Protein AF-A0A286ELU5-F1 (afdb_monomer)

Foldseek 3Di:
DDDDDDDDDDDDDDDDDDDDDDDDDPDDDDPDDDDDDALCVLQVDAPEEDEDEDQDAPDWDQQGAYEYDADEHAAEDQDQADNTEYEYAQHYAYHYPAYHAAAYEYHDPHHYEHCEAPYDYAYEYAEPYAYEHLAEYAEPAAYEYHYLEEYEYNAEYAYDHQYEYHENYEYEHCEEYEAAANYEYEYCAAYEHAYEYEFNEEAHENEHYAHLYEYAYADPYEHEYQFEYEYQEEYHDLYAYEFAYEYDNHAYEDAANHEYEYEPPYEYEYEHYEAQADYEYQYEYEYAHAYAYLYEHEYPDLVRAYEYAYNYPPPPDDGPYYNYHYYRYDYDDDDVCRRPDRPPSYDDDDFDWAKFKFKDWAQEDAAFDKTKMKIKIWRQTQAKWFFKKKKKQWFPQFAPKDKPDPFDDDPRMTIDGDGMAHHGGMDMMMIMGTHHNFDKGKMWMAMDTPDDHPCRCRHRGVDPRRMHMYGHDYDDDDADWKDFEAAEEEDAAQDKDKDAGDIGGPDPPWQKFKDWDFAKDAWGKDAGRRRIIITGGHFQAAAKIKTKMKIWTPDVVIHIDIYIYIYGHAKAQDEAEAEDAAQDKDWAQSCPVIGHAWDQKAWPFDKDQWDWDQDPVSIIIIGGHHPDAAKIKTKIKTAGPHHRVRIDIYMYIYGHHHHPQAAKAKAAEEAEEAAQDKDKDFIDIGGPPVVWAWFKDFPFAKPFWGWDAHRRRIIITHGHFQAAAKIKTWIWGWIPDVVIHTYIHIYIYHYAKAFEAAEEEEAAQDKDWAQRCPVIGHQWDQKAFPWAKDQWGWDQDPVSTIITGGHHPDFDKIKGKIKIAHPVHRVRIDMYMYMYGHDDDDDDFWDWEEEEAEDAFQDKDWDFTDTGGPPPDWDKWKDWPFAWDQWGKDADRRGTMIIGGDDQAAAKIKTWMKMWTPDPPIHIDIYIYIYHYAKAWDEEEDEDEAQDKDFDDGDITGAWAAKAFPFAKDFWGWGTDPRHIITGGHHQAFAKIKTKIKIHHRPPSPRIDIYMYIYGHAWDFDAAEDEEEAQDKDWAQRPDPIGHQWDFKDFPDAKPFWGWDGDSTIIIGGHFQEFAKIKTKIWIAHPVHRVRIDIYIHIYGHAKQQEAAEAEEAAQDKDWAPSCVVTRHQWPQWAFPFDKDFWDWDQDPVSIIITGGNGPDAAKIKTKIKTAHDPHPPRIDIYMHIYGHHHDDDDDDDDDDDDDDDDDDDDDDDDDDDDDDDDDDDDDDYDDDDDDDDDDDDDDDDDDDDDDDDDDDDDDDDDDDDDDDDDDDDD

Radius of gyration: 60.23 Å; Cα contacts (8 Å, |Δi|>4): 3517; chains: 1; bounding box: 174×108×182 Å

Secondary structure (DSSP, 8-state):
--------------------PPP------SSPPPPPPPHHHHTSS-SEEE-S-EEEE----TT-EEEE-SEEEEE-BS-B-TT-EEEE-TTEEE--S-BTTB-SEEEESSEEE-S-EEESS--EEEESSEEEETT-EEESS--EEEESSEEEESS-EEE-TT-EEEESSEEEESS-EEE-TT-EEEESSEEEESS-EEESSEEEESSEEEESS-EEE-TT-EEEESSEEEESS-EEESSEEEESSEEEEEEEEEEESSEEEE-TT-EEEEEEEEESSEEEES-EEEESS-EEESSEEE-SBTTBPEEEEE-SSSTT-S-SEE-S-EESEEE-PPPHHHHH---TT---------EEEEEEE-SEEETTPEEEEEEEEEE-SSS-EEEEEEEEE--TT-EEEEESTTPEEETTEEEEEEEEE-TT-EEEEEEEEEPPSSSEEEEEEEEE-SS--TTGGGTSS-SGGGEEEEEEEPPPPPP---EE--EEEEEETTPPEEEE--EE-SSTT---EEEEEE--SSEEEEE-TTSEEEEEEPTT--EEEEEEEEEE-S-SS--EEEEEEEEEEE-B---EEEEEETT--EEE-TTTT-BS-BPPPEEEE--SSEEEEE-TTS-EEEEEPTT--EEEEEEEEEEBSS-TT-EEEEEEEEEEE-------EE--EEEEEETT--EEEE--EE-SSTTS--EEEEEE--SSEEEEE-TTSEEEEEE-TT--EEEEEEEEEE-SSSS--EEEEEEEEEEE-B---EEEEEETT--EEE-GGGT-BSSB---EEEE--SSEEEEE-TTS-EEEEEPTT--SEEEEEEEEEBSS-TT-EEEEEEEEEEE-------EE--EEEEEETT--EEEE--EE-SSTT---EEEE----SSEEEEE-TTSEEEEEE-S---EEEEEEEEEE---SS--EEEEEEEEEEE-EEPPEEEEEETT--EEE---EESS-PSPEE-S--SSEEEEEETTEEEEEEPTT--EEEEEEEEEE-TTTS-SEEEEEEEEEEE-B----EEEEETT--EEE-TTSS-BSS----EEEE--TTEEEEESSSEEEEE-TT--EEEEEEEEEEETTEEEEEEEEEEEEEEE-B----EEEEETT--EEE-TTSS-B--BPSPEEEE--SSEEEEE-TTS-EEEEE-TT--EEEEEEEEEEBTT-TT-EEEEEEEEEEEPPPPPP-------------------------------------------------------------------------------

Sequence (1275 aa):
MSQVASRRLLGGGAAFTLIAASVLLPPSSADAAPPVPSYATACAAPTRTISGGGSQSLQVAVGEVVLLTGGTYTGGSNDFPSGAVLCVSANATLAPSYLNNAGGAVYNLGTATFPSAAVQGSFILENEGTASFPQGVNTNGPSTLENRGTLTVGTSISISGGAQLFNDGTVTVAGGVNLNGGTVLANTGVITVNGDSTVNGVVANTGNITVTGRLTVNGGSTLTNSCRLTVGSDLTNGGALNNSGVISDLTGQLQNNGRLRQDPPGVTVGRDFGNDQSVTGYGRYRFSGTTKTQGTFVGDSPSAPIVVQDLTPTAGRIFDTQNGTVANAVSGTVSDQLINAQPVDCAGATPSADLQVSKTGQSTTSAGATVSYSVVATNAGPGTALGVIVQDLLPPNLVNPVASDGGVIASGVATWSIGSMANGSTRTFTISGTAPATGQLTDHASGTTTSNDPISSNNDGSSPAASVTTVIVPAPPPNRPPVIGNTSDSTVANVPLYRLLAFSDPDPGQVVQIEATTPPGFGTVQVSSDGSYRYVPQQDFTGRDSFGVRACDNGSPQLCTAATVTVLVLPVASDSTQTIDQGTTLVMNVSANDIGTTGAATIVLPTTNGAITVLADGTVRYVPDPAFVGTDLFRYSVCSVQSADVCVSAQVTINVVALPNRQPSAEDIALATQTGRTVSGRITATDPDASQTLTATLAAGPAAGSAVVQSDGTVAYTPSGQFSGRDQFTVSFCDDGSPSKCAIGTVRVNVSPSAADDASTTKVDTPVSIEVGANDAGTVGAPSIASSASHGTTTVEADHTITYRPANGYTGSDTFTYEICSVPDTDLCDTARVTVQVDALPNHAPVLGGQTQRTTVSVPVGGQLVGADADAGQSLTYSAASTPAHGTVTVSAAGAYTYTETDTFVGRDSFQVKVCDDATTPLCATATVSIDIFPIASAASTALNVNSVVTVVPSIVGDVGAPSVATQPGHGTASATPGGILYTPDPGFVGLDSFTYSACDAASGTYCDSSLVALVVDPILINDAVTTLAGQKVVATVEANDIGTLGPPVIITPPANGSAVIGSSIDYTPTGAFTGHDTVGYQRCSPVSPTVCGIATLSIRVLPDTRDDSASTVDGVPVTIDVNANDVGDAESATIFRPPTNGDLTLESDGRITYTPTGGFIGTDSFTYQRCSLGADQLCSLAVVSIDITAAPPTPVPPTPPAPTPIGPAPTPSFGVDPIAIGPDDGSPGTGGDDTLATTGPTAPIDALLEWALAFGVAGLLALGSATVLRRRRR

Nearest PDB structures (foldseek):
  5vt8-assembly5_B-2  TM=3.444E-01  e=2.086E-05  Mus musculus
  5vt8-assembly6_A  TM=3.318E-01  e=3.573E-05  Mus musculus
  8dfq-assembly1_B  TM=1.762E-01  e=1.908E-05  Homo sapiens
  2z4t-assembly1_A  TM=5.004E-01  e=7.978E-02  Photobacterium sp. JT-ISH-224
  4kh3-assembly1_A  TM=1.651E-01  e=6.173E+00  Escherichia coli CFT073

Solvent-accessible surface area (backbone atoms only — not comparable to full-atom values): 67574 Å² total; per-residue (Å²): 130,84,88,78,89,80,88,83,82,86,85,81,88,86,82,84,89,81,91,78,90,79,79,88,67,80,83,74,76,73,88,73,73,80,79,81,69,52,55,78,62,70,54,66,73,52,77,40,79,48,77,68,46,42,71,59,63,58,76,52,49,70,73,34,29,37,35,35,66,23,39,52,31,36,21,28,28,76,54,30,39,60,60,12,36,41,30,32,32,67,62,13,29,46,42,27,76,40,60,37,60,31,10,19,36,38,29,31,48,12,40,37,38,41,57,45,46,61,29,73,34,62,24,33,39,41,27,63,17,40,41,35,19,61,68,11,39,40,32,70,20,37,29,39,41,37,32,56,20,40,38,41,27,56,26,36,42,38,39,16,53,50,18,37,38,40,30,57,17,42,39,41,28,58,22,27,43,38,38,30,60,65,18,41,38,39,31,49,19,40,37,39,26,58,21,47,31,37,37,33,20,41,37,42,36,51,9,37,39,36,29,56,22,39,40,38,33,35,66,91,12,37,40,37,38,51,20,37,42,36,30,49,23,34,38,39,33,36,13,40,39,40,33,36,16,38,35,34,69,19,66,31,42,39,37,32,60,20,43,39,34,30,34,67,87,9,34,41,38,36,24,27,38,38,30,63,36,36,38,37,34,42,18,39,36,38,34,55,41,64,35,34,26,55,15,41,41,35,22,75,32,85,92,38,34,24,38,36,24,57,57,38,97,69,66,85,54,81,49,81,41,72,78,32,54,75,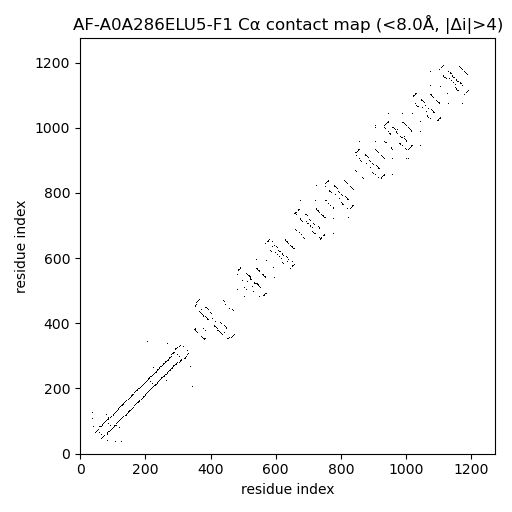41,35,64,43,81,44,88,74,53,69,65,72,68,69,47,67,54,92,71,56,94,92,94,90,88,49,34,30,59,35,26,37,34,46,57,53,59,56,46,45,49,64,34,80,44,52,36,43,42,36,40,31,18,71,19,71,30,58,44,30,66,28,34,40,38,33,44,51,32,95,68,54,40,76,70,48,56,43,99,81,30,48,75,54,98,59,31,37,37,42,82,66,44,64,36,49,49,68,35,70,51,78,45,40,42,36,26,34,36,46,80,65,56,74,44,55,36,40,33,26,38,50,62,73,40,82,53,86,54,54,52,43,8,63,33,79,29,74,54,6,36,44,62,24,38,41,41,80,88,84,86,86,93,71,52,32,48,46,62,68,43,80,50,75,41,41,32,67,42,69,41,75,52,70,61,73,66,50,63,83,52,90,88,62,57,68,38,32,42,72,73,40,76,38,84,57,41,49,71,50,63,38,55,84,32,37,33,41,38,37,54,31,85,41,37,24,13,73,39,47,29,31,32,33,36,28,41,70,53,87,78,66,34,62,28,70,27,45,40,33,42,36,24,31,46,42,57,46,67,44,81,48,76,45,46,39,75,51,69,48,75,42,62,75,66,76,71,35,43,36,48,53,43,67,57,40,78,78,38,74,44,86,59,33,54,74,46,73,44,100,84,43,31,38,34,40,36,51,32,92,88,45,65,48,77,41,45,31,29,37,32,39,23,12,71,76,25,76,86,37,60,36,68,27,43,39,38,37,36,26,38,59,53,80,61,56,63,30,46,36,44,66,43,81,47,72,40,37,29,66,40,71,42,71,53,65,46,59,66,53,54,82,50,81,88,58,56,65,43,27,39,74,64,44,74,36,84,52,39,48,68,49,58,40,48,86,31,40,35,39,39,32,40,41,66,50,35,16,29,79,42,49,28,33,34,28,33,27,41,71,50,83,76,57,40,56,12,68,19,42,41,38,34,43,23,19,28,37,51,43,71,43,76,50,73,38,39,57,70,42,64,41,74,40,63,60,76,72,73,37,37,34,39,54,49,71,57,42,83,71,43,74,44,82,58,38,50,77,44,73,44,99,83,48,28,35,37,38,36,59,40,83,81,49,68,54,76,43,48,32,29,33,34,37,25,10,59,90,34,68,89,29,54,31,64,29,40,40,37,39,38,39,54,92,92,92,89,90,59,39,47,49,61,56,51,76,49,79,42,42,57,81,50,69,54,70,55,73,51,70,67,54,62,79,71,86,85,67,54,81,51,35,39,67,67,46,65,37,84,56,34,48,66,50,60,37,65,78,32,38,38,43,40,38,67,74,66,47,68,30,36,75,43,46,29,31,37,31,35,35,43,70,50,98,77,61,34,62,27,73,19,48,38,34,40,40,20,23,38,48,43,43,66,39,73,54,73,45,52,40,72,46,70,49,67,47,74,68,55,68,46,48,49,55,36,81,47,38,67,69,43,72,30,86,58,40,47,61,40,61,46,101,79,23,33,38,36,38,55,37,83,40,43,31,18,73,41,47,31,32,34,32,37,20,13,57,85,75,62,73,31,56,26,64,26,48,34,43,37,37,28,33,37,47,52,54,68,42,75,50,75,41,36,20,52,41,72,42,78,44,74,84,66,86,76,43,46,45,49,62,44,66,64,41,80,77,35,74,31,85,52,38,47,69,46,78,59,97,34,44,40,36,29,38,43,67,35,37,32,24,82,42,44,37,30,30,29,36,23,10,79,86,22,76,87,36,56,25,64,32,40,39,39,34,43,26,21,30,31,50,50,65,44,77,52,70,41,36,51,60,42,66,40,76,41,58,78,67,71,89,32,29,47,45,40,45,68,69,38,78,71,39,73,44,86,52,36,52,78,44,80,44,100,86,50,34,38,33,41,31,44,43,72,86,47,66,47,75,42,49,29,32,36,30,35,38,16,61,93,37,92,91,34,58,32,65,27,44,39,36,33,43,23,34,77,68,80,82,79,86,88,85,87,90,87,87,83,84,84,87,84,88,81,88,87,88,90,84,91,88,87,89,91,90,83,88,87,82,90,86,91,85,86,85,90,84,89,80,90,79,92,90,84,89,88,85,89,88,90,87,88,80,91,85,87,89,78,92,79,90,81,85,88,80,88,83,82,90,82,82,84,90,82,90,86,86,84,82,135

Structure (mmCIF, N/CA/C/O backbone):
data_AF-A0A286ELU5-F1
#
_entry.id   AF-A0A286ELU5-F1
#
loop_
_atom_site.group_PDB
_atom_site.id
_atom_site.type_symbol
_atom_site.label_atom_id
_atom_site.label_alt_id
_atom_site.label_comp_id
_atom_site.label_asym_id
_atom_site.label_entity_id
_atom_site.label_seq_id
_atom_site.pdbx_PDB_ins_code
_atom_site.Cartn_x
_atom_site.Cartn_y
_atom_site.Cartn_z
_atom_site.occupancy
_atom_site.B_iso_or_equiv
_atom_site.auth_seq_id
_atom_site.auth_comp_id
_atom_site.auth_asym_id
_atom_site.auth_atom_id
_atom_site.pdbx_PDB_model_num
ATOM 1 N N . MET A 1 1 ? 8.823 48.430 14.722 1.00 30.42 1 MET A N 1
ATOM 2 C CA . MET A 1 1 ? 9.768 49.476 14.256 1.00 30.42 1 MET A CA 1
ATOM 3 C C . MET A 1 1 ? 11.186 48.963 14.468 1.00 30.42 1 MET A C 1
ATOM 5 O O . MET A 1 1 ? 11.336 48.220 15.420 1.00 30.42 1 MET A O 1
ATOM 9 N N . SER A 1 2 ? 12.147 49.366 13.621 1.00 25.66 2 SER A N 1
ATOM 10 C CA . SER A 1 2 ? 13.621 49.376 13.827 1.00 25.66 2 SER A CA 1
ATOM 11 C C . SER A 1 2 ? 14.309 48.116 14.413 1.00 25.66 2 SER A C 1
ATOM 13 O O . SER A 1 2 ? 14.016 47.705 15.522 1.00 25.66 2 SER A O 1
ATOM 15 N N . GLN A 1 3 ? 15.172 47.413 13.658 1.00 28.83 3 GLN A N 1
ATOM 16 C CA . GLN A 1 3 ? 16.624 47.690 13.470 1.00 28.83 3 GLN A CA 1
ATOM 17 C C . GLN A 1 3 ? 17.500 47.414 14.722 1.00 28.83 3 GLN A C 1
ATOM 19 O O . GLN A 1 3 ? 17.096 47.780 15.815 1.00 28.83 3 GLN A O 1
ATOM 24 N N . VAL A 1 4 ? 18.735 46.880 14.651 1.00 29.22 4 VAL A N 1
ATOM 25 C CA . VAL A 1 4 ? 19.500 46.163 13.591 1.00 29.22 4 VAL A CA 1
ATOM 26 C C . VAL A 1 4 ? 20.759 45.519 14.234 1.00 29.22 4 VAL A C 1
ATOM 28 O O . VAL A 1 4 ? 21.292 46.105 15.170 1.00 29.22 4 VAL A O 1
ATOM 31 N N . ALA A 1 5 ? 21.287 44.413 13.671 1.00 29.45 5 ALA A N 1
ATOM 32 C CA . ALA A 1 5 ? 22.633 43.831 13.932 1.00 29.45 5 ALA A CA 1
ATOM 33 C C . ALA A 1 5 ? 22.918 43.264 15.365 1.00 29.45 5 ALA A C 1
ATOM 35 O O . ALA A 1 5 ? 22.255 43.632 16.321 1.00 29.45 5 ALA A O 1
ATOM 36 N N . SER A 1 6 ? 23.879 42.348 15.611 1.00 27.52 6 SER A N 1
ATOM 37 C CA . SER A 1 6 ? 24.803 41.594 14.730 1.00 27.52 6 SER A CA 1
ATOM 38 C C . SER A 1 6 ? 25.420 40.355 15.423 1.00 27.52 6 SER A C 1
ATOM 40 O O . SER A 1 6 ? 25.739 40.453 16.602 1.00 27.52 6 SER A O 1
ATOM 42 N N . ARG A 1 7 ? 25.805 39.324 14.632 1.00 29.83 7 ARG A N 1
ATOM 43 C CA . ARG A 1 7 ? 26.821 38.263 14.932 1.00 29.83 7 ARG A CA 1
ATOM 44 C C . ARG A 1 7 ? 26.457 37.239 16.051 1.00 29.83 7 ARG A C 1
ATOM 46 O O . ARG A 1 7 ? 25.707 37.572 16.951 1.00 29.83 7 ARG A O 1
ATOM 53 N N . ARG A 1 8 ? 26.954 35.981 16.069 1.00 27.56 8 ARG A N 1
ATOM 54 C CA . ARG A 1 8 ? 27.878 35.224 15.174 1.00 27.56 8 ARG A CA 1
ATOM 55 C C . ARG A 1 8 ? 27.755 33.686 15.373 1.00 27.56 8 ARG A C 1
ATOM 57 O O . ARG A 1 8 ? 27.428 33.273 16.472 1.00 27.56 8 ARG A O 1
ATOM 64 N N . LEU A 1 9 ? 28.251 32.925 14.377 1.00 24.66 9 LEU A N 1
ATOM 65 C CA . LEU A 1 9 ? 28.851 31.561 14.435 1.00 24.66 9 LEU A CA 1
ATOM 66 C C . LEU A 1 9 ? 27.970 30.306 14.672 1.00 24.66 9 LEU A C 1
ATOM 68 O O . LEU A 1 9 ? 27.379 30.180 15.730 1.00 24.66 9 LEU A O 1
ATOM 72 N N . LEU A 1 10 ? 28.116 29.341 13.734 1.00 26.34 10 LEU A N 1
ATOM 73 C CA . LEU A 1 10 ? 27.997 27.859 13.845 1.00 26.34 10 LEU A CA 1
ATOM 74 C C . LEU A 1 10 ? 26.614 27.288 14.270 1.00 26.34 10 LEU A C 1
ATOM 76 O O . LEU A 1 10 ? 25.921 27.874 15.083 1.00 26.34 10 LEU A O 1
ATOM 80 N N . GLY A 1 11 ? 26.096 26.163 13.756 1.00 24.31 11 GLY A N 1
ATOM 81 C CA . GLY A 1 11 ? 26.658 25.082 12.923 1.00 24.31 11 GLY A CA 1
ATOM 82 C C . GLY A 1 11 ? 26.702 23.761 13.720 1.00 24.31 11 GLY A C 1
ATOM 83 O O . GLY A 1 11 ? 27.224 23.778 14.826 1.00 24.31 11 GLY A O 1
ATOM 84 N N . GLY A 1 12 ? 26.193 22.612 13.252 1.00 26.09 12 GLY A N 1
ATOM 85 C CA . GLY A 1 12 ? 25.473 22.304 12.004 1.00 26.09 12 GLY A CA 1
ATOM 86 C C . GLY A 1 12 ? 25.086 20.808 11.907 1.00 26.09 12 GLY A C 1
ATOM 87 O O . GLY A 1 12 ? 25.329 20.057 12.845 1.00 26.09 12 GLY A O 1
ATOM 88 N N . GLY A 1 13 ? 24.528 20.386 10.761 1.00 25.58 13 GLY A N 1
ATOM 89 C CA . GLY A 1 13 ? 24.120 18.995 10.465 1.00 25.58 13 GLY A CA 1
ATOM 90 C C . GLY A 1 13 ? 22.764 18.569 11.061 1.00 25.58 13 GLY A C 1
ATOM 91 O O . GLY A 1 13 ? 22.222 19.265 11.912 1.00 25.58 13 GLY A O 1
ATOM 92 N N . ALA A 1 14 ? 22.150 17.448 10.664 1.00 29.95 14 ALA A N 1
ATOM 93 C CA . ALA A 1 14 ? 22.246 16.641 9.433 1.00 29.95 14 ALA A CA 1
ATOM 94 C C . ALA A 1 14 ? 21.081 15.618 9.441 1.00 29.95 14 ALA A C 1
ATOM 96 O O . ALA A 1 14 ? 20.701 15.169 10.520 1.00 29.95 14 ALA A O 1
ATOM 97 N N . ALA A 1 15 ? 20.520 15.220 8.288 1.00 24.73 15 ALA A N 1
ATOM 98 C CA . ALA A 1 15 ? 19.490 14.169 8.246 1.00 24.73 15 ALA A CA 1
ATOM 99 C C . ALA A 1 15 ? 19.456 13.382 6.917 1.00 24.73 15 ALA A C 1
ATOM 101 O O . ALA A 1 15 ? 19.050 13.909 5.889 1.00 24.73 15 ALA A O 1
ATOM 102 N N . PHE A 1 16 ? 19.882 12.120 7.012 1.00 24.08 16 PHE A N 1
ATOM 103 C CA . PHE A 1 16 ? 19.498 10.913 6.259 1.00 24.08 16 PHE A CA 1
ATOM 104 C C . PHE A 1 16 ? 19.132 10.939 4.759 1.00 24.08 16 PHE A C 1
ATOM 106 O O . PHE A 1 16 ? 18.185 11.567 4.297 1.00 24.08 16 PHE A O 1
ATOM 113 N N . THR A 1 17 ? 19.825 10.057 4.035 1.00 26.88 17 THR A N 1
ATOM 114 C CA . THR A 1 17 ? 19.522 9.572 2.683 1.00 26.88 17 THR A CA 1
ATOM 115 C C . THR A 1 17 ? 18.317 8.620 2.671 1.00 26.88 17 THR A C 1
ATOM 117 O O . THR A 1 17 ? 18.138 7.838 3.603 1.00 26.88 17 THR A O 1
ATOM 120 N N . LEU A 1 18 ? 17.567 8.587 1.564 1.00 22.31 18 LEU A N 1
ATOM 121 C CA . LEU A 1 18 ? 16.723 7.445 1.189 1.00 22.31 18 LEU A CA 1
ATOM 122 C C . LEU A 1 18 ? 17.060 7.010 -0.246 1.00 22.31 18 LEU A C 1
ATOM 124 O O . LEU A 1 18 ? 17.384 7.850 -1.085 1.00 22.31 18 LEU A O 1
ATOM 128 N N . ILE A 1 19 ? 17.004 5.708 -0.527 1.00 31.22 19 ILE A N 1
ATOM 129 C CA . ILE A 1 19 ? 17.378 5.138 -1.831 1.00 31.22 19 ILE A CA 1
ATOM 130 C C . ILE A 1 19 ? 16.161 5.110 -2.764 1.00 31.22 19 ILE A C 1
ATOM 132 O O . ILE A 1 19 ? 15.096 4.628 -2.383 1.00 31.22 19 ILE A O 1
ATOM 136 N N . ALA A 1 20 ? 16.346 5.552 -4.009 1.00 25.22 20 ALA A N 1
ATOM 137 C CA . ALA A 1 20 ? 15.417 5.332 -5.113 1.00 25.22 20 ALA A CA 1
ATOM 138 C C . ALA A 1 20 ? 16.196 4.851 -6.347 1.00 25.22 20 ALA A C 1
ATOM 140 O O . ALA A 1 20 ? 17.256 5.389 -6.662 1.00 25.22 20 ALA A O 1
ATOM 141 N N . ALA A 1 21 ? 15.687 3.825 -7.032 1.00 31.11 21 ALA A N 1
ATOM 142 C CA . ALA A 1 21 ? 16.311 3.291 -8.240 1.00 31.11 21 ALA A CA 1
ATOM 143 C C . ALA A 1 21 ? 15.948 4.147 -9.464 1.00 31.11 21 ALA A C 1
ATOM 145 O O . ALA A 1 21 ? 14.769 4.342 -9.759 1.00 31.11 21 ALA A O 1
ATOM 146 N N . SER A 1 22 ? 16.959 4.617 -10.197 1.00 26.50 22 SER A N 1
ATOM 147 C CA . SER A 1 22 ? 16.776 5.440 -11.397 1.00 26.50 22 SER A CA 1
ATOM 148 C C . SER A 1 22 ? 16.901 4.609 -12.670 1.00 26.50 22 SER A C 1
ATOM 150 O O . SER A 1 22 ? 17.965 4.069 -12.970 1.00 26.50 22 SER A O 1
ATOM 152 N N . VAL A 1 23 ? 15.824 4.554 -13.454 1.00 25.34 23 VAL A N 1
ATOM 153 C CA . VAL A 1 23 ? 15.865 4.073 -14.842 1.00 25.34 23 VAL A CA 1
ATOM 154 C C . VAL A 1 23 ? 16.681 5.057 -15.684 1.00 25.34 23 VAL A C 1
ATOM 156 O O . VAL A 1 23 ? 16.465 6.267 -15.609 1.00 25.34 23 VAL A O 1
ATOM 159 N N . LEU A 1 24 ? 17.595 4.541 -16.508 1.00 28.42 24 LEU A N 1
ATOM 160 C CA . LEU A 1 24 ? 18.377 5.327 -17.466 1.00 28.42 24 LEU A CA 1
ATOM 161 C C . LEU A 1 24 ? 17.498 5.807 -18.632 1.00 28.42 24 LEU A C 1
ATOM 163 O O . LEU A 1 24 ? 17.459 5.209 -19.705 1.00 28.42 24 LEU A O 1
ATOM 167 N N . LEU A 1 25 ? 16.805 6.923 -18.411 1.00 25.02 25 LEU A N 1
ATOM 168 C CA . LEU A 1 25 ? 16.397 7.818 -19.492 1.00 25.02 25 LEU A CA 1
ATOM 169 C C . LEU A 1 25 ? 17.650 8.481 -20.104 1.00 25.02 25 LEU A C 1
ATOM 171 O O . LEU A 1 25 ? 18.644 8.670 -19.393 1.00 25.02 25 LEU A O 1
ATOM 175 N N . PRO A 1 26 ? 17.634 8.853 -21.399 1.00 26.47 26 PRO A N 1
ATOM 176 C CA . PRO A 1 26 ? 18.705 9.660 -21.980 1.00 26.47 26 PRO A CA 1
ATOM 177 C C . PRO A 1 26 ? 18.820 11.000 -21.232 1.00 26.47 26 PRO A C 1
ATOM 179 O O . PRO A 1 26 ? 17.809 11.498 -20.728 1.00 26.47 26 PRO A O 1
ATOM 182 N N . PRO A 1 27 ? 20.024 11.596 -21.140 1.00 27.56 27 PRO A N 1
ATOM 183 C CA . PRO A 1 27 ? 20.247 12.778 -20.319 1.00 27.56 27 PRO A CA 1
ATOM 184 C C . PRO A 1 27 ? 19.396 13.953 -20.806 1.00 27.56 27 PRO A C 1
ATOM 186 O O . PRO A 1 27 ? 19.639 14.521 -21.872 1.00 27.56 27 PRO A O 1
ATOM 189 N N . SER A 1 28 ? 18.412 14.341 -19.993 1.00 25.41 28 SER A N 1
ATOM 190 C CA . SER A 1 28 ? 17.757 15.640 -20.115 1.00 25.41 28 SER A CA 1
ATOM 191 C C . SER A 1 28 ? 18.814 16.737 -20.012 1.00 25.41 28 SER A C 1
ATOM 193 O O . SER A 1 28 ? 19.685 16.660 -19.144 1.00 25.41 28 SER A O 1
ATOM 195 N N . SER A 1 29 ? 18.714 17.732 -20.895 1.00 32.44 29 SER A N 1
ATOM 196 C CA . SER A 1 29 ? 19.578 18.915 -21.002 1.00 32.44 29 SER A CA 1
ATOM 197 C C . SER A 1 29 ? 20.246 19.347 -19.693 1.00 32.44 29 SER A C 1
ATOM 199 O O . SER A 1 29 ? 19.556 19.576 -18.696 1.00 32.44 29 SER A O 1
ATOM 201 N N . ALA A 1 30 ? 21.567 19.551 -19.738 1.00 35.53 30 ALA A N 1
ATOM 202 C CA . ALA A 1 30 ? 22.277 20.311 -18.712 1.00 35.53 30 ALA A CA 1
ATOM 203 C C . ALA A 1 30 ? 21.578 21.662 -18.479 1.00 35.53 30 ALA A C 1
ATOM 205 O O . ALA A 1 30 ? 21.044 22.238 -19.429 1.00 35.53 30 ALA A O 1
ATOM 206 N N . ASP A 1 31 ? 21.571 22.118 -17.222 1.00 32.28 31 ASP A N 1
ATOM 207 C CA . ASP A 1 31 ? 20.719 23.205 -16.724 1.00 32.28 31 ASP A CA 1
ATOM 208 C C . ASP A 1 31 ? 20.766 24.438 -17.644 1.00 32.28 31 ASP A C 1
ATOM 210 O O . ASP A 1 31 ? 21.797 25.104 -17.789 1.00 32.28 31 ASP A O 1
ATOM 214 N N . ALA A 1 32 ? 19.670 24.657 -18.371 1.00 39.28 32 ALA A N 1
ATOM 215 C CA . ALA A 1 32 ? 19.685 25.490 -19.561 1.00 39.28 32 ALA A CA 1
ATOM 216 C C . ALA A 1 32 ? 19.618 26.969 -19.177 1.00 39.28 32 ALA A C 1
ATOM 218 O O . ALA A 1 32 ? 18.608 27.448 -18.652 1.00 39.28 32 ALA A O 1
ATOM 219 N N . ALA A 1 33 ? 20.680 27.711 -19.500 1.00 49.22 33 ALA A N 1
ATOM 220 C CA . ALA A 1 33 ? 20.640 29.167 -19.475 1.00 49.22 33 ALA A CA 1
ATOM 221 C C . ALA A 1 33 ? 19.448 29.664 -20.325 1.00 49.22 33 ALA A C 1
ATOM 223 O O . ALA A 1 33 ? 19.163 29.074 -21.373 1.00 49.22 33 ALA A O 1
ATOM 224 N N . PRO A 1 34 ? 18.727 30.717 -19.892 1.00 54.69 34 PRO A N 1
ATOM 225 C CA . PRO A 1 34 ? 17.575 31.216 -20.632 1.00 54.69 34 PRO A CA 1
ATOM 226 C C . PRO A 1 34 ? 17.998 31.610 -22.057 1.00 54.69 34 PRO A C 1
ATOM 228 O O . PRO A 1 34 ? 19.043 32.246 -22.213 1.00 54.69 34 PRO A O 1
ATOM 231 N N . PRO A 1 35 ? 17.217 31.243 -23.092 1.00 67.25 35 PRO A N 1
ATOM 232 C CA . PRO A 1 35 ? 17.633 31.400 -24.479 1.00 67.25 35 PRO A CA 1
ATOM 233 C C . PRO A 1 35 ? 17.906 32.868 -24.812 1.00 67.25 35 PRO A C 1
ATOM 235 O O . PRO A 1 35 ? 17.093 33.749 -24.509 1.00 67.25 35 PRO A O 1
ATOM 238 N N . VAL A 1 36 ? 19.046 33.119 -25.457 1.00 80.56 36 VAL A N 1
ATOM 239 C CA . VAL A 1 36 ? 19.425 34.450 -25.934 1.00 80.56 36 VAL A CA 1
ATOM 240 C C . VAL A 1 36 ? 18.388 34.918 -26.969 1.00 80.56 36 VAL A C 1
ATOM 242 O O . VAL A 1 36 ? 18.065 34.174 -27.900 1.00 80.56 36 VAL A O 1
ATOM 245 N N . PRO A 1 37 ? 17.808 36.126 -26.831 1.00 84.00 37 PRO A N 1
ATOM 246 C CA . PRO A 1 37 ? 16.891 36.653 -27.834 1.00 84.00 37 PRO A CA 1
ATOM 247 C C . PRO A 1 37 ? 17.615 36.881 -29.165 1.00 84.00 37 PRO A C 1
ATOM 249 O O . PRO A 1 37 ? 18.711 37.422 -29.176 1.00 84.00 37 PRO A O 1
ATOM 252 N N . SER A 1 38 ? 16.991 36.561 -30.299 1.00 85.12 38 SER A N 1
ATOM 253 C CA . SER A 1 38 ? 17.549 36.934 -31.612 1.00 85.12 38 SER A CA 1
ATOM 254 C C . SER A 1 38 ? 17.731 38.453 -31.756 1.00 85.12 38 SER A C 1
ATOM 256 O O . SER A 1 38 ? 16.962 39.216 -31.155 1.00 85.12 38 SER A O 1
ATOM 258 N N . TYR A 1 39 ? 18.637 38.897 -32.638 1.00 89.00 39 TYR A N 1
ATOM 259 C CA . TYR A 1 39 ? 18.732 40.286 -33.107 1.00 89.00 39 TYR A CA 1
ATOM 260 C C . TYR A 1 39 ? 17.351 40.923 -33.337 1.00 89.00 39 TYR A C 1
ATOM 262 O O . TYR A 1 39 ? 17.043 41.992 -32.807 1.00 89.00 39 TYR A O 1
ATOM 270 N N . ALA A 1 40 ? 16.473 40.238 -34.077 1.00 86.00 40 ALA A N 1
ATOM 271 C CA . ALA A 1 40 ? 15.135 40.725 -34.412 1.00 86.00 40 ALA A CA 1
ATOM 272 C C . ALA A 1 40 ? 14.222 40.940 -33.187 1.00 86.00 40 ALA A C 1
ATOM 274 O O . ALA A 1 40 ? 13.296 41.746 -33.252 1.00 86.00 40 ALA A O 1
ATOM 275 N N . THR A 1 41 ? 14.469 40.245 -32.072 1.00 89.50 41 THR A N 1
ATOM 276 C CA . THR A 1 41 ? 13.747 40.420 -30.802 1.00 89.50 41 THR A CA 1
ATOM 277 C C . THR A 1 41 ? 14.401 41.483 -29.919 1.00 89.50 41 THR A C 1
ATOM 279 O O . THR A 1 41 ? 13.719 42.406 -29.477 1.00 89.50 41 THR A O 1
ATOM 282 N N . ALA A 1 42 ? 15.715 41.398 -29.685 1.00 86.62 42 ALA A N 1
ATOM 283 C CA . ALA A 1 42 ? 16.441 42.327 -28.814 1.00 86.62 42 ALA A CA 1
ATOM 284 C C . ALA A 1 42 ? 16.452 43.769 -29.355 1.00 86.62 42 ALA A C 1
ATOM 286 O O . ALA A 1 42 ? 16.397 44.729 -28.587 1.00 86.62 42 ALA A O 1
ATOM 287 N N . CYS A 1 43 ? 16.484 43.923 -30.680 1.00 91.31 43 CYS A N 1
ATOM 288 C CA . CYS A 1 43 ? 16.624 45.208 -31.362 1.00 91.31 43 CYS A CA 1
ATOM 289 C C . CYS A 1 43 ? 15.295 45.791 -31.875 1.00 91.31 43 CYS A C 1
ATOM 291 O O . CYS A 1 43 ? 15.308 46.809 -32.566 1.00 91.31 43 CYS A O 1
ATOM 293 N N . ALA A 1 44 ? 14.149 45.179 -31.545 1.00 89.69 44 ALA A N 1
ATOM 294 C CA . ALA A 1 44 ? 12.831 45.570 -32.059 1.00 89.69 44 ALA A CA 1
ATOM 295 C C . ALA A 1 44 ? 12.378 46.982 -31.634 1.00 89.69 44 ALA A C 1
ATOM 297 O O . ALA A 1 44 ? 11.637 47.643 -32.362 1.00 89.69 44 ALA A O 1
ATOM 298 N N . ALA A 1 45 ? 12.804 47.442 -30.453 1.00 89.19 45 ALA A N 1
ATOM 299 C CA . ALA A 1 45 ? 12.391 48.713 -29.858 1.00 89.19 45 ALA A CA 1
ATOM 300 C C . ALA A 1 45 ? 13.597 49.466 -29.254 1.00 89.19 45 ALA A C 1
ATOM 302 O O . ALA A 1 45 ? 13.757 49.497 -28.032 1.00 89.19 45 ALA A O 1
ATOM 303 N N . PRO A 1 46 ? 14.475 50.062 -30.083 1.00 90.62 46 PRO A N 1
ATOM 304 C CA . PRO A 1 46 ? 15.652 50.766 -29.592 1.00 90.62 46 PRO A CA 1
ATOM 305 C C . PRO A 1 46 ? 15.267 52.052 -28.854 1.00 90.62 46 PRO A C 1
ATOM 307 O O . PRO A 1 46 ? 14.593 52.926 -29.401 1.00 90.62 46 PRO A O 1
ATOM 310 N N . THR A 1 47 ? 15.759 52.210 -27.625 1.00 91.81 47 THR A N 1
ATOM 311 C CA . THR A 1 47 ? 15.605 53.443 -26.838 1.00 91.81 47 THR A CA 1
ATOM 312 C C . THR A 1 47 ? 16.452 54.589 -27.396 1.00 91.81 47 THR A C 1
ATOM 314 O O . THR A 1 47 ? 16.150 55.755 -27.147 1.00 91.81 47 THR A O 1
ATOM 317 N N . ARG A 1 48 ? 17.504 54.279 -28.171 1.00 90.94 48 ARG A N 1
ATOM 318 C CA . ARG A 1 48 ? 18.358 55.258 -28.856 1.00 90.94 48 ARG A CA 1
ATOM 319 C C . ARG A 1 48 ? 18.799 54.728 -30.221 1.00 90.94 48 ARG A C 1
ATOM 321 O O . ARG A 1 48 ? 19.222 53.586 -30.338 1.00 90.94 48 ARG A O 1
ATOM 328 N N . THR A 1 49 ? 18.757 55.563 -31.256 1.00 89.88 49 THR A N 1
ATOM 329 C CA . THR A 1 49 ? 19.235 55.209 -32.607 1.00 89.88 49 THR A CA 1
ATOM 330 C C . THR A 1 49 ? 20.341 56.168 -33.041 1.00 89.88 49 THR A C 1
ATOM 332 O O . THR A 1 49 ? 20.245 57.368 -32.794 1.00 89.88 49 THR A O 1
ATOM 335 N N . ILE A 1 50 ? 21.396 55.647 -33.672 1.00 86.62 50 ILE A N 1
ATOM 336 C CA . ILE A 1 50 ? 22.564 56.407 -34.138 1.00 86.62 50 ILE A CA 1
ATOM 337 C C . ILE A 1 50 ? 22.827 56.074 -35.615 1.00 86.62 50 ILE A C 1
ATOM 339 O O . ILE A 1 50 ? 22.697 54.923 -36.036 1.00 86.62 50 ILE A O 1
ATOM 343 N N . SER A 1 51 ? 23.229 57.071 -36.405 1.00 83.38 51 SER A N 1
ATOM 344 C CA . SER A 1 51 ? 23.449 56.975 -37.858 1.00 83.38 51 SER A CA 1
ATOM 345 C C . SER A 1 51 ? 24.687 57.765 -38.297 1.00 83.38 51 SER A C 1
ATOM 347 O O . SER A 1 51 ? 24.858 58.898 -37.851 1.00 83.38 51 SER A O 1
ATOM 349 N N . GLY A 1 52 ? 25.494 57.222 -39.213 1.00 72.06 52 GLY A N 1
ATOM 350 C CA . GLY A 1 52 ? 26.524 57.964 -39.961 1.00 72.06 52 GLY A CA 1
ATOM 351 C C . GLY A 1 52 ? 27.985 57.633 -39.626 1.00 72.06 52 GLY A C 1
ATOM 352 O O . GLY A 1 52 ? 28.873 58.068 -40.355 1.00 72.06 52 GLY A O 1
ATOM 353 N N . GLY A 1 53 ? 28.243 56.841 -38.580 1.00 67.81 53 GLY A N 1
ATOM 354 C CA . GLY A 1 53 ? 29.596 56.492 -38.127 1.00 67.81 53 GLY A CA 1
ATOM 355 C C . GLY A 1 53 ? 30.377 57.632 -37.447 1.00 67.81 53 GLY A C 1
ATOM 356 O O . GLY A 1 53 ? 29.961 58.789 -37.422 1.00 67.81 53 GLY A O 1
ATOM 357 N N . GLY A 1 54 ? 31.529 57.292 -36.862 1.00 72.25 54 GLY A N 1
ATOM 358 C CA . GLY A 1 54 ? 32.468 58.229 -36.240 1.00 72.25 54 GLY A CA 1
ATOM 359 C C . GLY A 1 54 ? 33.211 57.678 -35.016 1.00 72.25 54 GLY A C 1
ATOM 360 O O . GLY A 1 54 ? 32.869 56.638 -34.453 1.00 72.25 54 GLY A O 1
ATOM 361 N N . SER A 1 55 ? 34.222 58.423 -34.563 1.00 73.94 55 SER A N 1
ATOM 362 C CA . SER A 1 55 ? 35.093 58.066 -33.427 1.00 73.94 55 SER A CA 1
ATOM 363 C C . SER A 1 55 ? 34.541 58.470 -32.047 1.00 73.94 55 SER A C 1
ATOM 365 O O . SER A 1 55 ? 35.308 58.639 -31.100 1.00 73.94 55 SER A O 1
ATOM 367 N N . GLN A 1 56 ? 33.229 58.690 -31.920 1.00 67.00 56 GLN A N 1
ATOM 368 C CA . GLN A 1 56 ? 32.596 59.092 -30.655 1.00 67.00 56 GLN A CA 1
ATOM 369 C C . GLN A 1 56 ? 32.418 57.879 -29.730 1.00 67.00 56 GLN A C 1
ATOM 371 O O . GLN A 1 56 ? 32.095 56.793 -30.204 1.00 67.00 56 GLN A O 1
ATOM 376 N N . SER A 1 57 ? 32.624 58.052 -28.419 1.00 69.94 57 SER A N 1
ATOM 377 C CA . SER A 1 57 ? 32.513 56.949 -27.452 1.00 69.94 57 SER A CA 1
ATOM 378 C C . SER A 1 57 ? 31.077 56.428 -27.350 1.00 69.94 57 SER A C 1
ATOM 380 O O . SER A 1 57 ? 30.143 57.189 -27.091 1.00 69.94 57 SER A O 1
ATOM 382 N N . LEU A 1 58 ? 30.915 55.116 -27.520 1.00 76.69 58 LEU A N 1
ATOM 383 C CA . LEU A 1 58 ? 29.633 54.417 -27.437 1.00 76.69 58 LEU A CA 1
ATOM 384 C C . LEU A 1 58 ? 29.259 54.116 -25.976 1.00 76.69 58 LEU A C 1
ATOM 386 O O . LEU A 1 58 ? 29.254 52.967 -25.546 1.00 76.69 58 LEU A O 1
ATOM 390 N N . GLN A 1 59 ? 28.943 55.159 -25.206 1.00 79.44 59 GLN A N 1
ATOM 391 C CA . GLN A 1 59 ? 28.399 55.007 -23.852 1.00 79.44 59 GLN A CA 1
ATOM 392 C C . GLN A 1 59 ? 26.965 54.457 -23.911 1.00 79.44 59 GLN A C 1
ATOM 394 O O . GLN A 1 59 ? 26.108 55.052 -24.572 1.00 79.44 59 GLN A O 1
ATOM 399 N N . VAL A 1 60 ? 26.700 53.337 -23.234 1.00 84.25 60 VAL A N 1
ATOM 400 C CA . VAL A 1 60 ? 25.379 52.683 -23.173 1.00 84.25 60 VAL A CA 1
ATOM 401 C C . VAL A 1 60 ? 25.011 52.440 -21.712 1.00 84.25 60 VAL A C 1
ATOM 403 O O . VAL A 1 60 ? 25.805 51.868 -20.968 1.00 84.25 60 VAL A O 1
ATOM 406 N N . ALA A 1 61 ? 23.831 52.893 -21.291 1.00 85.56 61 ALA A N 1
ATOM 407 C CA . ALA A 1 61 ? 23.371 52.739 -19.912 1.00 85.56 61 ALA A CA 1
ATOM 408 C C . ALA A 1 61 ? 22.724 51.364 -19.645 1.00 85.56 61 ALA A C 1
ATOM 410 O O . ALA A 1 61 ? 22.270 50.674 -20.558 1.00 85.56 61 ALA A O 1
ATOM 411 N N . VAL A 1 62 ? 22.629 50.984 -18.365 1.00 87.62 62 VAL A N 1
ATOM 412 C CA . VAL A 1 62 ? 21.850 49.813 -17.922 1.00 87.62 62 VAL A CA 1
ATOM 413 C C . VAL A 1 62 ? 20.390 49.972 -18.359 1.00 87.62 62 VAL A C 1
ATOM 415 O O . VAL A 1 62 ? 19.747 50.963 -18.015 1.00 87.62 62 VAL A O 1
ATOM 418 N N . GLY A 1 63 ? 19.865 48.997 -19.103 1.00 85.25 63 GLY A N 1
ATOM 419 C CA . GLY A 1 63 ? 18.509 49.011 -19.657 1.00 85.25 63 GLY A CA 1
ATOM 420 C C . GLY A 1 63 ? 18.346 49.816 -20.953 1.00 85.25 63 GLY A C 1
ATOM 421 O O . GLY A 1 63 ? 17.224 49.952 -21.436 1.00 85.25 63 GLY A O 1
ATOM 422 N N . GLU A 1 64 ? 19.425 50.360 -21.524 1.00 91.44 64 GLU A N 1
ATOM 423 C CA . GLU A 1 64 ? 19.389 51.081 -22.801 1.00 91.44 64 GLU A CA 1
ATOM 424 C C . GLU A 1 64 ? 19.606 50.129 -23.990 1.00 91.44 64 GLU A C 1
ATOM 426 O O . GLU A 1 64 ? 20.525 49.312 -23.978 1.00 91.44 64 GLU A O 1
ATOM 431 N N . VAL A 1 65 ? 18.788 50.274 -25.041 1.00 93.25 65 VAL A N 1
ATOM 432 C CA . VAL A 1 65 ? 18.890 49.536 -26.310 1.00 93.25 65 VAL A CA 1
ATOM 433 C C . VAL A 1 65 ? 19.295 50.503 -27.423 1.00 93.25 65 VAL A C 1
ATOM 435 O O . VAL A 1 65 ? 18.508 51.358 -27.839 1.00 93.25 65 VAL A O 1
ATOM 438 N N . VAL A 1 66 ? 20.530 50.381 -27.912 1.00 91.69 66 VAL A N 1
ATOM 439 C CA . VAL A 1 66 ? 21.133 51.324 -28.867 1.00 91.69 66 VAL A CA 1
ATOM 440 C C . VAL A 1 66 ? 21.276 50.694 -30.251 1.00 91.69 66 VAL A C 1
ATOM 442 O O . VAL A 1 66 ? 22.043 49.753 -30.414 1.00 91.69 66 VAL A O 1
ATOM 445 N N . LEU A 1 67 ? 20.603 51.239 -31.269 1.00 93.25 67 LEU A N 1
ATOM 446 C CA . LEU A 1 67 ? 20.684 50.759 -32.657 1.00 93.25 67 LEU A CA 1
ATOM 447 C C . LEU A 1 67 ? 21.635 51.606 -33.519 1.00 93.25 67 LEU A C 1
ATOM 449 O O . LEU A 1 67 ? 21.451 52.816 -33.662 1.00 93.25 67 LEU A O 1
ATOM 453 N N . LEU A 1 68 ? 22.618 50.958 -34.148 1.00 92.12 68 LEU A N 1
ATOM 454 C CA . LEU A 1 68 ? 23.534 51.539 -35.133 1.00 92.12 68 LEU A CA 1
ATOM 455 C C . LEU A 1 68 ? 23.030 51.240 -36.553 1.00 92.12 68 LEU A C 1
ATOM 457 O O . LEU A 1 68 ? 22.984 50.082 -36.976 1.00 92.12 68 LEU A O 1
ATOM 461 N N . THR A 1 69 ? 22.652 52.282 -37.297 1.00 87.69 69 THR A N 1
ATOM 462 C CA . THR A 1 69 ? 21.911 52.166 -38.576 1.00 87.69 69 THR A CA 1
ATOM 463 C C . THR A 1 69 ? 22.760 52.296 -39.842 1.00 87.69 69 THR A C 1
ATOM 465 O O . THR A 1 69 ? 22.288 51.959 -40.926 1.00 87.69 69 THR A O 1
ATOM 468 N N . GLY A 1 70 ? 24.010 52.758 -39.736 1.00 84.88 70 GLY A N 1
ATOM 469 C CA . GLY A 1 70 ? 24.933 52.757 -40.871 1.00 84.88 70 GLY A CA 1
ATOM 470 C C . GLY A 1 70 ? 26.235 53.519 -40.632 1.00 84.88 70 GLY A C 1
ATOM 471 O O . GLY A 1 70 ? 26.251 54.514 -39.905 1.00 84.88 70 GLY A O 1
ATOM 472 N N . GLY A 1 71 ? 27.312 53.066 -41.279 1.00 86.19 71 GLY A N 1
ATOM 473 C CA . GLY A 1 71 ? 28.660 53.639 -41.163 1.00 86.19 71 GLY A CA 1
ATOM 474 C C . GLY A 1 71 ? 29.533 52.979 -40.087 1.00 86.19 71 GLY A C 1
ATOM 475 O O . GLY A 1 71 ? 29.089 52.086 -39.364 1.00 86.19 71 GLY A O 1
ATOM 476 N N . THR A 1 72 ? 30.795 53.411 -39.996 1.00 87.69 72 THR A N 1
ATOM 477 C CA . THR A 1 72 ? 31.817 52.808 -39.120 1.00 87.69 72 THR A CA 1
ATOM 478 C C . THR A 1 72 ? 31.964 53.566 -37.802 1.00 87.69 72 THR A C 1
ATOM 480 O O . THR A 1 72 ? 32.231 54.765 -37.805 1.00 87.69 72 THR A O 1
ATOM 483 N N . TYR A 1 73 ? 31.848 52.870 -36.675 1.00 88.00 73 TYR A N 1
ATOM 484 C CA . TYR A 1 73 ? 31.912 53.412 -35.317 1.00 88.00 73 TYR A CA 1
ATOM 485 C C . TYR A 1 73 ? 33.171 52.899 -34.609 1.00 88.00 73 TYR A C 1
ATOM 487 O O . TYR A 1 73 ? 33.324 51.692 -34.437 1.00 88.00 73 TYR A O 1
ATOM 495 N N . THR A 1 74 ? 34.075 53.799 -34.209 1.00 85.12 74 THR A N 1
ATOM 496 C CA . THR A 1 74 ? 35.423 53.432 -33.710 1.00 85.12 74 THR A CA 1
ATOM 497 C C . THR A 1 74 ? 35.741 53.905 -32.289 1.00 85.12 74 THR A C 1
ATOM 499 O O . THR A 1 74 ? 36.781 53.547 -31.722 1.00 85.12 74 THR A O 1
ATOM 502 N N . GLY A 1 75 ? 34.854 54.689 -31.672 1.00 77.31 75 GLY A N 1
ATOM 503 C CA . GLY A 1 75 ? 34.995 55.086 -30.272 1.00 77.31 75 GLY A CA 1
ATOM 504 C C . GLY A 1 75 ? 34.628 53.942 -29.327 1.00 77.31 75 GLY A C 1
ATOM 505 O O . GLY A 1 75 ? 33.539 53.380 -29.420 1.00 77.31 75 GLY A O 1
ATOM 506 N N . GLY A 1 76 ? 35.541 53.598 -28.419 1.00 72.06 76 GLY A N 1
ATOM 507 C CA . GLY A 1 76 ? 35.327 52.545 -27.427 1.00 72.06 76 GLY A CA 1
ATOM 508 C C . GLY A 1 76 ? 34.399 52.928 -26.270 1.00 72.06 76 GLY A C 1
ATOM 509 O O . GLY A 1 76 ? 33.958 54.078 -26.165 1.00 72.06 76 GLY A O 1
ATOM 510 N N . SER A 1 77 ? 34.157 51.971 -25.369 1.00 75.44 77 SER A N 1
ATOM 511 C CA . SER A 1 77 ? 33.595 52.226 -24.033 1.00 75.44 77 SER A CA 1
ATOM 512 C C . SER A 1 77 ? 34.454 51.607 -22.928 1.00 75.44 77 SER A C 1
ATOM 514 O O . SER A 1 77 ? 35.030 50.532 -23.099 1.00 75.44 77 SER A O 1
ATOM 516 N N . ASN A 1 78 ? 34.541 52.306 -21.792 1.00 72.31 78 ASN A N 1
ATOM 517 C CA . ASN A 1 78 ? 35.235 51.845 -20.583 1.00 72.31 78 ASN A CA 1
ATOM 518 C C . ASN A 1 78 ? 34.318 51.120 -19.585 1.00 72.31 78 ASN A C 1
ATOM 520 O O . ASN A 1 78 ? 34.808 50.484 -18.652 1.00 72.31 78 ASN A O 1
ATOM 524 N N . ASP A 1 79 ? 33.010 51.248 -19.784 1.00 75.88 79 ASP A N 1
ATOM 525 C CA . ASP A 1 79 ? 31.961 50.601 -19.012 1.00 75.88 79 ASP A CA 1
ATOM 526 C C . ASP A 1 79 ? 30.870 50.176 -20.005 1.00 75.88 79 ASP A C 1
ATOM 528 O O . ASP A 1 79 ? 30.396 50.984 -20.812 1.00 75.88 79 ASP A O 1
ATOM 532 N N . PHE A 1 80 ? 30.540 48.890 -20.026 1.00 83.62 80 PHE A N 1
ATOM 533 C CA . PHE A 1 80 ? 29.466 48.338 -20.851 1.00 83.62 80 PHE A CA 1
ATOM 534 C C . PHE A 1 80 ? 28.661 47.373 -19.973 1.00 83.62 80 PHE A C 1
ATOM 536 O O . PHE A 1 80 ? 28.884 46.158 -20.021 1.00 83.62 80 PHE A O 1
ATOM 543 N N . PRO A 1 81 ? 27.808 47.925 -19.090 1.00 85.81 81 PRO A N 1
ATOM 544 C CA . PRO A 1 81 ? 27.328 47.230 -17.905 1.00 85.81 81 PRO A CA 1
ATOM 545 C C . PRO A 1 81 ? 26.259 46.183 -18.227 1.00 85.81 81 PRO A C 1
ATOM 547 O O . PRO A 1 81 ? 25.619 46.209 -19.279 1.00 85.81 81 PRO A O 1
ATOM 550 N N . SER A 1 82 ? 26.027 45.267 -17.285 1.00 85.00 82 SER A N 1
ATOM 551 C CA . SER A 1 82 ? 24.971 44.259 -17.425 1.00 85.00 82 SER A CA 1
ATOM 552 C C . SER A 1 82 ? 23.597 44.908 -17.614 1.00 85.00 82 SER A C 1
ATOM 554 O O . SER A 1 82 ? 23.250 45.877 -16.939 1.00 85.00 82 SER A O 1
ATOM 556 N N . GLY A 1 83 ? 22.838 44.396 -18.584 1.00 83.81 83 GLY A N 1
ATOM 557 C CA . GLY A 1 83 ? 21.570 44.973 -19.033 1.00 83.81 83 GLY A CA 1
ATOM 558 C C . GLY A 1 83 ? 21.683 46.115 -20.055 1.00 83.81 83 GLY A C 1
ATOM 559 O O . GLY A 1 83 ? 20.646 46.605 -20.492 1.00 83.81 83 GLY A O 1
ATOM 560 N N . ALA A 1 84 ? 22.882 46.552 -20.456 1.00 88.50 84 ALA A N 1
ATOM 561 C CA . ALA A 1 84 ? 23.064 47.400 -21.640 1.00 88.50 84 ALA A CA 1
ATOM 562 C C . ALA A 1 84 ? 22.957 46.565 -22.931 1.00 88.50 84 ALA A C 1
ATOM 564 O O . ALA A 1 84 ? 23.447 45.435 -22.968 1.00 88.50 84 ALA A O 1
ATOM 565 N N . VAL A 1 85 ? 22.360 47.113 -23.996 1.00 92.88 85 VAL A N 1
ATOM 566 C CA . VAL A 1 85 ? 22.184 46.428 -25.289 1.00 92.88 85 VAL A CA 1
ATOM 567 C C . VAL A 1 85 ? 22.660 47.299 -26.455 1.00 92.88 85 VAL A C 1
ATOM 569 O O . VAL A 1 85 ? 22.255 48.454 -26.598 1.00 92.88 85 VAL A O 1
ATOM 572 N N . LEU A 1 86 ? 23.490 46.729 -27.334 1.00 91.56 86 LEU A N 1
ATOM 573 C CA . LEU A 1 86 ? 24.000 47.379 -28.543 1.00 91.56 86 LEU A CA 1
ATOM 574 C C . LEU A 1 86 ? 23.679 46.544 -29.792 1.00 91.56 86 LEU A C 1
ATOM 576 O O . LEU A 1 86 ? 24.131 45.414 -29.935 1.00 91.56 86 LEU A O 1
ATOM 580 N N . CYS A 1 87 ? 22.924 47.129 -30.714 1.00 94.12 87 CYS A N 1
ATOM 581 C CA . CYS A 1 87 ? 22.432 46.503 -31.934 1.00 94.12 87 CYS A CA 1
ATOM 582 C C . CYS A 1 87 ? 23.135 47.086 -33.165 1.00 94.12 87 CYS A C 1
ATOM 584 O O . CYS A 1 87 ? 23.056 48.288 -33.419 1.00 94.12 87 CYS A O 1
ATOM 586 N N . VAL A 1 88 ? 23.786 46.249 -33.969 1.00 93.56 88 VAL A N 1
ATOM 587 C CA . VAL A 1 88 ? 24.530 46.658 -35.172 1.00 93.56 88 VAL A CA 1
ATOM 588 C C . VAL A 1 88 ? 23.796 46.162 -36.416 1.00 93.56 88 VAL A C 1
ATOM 590 O O . VAL A 1 88 ? 23.729 44.961 -36.654 1.00 93.56 88 VAL A O 1
ATOM 593 N N . SER A 1 89 ? 23.190 47.062 -37.192 1.00 93.00 89 SER A N 1
ATOM 594 C CA . SER A 1 89 ? 22.478 46.682 -38.427 1.00 93.00 89 SER A CA 1
ATOM 595 C C . SER A 1 89 ? 23.430 46.285 -39.564 1.00 93.00 89 SER A C 1
ATOM 597 O O . SER A 1 89 ? 24.601 46.660 -39.554 1.00 93.00 89 SER A O 1
ATOM 599 N N . ALA A 1 90 ? 22.905 45.599 -40.586 1.00 91.81 90 ALA A N 1
ATOM 600 C CA . ALA A 1 90 ? 23.657 45.097 -41.745 1.00 91.81 90 ALA A CA 1
ATOM 601 C C . ALA A 1 90 ? 24.571 46.128 -42.447 1.00 91.81 90 ALA A C 1
ATOM 603 O O . ALA A 1 90 ? 25.601 45.760 -43.002 1.00 91.81 90 ALA A O 1
ATOM 604 N N . ASN A 1 91 ? 24.221 47.421 -42.409 1.00 89.00 91 ASN A N 1
ATOM 605 C CA . ASN A 1 91 ? 24.980 48.505 -43.051 1.00 89.00 91 ASN A CA 1
ATOM 606 C C . ASN A 1 91 ? 25.925 49.260 -42.090 1.00 89.00 91 ASN A C 1
ATOM 608 O O . ASN A 1 91 ? 26.512 50.281 -42.464 1.00 89.00 91 ASN A O 1
ATOM 612 N N . ALA A 1 92 ? 26.042 48.813 -40.837 1.00 91.44 92 ALA A N 1
ATOM 613 C CA . ALA A 1 92 ? 26.896 49.405 -39.814 1.00 91.44 92 ALA A CA 1
ATOM 614 C C . ALA A 1 92 ? 28.149 48.553 -39.550 1.00 91.44 92 ALA A C 1
ATOM 616 O O . ALA A 1 92 ? 28.164 47.333 -39.721 1.00 91.44 92 ALA A O 1
ATOM 617 N N . THR A 1 93 ? 29.217 49.211 -39.104 1.00 91.19 93 THR A N 1
ATOM 618 C CA . THR A 1 93 ? 30.457 48.559 -38.671 1.00 91.19 93 THR A CA 1
ATOM 619 C C . THR A 1 93 ? 30.837 49.040 -37.276 1.00 91.19 93 THR A C 1
ATOM 621 O O . THR A 1 93 ? 31.161 50.210 -37.090 1.00 91.19 93 THR A O 1
ATOM 624 N N . LEU A 1 94 ? 30.814 48.147 -36.294 1.00 91.00 94 LEU A N 1
ATOM 625 C CA . LEU A 1 94 ? 31.240 48.385 -34.920 1.00 91.00 94 LEU A CA 1
ATOM 626 C C . LEU A 1 94 ? 32.706 47.951 -34.766 1.00 91.00 94 LEU A C 1
ATOM 628 O O . LEU A 1 94 ? 32.984 46.771 -34.600 1.00 91.00 94 LEU A O 1
ATOM 632 N N . ALA A 1 95 ? 33.649 48.891 -34.811 1.00 89.06 95 ALA A N 1
ATOM 633 C CA . ALA A 1 95 ? 35.086 48.625 -34.675 1.00 89.06 95 ALA A CA 1
ATOM 634 C C . ALA A 1 95 ? 35.710 49.440 -33.518 1.00 89.06 95 ALA A C 1
ATOM 636 O O . ALA A 1 95 ? 36.590 50.276 -33.755 1.00 89.06 95 ALA A O 1
ATOM 637 N N . PRO A 1 96 ? 35.219 49.282 -32.270 1.00 85.69 96 PRO A N 1
ATOM 638 C CA . PRO A 1 96 ? 35.634 50.089 -31.130 1.00 85.69 96 PRO A CA 1
ATOM 639 C C . PRO A 1 96 ? 37.118 49.896 -30.813 1.00 85.69 96 PRO A C 1
ATOM 641 O O . PRO A 1 96 ? 37.614 48.782 -30.689 1.00 85.69 96 PRO A O 1
ATOM 644 N N . SER A 1 97 ? 37.815 51.004 -30.581 1.00 79.19 97 SER A N 1
ATOM 645 C CA . SER A 1 97 ? 39.224 51.012 -30.158 1.00 79.19 97 SER A CA 1
ATOM 646 C C . SER A 1 97 ? 39.481 50.321 -28.807 1.00 79.19 97 SER A C 1
ATOM 648 O O . SER A 1 97 ? 40.616 49.941 -28.531 1.00 79.19 97 SER A O 1
ATOM 650 N N . TYR A 1 98 ? 38.450 50.156 -27.972 1.00 75.81 98 TYR A N 1
ATOM 651 C CA . TYR A 1 98 ? 38.460 49.398 -26.716 1.00 75.81 98 TYR A CA 1
ATOM 652 C C . TYR A 1 98 ? 37.021 49.069 -26.278 1.00 75.81 98 TYR A C 1
ATOM 654 O O . TYR A 1 98 ? 36.096 49.840 -26.542 1.00 75.81 98 TYR A O 1
ATOM 662 N N . LEU A 1 99 ? 36.824 47.947 -25.583 1.00 76.88 99 LEU A N 1
ATOM 663 C CA . LEU A 1 99 ? 35.555 47.597 -24.934 1.00 76.88 99 LEU A CA 1
ATOM 664 C C . LEU A 1 99 ? 35.866 46.961 -23.573 1.00 76.88 99 LEU A C 1
ATOM 666 O O . LEU A 1 99 ? 35.979 45.744 -23.448 1.00 76.88 99 LEU A O 1
ATOM 670 N N . ASN A 1 100 ? 36.088 47.807 -22.570 1.00 71.19 100 ASN A N 1
ATOM 671 C CA . ASN A 1 100 ? 36.515 47.371 -21.241 1.00 71.19 100 ASN A CA 1
ATOM 672 C C . ASN A 1 100 ? 35.297 47.058 -20.359 1.00 71.19 100 ASN A C 1
ATOM 674 O O . ASN A 1 100 ? 34.231 47.643 -20.544 1.00 71.19 100 ASN A O 1
ATOM 678 N N . ASN A 1 101 ? 35.471 46.156 -19.385 1.00 70.88 101 ASN A N 1
ATOM 679 C CA . ASN A 1 101 ? 34.431 45.759 -18.423 1.00 70.88 101 ASN A CA 1
ATOM 680 C C . ASN A 1 101 ? 33.122 45.288 -19.089 1.00 70.88 101 ASN A C 1
ATOM 682 O O . ASN A 1 101 ? 32.027 45.581 -18.614 1.00 70.88 101 ASN A O 1
ATOM 686 N N . ALA A 1 102 ? 33.235 44.572 -20.212 1.00 73.56 102 ALA A N 1
ATOM 687 C CA . ALA A 1 102 ? 32.086 44.112 -20.977 1.00 73.56 102 ALA A CA 1
ATOM 688 C C . ALA A 1 102 ? 31.222 43.131 -20.161 1.00 73.56 102 ALA A C 1
ATOM 690 O O . ALA A 1 102 ? 31.687 42.060 -19.765 1.00 73.56 102 ALA A O 1
ATOM 691 N N . GLY A 1 103 ? 29.965 43.513 -19.927 1.00 79.38 103 GLY A N 1
ATOM 692 C CA . GLY A 1 103 ? 28.948 42.708 -19.248 1.00 79.38 103 GLY A CA 1
ATOM 693 C C . GLY A 1 103 ? 27.527 42.867 -19.808 1.00 79.38 103 GLY A C 1
ATOM 694 O O . GLY A 1 103 ? 26.636 42.167 -19.340 1.00 79.38 103 GLY A O 1
ATOM 695 N N . GLY A 1 104 ? 27.307 43.769 -20.771 1.00 87.25 104 GLY A N 1
ATOM 696 C CA . GLY A 1 104 ? 26.069 43.893 -21.553 1.00 87.25 104 GLY A CA 1
ATOM 697 C C . GLY A 1 104 ? 26.017 42.970 -22.781 1.00 87.25 104 GLY A C 1
ATOM 698 O O . GLY A 1 104 ? 26.879 42.110 -22.965 1.00 87.25 104 GLY A O 1
ATOM 699 N N . ALA A 1 105 ? 25.022 43.171 -23.647 1.00 91.19 105 ALA A N 1
ATOM 700 C CA . ALA A 1 105 ? 24.760 42.343 -24.825 1.00 91.19 105 ALA A CA 1
ATOM 701 C C . ALA A 1 105 ? 24.978 43.091 -26.155 1.00 91.19 105 ALA A C 1
ATOM 703 O O . ALA A 1 105 ? 24.469 44.198 -26.342 1.00 91.19 105 ALA A O 1
ATOM 704 N N . VAL A 1 106 ? 25.688 42.476 -27.102 1.00 91.81 106 VAL A N 1
ATOM 705 C CA . VAL A 1 106 ? 25.853 42.972 -28.477 1.00 91.81 106 VAL A CA 1
ATOM 706 C C . VAL A 1 106 ? 25.167 42.023 -29.454 1.00 91.81 106 VAL A C 1
ATOM 708 O O . VAL A 1 106 ? 25.502 40.845 -29.495 1.00 91.81 106 VAL A O 1
ATOM 711 N N . TYR A 1 107 ? 24.260 42.553 -30.271 1.00 94.88 107 TYR A N 1
ATOM 712 C CA . TYR A 1 107 ? 23.579 41.830 -31.347 1.00 94.88 107 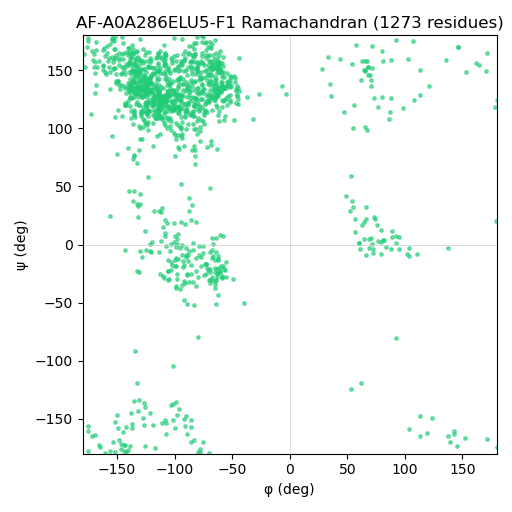TYR A CA 1
ATOM 713 C C . TYR A 1 107 ? 24.070 42.391 -32.687 1.00 94.88 107 TYR A C 1
ATOM 715 O O . TYR A 1 107 ? 23.879 43.580 -32.968 1.00 94.88 107 TYR A O 1
ATOM 723 N N . ASN A 1 108 ? 24.735 41.578 -33.509 1.00 94.44 108 ASN A N 1
ATOM 724 C CA . ASN A 1 108 ? 25.381 42.021 -34.746 1.00 94.44 108 ASN A CA 1
ATOM 725 C C . ASN A 1 108 ? 24.817 41.339 -35.997 1.00 94.44 108 ASN A C 1
ATOM 727 O O . ASN A 1 108 ? 25.100 40.177 -36.263 1.00 94.44 108 ASN A O 1
ATOM 731 N N . LEU A 1 109 ? 24.127 42.127 -36.821 1.00 94.88 109 LEU A N 1
ATOM 732 C CA . LEU A 1 109 ? 23.729 41.792 -38.190 1.00 94.88 109 LEU A CA 1
ATOM 733 C C . LEU A 1 109 ? 24.692 42.407 -39.235 1.00 94.88 109 LEU A C 1
ATOM 735 O O . LEU A 1 109 ? 24.624 42.080 -40.416 1.00 94.88 109 LEU A O 1
ATOM 739 N N . GLY A 1 110 ? 25.573 43.325 -38.816 1.00 92.00 110 GLY A N 1
ATOM 740 C CA . GLY A 1 110 ? 26.559 44.018 -39.653 1.00 92.00 110 GLY A CA 1
ATOM 741 C C . GLY A 1 110 ? 27.977 43.470 -39.495 1.00 92.00 110 GLY A C 1
ATOM 742 O O . GLY A 1 110 ? 28.200 42.262 -39.427 1.00 92.00 110 GLY A O 1
ATOM 743 N N . THR A 1 111 ? 28.965 44.365 -39.436 1.00 92.94 111 THR A N 1
ATOM 744 C CA . THR A 1 111 ? 30.361 43.998 -39.127 1.00 92.94 111 THR A CA 1
ATOM 745 C C . THR A 1 111 ? 30.735 44.432 -37.710 1.00 92.94 111 THR A C 1
ATOM 747 O O . THR A 1 111 ? 30.534 45.589 -37.351 1.00 92.94 111 THR A O 1
ATOM 750 N N . ALA A 1 112 ? 31.347 43.547 -36.930 1.00 91.81 112 ALA A N 1
ATOM 751 C CA . ALA A 1 112 ? 31.900 43.822 -35.613 1.00 91.81 112 ALA A CA 1
ATOM 752 C C . ALA A 1 112 ? 33.381 43.405 -35.533 1.00 91.81 112 ALA A C 1
ATOM 754 O O . ALA A 1 112 ? 33.760 42.287 -35.888 1.00 91.81 112 ALA A O 1
ATOM 755 N N . THR A 1 113 ? 34.231 44.296 -35.028 1.00 91.19 113 THR A N 1
ATOM 756 C CA . THR A 1 113 ? 35.649 44.038 -34.755 1.00 91.19 113 THR A CA 1
ATOM 757 C C . THR A 1 113 ? 35.971 44.497 -33.346 1.00 91.19 113 THR A C 1
ATOM 759 O O . THR A 1 113 ? 36.138 45.687 -33.084 1.00 91.19 113 THR A O 1
ATOM 762 N N . PHE A 1 114 ? 36.066 43.539 -32.433 1.00 86.00 114 PHE A N 1
ATOM 763 C CA . PHE A 1 114 ? 36.459 43.775 -31.052 1.00 86.00 114 PHE A CA 1
ATOM 764 C C . PHE A 1 114 ? 37.977 43.575 -30.938 1.00 86.00 114 PHE A C 1
ATOM 766 O O . PHE A 1 114 ? 38.483 42.569 -31.435 1.00 86.00 114 PHE A O 1
ATOM 773 N N . PRO A 1 115 ? 38.735 44.481 -30.296 1.00 75.19 115 PRO A N 1
ATOM 774 C CA . PRO A 1 115 ? 40.191 44.351 -30.214 1.00 75.19 115 PRO A CA 1
ATOM 775 C C . PRO A 1 115 ? 40.590 43.076 -29.456 1.00 75.19 115 PRO A C 1
ATOM 777 O O . PRO A 1 115 ? 41.440 42.318 -29.922 1.00 75.19 115 PRO A O 1
ATOM 780 N N . SER A 1 116 ? 39.898 42.806 -28.348 1.00 68.00 116 SER A N 1
ATOM 781 C CA . SER A 1 116 ? 39.859 41.536 -27.625 1.00 68.00 116 SER A CA 1
ATOM 782 C C . SER A 1 116 ? 38.532 41.431 -26.863 1.00 68.00 116 SER A C 1
ATOM 784 O O . SER A 1 116 ? 37.909 42.449 -26.552 1.00 68.00 116 SER A O 1
ATOM 786 N N . ALA A 1 117 ? 38.097 40.210 -26.543 1.00 59.69 117 ALA A N 1
ATOM 787 C CA . ALA A 1 117 ? 37.133 39.986 -25.466 1.00 59.69 117 ALA A CA 1
ATOM 788 C C . ALA A 1 117 ? 37.918 39.661 -24.193 1.00 59.69 117 ALA A C 1
ATOM 790 O O . ALA A 1 117 ? 38.514 38.592 -24.112 1.00 59.69 117 ALA A O 1
ATOM 791 N N . ALA A 1 118 ? 37.921 40.576 -23.223 1.00 61.00 118 ALA A N 1
ATOM 792 C CA . ALA A 1 118 ? 38.461 40.365 -21.880 1.00 61.00 118 ALA A CA 1
ATOM 793 C C . ALA A 1 118 ? 37.316 40.527 -20.870 1.00 61.00 118 ALA A C 1
ATOM 795 O O . ALA A 1 118 ? 37.054 41.618 -20.363 1.00 61.00 118 ALA A O 1
ATOM 796 N N . VAL A 1 119 ? 36.568 39.444 -20.655 1.00 63.69 119 VAL A N 1
ATOM 797 C CA . VAL A 1 119 ? 35.251 39.484 -19.998 1.00 63.69 119 VAL A CA 1
ATOM 798 C C . VAL A 1 119 ? 35.347 39.096 -18.520 1.00 63.69 119 VAL A C 1
ATOM 800 O O . VAL A 1 119 ? 35.899 38.046 -18.185 1.00 63.69 119 VAL A O 1
ATOM 803 N N . GLN A 1 120 ? 34.771 39.934 -17.648 1.00 58.53 120 GLN A N 1
ATOM 804 C CA . GLN A 1 120 ? 34.651 39.714 -16.193 1.00 58.53 120 GLN A CA 1
ATOM 805 C C . GLN A 1 120 ? 33.190 39.675 -15.688 1.00 58.53 120 GLN A C 1
ATOM 807 O O . GLN A 1 120 ? 32.963 39.537 -14.489 1.00 58.53 120 GLN A O 1
ATOM 812 N N . GLY A 1 121 ? 32.195 39.798 -16.573 1.00 63.81 121 GLY A N 1
ATOM 813 C CA . GLY A 1 121 ? 30.766 39.769 -16.235 1.00 63.81 121 GLY A CA 1
ATOM 814 C C . GLY A 1 121 ? 29.927 39.138 -17.348 1.00 63.81 121 GLY A C 1
ATOM 815 O O . GLY A 1 121 ? 30.488 38.613 -18.302 1.00 63.81 121 GLY A O 1
ATOM 816 N N . SER A 1 122 ? 28.596 39.209 -17.231 1.00 78.31 122 SER A N 1
ATOM 817 C CA . SER A 1 122 ? 27.600 38.506 -18.070 1.00 78.31 122 SER A CA 1
ATOM 818 C C . SER A 1 122 ? 27.484 38.973 -19.534 1.00 78.31 122 SER A C 1
ATOM 820 O O . SER A 1 122 ? 26.382 39.210 -20.023 1.00 78.31 122 SER A O 1
ATOM 822 N N . PHE A 1 123 ? 28.607 39.109 -20.241 1.00 86.69 123 PHE A N 1
ATOM 823 C CA . PHE A 1 123 ? 28.647 39.535 -21.638 1.00 86.69 123 PHE A CA 1
ATOM 824 C C . PHE A 1 123 ? 27.913 38.554 -22.556 1.00 86.69 123 PHE A C 1
ATOM 826 O O . PHE A 1 123 ? 28.116 37.340 -22.469 1.00 86.69 123 PHE A O 1
ATOM 833 N N . ILE A 1 124 ? 27.120 39.101 -23.476 1.00 90.50 124 ILE A N 1
ATOM 834 C CA . ILE A 1 124 ? 26.490 38.355 -24.567 1.00 90.50 124 ILE A CA 1
ATOM 835 C C . ILE A 1 124 ? 26.975 38.940 -25.896 1.00 90.50 124 ILE A C 1
ATOM 837 O O . ILE A 1 124 ? 26.923 40.154 -26.099 1.00 90.50 124 ILE A O 1
ATOM 841 N N . LEU A 1 125 ? 27.407 38.082 -26.815 1.00 90.81 125 LEU A N 1
ATOM 842 C CA . LEU A 1 125 ? 27.520 38.391 -28.237 1.00 90.81 125 LEU A CA 1
ATOM 843 C C . LEU A 1 125 ? 26.600 37.446 -29.000 1.00 90.81 125 LEU A C 1
ATOM 845 O O . LEU A 1 125 ? 26.742 36.238 -28.872 1.00 90.81 125 LEU A O 1
ATOM 849 N N . GLU A 1 126 ? 25.722 37.999 -29.822 1.00 94.19 126 GLU A N 1
ATOM 850 C CA . GLU A 1 126 ? 24.937 37.282 -30.824 1.00 94.19 126 GLU A CA 1
ATOM 851 C C . GLU A 1 126 ? 25.336 37.854 -32.195 1.00 94.19 126 GLU A C 1
ATOM 853 O O . GLU A 1 126 ? 25.353 39.076 -32.383 1.00 94.19 126 GLU A O 1
ATOM 858 N N . ASN A 1 127 ? 25.771 36.998 -33.119 1.00 94.19 127 ASN A N 1
ATOM 859 C CA . ASN A 1 127 ? 26.306 37.396 -34.416 1.00 94.19 127 ASN A CA 1
ATOM 860 C C . ASN A 1 127 ? 25.662 36.638 -35.588 1.00 94.19 127 ASN A C 1
ATOM 862 O O . ASN A 1 127 ? 26.112 35.551 -35.953 1.00 94.19 127 ASN A O 1
ATOM 866 N N . GLU A 1 128 ? 24.709 37.278 -36.263 1.00 93.25 128 GLU A N 1
ATOM 867 C CA . GLU A 1 128 ? 24.198 36.878 -37.585 1.00 93.25 128 GLU A CA 1
ATOM 868 C C . GLU A 1 128 ? 25.055 37.459 -38.736 1.00 93.25 128 GLU A C 1
ATOM 870 O O . GLU A 1 128 ? 25.003 36.977 -39.865 1.00 93.25 128 GLU A O 1
ATOM 875 N N . GLY A 1 129 ? 25.872 38.483 -38.452 1.00 92.19 129 GLY A N 1
ATOM 876 C CA . GLY A 1 129 ? 26.770 39.162 -39.392 1.00 92.19 129 GLY A CA 1
ATOM 877 C C . GLY A 1 129 ? 28.223 38.657 -39.375 1.00 92.19 129 GLY A C 1
ATOM 878 O O . GLY A 1 129 ? 28.503 37.468 -39.252 1.00 92.19 129 GLY A O 1
ATOM 879 N N . THR A 1 130 ? 29.196 39.562 -39.514 1.00 93.69 130 THR A N 1
ATOM 880 C CA . THR A 1 130 ? 30.635 39.240 -39.405 1.00 93.69 130 THR A CA 1
ATOM 881 C C . THR A 1 130 ? 31.224 39.793 -38.110 1.00 93.69 130 THR A C 1
ATOM 883 O O . THR A 1 130 ? 31.337 41.006 -37.973 1.00 93.69 130 THR A O 1
ATOM 886 N N . ALA A 1 131 ? 31.659 38.930 -37.194 1.00 93.38 131 ALA A N 1
ATOM 887 C CA . ALA A 1 131 ? 32.386 39.265 -35.974 1.00 93.38 131 ALA A CA 1
ATOM 888 C C . ALA A 1 131 ? 33.882 38.910 -36.077 1.00 93.38 131 ALA A C 1
ATOM 890 O O . ALA A 1 131 ? 34.292 37.971 -36.761 1.00 93.38 131 ALA A O 1
ATOM 891 N N . SER A 1 132 ? 34.732 39.654 -35.368 1.00 92.50 132 SER A N 1
ATOM 892 C CA . SER A 1 132 ? 36.179 39.422 -35.368 1.00 92.50 132 SER A CA 1
ATOM 893 C C . SER A 1 132 ? 36.858 39.833 -34.059 1.00 92.50 132 SER A C 1
ATOM 895 O O . SER A 1 132 ? 36.526 40.866 -33.476 1.00 92.50 132 SER A O 1
ATOM 897 N N . PHE A 1 133 ? 37.833 39.024 -33.631 1.00 91.56 133 PHE A N 1
ATOM 898 C CA . PHE A 1 133 ? 38.651 39.191 -32.424 1.00 91.56 133 PHE A CA 1
ATOM 899 C C . PHE A 1 133 ? 40.146 39.032 -32.760 1.00 91.56 133 PHE A C 1
ATOM 901 O O . PHE A 1 133 ? 40.708 37.946 -32.576 1.00 91.56 133 PHE A O 1
ATOM 908 N N . PRO A 1 134 ? 40.830 40.073 -33.275 1.00 88.94 134 PRO A N 1
ATOM 909 C CA . PRO A 1 134 ? 42.200 39.943 -33.774 1.00 88.94 134 PRO A CA 1
ATOM 910 C C . PRO A 1 134 ? 43.237 39.544 -32.714 1.00 88.94 134 PRO A C 1
ATOM 912 O O . PRO A 1 134 ? 44.225 38.911 -33.067 1.00 88.94 134 PRO A O 1
ATOM 915 N N . GLN A 1 135 ? 43.024 39.875 -31.432 1.00 87.19 135 GLN A N 1
ATOM 916 C CA . GLN A 1 135 ? 43.932 39.491 -30.337 1.00 87.19 135 GLN A CA 1
ATOM 917 C C . GLN A 1 135 ? 43.451 38.283 -29.513 1.00 87.19 135 GLN A C 1
ATOM 919 O O . GLN A 1 135 ? 44.133 37.903 -28.561 1.00 87.19 135 GLN A O 1
ATOM 924 N N . GLY A 1 136 ? 42.319 37.667 -29.872 1.00 87.06 136 GLY A N 1
ATOM 925 C CA . GLY A 1 136 ? 41.769 36.497 -29.178 1.00 87.06 136 GLY A CA 1
ATOM 926 C C . GLY A 1 136 ? 40.531 36.770 -28.321 1.00 87.06 136 GLY A C 1
ATOM 927 O O . GLY A 1 136 ? 40.090 37.911 -28.143 1.00 87.06 136 GLY A O 1
ATOM 928 N N . VAL A 1 137 ? 39.979 35.684 -27.778 1.00 87.62 137 VAL A N 1
ATOM 929 C CA . VAL A 1 137 ? 38.827 35.678 -26.862 1.00 87.62 137 VAL A CA 1
ATOM 930 C C . VAL A 1 137 ? 39.273 35.091 -25.525 1.00 87.62 137 VAL A C 1
ATOM 932 O O . VAL A 1 137 ? 39.732 33.952 -25.494 1.00 87.62 137 VAL A O 1
ATOM 935 N N . ASN A 1 138 ? 39.136 35.846 -24.430 1.00 84.50 138 ASN A N 1
ATOM 936 C CA . ASN A 1 138 ? 39.474 35.392 -23.081 1.00 84.50 138 ASN A CA 1
ATOM 937 C C . ASN A 1 138 ? 38.373 35.749 -22.062 1.00 84.50 138 ASN A C 1
ATOM 939 O O . ASN A 1 138 ? 38.182 36.922 -21.721 1.00 84.50 138 ASN A O 1
ATOM 943 N N . THR A 1 139 ? 37.639 34.748 -21.567 1.00 82.19 139 THR A N 1
ATOM 944 C CA . THR A 1 139 ? 36.541 34.961 -20.608 1.00 82.19 139 THR A CA 1
ATOM 945 C C . THR A 1 139 ? 36.847 34.323 -19.254 1.00 82.19 139 THR A C 1
ATOM 947 O O . THR A 1 139 ? 37.162 33.137 -19.156 1.00 82.19 139 THR A O 1
ATOM 950 N N . ASN A 1 140 ? 36.751 35.134 -18.194 1.00 72.19 140 ASN A N 1
ATOM 951 C CA . ASN A 1 140 ? 37.043 34.760 -16.802 1.00 72.19 140 ASN A CA 1
ATOM 952 C C . ASN A 1 140 ? 35.764 34.656 -15.945 1.00 72.19 140 ASN A C 1
ATOM 954 O O . ASN A 1 140 ? 35.812 34.787 -14.723 1.00 72.19 140 ASN A O 1
ATOM 958 N N . GLY A 1 141 ? 34.609 34.482 -16.589 1.00 74.56 141 GLY A N 1
ATOM 959 C CA . GLY A 1 141 ? 33.291 34.489 -15.964 1.00 74.56 141 GLY A CA 1
ATOM 960 C C . GLY A 1 141 ? 32.177 34.150 -16.963 1.00 74.56 141 GLY A C 1
ATOM 961 O O . GLY A 1 141 ? 32.445 34.009 -18.165 1.00 74.56 141 GLY A O 1
ATOM 962 N N . PRO A 1 142 ? 30.926 34.030 -16.483 1.00 78.50 142 PRO A N 1
ATOM 963 C CA . PRO A 1 142 ? 29.804 33.566 -17.289 1.00 78.50 142 PRO A CA 1
ATOM 964 C C . PRO A 1 142 ? 29.549 34.540 -18.435 1.00 78.50 142 PRO A C 1
ATOM 966 O O . PRO A 1 142 ? 29.425 35.742 -18.224 1.00 78.50 142 PRO A O 1
ATOM 969 N N . SER A 1 143 ? 29.504 34.021 -19.655 1.00 85.50 143 SER A N 1
ATOM 970 C CA . SER A 1 143 ? 29.398 34.801 -20.890 1.00 85.50 143 SER A CA 1
ATOM 971 C C . SER A 1 143 ? 28.870 33.915 -22.009 1.00 85.50 143 SER A C 1
ATOM 973 O O . SER A 1 143 ? 29.157 32.721 -22.015 1.00 85.50 143 SER A O 1
ATOM 975 N N . THR A 1 144 ? 28.096 34.476 -22.936 1.00 90.12 144 THR A N 1
ATOM 976 C CA . THR A 1 144 ? 27.501 33.718 -24.049 1.00 90.12 144 THR A CA 1
ATOM 977 C C . THR A 1 144 ? 27.955 34.296 -25.379 1.00 90.12 144 THR A C 1
ATOM 979 O O . THR A 1 144 ? 27.789 35.488 -25.627 1.00 90.12 144 THR A O 1
ATOM 982 N N . LEU A 1 145 ? 28.549 33.462 -26.226 1.00 90.56 145 LEU A N 1
ATOM 983 C CA . LEU A 1 145 ? 28.907 33.803 -27.598 1.00 90.56 145 LEU A CA 1
ATOM 984 C C . LEU A 1 145 ? 28.067 32.929 -28.529 1.00 90.56 145 LEU A C 1
ATOM 986 O O . LEU A 1 145 ? 28.257 31.721 -28.559 1.00 90.56 145 LEU A O 1
ATOM 990 N N . GLU A 1 146 ? 27.159 33.526 -29.287 1.00 92.88 146 GLU A N 1
ATOM 991 C CA . GLU A 1 146 ? 26.325 32.864 -30.286 1.00 92.88 146 GLU A CA 1
ATOM 992 C C . GLU A 1 146 ? 26.687 33.389 -31.682 1.00 92.88 146 GLU A C 1
ATOM 994 O O . GLU A 1 146 ? 26.718 34.598 -31.915 1.00 92.88 146 GLU A O 1
ATOM 999 N N . ASN A 1 147 ? 27.011 32.490 -32.612 1.00 93.81 147 ASN A N 1
ATOM 1000 C CA . ASN A 1 147 ? 27.434 32.839 -33.966 1.00 93.81 147 ASN A CA 1
ATOM 1001 C C . ASN A 1 147 ? 26.636 32.073 -35.026 1.00 93.81 147 ASN A C 1
ATOM 1003 O O . ASN A 1 147 ? 26.853 30.881 -35.225 1.00 93.81 147 ASN A O 1
ATOM 1007 N N . ARG A 1 148 ? 25.786 32.781 -35.769 1.00 92.19 148 ARG A N 1
ATOM 1008 C CA . ARG A 1 148 ? 25.096 32.291 -36.976 1.00 92.19 148 ARG A CA 1
ATOM 1009 C C . ARG A 1 148 ? 25.773 32.762 -38.271 1.00 92.19 148 ARG A C 1
ATOM 1011 O O . ARG A 1 148 ? 25.565 32.174 -39.325 1.00 92.19 148 ARG A O 1
ATOM 1018 N N . GLY A 1 149 ? 26.600 33.807 -38.190 1.00 91.19 149 GLY A N 1
ATOM 1019 C CA . GLY A 1 149 ? 27.365 34.371 -39.302 1.00 91.19 149 GLY A CA 1
ATOM 1020 C C . GLY A 1 149 ? 28.842 33.950 -39.313 1.00 91.19 149 GLY A C 1
ATOM 1021 O O . GLY A 1 149 ? 29.185 32.788 -39.101 1.00 91.19 149 GLY A O 1
ATOM 1022 N N . THR A 1 150 ? 29.755 34.883 -39.578 1.00 93.38 150 THR A N 1
ATOM 1023 C CA . THR A 1 150 ? 31.207 34.617 -39.634 1.00 93.38 150 THR A CA 1
ATOM 1024 C C . THR A 1 150 ? 31.928 35.166 -38.406 1.00 93.38 150 THR A C 1
ATOM 1026 O O . THR A 1 150 ? 31.808 36.352 -38.123 1.00 93.38 150 THR A O 1
ATOM 1029 N N . LEU A 1 151 ? 32.732 34.344 -37.726 1.00 94.75 151 LEU A N 1
ATOM 1030 C CA . LEU A 1 151 ? 33.523 34.704 -36.547 1.00 94.75 151 LEU A CA 1
ATOM 1031 C C . LEU A 1 151 ? 35.013 34.384 -36.759 1.00 94.75 151 LEU A C 1
ATOM 1033 O O . LEU A 1 151 ? 35.403 33.220 -36.824 1.00 94.75 151 LEU A O 1
ATOM 1037 N N . THR A 1 152 ? 35.872 35.404 -36.805 1.00 93.88 152 THR A N 1
ATOM 1038 C CA . THR A 1 152 ? 37.327 35.216 -36.995 1.00 93.88 152 THR A CA 1
ATOM 1039 C C . THR A 1 152 ? 38.121 35.608 -35.751 1.00 93.88 152 THR A C 1
ATOM 1041 O O . THR A 1 152 ? 38.075 36.757 -35.314 1.00 93.88 152 THR A O 1
ATOM 1044 N N . VAL A 1 153 ? 38.910 34.681 -35.207 1.00 93.81 153 VAL A N 1
ATOM 1045 C CA . VAL A 1 153 ? 39.752 34.873 -34.018 1.00 93.81 153 VAL A CA 1
ATOM 1046 C C . VAL A 1 153 ? 41.228 34.807 -34.421 1.00 93.81 153 VAL A C 1
ATOM 1048 O O . VAL A 1 153 ? 41.712 33.779 -34.889 1.00 93.81 153 VAL A O 1
ATOM 1051 N N . GLY A 1 154 ? 41.946 35.923 -34.262 1.00 88.88 154 GLY A N 1
ATOM 1052 C CA . GLY A 1 154 ? 43.317 36.100 -34.769 1.00 88.88 154 GLY A CA 1
ATOM 1053 C C . GLY A 1 154 ? 44.421 35.446 -33.930 1.00 88.88 154 GLY A C 1
ATOM 1054 O O . GLY A 1 154 ? 45.563 35.373 -34.375 1.00 88.88 154 GLY A O 1
ATOM 1055 N N . THR A 1 155 ? 44.085 34.951 -32.738 1.00 90.50 155 THR A N 1
ATOM 1056 C CA . THR A 1 155 ? 44.958 34.129 -31.888 1.00 90.50 155 THR A CA 1
ATOM 1057 C C . THR A 1 155 ? 44.162 32.912 -31.391 1.00 90.50 155 THR A C 1
ATOM 1059 O O . THR A 1 155 ? 43.690 32.135 -32.217 1.00 90.50 155 THR A O 1
ATOM 1062 N N . SER A 1 156 ? 43.982 32.731 -30.084 1.00 90.56 156 SER A N 1
ATOM 1063 C CA . SER A 1 156 ? 43.254 31.619 -29.469 1.00 90.56 156 SER A CA 1
ATOM 1064 C C . SER A 1 156 ? 41.892 32.027 -28.896 1.00 90.56 156 SER A C 1
ATOM 1066 O O . SER A 1 156 ? 41.610 33.204 -28.641 1.00 90.56 156 SER A O 1
ATOM 1068 N N . ILE A 1 157 ? 41.054 31.018 -28.653 1.00 91.75 157 ILE A N 1
ATOM 1069 C CA . ILE A 1 157 ? 39.904 31.109 -27.746 1.00 91.75 157 ILE A CA 1
ATOM 1070 C C . ILE A 1 157 ? 40.309 30.464 -26.416 1.00 91.75 157 ILE A C 1
ATOM 1072 O O . ILE A 1 157 ? 40.821 29.347 -26.398 1.00 91.75 157 ILE A O 1
ATOM 1076 N N . SER A 1 158 ? 40.070 31.150 -25.302 1.00 89.94 158 SER A N 1
ATOM 1077 C CA . SER A 1 158 ? 40.260 30.641 -23.942 1.00 89.94 158 SER A CA 1
ATOM 1078 C C . SER A 1 158 ? 39.059 31.046 -23.093 1.00 89.94 158 SER A C 1
ATOM 1080 O O . SER A 1 158 ? 38.943 32.206 -22.710 1.00 89.94 158 SER A O 1
ATOM 1082 N N . ILE A 1 159 ? 38.141 30.125 -22.809 1.00 87.81 159 ILE A N 1
ATOM 1083 C CA . ILE A 1 159 ? 36.917 30.447 -22.054 1.00 87.81 159 ILE A CA 1
ATOM 1084 C C . ILE A 1 159 ? 36.839 29.666 -20.746 1.00 87.81 159 ILE A C 1
ATOM 1086 O O . ILE A 1 159 ? 37.330 28.539 -20.657 1.00 87.81 159 ILE A O 1
ATOM 1090 N N . SER A 1 160 ? 36.261 30.274 -19.709 1.00 84.31 160 SER A N 1
ATOM 1091 C CA . SER A 1 160 ? 36.181 29.709 -18.355 1.00 84.31 160 SER A CA 1
ATOM 1092 C C . SER A 1 160 ? 34.959 30.221 -17.580 1.00 84.31 160 SER A C 1
ATOM 1094 O O . SER A 1 160 ? 34.183 31.027 -18.090 1.00 84.31 160 SER A O 1
ATOM 1096 N N . GLY A 1 161 ? 34.768 29.748 -16.343 1.00 74.44 161 GLY A N 1
ATOM 1097 C CA . GLY A 1 161 ? 33.851 30.378 -15.385 1.00 74.44 161 GLY A CA 1
ATOM 1098 C C . GLY A 1 161 ? 32.366 30.316 -15.757 1.00 74.44 161 GLY A C 1
ATOM 1099 O O . GLY A 1 161 ? 31.635 31.250 -15.442 1.00 74.44 161 GLY A O 1
ATOM 1100 N N . GLY A 1 162 ? 31.919 29.250 -16.431 1.00 79.06 162 GLY A N 1
ATOM 1101 C CA . GLY A 1 162 ? 30.524 29.098 -16.873 1.00 79.06 162 GLY A CA 1
ATOM 1102 C C . GLY A 1 162 ? 30.216 29.675 -18.259 1.00 79.06 162 GLY A C 1
ATOM 1103 O O . GLY A 1 162 ? 29.049 29.827 -18.608 1.00 79.06 162 GLY A O 1
ATOM 1104 N N . ALA A 1 163 ? 31.235 30.039 -19.043 1.00 86.69 163 ALA A N 1
ATOM 1105 C CA . ALA A 1 163 ? 31.056 30.551 -20.399 1.00 86.69 163 ALA A CA 1
ATOM 1106 C C . ALA A 1 163 ? 30.509 29.503 -21.394 1.00 86.69 163 ALA A C 1
ATOM 1108 O O . ALA A 1 163 ? 30.852 28.318 -21.332 1.00 86.69 163 ALA A O 1
ATOM 1109 N N . GLN A 1 164 ? 29.695 29.974 -22.339 1.00 89.88 164 GLN A N 1
ATOM 1110 C CA . GLN A 1 164 ? 29.011 29.188 -23.364 1.00 89.88 164 GLN A CA 1
ATOM 1111 C C . GLN A 1 164 ? 29.323 29.730 -24.769 1.00 89.88 164 GLN A C 1
ATOM 1113 O O . GLN A 1 164 ? 29.331 30.944 -24.986 1.00 89.88 164 GLN A O 1
ATOM 1118 N N . LEU A 1 165 ? 29.566 28.831 -25.723 1.00 91.62 165 LEU A N 1
ATOM 1119 C CA . LEU A 1 165 ? 29.807 29.134 -27.136 1.00 91.62 165 LEU A CA 1
ATOM 1120 C C . LEU A 1 165 ? 28.861 28.303 -28.014 1.00 91.62 165 LEU A C 1
ATOM 1122 O O . LEU A 1 165 ? 28.940 27.079 -28.018 1.00 91.62 165 LEU A O 1
ATOM 1126 N N . PHE A 1 166 ? 27.999 28.964 -28.776 1.00 93.12 166 PHE A N 1
ATOM 1127 C CA . PHE A 1 166 ? 27.072 28.371 -29.737 1.00 93.12 166 PHE A CA 1
ATOM 1128 C C . PHE A 1 166 ? 27.478 28.801 -31.153 1.00 93.12 166 PHE A C 1
ATOM 1130 O O . PHE A 1 166 ? 27.700 29.989 -31.396 1.00 93.12 166 PHE A O 1
ATOM 1137 N N . ASN A 1 167 ? 27.597 27.862 -32.093 1.00 93.69 167 ASN A N 1
ATOM 1138 C CA . ASN A 1 167 ? 27.935 28.170 -33.481 1.00 93.69 167 ASN A CA 1
ATOM 1139 C C . ASN A 1 167 ? 27.076 27.413 -34.499 1.00 93.69 167 ASN A C 1
ATOM 1141 O O . ASN A 1 167 ? 27.243 26.209 -34.674 1.00 93.69 167 ASN A O 1
ATOM 1145 N N . ASP A 1 168 ? 26.287 28.157 -35.265 1.00 89.75 168 ASP A N 1
ATOM 1146 C CA . ASP A 1 168 ? 25.597 27.691 -36.472 1.00 89.75 168 ASP A CA 1
ATOM 1147 C C . ASP A 1 168 ? 26.255 28.215 -37.762 1.00 89.75 168 ASP A C 1
ATOM 1149 O O . ASP A 1 168 ? 25.984 27.730 -38.858 1.00 89.75 168 ASP A O 1
ATOM 1153 N N . GLY A 1 169 ? 27.149 29.200 -37.637 1.00 89.75 169 GLY A N 1
ATOM 1154 C CA . GLY A 1 169 ? 27.872 29.820 -38.742 1.00 89.75 169 GLY A CA 1
ATOM 1155 C C . GLY A 1 169 ? 29.287 29.271 -38.951 1.00 89.75 169 GLY A C 1
ATOM 1156 O O . GLY A 1 169 ? 29.576 28.096 -38.723 1.00 89.75 169 GLY A O 1
ATOM 1157 N N . THR A 1 170 ? 30.209 30.129 -39.391 1.00 93.00 170 THR A N 1
ATOM 1158 C CA . THR A 1 170 ? 31.620 29.772 -39.621 1.00 93.00 170 THR A CA 1
ATOM 1159 C C . THR A 1 170 ? 32.546 30.442 -38.605 1.00 93.00 170 THR A C 1
ATOM 1161 O O . THR A 1 170 ? 32.659 31.670 -38.605 1.00 93.00 170 THR A O 1
ATOM 1164 N N . VAL A 1 171 ? 33.280 29.662 -37.811 1.00 95.25 171 VAL A N 1
ATOM 1165 C CA . VAL A 1 171 ? 34.355 30.127 -36.923 1.00 95.25 171 VAL A CA 1
ATOM 1166 C C . VAL A 1 171 ? 35.716 29.758 -37.510 1.00 95.25 171 VAL A C 1
ATOM 1168 O O . VAL A 1 171 ? 35.949 28.608 -37.871 1.00 95.25 171 VAL A O 1
ATOM 1171 N N . THR A 1 172 ? 36.649 30.709 -37.556 1.00 95.06 172 THR A N 1
ATOM 1172 C CA . THR A 1 172 ? 38.069 30.436 -37.842 1.00 95.06 172 THR A CA 1
ATOM 1173 C C . THR A 1 172 ? 38.935 30.948 -36.697 1.00 95.06 172 THR A C 1
ATOM 1175 O O . THR A 1 172 ? 38.905 32.138 -36.390 1.00 95.06 172 THR A O 1
ATOM 1178 N N . VAL A 1 173 ? 39.732 30.069 -36.090 1.00 95.88 173 VAL A N 1
ATOM 1179 C CA . VAL A 1 173 ? 40.677 30.374 -35.008 1.00 95.88 173 VAL A CA 1
ATOM 1180 C C . VAL A 1 173 ? 42.097 30.140 -35.521 1.00 95.88 173 VAL A C 1
ATOM 1182 O O . VAL A 1 173 ? 42.434 29.043 -35.963 1.00 95.88 173 VAL A O 1
ATOM 1185 N N . ALA A 1 174 ? 42.933 31.180 -35.503 1.00 91.81 174 ALA A N 1
ATOM 1186 C CA . ALA A 1 174 ? 44.291 31.120 -36.052 1.00 91.81 174 ALA A CA 1
ATOM 1187 C C . ALA A 1 174 ? 45.303 30.393 -35.143 1.00 91.81 174 ALA A C 1
ATOM 1189 O O . ALA A 1 174 ? 46.363 29.993 -35.614 1.00 91.81 174 ALA A O 1
ATOM 1190 N N . GLY A 1 175 ? 44.980 30.233 -33.858 1.00 90.75 175 GLY A N 1
ATOM 1191 C CA . GLY A 1 175 ? 45.676 29.385 -32.893 1.00 90.75 175 GLY A CA 1
ATOM 1192 C C . GLY A 1 175 ? 44.737 28.335 -32.290 1.00 90.75 175 GLY A C 1
ATOM 1193 O O . GLY A 1 175 ? 43.855 27.826 -32.972 1.00 90.75 175 GLY A O 1
ATOM 1194 N N . GLY A 1 176 ? 44.936 28.010 -31.011 1.00 90.94 176 GLY A N 1
ATOM 1195 C CA . GLY A 1 176 ? 44.204 26.950 -30.304 1.00 90.94 176 GLY A CA 1
ATOM 1196 C C . GLY A 1 176 ? 42.872 27.349 -29.649 1.00 90.94 176 GLY A C 1
ATOM 1197 O O . GLY A 1 176 ? 42.554 28.534 -29.515 1.00 90.94 176 GLY A O 1
ATOM 1198 N N . VAL A 1 177 ? 42.122 26.349 -29.171 1.00 94.19 177 VAL A N 1
ATOM 1199 C CA . VAL A 1 177 ? 40.875 26.519 -28.394 1.00 94.19 177 VAL A CA 1
ATOM 1200 C C . VAL A 1 177 ? 40.986 25.805 -27.045 1.00 94.19 177 VAL A C 1
ATOM 1202 O O . VAL A 1 177 ? 41.061 24.582 -26.986 1.00 94.19 177 VAL A O 1
ATOM 1205 N N . ASN A 1 178 ? 40.957 26.563 -25.949 1.00 92.06 178 ASN A N 1
ATOM 1206 C CA . ASN A 1 178 ? 41.025 26.049 -24.582 1.00 92.06 178 ASN A CA 1
ATOM 1207 C C . ASN A 1 178 ? 39.707 26.305 -23.839 1.00 92.06 178 ASN A C 1
ATOM 1209 O O . ASN A 1 178 ? 39.375 27.437 -23.483 1.00 92.06 178 ASN A O 1
ATOM 1213 N N . LEU A 1 179 ? 38.962 25.232 -23.590 1.00 92.88 179 LEU A N 1
ATOM 1214 C CA . LEU A 1 179 ? 37.735 25.230 -22.800 1.00 92.88 179 LEU A CA 1
ATOM 1215 C C . LEU A 1 179 ? 38.090 24.812 -21.371 1.00 92.88 179 LEU A C 1
ATOM 1217 O O . LEU A 1 179 ? 38.614 23.717 -21.166 1.00 92.88 179 LEU A O 1
ATOM 1221 N N . ASN A 1 180 ? 37.846 25.671 -20.383 1.00 87.94 180 ASN A N 1
ATOM 1222 C CA . ASN A 1 180 ? 38.145 25.396 -18.973 1.00 87.94 180 ASN A CA 1
ATOM 1223 C C . ASN A 1 180 ? 36.920 24.817 -18.234 1.00 87.94 180 ASN A C 1
ATOM 1225 O O . ASN A 1 180 ? 35.831 24.710 -18.801 1.00 87.94 180 ASN A O 1
ATOM 1229 N N . GLY A 1 181 ? 37.102 24.461 -16.958 1.00 84.12 181 GLY A N 1
ATOM 1230 C CA . GLY A 1 181 ? 36.068 23.868 -16.102 1.00 84.12 181 GLY A CA 1
ATOM 1231 C C . GLY A 1 181 ? 34.708 24.575 -16.180 1.00 84.12 181 GLY A C 1
ATOM 1232 O O . GLY A 1 181 ? 34.622 25.795 -16.022 1.00 84.12 181 GLY A O 1
ATOM 1233 N N . GLY A 1 182 ? 33.649 23.793 -16.410 1.00 81.19 182 GLY A N 1
ATOM 1234 C CA . GLY A 1 182 ? 32.261 24.271 -16.418 1.00 81.19 182 GLY A CA 1
ATOM 1235 C C . GLY A 1 182 ? 31.837 25.063 -17.660 1.00 81.19 182 GLY A C 1
ATOM 1236 O O . GLY A 1 182 ? 30.840 25.774 -17.599 1.00 81.19 182 GLY A O 1
ATOM 1237 N N . THR A 1 183 ? 32.579 24.981 -18.769 1.00 90.00 183 THR A N 1
ATOM 1238 C CA . THR A 1 183 ? 32.207 25.633 -20.041 1.00 90.00 183 THR A CA 1
ATOM 1239 C C . THR A 1 183 ? 31.442 24.707 -20.987 1.00 90.00 183 THR A C 1
ATOM 1241 O O . THR A 1 183 ? 31.541 23.481 -20.884 1.00 90.00 183 THR A O 1
ATOM 1244 N N . VAL A 1 184 ? 30.685 25.301 -21.916 1.00 91.25 184 VAL A N 1
ATOM 1245 C CA . VAL A 1 184 ? 29.900 24.586 -22.938 1.00 91.25 184 VAL A CA 1
ATOM 1246 C C . VAL A 1 184 ? 30.237 25.115 -24.334 1.00 91.25 184 VAL A C 1
ATOM 1248 O O . VAL A 1 184 ? 30.275 26.325 -24.541 1.00 91.25 184 VAL A O 1
ATOM 1251 N N . LEU A 1 185 ? 30.437 24.218 -25.300 1.00 94.25 185 LEU A N 1
ATOM 1252 C CA . LEU A 1 185 ? 30.530 24.528 -26.728 1.00 94.25 185 LEU A CA 1
ATOM 1253 C C . LEU A 1 185 ? 29.524 23.666 -27.500 1.00 94.25 185 LEU A C 1
ATOM 1255 O O . LEU A 1 185 ? 29.607 22.440 -27.460 1.00 94.25 185 LEU A O 1
ATOM 1259 N N . ALA A 1 186 ? 28.606 24.292 -28.231 1.00 92.88 186 ALA A N 1
ATOM 1260 C CA . ALA A 1 186 ? 27.708 23.634 -29.173 1.00 92.88 186 ALA A CA 1
ATOM 1261 C C . ALA A 1 186 ? 27.981 24.128 -30.603 1.00 92.88 186 ALA A C 1
ATOM 1263 O O . ALA A 1 186 ? 28.117 25.328 -30.832 1.00 92.88 186 ALA A O 1
ATOM 1264 N N . ASN A 1 187 ? 28.068 23.209 -31.565 1.00 93.62 187 ASN A N 1
ATOM 1265 C CA . ASN A 1 187 ? 28.336 23.520 -32.968 1.00 93.62 187 ASN A CA 1
ATOM 1266 C C . ASN A 1 187 ? 27.364 22.789 -33.902 1.00 93.62 187 ASN A C 1
ATOM 1268 O O . ASN A 1 187 ? 27.348 21.560 -33.914 1.00 93.62 187 ASN A O 1
ATOM 1272 N N . THR A 1 188 ? 26.625 23.518 -34.732 1.00 90.19 188 THR A N 1
ATOM 1273 C CA . THR A 1 188 ? 25.938 22.999 -35.929 1.00 90.19 188 THR A CA 1
ATOM 1274 C C . THR A 1 188 ? 26.656 23.428 -37.220 1.00 90.19 188 THR A C 1
ATOM 1276 O O . THR A 1 188 ? 26.571 22.731 -38.226 1.00 90.19 188 THR A O 1
ATOM 1279 N N . GLY A 1 189 ? 27.437 24.516 -37.179 1.00 90.06 189 GLY A N 1
ATOM 1280 C CA . GLY A 1 189 ? 28.155 25.076 -38.326 1.00 90.06 189 GLY A CA 1
ATOM 1281 C C . GLY A 1 189 ? 29.580 24.541 -38.540 1.00 90.06 189 GLY A C 1
ATOM 1282 O O . GLY A 1 189 ? 29.902 23.383 -38.262 1.00 90.06 189 GLY A O 1
ATOM 1283 N N . VAL A 1 190 ? 30.467 25.397 -39.056 1.00 92.12 190 VAL A N 1
ATOM 1284 C CA . VAL A 1 190 ? 31.882 25.076 -39.326 1.00 92.12 190 VAL A CA 1
ATOM 1285 C C . VAL A 1 190 ? 32.792 25.761 -38.306 1.00 92.12 190 VAL A C 1
ATOM 1287 O O . VAL A 1 190 ? 32.722 26.975 -38.152 1.00 92.12 190 VAL A O 1
ATOM 1290 N N . ILE A 1 191 ? 33.702 25.023 -37.671 1.00 95.12 191 ILE A N 1
ATOM 1291 C CA . ILE A 1 191 ? 34.787 25.559 -36.836 1.00 95.12 191 ILE A CA 1
ATOM 1292 C C . ILE A 1 191 ? 36.123 25.031 -37.360 1.00 95.12 191 ILE A C 1
ATOM 1294 O O . ILE A 1 191 ? 36.348 23.823 -37.380 1.00 95.12 191 ILE A O 1
ATOM 1298 N N . THR A 1 192 ? 37.038 25.931 -37.712 1.00 95.12 192 THR A N 1
ATOM 1299 C CA . THR A 1 192 ? 38.426 25.598 -38.068 1.00 95.12 192 THR A CA 1
ATOM 1300 C C . THR A 1 192 ? 39.379 26.175 -37.027 1.00 95.12 192 THR A C 1
ATOM 1302 O O . THR A 1 192 ? 39.353 27.378 -36.768 1.00 95.12 192 THR A O 1
ATOM 1305 N N . VAL A 1 193 ? 40.228 25.331 -36.441 1.00 96.62 193 VAL A N 1
ATOM 1306 C CA . VAL A 1 193 ? 41.195 25.669 -35.390 1.00 96.62 193 VAL A CA 1
ATOM 1307 C C . VAL A 1 193 ? 42.599 25.296 -35.853 1.00 96.62 193 VAL A C 1
ATOM 1309 O O . VAL A 1 193 ? 42.938 24.117 -35.954 1.00 96.62 193 VAL A O 1
ATOM 1312 N N . ASN A 1 194 ? 43.434 26.300 -36.110 1.00 93.31 194 ASN A N 1
ATOM 1313 C CA . ASN A 1 194 ? 44.780 26.124 -36.658 1.00 93.31 194 ASN A CA 1
ATOM 1314 C C . ASN A 1 194 ? 45.846 25.894 -35.562 1.00 93.31 194 ASN A C 1
ATOM 1316 O O . ASN A 1 194 ? 46.949 26.439 -35.617 1.00 93.31 194 ASN A O 1
ATOM 1320 N N . GLY A 1 195 ? 45.513 25.111 -34.532 1.00 91.56 195 GLY A N 1
ATOM 1321 C CA . GLY A 1 195 ? 46.386 24.829 -33.392 1.00 91.56 195 GLY A CA 1
ATOM 1322 C C . GLY A 1 195 ? 45.798 23.809 -32.414 1.00 91.56 195 GLY A C 1
ATOM 1323 O O . GLY A 1 195 ? 44.718 23.265 -32.641 1.00 91.56 195 GLY A O 1
ATOM 1324 N N . ASP A 1 196 ? 46.523 23.547 -31.326 1.00 94.12 196 ASP A N 1
ATOM 1325 C CA . ASP A 1 196 ? 46.124 22.583 -30.291 1.00 94.12 196 ASP A CA 1
ATOM 1326 C C . ASP A 1 196 ? 44.850 23.024 -29.548 1.00 94.12 196 ASP A C 1
ATOM 1328 O O . ASP A 1 196 ? 44.634 24.209 -29.293 1.00 94.12 196 ASP A O 1
ATOM 1332 N N . SER A 1 197 ? 44.005 22.063 -29.178 1.00 95.62 197 SER A N 1
ATOM 1333 C CA . SER A 1 197 ? 42.732 22.300 -28.493 1.00 95.62 197 SER A CA 1
ATOM 1334 C C . SER A 1 197 ? 42.586 21.442 -27.238 1.00 95.62 197 SER A C 1
ATOM 1336 O O . SER A 1 197 ? 42.852 20.241 -27.263 1.00 95.62 197 SER A O 1
ATOM 1338 N N . THR A 1 198 ? 42.112 22.050 -26.149 1.00 95.25 198 THR A N 1
ATOM 1339 C CA . THR A 1 198 ? 41.922 21.392 -24.847 1.00 95.25 198 THR A CA 1
ATOM 1340 C C . THR A 1 198 ? 40.484 21.555 -24.368 1.00 95.25 198 THR A C 1
ATOM 1342 O O . THR A 1 198 ? 39.974 22.673 -24.293 1.00 95.25 198 THR A O 1
ATOM 1345 N N . VAL A 1 199 ? 39.843 20.453 -23.985 1.00 95.81 199 VAL A N 1
ATOM 1346 C CA . VAL A 1 199 ? 38.477 20.416 -23.457 1.00 95.81 199 VAL A CA 1
ATOM 1347 C C . VAL A 1 199 ? 38.507 20.006 -21.985 1.00 95.81 199 VAL A C 1
ATOM 1349 O O . VAL A 1 199 ? 38.903 18.888 -21.669 1.00 95.81 199 VAL A O 1
ATOM 1352 N N . ASN A 1 200 ? 38.059 20.907 -21.104 1.00 91.38 200 ASN A N 1
ATOM 1353 C CA . ASN A 1 200 ? 37.778 20.670 -19.677 1.00 91.38 200 ASN A CA 1
ATOM 1354 C C . ASN A 1 200 ? 36.281 20.915 -19.358 1.00 91.38 200 ASN A C 1
ATOM 1356 O O . ASN A 1 200 ? 35.932 21.396 -18.280 1.00 91.38 200 ASN A O 1
ATOM 1360 N N . GLY A 1 201 ? 35.398 20.698 -20.336 1.00 89.75 201 GLY A N 1
ATOM 1361 C CA . GLY A 1 201 ? 33.986 21.092 -20.297 1.00 89.75 201 GLY A CA 1
ATOM 1362 C C . GLY A 1 201 ? 33.103 20.183 -21.153 1.00 89.75 201 GLY A C 1
ATOM 1363 O O . GLY A 1 201 ? 33.433 19.016 -21.367 1.00 89.75 201 GLY A O 1
ATOM 1364 N N . VAL A 1 202 ? 31.984 20.715 -21.645 1.00 93.69 202 VAL A N 1
ATOM 1365 C CA . VAL A 1 202 ? 31.038 19.989 -22.507 1.00 93.69 202 VAL A CA 1
ATOM 1366 C C . VAL A 1 202 ? 31.139 20.493 -23.945 1.00 93.69 202 VAL A C 1
ATOM 1368 O O . VAL A 1 202 ? 30.982 21.682 -24.198 1.00 93.69 202 VAL A O 1
ATOM 1371 N N . VAL A 1 203 ? 31.358 19.585 -24.895 1.00 95.88 203 VAL A N 1
ATOM 1372 C CA . VAL A 1 203 ? 31.341 19.847 -26.340 1.00 95.88 203 VAL A CA 1
ATOM 1373 C C . VAL A 1 203 ? 30.242 19.011 -26.992 1.00 95.88 203 VAL A C 1
ATOM 1375 O O . VAL A 1 203 ? 30.189 17.798 -26.796 1.00 95.88 203 VAL A O 1
ATOM 1378 N N . ALA A 1 204 ? 29.395 19.641 -27.802 1.00 94.69 204 ALA A N 1
ATOM 1379 C CA . ALA A 1 204 ? 28.387 18.990 -28.632 1.00 94.69 204 ALA A CA 1
ATOM 1380 C C . ALA A 1 204 ? 28.554 19.441 -30.091 1.00 94.69 204 ALA A C 1
ATOM 1382 O O . ALA A 1 204 ? 28.249 20.580 -30.436 1.00 94.69 204 ALA A O 1
ATOM 1383 N N . ASN A 1 205 ? 29.053 18.554 -30.951 1.00 93.81 205 ASN A N 1
ATOM 1384 C CA . ASN A 1 205 ? 29.252 18.820 -32.368 1.00 93.81 205 ASN A CA 1
ATOM 1385 C C . ASN A 1 205 ? 28.234 18.084 -33.243 1.00 93.81 205 ASN A C 1
ATOM 1387 O O . ASN A 1 205 ? 28.169 16.859 -33.256 1.00 93.81 205 ASN A O 1
ATOM 1391 N N . THR A 1 206 ? 27.520 18.847 -34.053 1.00 90.94 206 THR A N 1
ATOM 1392 C CA . THR A 1 206 ? 26.607 18.414 -35.119 1.00 90.94 206 THR A CA 1
ATOM 1393 C C . THR A 1 206 ? 27.007 18.968 -36.491 1.00 90.94 206 THR A C 1
ATOM 1395 O O . THR A 1 206 ? 26.362 18.625 -37.471 1.00 90.94 206 THR A O 1
ATOM 1398 N N . GLY A 1 207 ? 28.095 19.745 -36.574 1.00 89.06 207 GLY A N 1
ATOM 1399 C CA . GLY A 1 207 ? 28.646 20.309 -37.810 1.00 89.06 207 GLY A CA 1
ATOM 1400 C C . GLY A 1 207 ? 30.077 19.845 -38.124 1.00 89.06 207 GLY A C 1
ATOM 1401 O O . GLY A 1 207 ? 30.529 18.789 -37.668 1.00 89.06 207 GLY A O 1
ATOM 1402 N N . ASN A 1 208 ? 30.819 20.647 -38.890 1.00 90.44 208 ASN A N 1
ATOM 1403 C CA . ASN A 1 208 ? 32.238 20.410 -39.186 1.00 90.44 208 ASN A CA 1
ATOM 1404 C C . ASN A 1 208 ? 33.125 21.076 -38.122 1.00 90.44 208 ASN A C 1
ATOM 1406 O O . ASN A 1 208 ? 33.195 22.299 -38.070 1.00 90.44 208 ASN A O 1
ATOM 1410 N N . ILE A 1 209 ? 33.886 20.301 -37.349 1.00 94.25 209 ILE A N 1
ATOM 1411 C CA . ILE A 1 209 ? 35.034 20.800 -36.578 1.00 94.25 209 ILE A CA 1
ATOM 1412 C C . ILE A 1 209 ? 36.320 20.268 -37.213 1.00 94.25 209 ILE A C 1
ATOM 1414 O O . ILE A 1 209 ? 36.464 19.068 -37.427 1.00 94.25 209 ILE A O 1
ATOM 1418 N N . THR A 1 210 ? 37.265 21.161 -37.494 1.00 94.50 210 THR A N 1
ATOM 1419 C CA . THR A 1 210 ? 38.627 20.846 -37.941 1.00 94.50 210 THR A CA 1
ATOM 1420 C C . THR A 1 210 ? 39.624 21.412 -36.939 1.00 94.50 210 THR A C 1
ATOM 1422 O O . THR A 1 210 ? 39.677 22.624 -36.751 1.00 94.50 210 THR A O 1
ATOM 1425 N N . VAL A 1 211 ? 40.434 20.556 -36.320 1.00 96.31 211 VAL A N 1
ATOM 1426 C CA . VAL A 1 211 ? 41.559 20.936 -35.453 1.00 96.31 211 VAL A CA 1
ATOM 1427 C C . VAL A 1 211 ? 42.845 20.484 -36.136 1.00 96.31 211 VAL A C 1
ATOM 1429 O O . VAL A 1 211 ? 43.034 19.292 -36.350 1.00 96.31 211 VAL A O 1
ATOM 1432 N N . THR A 1 212 ? 43.741 21.400 -36.511 1.00 93.31 212 THR A N 1
ATOM 1433 C CA . THR A 1 212 ? 45.002 21.015 -37.180 1.00 93.31 212 THR A CA 1
ATOM 1434 C C . THR A 1 212 ? 46.076 20.550 -36.196 1.00 93.31 212 THR A C 1
ATOM 1436 O O . THR A 1 212 ? 47.006 19.855 -36.596 1.00 93.31 212 THR A O 1
ATOM 1439 N N . GLY A 1 213 ? 45.978 20.963 -34.928 1.00 90.69 213 GLY A N 1
ATOM 1440 C CA . GLY A 1 213 ? 46.838 20.510 -33.835 1.00 90.69 213 GLY A CA 1
ATOM 1441 C C . GLY A 1 213 ? 46.301 19.264 -33.125 1.00 90.69 213 GLY A C 1
ATOM 1442 O O . GLY A 1 213 ? 45.437 18.552 -33.637 1.00 90.69 213 GLY A O 1
ATOM 1443 N N . ARG A 1 214 ? 46.817 19.005 -31.922 1.00 94.12 214 ARG A N 1
ATOM 1444 C CA . ARG A 1 214 ? 46.310 17.969 -31.008 1.00 94.12 214 ARG A CA 1
ATOM 1445 C C . ARG A 1 214 ? 44.934 18.352 -30.463 1.00 94.12 214 ARG A C 1
ATOM 1447 O O . ARG A 1 214 ? 44.707 19.518 -30.144 1.00 94.12 214 ARG A O 1
ATOM 1454 N N . LEU A 1 215 ? 44.059 17.370 -30.258 1.00 96.88 215 LEU A N 1
ATOM 1455 C CA . LEU A 1 215 ? 42.842 17.526 -29.458 1.00 96.88 215 LEU A CA 1
ATOM 1456 C C . LEU A 1 215 ? 42.937 16.698 -28.168 1.00 96.88 215 LEU A C 1
ATOM 1458 O O . LEU A 1 215 ? 43.070 15.477 -28.209 1.00 96.88 215 LEU A O 1
ATOM 1462 N N . THR A 1 216 ? 42.833 17.363 -27.019 1.00 96.56 216 THR A N 1
ATOM 1463 C CA . THR A 1 216 ? 42.853 16.733 -25.692 1.00 96.56 216 THR A CA 1
ATOM 1464 C C . THR A 1 216 ? 41.514 16.943 -24.988 1.00 96.56 216 THR A C 1
ATOM 1466 O O . THR A 1 216 ? 41.107 18.080 -24.758 1.00 96.56 216 THR A O 1
ATOM 1469 N N . VAL A 1 217 ? 40.841 15.861 -24.597 1.00 96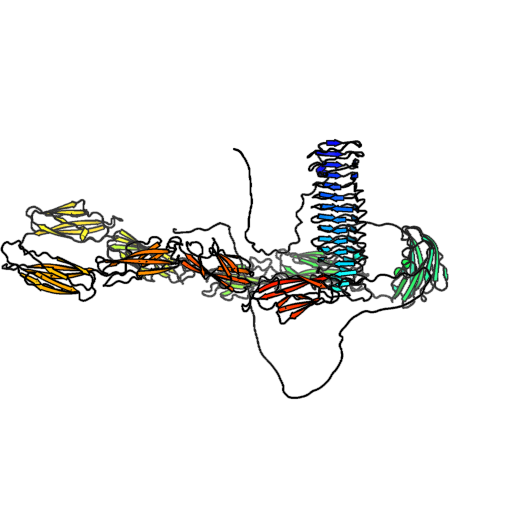.75 217 VAL A N 1
ATOM 1470 C CA . VAL A 1 217 ? 39.630 15.872 -23.762 1.00 96.75 217 VAL A CA 1
ATOM 1471 C C . VAL A 1 217 ? 40.006 15.365 -22.372 1.00 96.75 217 VAL A C 1
ATOM 1473 O O . VAL A 1 217 ? 40.324 14.190 -22.212 1.00 96.75 217 VAL A O 1
ATOM 1476 N N . ASN A 1 218 ? 40.007 16.239 -21.367 1.00 94.81 218 ASN A N 1
ATOM 1477 C CA . ASN A 1 218 ? 40.487 15.916 -20.020 1.00 94.81 218 ASN A CA 1
ATOM 1478 C C . ASN A 1 218 ? 39.430 15.199 -19.162 1.00 94.81 218 ASN A C 1
ATOM 1480 O O . ASN A 1 218 ? 38.233 15.239 -19.456 1.00 94.81 218 ASN A O 1
ATOM 1484 N N . GLY A 1 219 ? 39.871 14.573 -18.066 1.00 89.56 219 GLY A N 1
ATOM 1485 C CA . GLY A 1 219 ? 38.995 13.899 -17.100 1.00 89.56 219 GLY A CA 1
ATOM 1486 C C . GLY A 1 219 ? 37.846 14.785 -16.605 1.00 89.56 219 GLY A C 1
ATOM 1487 O O . GLY A 1 219 ? 38.019 15.981 -16.386 1.00 89.56 219 GLY A O 1
ATOM 1488 N N . GLY A 1 220 ? 36.652 14.199 -16.476 1.00 87.00 220 GLY A N 1
ATOM 1489 C CA . GLY A 1 220 ? 35.414 14.914 -16.126 1.00 87.00 220 GLY A CA 1
ATOM 1490 C C . GLY A 1 220 ? 34.741 15.675 -17.281 1.00 87.00 220 GLY A C 1
ATOM 1491 O O . GLY A 1 220 ? 33.614 16.137 -17.121 1.00 87.00 220 GLY A O 1
ATOM 1492 N N . SER A 1 221 ? 35.382 15.777 -18.449 1.00 94.44 221 SER A N 1
ATOM 1493 C CA . SER A 1 221 ? 34.820 16.439 -19.638 1.00 94.44 221 SER A CA 1
ATOM 1494 C C . SER A 1 221 ? 33.913 15.517 -20.449 1.00 94.44 221 SER A C 1
ATOM 1496 O O . SER A 1 221 ? 34.010 14.294 -20.355 1.00 94.44 221 SER A O 1
ATOM 1498 N N . THR A 1 222 ? 33.078 16.095 -21.315 1.00 95.06 222 THR A N 1
ATOM 1499 C CA . THR A 1 222 ? 32.274 15.349 -22.297 1.00 95.06 222 THR A CA 1
ATOM 1500 C C . THR A 1 222 ? 32.437 15.942 -23.693 1.00 95.06 222 THR A C 1
ATOM 1502 O O . THR A 1 222 ? 32.295 17.149 -23.861 1.00 95.06 222 THR A O 1
ATOM 1505 N N . LEU A 1 223 ? 32.676 15.107 -24.706 1.00 96.88 223 LEU A N 1
ATOM 1506 C CA . LEU A 1 223 ? 32.638 15.484 -26.121 1.00 96.88 223 LEU A CA 1
ATOM 1507 C C . LEU A 1 223 ? 31.672 14.559 -26.860 1.00 96.88 223 LEU A C 1
ATOM 1509 O O . LEU A 1 223 ? 31.861 13.350 -26.875 1.00 96.88 223 LEU A O 1
ATOM 1513 N N . THR A 1 224 ? 30.643 15.117 -27.490 1.00 96.44 224 THR A N 1
ATOM 1514 C CA . THR A 1 224 ? 29.700 14.381 -28.344 1.00 96.44 224 THR A CA 1
ATOM 1515 C C . THR A 1 224 ? 29.855 14.844 -29.792 1.00 96.44 224 THR A C 1
ATOM 1517 O O . THR A 1 224 ? 29.843 16.047 -30.034 1.00 96.44 224 THR A O 1
ATOM 1520 N N . ASN A 1 225 ? 30.014 13.923 -30.747 1.00 94.38 225 ASN A N 1
ATOM 1521 C CA . ASN A 1 225 ? 30.209 14.217 -32.172 1.00 94.38 225 ASN A CA 1
ATOM 1522 C C . ASN A 1 225 ? 29.208 13.469 -33.068 1.00 94.38 225 ASN A C 1
ATOM 1524 O O . ASN A 1 225 ? 29.140 12.242 -33.009 1.00 94.38 225 ASN A O 1
ATOM 1528 N N . SER A 1 226 ? 28.514 14.208 -33.938 1.00 91.44 226 SER A N 1
ATOM 1529 C CA . SER A 1 226 ? 27.413 13.718 -34.781 1.00 91.44 226 SER A CA 1
ATOM 1530 C C . SER A 1 226 ? 27.516 14.092 -36.275 1.00 91.44 226 SER A C 1
ATOM 1532 O O . SER A 1 226 ? 26.968 13.351 -37.084 1.00 91.44 226 SER A O 1
ATOM 1534 N N . CYS A 1 227 ? 28.234 15.163 -36.676 1.00 89.38 227 CYS A N 1
ATOM 1535 C CA . CYS A 1 227 ? 28.711 15.319 -38.073 1.00 89.38 227 CYS A CA 1
ATOM 1536 C C . CYS A 1 227 ? 30.201 14.958 -38.174 1.00 89.38 227 CYS A C 1
ATOM 1538 O O . CYS A 1 227 ? 30.517 13.769 -38.143 1.00 89.38 227 CYS A O 1
ATOM 1540 N N . ARG A 1 228 ? 31.128 15.919 -38.298 1.00 90.12 228 ARG A N 1
ATOM 1541 C CA . ARG A 1 228 ? 32.553 15.631 -38.531 1.00 90.12 228 ARG A CA 1
ATOM 1542 C C . ARG A 1 228 ? 33.466 16.313 -37.528 1.00 90.12 228 ARG A C 1
ATOM 1544 O O . ARG A 1 228 ? 33.363 17.515 -37.301 1.00 90.12 228 ARG A O 1
ATOM 1551 N N . LEU A 1 229 ? 34.427 15.541 -37.033 1.00 93.88 229 LEU A N 1
ATOM 1552 C CA . LEU A 1 229 ? 35.574 16.005 -36.270 1.00 93.88 229 LEU A CA 1
ATOM 1553 C C . LEU A 1 229 ? 36.864 15.539 -36.967 1.00 93.88 229 LEU A C 1
ATOM 1555 O O . LEU A 1 229 ? 37.292 14.396 -36.826 1.00 93.88 229 LEU A O 1
ATOM 1559 N N . THR A 1 230 ? 37.470 16.436 -37.737 1.00 93.00 230 THR A N 1
ATOM 1560 C CA . THR A 1 230 ? 38.795 16.257 -38.342 1.00 93.00 230 THR A CA 1
ATOM 1561 C C . THR A 1 230 ? 39.857 16.699 -37.332 1.00 93.00 230 THR A C 1
ATOM 1563 O O . THR A 1 230 ? 39.796 17.826 -36.836 1.00 93.00 230 THR A O 1
ATOM 1566 N N . VAL A 1 231 ? 40.834 15.840 -37.026 1.00 95.06 231 VAL A N 1
ATOM 1567 C CA . VAL A 1 231 ? 41.940 16.145 -36.096 1.00 95.06 231 VAL A CA 1
ATOM 1568 C C . VAL A 1 231 ? 43.260 15.796 -36.775 1.00 95.06 231 VAL A C 1
ATOM 1570 O O . VAL A 1 231 ? 43.531 14.631 -37.009 1.00 95.06 231 VAL A O 1
ATOM 1573 N N . GLY A 1 232 ? 44.094 16.785 -37.095 1.00 89.38 232 GLY A N 1
ATOM 1574 C CA . GLY A 1 232 ? 45.300 16.588 -37.914 1.00 89.38 232 GLY A CA 1
ATOM 1575 C C . GLY A 1 232 ? 46.487 15.912 -37.213 1.00 89.38 232 GLY A C 1
ATOM 1576 O O . GLY A 1 232 ? 47.483 15.613 -37.871 1.00 89.38 232 GLY A O 1
ATOM 1577 N N . SER A 1 233 ? 46.404 15.683 -35.900 1.00 93.19 233 SER A N 1
ATOM 1578 C CA . SER A 1 233 ? 47.501 15.226 -35.030 1.00 93.19 233 SER A CA 1
ATOM 1579 C C . SER A 1 233 ? 47.018 14.104 -34.089 1.00 93.19 233 SER A C 1
ATOM 1581 O O . SER A 1 233 ? 46.352 13.181 -34.554 1.00 93.19 233 SER A O 1
ATOM 1583 N N . ASP A 1 234 ? 47.347 14.145 -32.793 1.00 93.94 234 ASP A N 1
ATOM 1584 C CA . ASP A 1 234 ? 46.838 13.213 -31.773 1.00 93.94 234 ASP A CA 1
ATOM 1585 C C . ASP A 1 234 ? 45.428 13.578 -31.272 1.00 93.94 234 ASP A C 1
ATOM 1587 O O . ASP A 1 234 ? 45.057 14.756 -31.202 1.00 93.94 234 ASP A O 1
ATOM 1591 N N . LEU A 1 235 ? 44.688 12.564 -30.813 1.00 96.81 235 LEU A N 1
ATOM 1592 C CA . LEU A 1 235 ? 43.423 12.689 -30.086 1.00 96.81 235 LEU A CA 1
ATOM 1593 C C . LEU A 1 235 ? 43.515 11.922 -28.761 1.00 96.81 235 LEU A C 1
ATOM 1595 O O . LEU A 1 235 ? 43.411 10.696 -28.730 1.00 96.81 235 LEU A O 1
ATOM 1599 N N . THR A 1 236 ? 43.663 12.652 -27.657 1.00 96.62 236 THR A N 1
ATOM 1600 C CA . THR A 1 236 ? 43.731 12.078 -26.306 1.00 96.62 236 THR A CA 1
ATOM 1601 C C . THR A 1 236 ? 42.398 12.275 -25.593 1.00 96.62 236 THR A C 1
ATOM 1603 O O . THR A 1 236 ? 42.029 13.405 -25.281 1.00 96.62 236 THR A O 1
ATOM 1606 N N . ASN A 1 237 ? 41.684 11.190 -25.287 1.00 96.94 237 ASN A N 1
ATOM 1607 C CA . ASN A 1 237 ? 40.453 11.220 -24.498 1.00 96.94 237 ASN A CA 1
ATOM 1608 C C . ASN A 1 237 ? 40.667 10.627 -23.100 1.00 96.94 237 ASN A C 1
ATOM 1610 O O . ASN A 1 237 ? 40.677 9.412 -22.949 1.00 96.94 237 ASN A O 1
ATOM 1614 N N . GLY A 1 238 ? 40.776 11.473 -22.079 1.00 95.12 238 GLY A N 1
ATOM 1615 C CA . GLY A 1 238 ? 40.608 11.109 -20.666 1.00 95.12 238 GLY A CA 1
ATOM 1616 C C . GLY A 1 238 ? 39.193 11.367 -20.120 1.00 95.12 238 GLY A C 1
ATOM 1617 O O . GLY A 1 238 ? 38.930 11.076 -18.957 1.00 95.12 238 GLY A O 1
ATOM 1618 N N . GLY A 1 239 ? 38.290 11.938 -20.924 1.00 94.12 239 GLY A N 1
ATOM 1619 C CA . GLY A 1 239 ? 36.901 12.235 -20.556 1.00 94.12 239 GLY A CA 1
ATOM 1620 C C . GLY A 1 239 ? 35.897 11.215 -21.104 1.00 94.12 239 GLY A C 1
ATOM 1621 O O . GLY A 1 239 ? 36.214 10.041 -21.308 1.00 94.12 239 GLY A O 1
ATOM 1622 N N . ALA A 1 240 ? 34.666 11.671 -21.343 1.00 96.06 240 ALA A N 1
ATOM 1623 C CA . ALA A 1 240 ? 33.609 10.910 -22.003 1.00 96.06 240 ALA A CA 1
ATOM 1624 C C . ALA A 1 240 ? 33.428 11.374 -23.461 1.00 96.06 240 ALA A C 1
ATOM 1626 O O . ALA A 1 240 ? 32.862 12.439 -23.710 1.00 96.06 240 ALA A O 1
ATOM 1627 N N . LEU A 1 241 ? 33.883 10.576 -24.427 1.00 97.31 241 LEU A N 1
ATOM 1628 C CA . LEU A 1 241 ? 33.720 10.832 -25.858 1.00 97.31 241 LEU A CA 1
ATOM 1629 C C . LEU A 1 241 ? 32.598 9.950 -26.424 1.00 97.31 241 LEU A C 1
ATOM 1631 O O . LEU A 1 241 ? 32.716 8.727 -26.442 1.00 97.31 241 LEU A O 1
ATOM 1635 N N . ASN A 1 242 ? 31.520 10.563 -26.909 1.00 96.19 242 ASN A N 1
ATOM 1636 C CA . ASN A 1 242 ? 30.436 9.889 -27.623 1.00 96.19 242 ASN A CA 1
ATOM 1637 C C . ASN A 1 242 ? 30.528 10.237 -29.117 1.00 96.19 242 ASN A C 1
ATOM 1639 O O . ASN A 1 242 ? 30.493 11.414 -29.472 1.00 96.19 242 ASN A O 1
ATOM 1643 N N . ASN A 1 243 ? 30.627 9.249 -30.004 1.00 94.62 243 ASN A N 1
ATOM 1644 C CA . ASN A 1 243 ? 30.679 9.474 -31.449 1.00 94.62 243 ASN A CA 1
ATOM 1645 C C . ASN A 1 243 ? 29.554 8.717 -32.173 1.00 94.62 243 ASN A C 1
ATOM 1647 O O . ASN A 1 243 ? 29.467 7.494 -32.093 1.00 94.62 243 ASN A O 1
ATOM 1651 N N . SER A 1 244 ? 28.729 9.450 -32.916 1.00 90.88 244 SER A N 1
ATOM 1652 C CA . SER A 1 244 ? 27.770 8.942 -33.907 1.00 90.88 244 SER A CA 1
ATOM 1653 C C . SER A 1 244 ? 28.028 9.499 -35.316 1.00 90.88 244 SER A C 1
ATOM 1655 O O . SER A 1 244 ? 27.421 9.031 -36.278 1.00 90.88 244 SER A O 1
ATOM 1657 N N . GLY A 1 245 ? 28.961 10.448 -35.447 1.00 89.62 245 GLY A N 1
ATOM 1658 C CA . GLY A 1 245 ? 29.453 11.005 -36.706 1.00 89.62 245 GLY A CA 1
ATOM 1659 C C . GLY A 1 245 ? 30.794 10.414 -37.160 1.00 89.62 245 GLY A C 1
ATOM 1660 O O . GLY A 1 245 ? 31.191 9.313 -36.770 1.00 89.62 245 GLY A O 1
ATOM 1661 N N . VAL A 1 246 ? 31.509 11.160 -38.001 1.00 91.12 246 VAL A N 1
ATOM 1662 C CA . VAL A 1 246 ? 32.839 10.811 -38.521 1.00 91.12 246 VAL A CA 1
ATOM 1663 C C . VAL A 1 246 ? 33.930 11.510 -37.706 1.00 91.12 246 VAL A C 1
ATOM 1665 O O . VAL A 1 246 ? 33.905 12.732 -37.555 1.00 91.12 246 VAL A O 1
ATOM 1668 N N . ILE A 1 247 ? 34.915 10.748 -37.233 1.00 93.88 247 ILE A N 1
ATOM 1669 C CA . ILE A 1 247 ? 36.224 11.256 -36.797 1.00 93.88 247 ILE A CA 1
ATOM 1670 C C . ILE A 1 247 ? 37.244 10.861 -37.872 1.00 93.88 247 ILE A C 1
ATOM 1672 O O . ILE A 1 247 ? 37.312 9.681 -38.227 1.00 93.88 247 ILE A O 1
ATOM 1676 N N . SER A 1 248 ? 37.993 11.822 -38.424 1.00 89.06 248 SER A N 1
ATOM 1677 C CA . SER A 1 248 ? 38.889 11.587 -39.570 1.00 89.06 248 SER A CA 1
ATOM 1678 C C . SER A 1 248 ? 40.226 12.329 -39.504 1.00 89.06 248 SER A C 1
ATOM 1680 O O . SER A 1 248 ? 40.437 13.223 -38.684 1.00 89.06 248 SER A O 1
ATOM 1682 N N . ASP A 1 249 ? 41.119 11.928 -40.417 1.00 80.00 249 ASP A N 1
ATOM 1683 C CA . ASP A 1 249 ? 42.420 12.547 -40.718 1.00 80.00 249 ASP A CA 1
ATOM 1684 C C . ASP A 1 249 ? 43.432 12.534 -39.560 1.00 80.00 249 ASP A C 1
ATOM 1686 O O . ASP A 1 249 ? 44.451 13.223 -39.603 1.00 80.00 249 ASP A O 1
ATOM 1690 N N . LEU A 1 250 ? 43.179 11.681 -38.562 1.00 86.50 250 LEU A N 1
ATOM 1691 C CA . LEU A 1 250 ? 44.008 11.487 -37.379 1.00 86.50 250 LEU A CA 1
ATOM 1692 C C . LEU A 1 250 ? 45.346 10.824 -37.730 1.00 86.50 250 LEU A C 1
ATOM 1694 O O . LEU A 1 250 ? 45.476 9.596 -37.734 1.00 86.50 250 LEU A O 1
ATOM 1698 N N . THR A 1 251 ? 46.340 11.656 -38.049 1.00 82.94 251 THR A N 1
ATOM 1699 C CA . THR A 1 251 ? 47.698 11.216 -38.419 1.00 82.94 251 THR A CA 1
ATOM 1700 C C . THR A 1 251 ? 48.520 10.731 -37.217 1.00 82.94 251 THR A C 1
ATOM 1702 O O . THR A 1 251 ? 49.421 9.899 -37.380 1.00 82.94 251 THR A O 1
ATOM 1705 N N . GLY A 1 252 ? 48.196 11.231 -36.021 1.00 83.31 252 GLY A N 1
ATOM 1706 C CA . GLY A 1 252 ? 48.781 10.823 -34.748 1.00 83.31 252 GLY A CA 1
ATOM 1707 C C . GLY A 1 252 ? 48.082 9.611 -34.130 1.00 83.31 252 GLY A C 1
ATOM 1708 O O . GLY A 1 252 ? 47.536 8.748 -34.825 1.00 83.31 252 GLY A O 1
ATOM 1709 N N . GLN A 1 253 ? 48.120 9.546 -32.802 1.00 89.31 253 GLN A N 1
ATOM 1710 C CA . GLN A 1 253 ? 47.518 8.469 -32.016 1.00 89.31 253 GLN A CA 1
ATOM 1711 C C . GLN A 1 253 ? 46.129 8.862 -31.495 1.00 89.31 253 GLN A C 1
ATOM 1713 O O . GLN A 1 253 ? 45.950 9.953 -30.950 1.00 89.31 253 GLN A O 1
ATOM 1718 N N . LEU A 1 254 ? 45.156 7.949 -31.588 1.00 94.88 254 LEU A N 1
ATOM 1719 C CA . LEU A 1 254 ? 43.956 7.997 -30.750 1.00 94.88 254 LEU A CA 1
ATOM 1720 C C . LEU A 1 254 ? 44.271 7.273 -29.443 1.00 94.88 254 LEU A C 1
ATOM 1722 O O . LEU A 1 254 ? 44.438 6.055 -29.449 1.00 94.88 254 LEU A O 1
ATOM 1726 N N . GLN A 1 255 ? 44.344 8.002 -28.331 1.00 95.38 255 GLN A N 1
ATOM 1727 C CA . GLN A 1 255 ? 44.562 7.419 -27.010 1.00 95.38 255 GLN A CA 1
ATOM 1728 C C . GLN A 1 255 ? 43.328 7.600 -26.121 1.00 95.38 255 GLN A C 1
ATOM 1730 O O . GLN A 1 255 ? 43.002 8.714 -25.705 1.00 95.38 255 GLN A O 1
ATOM 1735 N N . ASN A 1 256 ? 42.651 6.498 -25.801 1.00 95.94 256 ASN A N 1
ATOM 1736 C CA . ASN A 1 256 ? 41.495 6.476 -24.912 1.00 95.94 256 ASN A CA 1
ATOM 1737 C C . ASN A 1 256 ? 41.893 6.092 -23.475 1.00 95.94 256 ASN A C 1
ATOM 1739 O O . ASN A 1 256 ? 41.922 4.919 -23.107 1.00 95.94 256 ASN A O 1
ATOM 1743 N N . ASN A 1 257 ? 42.131 7.118 -22.662 1.00 95.31 257 ASN A N 1
ATOM 1744 C CA . ASN A 1 257 ? 42.348 7.075 -21.212 1.00 95.31 257 ASN A CA 1
ATOM 1745 C C . ASN A 1 257 ? 41.046 7.332 -20.421 1.00 95.31 257 ASN A C 1
ATOM 1747 O O . ASN A 1 257 ? 41.098 7.734 -19.261 1.00 95.31 257 ASN A O 1
ATOM 1751 N N . GLY A 1 258 ? 39.878 7.172 -21.048 1.00 94.56 258 GLY A N 1
ATOM 1752 C CA . GLY A 1 258 ? 38.575 7.489 -20.465 1.00 94.56 258 GLY A CA 1
ATOM 1753 C C . GLY A 1 258 ? 37.457 6.604 -21.014 1.00 94.56 258 GLY A C 1
ATOM 1754 O O . GLY A 1 258 ? 37.661 5.429 -21.332 1.00 94.56 258 GLY A O 1
ATOM 1755 N N . ARG A 1 259 ? 36.250 7.162 -21.132 1.00 95.94 259 ARG A N 1
ATOM 1756 C CA . ARG A 1 259 ? 35.122 6.476 -21.768 1.00 95.94 259 ARG A CA 1
ATOM 1757 C C . ARG A 1 259 ? 34.979 6.922 -23.213 1.00 95.94 259 ARG A C 1
ATOM 1759 O O . ARG A 1 259 ? 34.780 8.103 -23.475 1.00 95.94 259 ARG A O 1
ATOM 1766 N N . LEU A 1 260 ? 34.980 5.961 -24.125 1.00 96.56 260 LEU A N 1
ATOM 1767 C CA . LEU A 1 260 ? 34.578 6.112 -25.515 1.00 96.56 260 LEU A CA 1
ATOM 1768 C C . LEU A 1 260 ? 33.274 5.331 -25.736 1.00 96.56 260 LEU A C 1
ATOM 1770 O O . LEU A 1 260 ? 33.131 4.188 -25.292 1.00 96.56 260 LEU A O 1
ATOM 1774 N N . ARG A 1 261 ? 32.307 5.931 -26.428 1.00 95.62 261 ARG A N 1
ATOM 1775 C CA . ARG A 1 261 ? 31.106 5.240 -26.905 1.00 95.62 261 ARG A CA 1
ATOM 1776 C C . ARG A 1 261 ? 30.867 5.568 -28.373 1.00 95.62 261 ARG A C 1
ATOM 1778 O O . ARG A 1 261 ? 30.844 6.738 -28.742 1.00 95.62 261 ARG A O 1
ATOM 1785 N N . GLN A 1 262 ? 30.723 4.542 -29.203 1.00 94.06 262 GLN A N 1
ATOM 1786 C CA . GLN A 1 262 ? 30.641 4.669 -30.658 1.00 94.06 262 GLN A CA 1
ATOM 1787 C C . GLN A 1 262 ? 29.342 4.035 -31.162 1.00 94.06 262 GLN A C 1
ATOM 1789 O O . GLN A 1 262 ? 29.227 2.812 -31.229 1.00 94.06 262 GLN A O 1
ATOM 1794 N N . ASP A 1 263 ? 28.377 4.867 -31.541 1.00 88.62 263 ASP A N 1
ATOM 1795 C CA . ASP A 1 263 ? 27.077 4.448 -32.073 1.00 88.62 263 ASP A CA 1
ATOM 1796 C C . ASP A 1 263 ? 27.046 4.563 -33.608 1.00 88.62 263 ASP A C 1
ATOM 1798 O O . ASP A 1 263 ? 27.706 5.444 -34.168 1.00 88.62 263 ASP A O 1
ATOM 1802 N N . PRO A 1 264 ? 26.273 3.725 -34.325 1.00 81.81 264 PRO A N 1
ATOM 1803 C CA . PRO A 1 264 ? 25.967 3.951 -35.736 1.00 81.81 264 PRO A CA 1
ATOM 1804 C C . PRO A 1 264 ? 25.207 5.275 -35.974 1.00 81.81 264 PRO A C 1
ATOM 1806 O O . PRO A 1 264 ? 24.432 5.693 -35.116 1.00 81.81 264 PRO A O 1
ATOM 1809 N N . PRO A 1 265 ? 25.377 5.927 -37.141 1.00 81.75 265 PRO A N 1
ATOM 1810 C CA . PRO A 1 265 ? 26.169 5.492 -38.299 1.00 81.75 265 PRO A CA 1
ATOM 1811 C C . PRO A 1 265 ? 27.692 5.634 -38.120 1.00 81.75 265 PRO A C 1
ATOM 1813 O O . PRO A 1 265 ? 28.435 5.249 -39.027 1.00 81.75 265 PRO A O 1
ATOM 1816 N N . GLY A 1 266 ? 28.128 6.156 -36.973 1.00 85.00 266 GLY A N 1
ATOM 1817 C CA . GLY A 1 266 ? 29.444 6.718 -36.726 1.00 85.00 266 GLY A CA 1
ATOM 1818 C C . GLY A 1 266 ? 30.647 5.836 -37.036 1.00 85.00 266 GLY A C 1
ATOM 1819 O O . GLY A 1 266 ? 30.638 4.606 -36.901 1.00 85.00 266 GLY A O 1
ATOM 1820 N N . VAL A 1 267 ? 31.702 6.534 -37.450 1.00 91.69 267 VAL A N 1
ATOM 1821 C CA . VAL A 1 267 ? 32.972 5.986 -37.912 1.00 91.69 267 VAL A CA 1
ATOM 1822 C C . VAL A 1 267 ? 34.110 6.753 -37.249 1.00 91.69 267 VAL A C 1
ATOM 1824 O O . VAL A 1 267 ? 34.114 7.983 -37.251 1.00 91.69 267 VAL A O 1
ATOM 1827 N N . THR A 1 268 ? 35.105 6.039 -36.737 1.00 93.38 268 THR A N 1
ATOM 1828 C CA . THR A 1 268 ? 36.387 6.624 -36.331 1.00 93.38 268 THR A CA 1
ATOM 1829 C C . THR A 1 268 ? 37.501 6.089 -37.222 1.00 93.38 268 THR A C 1
ATOM 1831 O O . THR A 1 268 ? 37.658 4.874 -37.359 1.00 93.38 268 THR A O 1
ATOM 1834 N N . VAL A 1 269 ? 38.275 6.993 -37.824 1.00 92.00 269 VAL A N 1
ATOM 1835 C CA . VAL A 1 269 ? 39.438 6.675 -38.661 1.00 92.00 269 VAL A CA 1
ATOM 1836 C C . VAL A 1 269 ? 40.677 7.357 -38.103 1.00 92.00 269 VAL A C 1
ATOM 1838 O O . VAL A 1 269 ? 40.667 8.562 -37.859 1.00 92.00 269 VAL A O 1
ATOM 1841 N N . GLY A 1 270 ? 41.760 6.600 -37.960 1.00 89.88 270 GLY A N 1
ATOM 1842 C CA . GLY A 1 270 ? 43.060 7.149 -37.588 1.00 89.88 270 GLY A CA 1
ATOM 1843 C C . GLY A 1 270 ? 44.216 6.229 -37.939 1.00 89.88 270 GLY A C 1
ATOM 1844 O O . GLY A 1 270 ? 44.018 5.150 -38.501 1.00 89.88 270 GLY A O 1
ATOM 1845 N N . ARG A 1 271 ? 45.432 6.668 -37.614 1.00 89.75 271 ARG A N 1
ATOM 1846 C CA . ARG A 1 271 ? 46.637 5.858 -37.780 1.00 89.75 271 ARG A CA 1
ATOM 1847 C C . ARG A 1 271 ? 46.772 4.850 -36.636 1.00 89.75 271 ARG A C 1
ATOM 1849 O O . ARG A 1 271 ? 46.404 3.696 -36.834 1.00 89.75 271 ARG A O 1
ATOM 1856 N N . ASP A 1 272 ? 47.253 5.267 -35.466 1.00 90.06 272 ASP A N 1
ATOM 1857 C CA . ASP A 1 272 ? 47.437 4.393 -34.295 1.00 90.06 272 ASP A CA 1
ATOM 1858 C C . ASP A 1 272 ? 46.250 4.493 -33.310 1.00 90.06 272 ASP A C 1
ATOM 1860 O O . ASP A 1 272 ? 45.644 5.558 -33.165 1.00 90.06 272 ASP A O 1
ATOM 1864 N N . PHE A 1 273 ? 45.943 3.405 -32.594 1.00 92.75 273 PHE A N 1
ATOM 1865 C CA . PHE A 1 273 ? 44.886 3.346 -31.574 1.00 92.75 273 PHE A CA 1
ATOM 1866 C C . PHE A 1 273 ? 45.374 2.680 -30.284 1.00 92.75 273 PHE A C 1
ATOM 1868 O O . PHE A 1 273 ? 45.881 1.558 -30.315 1.00 92.75 273 PHE A O 1
ATOM 1875 N N . GLY A 1 274 ? 45.150 3.329 -29.143 1.00 92.25 274 GLY A N 1
ATOM 1876 C CA . GLY A 1 274 ? 45.344 2.766 -27.809 1.00 92.25 274 GLY A CA 1
ATOM 1877 C C . GLY A 1 274 ? 44.124 2.990 -26.916 1.00 92.25 274 GLY A C 1
ATOM 1878 O O . GLY A 1 274 ? 43.489 4.045 -26.954 1.00 92.25 274 GLY A O 1
ATOM 1879 N N . ASN A 1 275 ? 43.785 1.985 -26.111 1.00 94.62 275 ASN A N 1
ATOM 1880 C CA . ASN A 1 275 ? 42.665 2.019 -25.176 1.00 94.62 275 ASN A CA 1
ATOM 1881 C C . ASN A 1 275 ? 43.065 1.458 -23.812 1.00 94.62 275 ASN A C 1
ATOM 1883 O O . ASN A 1 275 ? 43.230 0.248 -23.669 1.00 94.62 275 ASN A O 1
ATOM 1887 N N . ASP A 1 276 ? 43.121 2.322 -22.805 1.00 91.56 276 ASP A N 1
ATOM 1888 C CA . ASP A 1 276 ? 43.556 1.977 -21.448 1.00 91.56 276 ASP A CA 1
ATOM 1889 C C . ASP A 1 276 ? 42.409 2.047 -20.422 1.00 91.56 276 ASP A C 1
ATOM 1891 O O . ASP A 1 276 ? 42.622 1.810 -19.237 1.00 91.56 276 ASP A O 1
ATOM 1895 N N . GLN A 1 277 ? 41.178 2.343 -20.866 1.00 93.81 277 GLN A N 1
ATOM 1896 C CA . GLN A 1 277 ? 39.992 2.429 -20.003 1.00 93.81 277 GLN A CA 1
ATOM 1897 C C . GLN A 1 277 ? 38.761 1.715 -20.587 1.00 93.81 277 GLN A C 1
ATOM 1899 O O . GLN A 1 277 ? 38.570 0.525 -20.319 1.00 93.81 277 GLN A O 1
ATOM 1904 N N . SER A 1 278 ? 37.893 2.393 -21.351 1.00 94.50 278 SER A N 1
ATOM 1905 C CA . SER A 1 278 ? 36.653 1.769 -21.846 1.00 94.50 278 SER A CA 1
ATOM 1906 C C . SER A 1 278 ? 36.176 2.248 -23.216 1.00 94.50 278 SER A C 1
ATOM 1908 O O . SER A 1 278 ? 36.070 3.449 -23.466 1.00 94.50 278 SER A O 1
ATOM 1910 N N . VAL A 1 279 ? 35.807 1.289 -24.070 1.00 96.00 279 VAL A N 1
ATOM 1911 C CA . VAL A 1 279 ? 35.071 1.486 -25.327 1.00 96.00 279 VAL A CA 1
ATOM 1912 C C . VAL A 1 279 ? 33.776 0.676 -25.298 1.00 96.00 279 VAL A C 1
ATOM 1914 O O . VAL A 1 279 ? 33.792 -0.504 -24.948 1.00 96.00 279 VAL A O 1
ATOM 1917 N N . THR A 1 280 ? 32.670 1.323 -25.672 1.00 93.81 280 THR A N 1
ATOM 1918 C CA . THR A 1 280 ? 31.295 0.781 -25.695 1.00 93.81 280 THR A CA 1
ATOM 1919 C C . THR A 1 280 ? 30.555 1.189 -26.980 1.00 93.81 280 THR A C 1
ATOM 1921 O O . THR A 1 280 ? 31.053 2.033 -27.730 1.00 93.81 280 THR A O 1
ATOM 1924 N N . GLY A 1 281 ? 29.364 0.646 -27.247 1.00 91.06 281 GLY A N 1
ATOM 1925 C CA . GLY A 1 281 ? 28.587 0.919 -28.464 1.00 91.06 281 GLY A CA 1
ATOM 1926 C C . GLY A 1 281 ? 28.647 -0.209 -29.500 1.00 91.06 281 GLY A C 1
ATOM 1927 O O . GLY A 1 281 ? 28.916 -1.361 -29.169 1.00 91.06 281 GLY A O 1
ATOM 1928 N N . TYR A 1 282 ? 28.351 0.113 -30.762 1.00 90.94 282 TYR A N 1
ATOM 1929 C CA . TYR A 1 282 ? 28.255 -0.851 -31.875 1.00 90.94 282 TYR A CA 1
ATOM 1930 C C . TYR A 1 282 ? 28.483 -0.218 -33.269 1.00 90.94 282 TYR A C 1
ATOM 1932 O O . TYR A 1 282 ? 27.992 -0.701 -34.290 1.00 90.94 282 TYR A O 1
ATOM 1940 N N . GLY A 1 283 ? 29.208 0.905 -33.324 1.00 87.38 283 GLY A N 1
ATOM 1941 C CA . GLY A 1 283 ? 29.625 1.572 -34.563 1.00 87.38 283 GLY A CA 1
ATOM 1942 C C . GLY A 1 283 ? 30.928 1.023 -35.161 1.00 87.38 283 GLY A C 1
ATOM 1943 O O . GLY A 1 283 ? 31.295 -0.136 -34.944 1.00 87.38 283 GLY A O 1
ATOM 1944 N N . ARG A 1 284 ? 31.613 1.844 -35.973 1.00 92.69 284 ARG A N 1
ATOM 1945 C CA . ARG A 1 284 ? 32.710 1.393 -36.850 1.00 92.69 284 ARG A CA 1
ATOM 1946 C C . ARG A 1 284 ? 34.052 2.073 -36.576 1.00 92.69 284 ARG A C 1
ATOM 1948 O O . ARG A 1 284 ? 34.113 3.276 -36.334 1.00 92.69 284 ARG A O 1
ATOM 1955 N N . TYR A 1 285 ? 35.130 1.316 -36.750 1.00 93.38 285 TYR A N 1
ATOM 1956 C CA . TYR A 1 285 ? 36.512 1.783 -36.641 1.00 93.38 285 TYR A CA 1
ATOM 1957 C C . TYR A 1 285 ? 37.350 1.352 -37.848 1.00 93.38 285 TYR A C 1
ATOM 1959 O O . TYR A 1 285 ? 37.175 0.242 -38.351 1.00 93.38 285 TYR A O 1
ATOM 1967 N N . ARG A 1 286 ? 38.294 2.194 -38.282 1.00 91.88 286 ARG A N 1
ATOM 1968 C CA . ARG A 1 286 ? 39.357 1.828 -39.231 1.00 91.88 286 ARG A CA 1
ATOM 1969 C C . ARG A 1 286 ? 40.703 2.375 -38.752 1.00 91.88 286 ARG A C 1
ATOM 1971 O O . ARG A 1 286 ? 40.830 3.583 -38.560 1.00 91.88 286 ARG A O 1
ATOM 1978 N N . PHE A 1 287 ? 41.708 1.508 -38.654 1.00 91.50 287 PHE A N 1
ATOM 1979 C CA . PHE A 1 287 ? 43.073 1.873 -38.259 1.00 91.50 287 PHE A CA 1
ATOM 1980 C C . PHE A 1 287 ? 44.110 1.328 -39.245 1.00 91.50 287 PHE A C 1
ATOM 1982 O O . PHE A 1 287 ? 43.863 0.314 -39.896 1.00 91.50 287 PHE A O 1
ATOM 1989 N N . SER A 1 288 ? 45.245 2.017 -39.390 1.00 87.81 288 SER A N 1
ATOM 1990 C CA . SER A 1 288 ? 46.317 1.672 -40.350 1.00 87.81 288 SER A CA 1
ATOM 1991 C C . SER A 1 288 ? 47.720 1.579 -39.737 1.00 87.81 288 SER A C 1
ATOM 1993 O O . SER A 1 288 ? 48.652 1.107 -40.388 1.00 87.81 288 SER A O 1
ATOM 1995 N N . GLY A 1 289 ? 47.864 2.026 -38.492 1.00 86.19 289 GLY A N 1
ATOM 1996 C CA . GLY A 1 289 ? 48.988 1.775 -37.600 1.00 86.19 289 GLY A CA 1
ATOM 1997 C C . GLY A 1 289 ? 48.591 0.809 -36.483 1.00 86.19 289 GLY A C 1
ATOM 1998 O O . GLY A 1 289 ? 47.587 0.111 -36.575 1.00 86.19 289 GLY A O 1
ATOM 1999 N N . THR A 1 290 ? 49.397 0.770 -35.427 1.00 87.25 290 THR A N 1
ATOM 2000 C CA . THR A 1 290 ? 49.258 -0.209 -34.341 1.00 87.25 290 THR A CA 1
ATOM 2001 C C . THR A 1 290 ? 47.973 -0.041 -33.534 1.00 87.25 290 THR A C 1
ATOM 2003 O O . THR A 1 290 ? 47.625 1.071 -33.129 1.00 87.25 290 THR A O 1
ATOM 2006 N N . THR A 1 291 ? 47.306 -1.161 -33.241 1.00 90.19 291 THR A N 1
ATOM 2007 C CA . THR A 1 291 ? 46.092 -1.204 -32.411 1.00 90.19 291 THR A CA 1
ATOM 2008 C C . THR A 1 291 ? 46.362 -1.870 -31.054 1.00 90.19 291 THR A C 1
ATOM 2010 O O . THR A 1 291 ? 46.899 -2.972 -30.974 1.00 90.19 291 THR A O 1
ATOM 2013 N N . LYS A 1 292 ? 46.008 -1.213 -29.942 1.00 89.94 292 LYS A N 1
ATOM 2014 C CA . LYS A 1 292 ? 46.277 -1.702 -28.577 1.00 89.94 292 LYS A CA 1
ATOM 2015 C C . LYS A 1 292 ? 45.069 -1.560 -27.658 1.00 89.94 292 LYS A C 1
ATOM 2017 O O . LYS A 1 292 ? 44.362 -0.556 -27.711 1.00 89.94 292 LYS A O 1
ATOM 2022 N N . THR A 1 293 ? 44.872 -2.526 -26.761 1.00 90.94 293 THR A N 1
ATOM 2023 C CA . THR A 1 293 ? 43.891 -2.413 -25.674 1.00 90.94 293 THR A CA 1
ATOM 2024 C C . THR A 1 293 ? 44.404 -3.040 -24.376 1.00 90.94 293 THR A C 1
ATOM 2026 O O . THR A 1 293 ? 44.712 -4.231 -24.310 1.00 90.94 293 THR A O 1
ATOM 2029 N N . GLN A 1 294 ? 44.486 -2.217 -23.336 1.00 89.00 294 GLN A N 1
ATOM 2030 C CA . GLN A 1 294 ? 44.722 -2.596 -21.940 1.00 89.00 294 GLN A CA 1
ATOM 2031 C C . GLN A 1 294 ? 43.421 -2.482 -21.128 1.00 89.00 294 GLN A C 1
ATOM 2033 O O . GLN A 1 294 ? 43.176 -3.274 -20.224 1.00 89.00 294 GLN A O 1
ATOM 2038 N N . GLY A 1 295 ? 42.545 -1.549 -21.513 1.00 87.38 295 GLY A N 1
ATOM 2039 C CA . GLY A 1 295 ? 41.190 -1.413 -20.991 1.00 87.38 295 GLY A CA 1
ATOM 2040 C C . GLY A 1 295 ? 40.170 -2.340 -21.661 1.00 87.38 295 GLY A C 1
ATOM 2041 O O . GLY A 1 295 ? 40.496 -3.256 -22.423 1.00 87.38 295 GLY A O 1
ATOM 2042 N N . THR A 1 296 ? 38.896 -2.072 -21.388 1.00 93.50 296 THR A N 1
ATOM 2043 C CA . THR A 1 296 ? 37.751 -2.771 -21.988 1.00 93.50 296 THR A CA 1
ATOM 2044 C C . THR A 1 296 ? 37.446 -2.247 -23.393 1.00 93.50 296 THR A C 1
ATOM 2046 O O . THR A 1 296 ? 37.388 -1.038 -23.614 1.00 93.50 296 THR A O 1
ATOM 2049 N N . PHE A 1 297 ? 37.217 -3.149 -24.345 1.00 93.94 297 PHE A N 1
ATOM 2050 C CA . PHE A 1 297 ? 36.687 -2.849 -25.674 1.00 93.94 297 PHE A CA 1
ATOM 2051 C C . PHE A 1 297 ? 35.524 -3.808 -25.943 1.00 93.94 297 PHE A C 1
ATOM 2053 O O . PHE A 1 297 ? 35.721 -4.947 -26.373 1.00 93.94 297 PHE A O 1
ATOM 2060 N N . VAL A 1 298 ? 34.312 -3.382 -25.581 1.00 93.12 298 VAL A N 1
ATOM 2061 C CA . VAL A 1 298 ? 33.149 -4.270 -25.468 1.00 93.12 298 VAL A CA 1
ATOM 2062 C C . VAL A 1 298 ? 31.965 -3.698 -26.236 1.00 93.12 298 VAL A C 1
ATOM 2064 O O . VAL A 1 298 ? 31.436 -2.651 -25.872 1.00 93.12 298 VAL A O 1
ATOM 2067 N N . GLY A 1 299 ? 31.532 -4.398 -27.285 1.00 90.88 299 GLY A N 1
ATOM 2068 C CA . GLY A 1 299 ? 30.294 -4.056 -27.989 1.00 90.88 299 GLY A CA 1
ATOM 2069 C C . GLY A 1 299 ? 29.045 -4.331 -27.148 1.00 90.88 299 GLY A C 1
ATOM 2070 O O . GLY A 1 299 ? 29.028 -5.272 -26.350 1.00 90.88 299 GLY A O 1
ATOM 2071 N N . ASP A 1 300 ? 27.992 -3.532 -27.339 1.00 90.19 300 ASP A N 1
ATOM 2072 C CA . ASP A 1 300 ? 26.807 -3.520 -26.464 1.00 90.19 300 ASP A CA 1
ATOM 2073 C C . ASP A 1 300 ? 26.094 -4.897 -26.376 1.00 90.19 300 ASP A C 1
ATOM 2075 O O . ASP A 1 300 ? 25.494 -5.212 -25.349 1.00 90.19 300 ASP A O 1
ATOM 2079 N N . SER A 1 301 ? 26.178 -5.760 -27.404 1.00 91.62 301 SER A N 1
ATOM 2080 C CA . SER A 1 301 ? 25.758 -7.179 -27.328 1.00 91.62 301 SER A CA 1
ATOM 2081 C C . SER A 1 301 ? 26.344 -8.033 -28.471 1.00 91.62 301 SER A C 1
ATOM 2083 O O . SER A 1 301 ? 26.808 -7.470 -29.460 1.00 91.62 301 SER A O 1
ATOM 2085 N N . PRO A 1 302 ? 26.276 -9.383 -28.433 1.00 85.62 302 PRO A N 1
ATOM 2086 C CA . PRO A 1 302 ? 26.683 -10.222 -29.570 1.00 85.62 302 PRO A CA 1
ATOM 2087 C C . PRO A 1 302 ? 25.914 -9.935 -30.873 1.00 85.62 302 PRO A C 1
ATOM 2089 O O . PRO A 1 302 ? 26.444 -10.146 -31.961 1.00 85.62 302 PRO A O 1
ATOM 2092 N N . SER A 1 303 ? 24.674 -9.439 -30.773 1.00 86.56 303 SER A N 1
ATOM 2093 C CA . SER A 1 303 ? 23.840 -9.000 -31.903 1.00 86.56 303 SER A CA 1
ATOM 2094 C C . SER A 1 303 ? 24.046 -7.531 -32.299 1.00 86.56 303 SER A C 1
ATOM 2096 O O . SER A 1 303 ? 23.548 -7.113 -33.342 1.00 86.56 303 SER A O 1
ATOM 2098 N N . ALA A 1 304 ? 24.790 -6.762 -31.503 1.00 87.50 304 ALA A N 1
ATOM 2099 C CA . ALA A 1 304 ? 25.223 -5.397 -31.794 1.00 87.50 304 ALA A CA 1
ATOM 2100 C C . ALA A 1 304 ? 26.733 -5.258 -31.496 1.00 87.50 304 ALA A C 1
ATOM 2102 O O . ALA A 1 304 ? 27.111 -4.648 -30.492 1.00 87.50 304 ALA A O 1
ATOM 2103 N N . PRO A 1 305 ? 27.604 -5.882 -32.315 1.00 91.94 305 PRO A N 1
ATOM 2104 C CA . PRO A 1 305 ? 29.041 -5.840 -32.105 1.00 91.94 305 PRO A CA 1
ATOM 2105 C C . PRO A 1 305 ? 29.674 -4.564 -32.674 1.00 91.94 305 PRO A C 1
ATOM 2107 O O . PRO A 1 305 ? 29.174 -3.973 -33.632 1.00 91.94 305 PRO A O 1
ATOM 2110 N N . ILE A 1 306 ? 30.837 -4.188 -32.145 1.00 92.88 306 ILE A N 1
ATOM 2111 C CA . ILE A 1 306 ? 31.695 -3.160 -32.747 1.00 92.88 306 ILE A CA 1
ATOM 2112 C C . ILE A 1 306 ? 32.395 -3.745 -33.981 1.00 92.88 306 ILE A C 1
ATOM 2114 O O . ILE A 1 306 ? 32.961 -4.837 -33.913 1.00 92.88 306 ILE A O 1
ATOM 2118 N N . VAL A 1 307 ? 32.406 -3.010 -35.098 1.00 92.25 307 VAL A N 1
ATOM 2119 C CA . VAL A 1 307 ? 33.083 -3.431 -36.339 1.00 92.25 307 VAL A CA 1
ATOM 2120 C C . VAL A 1 307 ? 34.429 -2.723 -36.480 1.00 92.25 307 VAL A C 1
ATOM 2122 O O . VAL A 1 307 ? 34.481 -1.493 -36.516 1.00 92.25 307 VAL A O 1
ATOM 2125 N N . VAL A 1 308 ? 35.512 -3.491 -36.611 1.00 91.75 308 VAL A N 1
ATOM 2126 C CA . VAL A 1 308 ? 36.884 -2.973 -36.740 1.00 91.75 308 VAL A CA 1
ATOM 2127 C C . VAL A 1 308 ? 37.504 -3.401 -38.072 1.00 91.75 308 VAL A C 1
ATOM 2129 O O . VAL A 1 308 ? 37.608 -4.592 -38.370 1.00 91.75 308 VAL A O 1
ATOM 2132 N N . GLN A 1 309 ? 37.966 -2.426 -38.854 1.00 91.19 309 GLN A N 1
ATOM 2133 C CA . GLN A 1 309 ? 38.845 -2.644 -39.998 1.00 91.19 309 GLN A CA 1
ATOM 2134 C C . GLN A 1 309 ? 40.289 -2.322 -39.609 1.00 91.19 309 GLN A C 1
ATOM 2136 O O . GLN A 1 309 ? 40.717 -1.168 -39.667 1.00 91.19 309 GLN A O 1
ATOM 2141 N N . ASP A 1 310 ? 41.040 -3.348 -39.233 1.00 87.44 310 ASP A N 1
ATOM 2142 C CA . ASP A 1 310 ? 42.487 -3.243 -39.075 1.00 87.44 310 ASP A CA 1
ATOM 2143 C C . ASP A 1 310 ? 43.161 -3.384 -40.457 1.00 87.44 310 ASP A C 1
ATOM 2145 O O . ASP A 1 310 ? 42.875 -4.326 -41.204 1.00 87.44 310 ASP A O 1
ATOM 2149 N N . LEU A 1 311 ? 43.987 -2.403 -40.832 1.00 85.62 311 LEU A N 1
ATOM 2150 C CA . LEU A 1 311 ? 44.731 -2.343 -42.098 1.00 85.62 311 LEU A CA 1
ATOM 2151 C C . LEU A 1 311 ? 46.246 -2.525 -41.901 1.00 85.62 311 LEU A C 1
ATOM 2153 O O . LEU A 1 311 ? 47.020 -2.214 -42.810 1.00 85.62 311 LEU A O 1
ATOM 2157 N N . THR A 1 312 ? 46.692 -3.005 -40.736 1.00 80.06 312 THR A N 1
ATOM 2158 C CA . THR A 1 312 ? 48.112 -3.300 -40.508 1.00 80.06 312 THR A CA 1
ATOM 2159 C C . THR A 1 312 ? 48.631 -4.392 -41.461 1.00 80.06 312 THR A C 1
ATOM 2161 O O . THR A 1 312 ? 47.861 -5.219 -41.962 1.00 80.06 312 THR A O 1
ATOM 2164 N N . PRO A 1 313 ? 49.957 -4.469 -41.704 1.00 65.88 313 PRO A N 1
ATOM 2165 C CA . PRO A 1 313 ? 50.549 -5.516 -42.546 1.00 65.88 313 PRO A CA 1
ATOM 2166 C C . PRO A 1 313 ? 50.276 -6.956 -42.069 1.00 65.88 313 PRO A C 1
ATOM 2168 O O . PRO A 1 313 ? 50.397 -7.897 -42.851 1.00 65.88 313 PRO A O 1
ATOM 2171 N N . THR A 1 314 ? 49.896 -7.142 -40.801 1.00 64.44 314 THR A N 1
ATOM 2172 C CA . THR A 1 314 ? 49.484 -8.415 -40.185 1.00 64.44 314 THR A CA 1
ATOM 2173 C C . THR A 1 314 ? 47.963 -8.605 -40.211 1.00 64.44 314 THR A C 1
ATOM 2175 O O . THR A 1 314 ? 47.337 -8.896 -39.191 1.00 64.44 314 THR A O 1
ATOM 2178 N N . ALA A 1 315 ? 47.379 -8.453 -41.403 1.00 52.16 315 ALA A N 1
ATOM 2179 C CA . ALA A 1 315 ? 45.938 -8.482 -41.649 1.00 52.16 315 ALA A CA 1
ATOM 2180 C C . ALA A 1 315 ? 45.206 -9.651 -40.956 1.00 52.16 315 ALA A C 1
ATOM 2182 O O . ALA A 1 315 ? 45.606 -10.813 -41.061 1.00 52.16 315 ALA A O 1
ATOM 2183 N N . GLY A 1 316 ? 44.091 -9.332 -40.289 1.00 59.75 316 GLY A N 1
ATOM 2184 C CA . GLY A 1 316 ? 43.240 -10.292 -39.574 1.00 59.75 316 GLY A CA 1
ATOM 2185 C C . GLY A 1 316 ? 43.383 -10.278 -38.049 1.00 59.75 316 GLY A C 1
ATOM 2186 O O . GLY A 1 316 ? 42.645 -10.993 -37.372 1.00 59.75 316 GLY A O 1
ATOM 2187 N N . ARG A 1 317 ? 44.283 -9.459 -37.491 1.00 72.81 317 ARG A N 1
ATOM 2188 C CA . ARG A 1 317 ? 44.298 -9.151 -36.053 1.00 72.81 317 ARG A CA 1
ATOM 2189 C C . ARG A 1 317 ? 43.241 -8.098 -35.718 1.00 72.81 317 ARG A C 1
ATOM 2191 O O . ARG A 1 317 ? 42.937 -7.232 -36.531 1.00 72.81 317 ARG A O 1
ATOM 2198 N N . ILE A 1 318 ? 42.696 -8.185 -34.509 1.00 74.88 318 ILE A N 1
ATOM 2199 C CA . ILE A 1 318 ? 41.979 -7.091 -33.854 1.00 74.88 318 ILE A CA 1
ATOM 2200 C C . ILE A 1 318 ? 42.755 -6.863 -32.556 1.00 74.88 318 ILE A C 1
ATOM 2202 O O . ILE A 1 318 ? 42.806 -7.775 -31.736 1.00 74.88 318 ILE A O 1
ATOM 2206 N N . PHE A 1 319 ? 43.383 -5.693 -32.408 1.00 84.75 319 PHE A N 1
ATOM 2207 C CA . PHE A 1 319 ? 44.371 -5.375 -31.364 1.00 84.75 319 PHE A CA 1
ATOM 2208 C C . PHE A 1 319 ? 45.686 -6.168 -31.498 1.00 84.75 319 PHE A C 1
ATOM 2210 O O . PHE A 1 319 ? 45.816 -7.297 -31.030 1.00 84.75 319 PHE A O 1
ATOM 2217 N N . ASP A 1 320 ? 46.706 -5.538 -32.087 1.00 83.31 320 ASP A N 1
ATOM 2218 C CA . ASP A 1 320 ? 48.094 -6.031 -32.118 1.00 83.31 320 ASP A CA 1
ATOM 2219 C C . ASP A 1 320 ? 48.680 -6.310 -30.727 1.00 83.31 320 ASP A C 1
ATOM 2221 O O . ASP A 1 320 ? 49.592 -7.127 -30.584 1.00 83.31 320 ASP A O 1
ATOM 2225 N N . THR A 1 321 ? 48.206 -5.603 -29.698 1.00 81.19 321 THR A N 1
ATOM 2226 C CA . THR A 1 321 ? 48.566 -5.842 -28.294 1.00 81.19 321 THR A CA 1
ATOM 2227 C C . THR A 1 321 ? 47.315 -5.804 -27.424 1.00 81.19 321 THR A C 1
ATOM 2229 O O . THR A 1 321 ? 46.704 -4.747 -27.252 1.00 81.19 321 THR A O 1
ATOM 2232 N N . GLN A 1 322 ? 46.945 -6.953 -26.860 1.00 86.56 322 GLN A N 1
ATOM 2233 C CA . GLN A 1 322 ? 45.784 -7.106 -25.990 1.00 86.56 322 GLN A CA 1
ATOM 2234 C C . GLN A 1 322 ? 46.219 -7.567 -24.592 1.00 86.56 322 GLN A C 1
ATOM 2236 O O . GLN A 1 322 ? 46.496 -8.746 -24.386 1.00 86.56 322 GLN A O 1
ATOM 2241 N N . ASN A 1 323 ? 46.199 -6.639 -23.634 1.00 84.38 323 ASN A N 1
ATOM 2242 C CA . ASN A 1 323 ? 46.237 -6.946 -22.197 1.00 84.38 323 ASN A CA 1
ATOM 2243 C C . ASN A 1 323 ? 44.837 -6.809 -21.556 1.00 84.38 323 ASN A C 1
ATOM 2245 O O . ASN A 1 323 ? 44.617 -7.274 -20.443 1.00 84.38 323 ASN A O 1
ATOM 2249 N N . GLY A 1 324 ? 43.895 -6.166 -22.258 1.00 82.69 324 GLY A N 1
ATOM 2250 C CA . GLY A 1 324 ? 42.543 -5.873 -21.789 1.00 82.69 324 GLY A CA 1
ATOM 2251 C C . GLY A 1 324 ? 41.446 -6.812 -22.299 1.00 82.69 324 GLY A C 1
ATOM 2252 O O . GLY A 1 324 ? 41.663 -7.712 -23.116 1.00 82.69 324 GLY A O 1
ATOM 2253 N N . THR A 1 325 ? 40.220 -6.574 -21.830 1.00 91.88 325 THR A N 1
ATOM 2254 C CA . THR A 1 325 ? 39.039 -7.371 -22.206 1.00 91.88 325 THR A CA 1
ATOM 2255 C C . THR A 1 325 ? 38.468 -6.911 -23.544 1.00 91.88 325 THR A C 1
ATOM 2257 O O . THR A 1 325 ? 38.019 -5.772 -23.662 1.00 91.88 325 THR A O 1
ATOM 2260 N N . VAL A 1 326 ? 38.407 -7.820 -24.518 1.00 91.50 326 VAL A N 1
ATOM 2261 C CA . VAL A 1 326 ? 37.742 -7.615 -25.814 1.00 91.50 326 VAL A CA 1
ATOM 2262 C C . VAL A 1 326 ? 36.548 -8.558 -25.906 1.00 91.50 326 VAL A C 1
ATOM 2264 O O . VAL A 1 326 ? 36.708 -9.768 -25.752 1.00 91.50 326 VAL A O 1
ATOM 2267 N N . ALA A 1 327 ? 35.354 -8.023 -26.160 1.00 90.62 327 ALA A N 1
ATOM 2268 C CA . ALA A 1 327 ? 34.138 -8.815 -26.349 1.00 90.62 327 ALA A CA 1
ATOM 2269 C C . ALA A 1 327 ? 33.180 -8.126 -27.330 1.00 90.62 327 ALA A C 1
ATOM 2271 O O . ALA A 1 327 ? 33.204 -6.907 -27.474 1.00 90.62 327 ALA A O 1
ATOM 2272 N N . ASN A 1 328 ? 32.323 -8.897 -28.007 1.00 91.94 328 ASN A N 1
ATOM 2273 C CA . ASN A 1 328 ? 31.365 -8.374 -28.994 1.00 91.94 328 ASN A CA 1
ATOM 2274 C C . ASN A 1 328 ? 32.025 -7.419 -30.019 1.00 91.94 328 ASN A C 1
ATOM 2276 O O . ASN A 1 328 ? 31.490 -6.362 -30.342 1.00 91.94 328 ASN A O 1
ATOM 2280 N N . ALA A 1 329 ? 33.216 -7.773 -30.504 1.00 89.94 329 ALA A N 1
ATOM 2281 C CA . ALA A 1 329 ? 33.952 -7.032 -31.523 1.00 89.94 329 ALA A CA 1
ATOM 2282 C C . ALA A 1 329 ? 34.260 -7.968 -32.697 1.00 89.94 329 ALA A C 1
ATOM 2284 O O . ALA A 1 329 ? 34.620 -9.128 -32.488 1.00 89.94 329 ALA A O 1
ATOM 2285 N N . VAL A 1 330 ? 34.092 -7.483 -33.928 1.00 90.56 330 VAL A N 1
ATOM 2286 C CA . VAL A 1 330 ? 34.235 -8.279 -35.155 1.00 90.56 330 VAL A CA 1
ATOM 2287 C C . VAL A 1 330 ? 35.088 -7.556 -36.192 1.00 90.56 330 VAL A C 1
ATOM 2289 O O . VAL A 1 330 ? 35.034 -6.333 -36.321 1.00 90.56 330 VAL A O 1
ATOM 2292 N N . SER A 1 331 ? 35.861 -8.321 -36.963 1.00 88.06 331 SER A N 1
ATOM 2293 C CA . SER A 1 331 ? 36.586 -7.781 -38.114 1.00 88.06 331 SER A CA 1
ATOM 2294 C C . SER A 1 331 ? 35.623 -7.559 -39.282 1.00 88.06 331 SER A C 1
ATOM 2296 O O . SER A 1 331 ? 34.773 -8.407 -39.559 1.00 88.06 331 SER A O 1
ATOM 2298 N N . GLY A 1 332 ? 35.741 -6.429 -39.977 1.00 86.94 332 GLY A N 1
ATOM 2299 C CA . GLY A 1 332 ? 34.905 -6.122 -41.137 1.00 86.94 332 GLY A CA 1
ATOM 2300 C C . GLY A 1 332 ? 35.377 -4.893 -41.906 1.00 86.94 332 GLY A C 1
ATOM 2301 O O . GLY A 1 332 ? 36.175 -4.103 -41.418 1.00 86.94 332 GLY A O 1
ATOM 2302 N N . THR A 1 333 ? 34.890 -4.724 -43.134 1.00 86.69 333 THR A N 1
ATOM 2303 C CA . THR A 1 333 ? 35.277 -3.606 -44.008 1.00 86.69 333 THR A CA 1
ATOM 2304 C C . THR A 1 333 ? 34.472 -2.343 -43.693 1.00 86.69 333 THR A C 1
ATOM 2306 O O . THR A 1 333 ? 33.249 -2.331 -43.824 1.00 86.69 333 THR A O 1
ATOM 2309 N N . VAL A 1 334 ? 35.157 -1.244 -43.366 1.00 86.06 334 VAL A N 1
ATOM 2310 C CA . VAL A 1 334 ? 34.606 0.115 -43.477 1.00 86.06 334 VAL A CA 1
ATOM 2311 C C . VAL A 1 334 ? 34.854 0.596 -44.910 1.00 86.06 334 VAL A C 1
ATOM 2313 O O . VAL A 1 334 ? 35.911 0.321 -45.477 1.00 86.06 334 VAL A O 1
ATOM 2316 N N . SER A 1 335 ? 33.904 1.292 -45.536 1.00 82.44 335 SER A N 1
ATOM 2317 C CA . SER A 1 335 ? 34.079 1.799 -46.905 1.00 82.44 335 SER A CA 1
ATOM 2318 C C . SER A 1 335 ? 34.573 3.244 -46.921 1.00 82.44 335 SER A C 1
ATOM 2320 O O . SER A 1 335 ? 34.221 4.040 -46.053 1.00 82.44 335 SER A O 1
ATOM 2322 N N . ASP A 1 336 ? 35.325 3.613 -47.958 1.00 76.31 336 ASP A N 1
ATOM 2323 C CA . ASP A 1 336 ? 35.775 5.000 -48.150 1.00 76.31 336 ASP A CA 1
ATOM 2324 C C . ASP A 1 336 ? 34.589 5.953 -48.353 1.00 76.31 336 ASP A C 1
ATOM 2326 O O . ASP A 1 336 ? 34.665 7.121 -47.998 1.00 76.31 336 ASP A O 1
ATOM 2330 N N . GLN A 1 337 ? 33.452 5.445 -48.841 1.00 75.12 337 GLN A N 1
ATOM 2331 C CA . GLN A 1 337 ? 32.201 6.199 -48.927 1.00 75.12 337 GLN A CA 1
ATOM 2332 C C . GLN A 1 337 ? 31.655 6.578 -47.540 1.00 75.12 337 GLN A C 1
ATOM 2334 O O . GLN A 1 337 ? 31.174 7.689 -47.376 1.00 75.12 337 GLN A O 1
ATOM 2339 N N . LEU A 1 338 ? 31.782 5.717 -46.522 1.00 72.94 338 LEU A N 1
ATOM 2340 C CA . LEU A 1 338 ? 31.391 6.043 -45.138 1.00 72.94 338 LEU A CA 1
ATOM 2341 C C . LEU A 1 338 ? 32.369 7.008 -44.440 1.00 72.94 338 LEU A C 1
ATOM 2343 O O . LEU A 1 338 ? 32.024 7.586 -43.415 1.00 72.94 338 LEU A O 1
ATOM 2347 N N . ILE A 1 339 ? 33.581 7.168 -44.978 1.00 79.12 339 ILE A N 1
ATOM 2348 C CA . ILE A 1 339 ? 34.653 8.005 -44.413 1.00 79.12 339 ILE A CA 1
ATOM 2349 C C . ILE A 1 339 ? 34.708 9.371 -45.103 1.00 79.12 339 ILE A C 1
ATOM 2351 O O . ILE A 1 339 ? 34.930 10.389 -44.450 1.00 79.12 339 ILE A O 1
ATOM 2355 N N . ASN A 1 340 ? 34.468 9.404 -46.413 1.00 69.50 340 ASN A N 1
ATOM 2356 C CA . ASN A 1 340 ? 34.467 10.609 -47.240 1.00 69.50 340 ASN A CA 1
ATOM 2357 C C . ASN A 1 340 ? 33.064 11.211 -47.393 1.00 69.50 340 ASN A C 1
ATOM 2359 O O . ASN A 1 340 ? 32.940 12.346 -47.845 1.00 69.50 340 ASN A O 1
ATOM 2363 N N . ALA A 1 341 ? 32.013 10.510 -46.951 1.00 60.91 341 ALA A N 1
ATOM 2364 C CA . ALA A 1 341 ? 30.747 11.152 -46.638 1.00 60.91 341 ALA A CA 1
ATOM 2365 C C . ALA A 1 341 ? 30.988 12.249 -45.593 1.00 60.91 341 ALA A C 1
ATOM 2367 O O . ALA A 1 341 ? 31.260 11.986 -44.420 1.00 60.91 341 ALA A O 1
ATOM 2368 N N . GLN A 1 342 ? 30.838 13.504 -46.003 1.00 61.69 342 GLN A N 1
ATOM 2369 C CA . GLN A 1 342 ? 30.188 14.461 -45.121 1.00 61.69 342 GLN A CA 1
ATOM 2370 C C . GLN A 1 342 ? 28.812 13.857 -44.779 1.00 61.69 342 GLN A C 1
ATOM 2372 O O . GLN A 1 342 ? 28.063 13.530 -45.705 1.00 61.69 342 GLN A O 1
ATOM 2377 N N . PRO A 1 343 ? 28.461 13.675 -43.493 1.00 61.84 343 PRO A N 1
ATOM 2378 C CA . PRO A 1 343 ? 27.058 13.658 -43.093 1.00 61.84 343 PRO A CA 1
ATOM 2379 C C . PRO A 1 343 ? 26.365 14.872 -43.729 1.00 61.84 343 PRO A C 1
ATOM 2381 O O . PRO A 1 343 ? 27.016 15.896 -43.942 1.00 61.84 343 PRO A O 1
ATOM 2384 N N . VAL A 1 344 ? 25.096 14.726 -44.114 1.00 53.66 344 VAL A N 1
ATOM 2385 C CA . VAL A 1 344 ? 24.470 15.484 -45.226 1.00 53.66 344 VAL A CA 1
ATOM 2386 C C . VAL A 1 344 ? 24.424 17.014 -45.012 1.00 53.66 344 VAL A C 1
ATOM 2388 O O . VAL A 1 344 ? 24.189 17.766 -45.955 1.00 53.66 344 VAL A O 1
ATOM 2391 N N . ASP A 1 345 ? 24.747 17.477 -43.806 1.00 58.50 345 ASP A N 1
ATOM 2392 C CA . ASP A 1 345 ? 24.520 18.821 -43.284 1.00 58.50 345 ASP A CA 1
ATOM 2393 C C . ASP A 1 345 ? 25.833 19.648 -43.082 1.00 58.50 345 ASP A C 1
ATOM 2395 O O . ASP A 1 345 ? 25.916 20.464 -42.169 1.00 58.50 345 ASP A O 1
ATOM 2399 N N . CYS A 1 346 ? 26.885 19.439 -43.904 1.00 62.31 346 CYS A N 1
ATOM 2400 C CA . CYS A 1 346 ? 28.269 19.972 -43.724 1.00 62.31 346 CYS A CA 1
ATOM 2401 C C . CYS A 1 346 ? 28.965 20.428 -45.080 1.00 62.31 346 CYS A C 1
ATOM 2403 O O . CYS A 1 346 ? 28.428 20.118 -46.142 1.00 62.31 346 CYS A O 1
ATOM 2405 N N . ALA A 1 347 ? 30.097 21.201 -45.125 1.00 51.34 347 ALA A N 1
ATOM 2406 C CA . ALA A 1 347 ? 30.584 21.928 -46.362 1.00 51.34 347 ALA A CA 1
ATOM 2407 C C . ALA A 1 347 ? 32.130 22.198 -46.651 1.00 51.34 347 ALA A C 1
ATOM 2409 O O . ALA A 1 347 ? 32.829 22.649 -45.742 1.00 51.34 347 ALA A O 1
ATOM 2410 N N . GLY A 1 348 ? 32.631 22.083 -47.931 1.00 49.91 348 GLY A N 1
ATOM 2411 C CA . GLY A 1 348 ? 33.893 22.716 -48.513 1.00 49.91 348 GLY A CA 1
ATOM 2412 C C . GLY A 1 348 ? 34.675 22.037 -49.723 1.00 49.91 348 GLY A C 1
ATOM 2413 O O . GLY A 1 348 ? 34.662 20.813 -49.785 1.00 49.91 348 GLY A O 1
ATOM 2414 N N . ALA A 1 349 ? 35.367 22.769 -50.668 1.00 37.31 349 ALA A N 1
ATOM 2415 C CA . ALA A 1 349 ? 36.271 22.247 -51.786 1.00 37.31 349 ALA A CA 1
ATOM 2416 C C . ALA A 1 349 ? 37.127 23.295 -52.639 1.00 37.31 349 ALA A C 1
ATOM 2418 O O . ALA A 1 349 ? 36.813 24.483 -52.579 1.00 37.31 349 ALA A O 1
ATOM 2419 N N . THR A 1 350 ? 38.153 22.896 -53.469 1.00 50.16 350 THR A N 1
ATOM 2420 C CA . THR A 1 350 ? 39.091 23.756 -54.329 1.00 50.16 350 THR A CA 1
ATOM 2421 C C . THR A 1 350 ? 39.782 23.081 -55.603 1.00 50.16 350 THR A C 1
ATOM 2423 O O . THR A 1 350 ? 39.599 21.877 -55.764 1.00 50.16 350 THR A O 1
ATOM 2426 N N . PRO A 1 351 ? 40.536 23.780 -56.543 1.00 58.22 351 PRO A N 1
ATOM 2427 C CA . PRO A 1 351 ? 40.932 23.262 -57.910 1.00 58.22 351 PRO A CA 1
ATOM 2428 C C . PRO A 1 351 ? 42.443 23.070 -58.364 1.00 58.22 351 PRO A C 1
ATOM 2430 O O . PRO A 1 351 ? 43.292 23.909 -58.071 1.00 58.22 351 PRO A O 1
ATOM 2433 N N . SER A 1 352 ? 42.748 22.056 -59.224 1.00 75.88 352 SER A N 1
ATOM 2434 C CA . SER A 1 352 ? 44.028 21.770 -59.978 1.00 75.88 352 SER A CA 1
ATOM 2435 C C . SER A 1 352 ? 43.790 20.986 -61.312 1.00 75.88 352 SER A C 1
ATOM 2437 O O . SER A 1 352 ? 42.655 20.613 -61.558 1.00 75.88 352 SER A O 1
ATOM 2439 N N . ALA A 1 353 ? 44.784 20.714 -62.186 1.00 78.19 353 ALA A N 1
ATOM 2440 C CA . ALA A 1 353 ? 44.663 19.820 -63.378 1.00 78.19 353 ALA A CA 1
ATOM 2441 C C . ALA A 1 353 ? 44.777 18.313 -63.031 1.00 78.19 353 ALA A C 1
ATOM 2443 O O . ALA A 1 353 ? 45.360 18.004 -61.998 1.00 78.19 353 ALA A O 1
ATOM 2444 N N . ASP A 1 354 ? 44.231 17.419 -63.876 1.00 87.56 354 ASP A N 1
ATOM 2445 C CA . ASP A 1 354 ? 44.201 15.941 -63.720 1.00 87.56 354 ASP A CA 1
ATOM 2446 C C . ASP A 1 354 ? 43.640 15.313 -65.021 1.00 87.56 354 ASP A C 1
ATOM 2448 O O . ASP A 1 354 ? 42.480 15.557 -65.366 1.00 87.56 354 ASP A O 1
ATOM 2452 N N . LEU A 1 355 ? 44.467 14.587 -65.785 1.00 90.88 355 LEU A N 1
ATOM 2453 C CA . LEU A 1 355 ? 44.119 13.892 -67.030 1.00 90.88 355 LEU A CA 1
ATOM 2454 C C . LEU A 1 355 ? 43.867 12.416 -66.744 1.00 90.88 355 LEU A C 1
ATOM 2456 O O . LEU A 1 355 ? 44.801 11.691 -66.449 1.00 90.88 355 LEU A O 1
ATOM 2460 N N . GLN A 1 356 ? 42.651 11.955 -67.016 1.00 90.88 356 GLN A N 1
ATOM 2461 C CA . GLN A 1 356 ? 42.212 10.573 -66.843 1.00 90.88 356 GLN A CA 1
ATOM 2462 C C . GLN A 1 356 ? 42.047 9.882 -68.201 1.00 90.88 356 GLN A C 1
ATOM 2464 O O . GLN A 1 356 ? 41.583 10.507 -69.161 1.00 90.88 356 GLN A O 1
ATOM 2469 N N . VAL A 1 357 ? 42.365 8.587 -68.293 1.00 92.19 357 VAL A N 1
ATOM 2470 C CA . VAL A 1 357 ? 42.039 7.740 -69.453 1.00 92.19 357 VAL A CA 1
ATOM 2471 C C . VAL A 1 357 ? 41.217 6.550 -68.984 1.00 92.19 357 VAL A C 1
ATOM 2473 O O . VAL A 1 357 ? 41.691 5.679 -68.263 1.00 92.19 357 VAL A O 1
ATOM 2476 N N . SER A 1 358 ? 39.969 6.507 -69.439 1.00 88.50 358 SER A N 1
ATOM 2477 C CA . SER A 1 358 ? 39.049 5.400 -69.200 1.00 88.50 358 SER A CA 1
ATOM 2478 C C . SER A 1 358 ? 38.715 4.686 -70.504 1.00 88.50 358 SER A C 1
ATOM 2480 O O . SER A 1 358 ? 38.812 5.253 -71.596 1.00 88.50 358 SER A O 1
ATOM 2482 N N . LYS A 1 359 ? 38.319 3.423 -70.401 1.00 90.94 359 LYS A N 1
ATOM 2483 C CA . LYS A 1 359 ? 37.986 2.571 -71.531 1.00 90.94 359 LYS A CA 1
ATOM 2484 C C . LYS A 1 359 ? 36.703 1.815 -71.235 1.00 90.94 359 LYS A C 1
ATOM 2486 O O . LYS A 1 359 ? 36.550 1.177 -70.201 1.00 90.94 359 LYS A O 1
ATOM 2491 N N . THR A 1 360 ? 35.774 1.880 -72.175 1.00 87.81 360 THR A N 1
ATOM 2492 C CA . THR A 1 360 ? 34.500 1.163 -72.109 1.00 87.81 360 THR A CA 1
ATOM 2493 C C . THR A 1 360 ? 34.360 0.243 -73.310 1.00 87.81 360 THR A C 1
ATOM 2495 O O . THR A 1 360 ? 35.003 0.428 -74.341 1.00 87.81 360 THR A O 1
ATOM 2498 N N . GLY A 1 361 ? 33.530 -0.782 -73.180 1.00 86.81 361 GLY A N 1
ATOM 2499 C CA . GLY A 1 361 ? 33.283 -1.749 -74.237 1.00 86.81 361 GLY A CA 1
ATOM 2500 C C . GLY A 1 361 ? 32.207 -2.734 -73.824 1.00 86.81 361 GLY A C 1
ATOM 2501 O O . GLY A 1 361 ? 31.699 -2.699 -72.703 1.00 86.81 361 GLY A O 1
ATOM 2502 N N . GLN A 1 362 ? 31.862 -3.631 -74.738 1.00 86.88 362 GLN A N 1
ATOM 2503 C CA . GLN A 1 362 ? 30.935 -4.719 -74.450 1.00 86.88 362 GLN A CA 1
ATOM 2504 C C . GLN A 1 362 ? 31.552 -5.654 -73.394 1.00 86.88 362 GLN A C 1
ATOM 2506 O O . GLN A 1 362 ? 32.610 -6.231 -73.629 1.00 86.88 362 GLN A O 1
ATOM 2511 N N . SER A 1 363 ? 30.908 -5.827 -72.236 1.00 80.06 363 SER A N 1
ATOM 2512 C CA . SER A 1 363 ? 31.338 -6.797 -71.210 1.00 80.06 363 SER A CA 1
ATOM 2513 C C . SER A 1 363 ? 31.102 -8.243 -71.658 1.00 80.06 363 SER A C 1
ATOM 2515 O O . SER A 1 363 ? 31.870 -9.148 -71.332 1.00 80.06 363 SER A O 1
ATOM 2517 N N . THR A 1 364 ? 30.073 -8.455 -72.479 1.00 73.62 364 THR A N 1
ATOM 2518 C CA . THR A 1 364 ? 29.844 -9.690 -73.230 1.00 73.62 364 THR A CA 1
ATOM 2519 C C . THR A 1 364 ? 29.445 -9.366 -74.665 1.00 73.62 364 THR A C 1
ATOM 2521 O O . THR A 1 364 ? 28.817 -8.339 -74.917 1.00 73.62 364 THR A O 1
ATOM 2524 N N . THR A 1 365 ? 29.808 -10.225 -75.617 1.00 79.38 365 THR A N 1
ATOM 2525 C CA . THR A 1 365 ? 29.365 -10.101 -77.014 1.00 79.38 365 THR A CA 1
ATOM 2526 C C . THR A 1 365 ? 29.231 -11.473 -77.666 1.00 79.38 365 THR A C 1
ATOM 2528 O O . THR A 1 365 ? 29.816 -12.449 -77.192 1.00 79.38 365 THR A O 1
ATOM 2531 N N . SER A 1 366 ? 28.448 -11.580 -78.737 1.00 76.94 366 SER A N 1
ATOM 2532 C CA . SER A 1 366 ? 28.212 -12.867 -79.398 1.00 76.94 366 SER A CA 1
ATOM 2533 C C . SER A 1 366 ? 29.350 -13.261 -80.340 1.00 76.94 366 SER A C 1
ATOM 2535 O O . SER A 1 366 ? 29.995 -12.416 -80.959 1.00 76.94 366 SER A O 1
ATOM 2537 N N . ALA A 1 367 ? 29.573 -14.568 -80.480 1.00 77.88 367 ALA A N 1
ATOM 2538 C CA . ALA A 1 367 ? 30.557 -15.132 -81.402 1.00 77.88 367 ALA A CA 1
ATOM 2539 C C . ALA A 1 367 ? 30.374 -14.590 -82.836 1.00 77.88 367 ALA A C 1
ATOM 2541 O O . ALA A 1 367 ? 29.300 -14.728 -83.422 1.00 77.88 367 ALA A O 1
ATOM 2542 N N . GLY A 1 368 ? 31.418 -13.975 -83.405 1.00 75.50 368 GLY A N 1
ATOM 2543 C CA . GLY A 1 368 ? 31.377 -13.372 -84.743 1.00 75.50 368 GLY A CA 1
ATOM 2544 C C . GLY A 1 368 ? 30.653 -12.021 -84.854 1.00 75.50 368 GLY A C 1
ATOM 2545 O O . GLY A 1 368 ? 30.553 -11.490 -85.959 1.00 75.50 368 GLY A O 1
ATOM 2546 N N . ALA A 1 369 ? 30.163 -11.440 -83.753 1.00 81.94 369 ALA A N 1
ATOM 2547 C CA . ALA A 1 369 ? 29.628 -10.079 -83.750 1.00 81.94 369 ALA A CA 1
ATOM 2548 C C . ALA A 1 369 ? 30.747 -9.026 -83.874 1.00 81.94 369 ALA A C 1
ATOM 2550 O O . ALA A 1 369 ? 31.917 -9.289 -83.585 1.00 81.94 369 ALA A O 1
ATOM 2551 N N . THR A 1 370 ? 30.391 -7.803 -84.275 1.00 84.25 370 THR A N 1
ATOM 2552 C CA . THR A 1 370 ? 31.302 -6.655 -84.162 1.00 84.25 370 THR A CA 1
ATOM 2553 C C . THR A 1 370 ? 31.409 -6.241 -82.698 1.00 84.25 370 THR A C 1
ATOM 2555 O O . THR A 1 370 ? 30.405 -5.874 -82.086 1.00 84.25 370 THR A O 1
ATOM 2558 N N . VAL A 1 371 ? 32.625 -6.274 -82.157 1.00 86.81 371 VAL A N 1
ATOM 2559 C CA . VAL A 1 371 ? 32.954 -5.707 -80.849 1.00 86.81 371 VAL A CA 1
ATOM 2560 C C . VAL A 1 371 ? 33.558 -4.322 -81.049 1.00 86.81 371 VAL A C 1
ATOM 2562 O O . VAL A 1 371 ? 34.298 -4.083 -82.006 1.00 86.81 371 VAL A O 1
ATOM 2565 N N . SER A 1 372 ? 33.210 -3.392 -80.165 1.00 89.38 372 SER A N 1
ATOM 2566 C CA . SER A 1 372 ? 33.720 -2.025 -80.193 1.00 89.38 372 SER A CA 1
ATOM 2567 C C . SER A 1 372 ? 34.074 -1.568 -78.785 1.00 89.38 372 SER A C 1
ATOM 2569 O O . SER A 1 372 ? 33.369 -1.883 -77.819 1.00 89.38 372 SER A O 1
ATOM 2571 N N . TYR A 1 373 ? 35.174 -0.834 -78.702 1.00 91.69 373 TYR A N 1
ATOM 2572 C CA . TYR A 1 373 ? 35.766 -0.295 -77.492 1.00 91.69 373 TYR A CA 1
ATOM 2573 C C . TYR A 1 373 ? 35.904 1.217 -77.653 1.00 91.69 373 TYR A C 1
ATOM 2575 O O . TYR A 1 373 ? 36.354 1.704 -78.688 1.00 91.69 373 TYR A O 1
ATOM 2583 N N . SER A 1 374 ? 35.502 1.963 -76.632 1.00 92.25 374 SER A N 1
ATOM 2584 C CA . SER A 1 374 ? 35.503 3.422 -76.610 1.00 92.25 374 SER A CA 1
ATOM 2585 C C . SER A 1 374 ? 36.490 3.900 -75.552 1.00 92.25 374 SER A C 1
ATOM 2587 O O . SER A 1 374 ? 36.240 3.753 -74.353 1.00 92.25 374 SER A O 1
ATOM 2589 N N . VAL A 1 375 ? 37.612 4.458 -76.005 1.00 92.69 375 VAL A N 1
ATOM 2590 C CA . VAL A 1 375 ? 38.643 5.075 -75.162 1.00 92.69 375 VAL A CA 1
ATOM 2591 C C . VAL A 1 375 ? 38.289 6.542 -74.970 1.00 92.69 375 VAL A C 1
ATOM 2593 O O . VAL A 1 375 ? 38.077 7.268 -75.940 1.00 92.69 375 VAL A O 1
ATOM 2596 N N . VAL A 1 376 ? 38.224 6.984 -73.720 1.00 92.06 376 VAL A N 1
ATOM 2597 C CA . VAL A 1 376 ? 37.831 8.338 -73.336 1.00 92.06 376 VAL A CA 1
ATOM 2598 C C . VAL A 1 376 ? 38.940 8.946 -72.489 1.00 92.06 376 VAL A C 1
ATOM 2600 O O . VAL A 1 376 ? 39.183 8.510 -71.364 1.00 92.06 376 VAL A O 1
ATOM 2603 N N . ALA A 1 377 ? 39.601 9.963 -73.036 1.00 91.75 377 ALA A N 1
ATOM 2604 C CA . ALA A 1 377 ? 40.542 10.802 -72.310 1.00 91.75 377 ALA A CA 1
ATOM 2605 C C . ALA A 1 377 ? 39.831 12.077 -71.842 1.00 91.75 377 ALA A C 1
ATOM 2607 O O . ALA A 1 377 ? 39.235 12.780 -72.663 1.00 91.75 377 ALA A O 1
ATOM 2608 N N . THR A 1 378 ? 39.933 12.408 -70.558 1.00 90.69 378 THR A N 1
ATOM 2609 C CA . THR A 1 378 ? 39.258 13.559 -69.941 1.00 90.69 378 THR A CA 1
ATOM 2610 C C . THR A 1 378 ? 40.212 14.289 -69.012 1.00 90.69 378 THR A C 1
ATOM 2612 O O . THR A 1 378 ? 40.743 13.683 -68.092 1.00 90.69 378 THR A O 1
ATOM 2615 N N . ASN A 1 379 ? 40.399 15.598 -69.191 1.00 89.94 379 ASN A N 1
ATOM 2616 C CA . ASN A 1 379 ? 41.057 16.420 -68.170 1.00 89.94 379 ASN A CA 1
ATOM 2617 C C . ASN A 1 379 ? 40.007 16.816 -67.119 1.00 89.94 379 ASN A C 1
ATOM 2619 O O . ASN A 1 379 ? 39.356 17.855 -67.244 1.00 89.94 379 ASN A O 1
ATOM 2623 N N . ALA A 1 380 ? 39.785 15.928 -66.149 1.00 79.50 380 ALA A N 1
ATOM 2624 C CA . ALA A 1 380 ? 38.796 16.074 -65.083 1.00 79.50 380 ALA A CA 1
ATOM 2625 C C . ALA A 1 380 ? 39.214 17.125 -64.045 1.00 79.50 380 ALA A C 1
ATOM 2627 O O . ALA A 1 380 ? 38.358 17.756 -63.421 1.00 79.50 380 ALA A O 1
ATOM 2628 N N . GLY A 1 381 ? 40.518 17.369 -63.904 1.00 80.69 381 GLY A N 1
ATOM 2629 C CA . GLY A 1 381 ? 41.010 18.438 -63.055 1.00 80.69 381 GLY A CA 1
ATOM 2630 C C . GLY A 1 381 ? 40.688 19.829 -63.621 1.00 80.69 381 GLY A C 1
ATOM 2631 O O . GLY A 1 381 ? 40.998 20.101 -64.788 1.00 80.69 381 GLY A O 1
ATOM 2632 N N . PRO A 1 382 ? 40.165 20.766 -62.806 1.00 68.94 382 PRO A N 1
ATOM 2633 C CA . PRO A 1 382 ? 39.897 22.150 -63.200 1.00 68.94 382 PRO A CA 1
ATOM 2634 C C . PRO A 1 382 ? 41.068 23.026 -63.727 1.00 68.94 382 PRO A C 1
ATOM 2636 O O . PRO A 1 382 ? 40.866 24.218 -63.972 1.00 68.94 382 PRO A O 1
ATOM 2639 N N . GLY A 1 383 ? 42.267 22.473 -63.951 1.00 74.06 383 GLY A N 1
ATOM 2640 C CA . GLY A 1 383 ? 43.377 23.089 -64.700 1.00 74.06 383 GLY A CA 1
ATOM 2641 C C . GLY A 1 383 ? 43.394 22.740 -66.205 1.00 74.06 383 GLY A C 1
ATOM 2642 O O . GLY A 1 383 ? 42.351 22.564 -66.823 1.00 74.06 383 GLY A O 1
ATOM 2643 N N . THR A 1 384 ? 44.565 22.689 -66.857 1.00 83.81 384 THR A N 1
ATOM 2644 C CA . THR A 1 384 ? 44.692 22.385 -68.307 1.00 83.81 384 THR A CA 1
ATOM 2645 C C . THR A 1 384 ? 45.876 21.459 -68.603 1.00 83.81 384 THR A C 1
ATOM 2647 O O . THR A 1 384 ? 47.006 21.719 -68.180 1.00 83.81 384 THR A O 1
ATOM 2650 N N . ALA A 1 385 ? 45.619 20.396 -69.367 1.00 84.44 385 ALA A N 1
ATOM 2651 C CA . ALA A 1 385 ? 46.595 19.390 -69.779 1.00 84.44 385 ALA A CA 1
ATOM 2652 C C . ALA A 1 385 ? 47.238 19.725 -71.141 1.00 84.44 385 ALA A C 1
ATOM 2654 O O . ALA A 1 385 ? 46.580 20.224 -72.061 1.00 84.44 385 ALA A O 1
ATOM 2655 N N . LEU A 1 386 ? 48.534 19.436 -71.277 1.00 87.12 386 LEU A N 1
ATOM 2656 C CA . LEU A 1 386 ? 49.370 19.739 -72.445 1.00 87.12 386 LEU A CA 1
ATOM 2657 C C . LEU A 1 386 ? 50.176 18.505 -72.872 1.00 87.12 386 LEU A C 1
ATOM 2659 O O . LEU A 1 386 ? 50.336 17.566 -72.102 1.00 87.12 386 LEU A O 1
ATOM 2663 N N . GLY A 1 387 ? 50.681 18.499 -74.107 1.00 84.19 387 GLY A N 1
ATOM 2664 C CA . GLY A 1 387 ? 51.489 17.403 -74.654 1.00 84.19 387 GLY A CA 1
ATOM 2665 C C . GLY A 1 387 ? 50.750 16.068 -74.803 1.00 84.19 387 GLY A C 1
ATOM 2666 O O . GLY A 1 387 ? 51.406 15.036 -74.882 1.00 84.19 387 GLY A O 1
ATOM 2667 N N . VAL A 1 388 ? 49.411 16.073 -74.817 1.00 87.06 388 VAL A N 1
ATOM 2668 C CA . VAL A 1 388 ? 48.617 14.858 -74.587 1.00 87.06 388 VAL A CA 1
ATOM 2669 C C . VAL A 1 388 ? 48.731 13.853 -75.740 1.00 87.06 388 VAL A C 1
ATOM 2671 O O . VAL A 1 388 ? 48.504 14.203 -76.904 1.00 87.06 388 VAL A O 1
ATOM 2674 N N . ILE A 1 389 ? 49.025 12.593 -75.409 1.00 91.81 389 ILE A N 1
ATOM 2675 C CA . ILE A 1 389 ? 49.037 11.428 -76.312 1.00 91.81 389 ILE A CA 1
ATOM 2676 C C . ILE A 1 389 ? 48.223 10.304 -75.660 1.00 91.81 389 ILE A C 1
ATOM 2678 O O . ILE A 1 389 ? 48.321 10.106 -74.455 1.00 91.81 389 ILE A O 1
ATOM 2682 N N . VAL A 1 390 ? 47.442 9.559 -76.444 1.00 91.44 390 VAL A N 1
ATOM 2683 C CA . VAL A 1 390 ? 46.677 8.378 -76.003 1.00 91.44 390 VAL A CA 1
ATOM 2684 C C . VAL A 1 390 ? 47.104 7.165 -76.827 1.00 91.44 390 VAL A C 1
ATOM 2686 O O . VAL A 1 390 ? 47.312 7.278 -78.039 1.00 91.44 390 VAL A O 1
ATOM 2689 N N . GLN A 1 391 ? 47.243 6.013 -76.177 1.00 93.81 391 GLN A N 1
ATOM 2690 C CA . GLN A 1 391 ? 47.598 4.731 -76.784 1.00 93.81 391 GLN A CA 1
ATOM 2691 C C . GLN A 1 391 ? 46.633 3.631 -76.328 1.00 93.81 391 GLN A C 1
ATOM 2693 O O . GLN A 1 391 ? 45.955 3.771 -75.313 1.00 93.81 391 GLN A O 1
ATOM 2698 N N . ASP A 1 392 ? 46.552 2.548 -77.098 1.00 91.31 392 ASP A N 1
ATOM 2699 C CA . ASP A 1 392 ? 45.625 1.447 -76.828 1.00 91.31 392 ASP A CA 1
ATOM 2700 C C . ASP A 1 392 ? 46.199 0.113 -77.317 1.00 91.31 392 ASP A C 1
ATOM 2702 O O . ASP A 1 392 ? 46.464 -0.054 -78.510 1.00 91.31 392 ASP A O 1
ATOM 2706 N N . LEU A 1 393 ? 46.464 -0.806 -76.387 1.00 91.44 393 LEU A N 1
ATOM 2707 C CA . LEU A 1 393 ? 47.054 -2.120 -76.634 1.00 91.44 393 LEU A CA 1
ATOM 2708 C C . LEU A 1 393 ? 45.947 -3.133 -76.936 1.00 91.44 393 LEU A C 1
ATOM 2710 O O . LEU A 1 393 ? 45.252 -3.615 -76.042 1.00 91.44 393 LEU A O 1
ATOM 2714 N N . LEU A 1 394 ? 45.827 -3.454 -78.222 1.00 90.75 394 LEU A N 1
ATOM 2715 C CA . LEU A 1 394 ? 44.706 -4.201 -78.777 1.00 90.75 394 LEU A CA 1
ATOM 2716 C C . LEU A 1 394 ? 44.775 -5.692 -78.397 1.00 90.75 394 LEU A C 1
ATOM 2718 O O . LEU A 1 394 ? 45.873 -6.259 -78.328 1.00 90.75 394 LEU A O 1
ATOM 2722 N N . PRO A 1 395 ? 43.633 -6.394 -78.246 1.00 89.38 395 PRO A N 1
ATOM 2723 C CA . PRO A 1 395 ? 43.637 -7.813 -77.915 1.00 89.38 395 PRO A CA 1
ATOM 2724 C C . PRO A 1 395 ? 44.243 -8.636 -79.061 1.00 89.38 395 PRO A C 1
ATOM 2726 O O . PRO A 1 395 ? 43.785 -8.509 -80.200 1.00 89.38 395 PRO A O 1
ATOM 2729 N N . PRO A 1 396 ? 45.174 -9.574 -78.802 1.00 82.00 396 PRO A N 1
ATOM 2730 C CA . PRO A 1 396 ? 45.859 -10.326 -79.861 1.00 82.00 396 PRO A CA 1
ATOM 2731 C C . PRO A 1 396 ? 44.938 -11.241 -80.692 1.00 82.00 396 PRO A C 1
ATOM 2733 O O . PRO A 1 396 ? 45.339 -11.707 -81.754 1.00 82.00 396 PRO A O 1
ATOM 2736 N N . ASN A 1 397 ? 43.707 -11.481 -80.224 1.00 84.44 397 ASN A N 1
ATOM 2737 C CA . ASN A 1 397 ? 42.675 -12.269 -80.905 1.00 84.44 397 ASN A CA 1
ATOM 2738 C C . ASN A 1 397 ? 41.512 -11.414 -81.463 1.00 84.44 397 ASN A C 1
ATOM 2740 O O . ASN A 1 397 ? 40.510 -11.977 -81.908 1.00 84.44 397 ASN A O 1
ATOM 2744 N N . LEU A 1 398 ? 41.601 -10.077 -81.427 1.00 88.69 398 LEU A N 1
ATOM 2745 C CA . LEU A 1 398 ? 40.611 -9.188 -82.044 1.00 88.69 398 LEU A CA 1
ATOM 2746 C C . LEU A 1 398 ? 40.814 -9.174 -83.566 1.00 88.69 398 LEU A C 1
ATOM 2748 O O . LEU A 1 398 ? 41.869 -8.777 -84.059 1.00 88.69 398 LEU A O 1
ATOM 2752 N N . VAL A 1 399 ? 39.812 -9.612 -84.329 1.00 87.44 399 VAL A N 1
ATOM 2753 C CA . VAL A 1 399 ? 39.960 -9.802 -85.780 1.00 87.44 399 VAL A CA 1
ATOM 2754 C C . VAL A 1 399 ? 39.650 -8.505 -86.531 1.00 87.44 399 VAL A C 1
ATOM 2756 O O . VAL A 1 399 ? 38.583 -7.923 -86.351 1.00 87.44 399 VAL A O 1
ATOM 2759 N N . ASN A 1 400 ? 40.557 -8.088 -87.422 1.00 87.06 400 ASN A N 1
ATOM 2760 C CA . ASN A 1 400 ? 40.449 -6.881 -88.258 1.00 87.06 400 ASN A CA 1
ATOM 2761 C C . ASN A 1 400 ? 40.160 -5.578 -87.469 1.00 87.06 400 ASN A C 1
ATOM 2763 O O . ASN A 1 400 ? 39.139 -4.938 -87.728 1.00 87.06 400 ASN A O 1
ATOM 2767 N N . PRO A 1 401 ? 41.021 -5.173 -86.514 1.00 88.50 401 PRO A N 1
ATOM 2768 C CA . PRO A 1 401 ? 40.813 -3.951 -85.744 1.00 88.50 401 PRO A CA 1
ATOM 2769 C C . PRO A 1 401 ? 40.972 -2.679 -86.595 1.00 88.50 401 PRO A C 1
ATOM 2771 O O . PRO A 1 401 ? 41.887 -2.570 -87.413 1.00 88.50 401 PRO A O 1
ATOM 2774 N N . VAL A 1 402 ? 40.107 -1.692 -86.353 1.00 89.19 402 VAL A N 1
ATOM 2775 C CA . VAL A 1 402 ? 40.099 -0.363 -86.985 1.00 89.19 402 VAL A CA 1
ATOM 2776 C C . VAL A 1 402 ? 39.940 0.712 -85.908 1.00 89.19 402 VAL A C 1
ATOM 2778 O O . VAL A 1 402 ? 39.086 0.577 -85.033 1.00 89.19 402 VAL A O 1
ATOM 2781 N N . ALA A 1 403 ? 40.737 1.781 -85.996 1.00 89.06 403 ALA A N 1
ATOM 2782 C CA . ALA A 1 403 ? 40.712 2.931 -85.090 1.00 89.06 403 ALA A CA 1
ATOM 2783 C C . ALA A 1 403 ? 40.058 4.163 -85.744 1.00 89.06 403 ALA A C 1
ATOM 2785 O O . ALA A 1 403 ? 40.261 4.422 -86.932 1.00 89.06 403 ALA A O 1
ATOM 2786 N N . SER A 1 404 ? 39.298 4.942 -84.970 1.00 89.88 404 SER A N 1
ATOM 2787 C CA . SER A 1 404 ? 38.690 6.200 -85.426 1.00 89.88 404 SER A CA 1
ATOM 2788 C C . SER A 1 404 ? 39.661 7.390 -85.387 1.00 89.88 404 SER A C 1
ATOM 2790 O O . SER A 1 404 ? 40.790 7.287 -84.905 1.00 89.88 404 SER A O 1
ATOM 2792 N N . ASP A 1 405 ? 39.221 8.541 -85.909 1.00 84.81 405 ASP A N 1
ATOM 2793 C CA . ASP A 1 405 ? 39.835 9.865 -85.686 1.00 84.81 405 ASP A CA 1
ATOM 2794 C C . ASP A 1 405 ? 41.335 9.981 -86.019 1.00 84.81 405 ASP A C 1
ATOM 2796 O O . ASP A 1 405 ? 42.075 10.748 -85.401 1.00 84.81 405 ASP A O 1
ATOM 2800 N N . GLY A 1 406 ? 41.786 9.220 -87.022 1.00 79.38 406 GLY A N 1
ATOM 2801 C CA . GLY A 1 406 ? 43.177 9.213 -87.483 1.00 79.38 406 GLY A CA 1
ATOM 2802 C C . GLY A 1 406 ? 44.134 8.382 -86.622 1.00 79.38 406 GLY A C 1
ATOM 2803 O O . GLY A 1 406 ? 45.344 8.503 -86.799 1.00 79.38 406 GLY A O 1
ATOM 2804 N N . GLY A 1 407 ? 43.616 7.548 -85.715 1.00 85.88 407 GLY A N 1
ATOM 2805 C CA . GLY A 1 407 ? 44.418 6.639 -84.898 1.00 85.88 407 GLY A CA 1
ATOM 2806 C C . GLY A 1 407 ? 45.235 5.675 -85.751 1.00 85.88 407 GLY A C 1
ATOM 2807 O O . GLY A 1 407 ? 44.693 4.946 -86.583 1.00 85.88 407 GLY A O 1
ATOM 2808 N N . VAL A 1 408 ? 46.551 5.659 -85.546 1.00 89.19 408 VAL A N 1
ATOM 2809 C CA . VAL A 1 408 ? 47.453 4.777 -86.295 1.00 89.19 408 VAL A CA 1
ATOM 2810 C C . VAL A 1 408 ? 47.589 3.461 -85.541 1.00 89.19 408 VAL A C 1
ATOM 2812 O O . VAL A 1 408 ? 48.112 3.447 -84.430 1.00 89.19 408 VAL A O 1
ATOM 2815 N N . ILE A 1 409 ? 47.139 2.359 -86.150 1.00 86.75 409 ILE A N 1
ATOM 2816 C CA . ILE A 1 409 ? 47.383 1.002 -85.645 1.00 86.75 409 ILE A CA 1
ATOM 2817 C C . ILE A 1 409 ? 48.711 0.492 -86.214 1.00 86.75 409 ILE A C 1
ATOM 2819 O O . ILE A 1 409 ? 48.860 0.351 -87.428 1.00 86.75 409 ILE A O 1
ATOM 2823 N N . ALA A 1 410 ? 49.660 0.172 -85.337 1.00 88.62 410 ALA A N 1
ATOM 2824 C CA . ALA A 1 410 ? 50.929 -0.459 -85.683 1.00 88.62 410 ALA A CA 1
ATOM 2825 C C . ALA A 1 410 ? 51.305 -1.510 -84.628 1.00 88.62 410 ALA A C 1
ATOM 2827 O O . ALA A 1 410 ? 51.196 -1.265 -83.431 1.00 88.62 410 ALA A O 1
ATOM 2828 N N . SER A 1 411 ? 51.750 -2.692 -85.066 1.00 85.31 411 SER A N 1
ATOM 2829 C CA . SER A 1 411 ? 52.246 -3.771 -84.188 1.00 85.31 411 SER A CA 1
ATOM 2830 C C . SER A 1 411 ? 51.312 -4.181 -83.029 1.00 85.31 411 SER A C 1
ATOM 2832 O O . SER A 1 411 ? 51.788 -4.643 -81.997 1.00 85.31 411 SER A O 1
ATOM 2834 N N . GLY A 1 412 ? 49.992 -4.030 -83.193 1.00 82.88 412 GLY A N 1
ATOM 2835 C CA . GLY A 1 412 ? 48.996 -4.346 -82.158 1.00 82.88 412 GLY A CA 1
ATOM 2836 C C . GLY A 1 412 ? 48.668 -3.202 -81.191 1.00 82.88 412 GLY A C 1
ATOM 2837 O O . GLY A 1 412 ? 47.917 -3.420 -80.250 1.00 82.88 412 GLY A O 1
ATOM 2838 N N . VAL A 1 413 ? 49.184 -1.990 -81.418 1.00 90.06 413 VAL A N 1
ATOM 2839 C CA . VAL A 1 413 ? 48.866 -0.791 -80.626 1.00 90.06 413 VAL A CA 1
ATOM 2840 C C . VAL A 1 413 ? 48.242 0.274 -81.528 1.00 90.06 413 VAL A C 1
ATOM 2842 O O . VAL A 1 413 ? 48.771 0.551 -82.605 1.00 90.06 413 VAL A O 1
ATOM 2845 N N . ALA A 1 414 ? 47.135 0.882 -81.100 1.00 91.31 414 ALA A N 1
ATOM 2846 C CA . ALA A 1 414 ? 46.607 2.116 -81.680 1.00 91.31 414 ALA A CA 1
ATOM 2847 C C . ALA A 1 414 ? 47.188 3.341 -80.954 1.00 91.31 414 ALA A C 1
ATOM 2849 O O . ALA A 1 414 ? 47.533 3.274 -79.774 1.00 91.31 414 ALA A O 1
ATOM 2850 N N . THR A 1 415 ? 47.344 4.475 -81.639 1.00 92.88 415 THR A N 1
ATOM 2851 C CA . THR A 1 415 ? 47.874 5.708 -81.026 1.00 92.88 415 THR A CA 1
ATOM 2852 C C . THR A 1 415 ? 47.289 6.968 -81.662 1.00 92.88 415 THR A C 1
ATOM 2854 O O . THR A 1 415 ? 47.211 7.073 -82.888 1.00 92.88 415 THR A O 1
ATOM 2857 N N . TRP A 1 416 ? 46.941 7.944 -80.815 1.00 91.75 416 TRP A N 1
ATOM 2858 C CA . TRP A 1 416 ? 46.444 9.273 -81.178 1.00 91.75 416 TRP A CA 1
ATOM 2859 C C . TRP A 1 416 ? 47.246 10.360 -80.447 1.00 91.75 416 TRP A C 1
ATOM 2861 O O . TRP A 1 416 ? 47.347 10.358 -79.221 1.00 91.75 416 TRP A O 1
ATOM 2871 N N . SER A 1 417 ? 47.777 11.341 -81.179 1.00 90.81 417 SER A N 1
ATOM 2872 C CA . SER A 1 417 ? 48.405 12.534 -80.590 1.00 90.81 417 SER A CA 1
ATOM 2873 C C . SER A 1 417 ? 47.383 13.672 -80.517 1.00 90.81 417 SER A C 1
ATOM 2875 O O . SER A 1 417 ? 46.888 14.127 -81.546 1.00 90.81 417 SER A O 1
ATOM 2877 N N . ILE A 1 418 ? 47.042 14.118 -79.306 1.00 85.62 418 ILE A N 1
ATOM 2878 C CA . ILE A 1 418 ? 45.943 15.063 -79.045 1.00 85.62 418 ILE A CA 1
ATOM 2879 C C . ILE A 1 418 ? 46.433 16.513 -78.961 1.00 85.62 418 ILE A C 1
ATOM 2881 O O . ILE A 1 418 ? 45.745 17.416 -79.434 1.00 85.62 418 ILE A O 1
ATOM 2885 N N . GLY A 1 419 ? 47.608 16.749 -78.373 1.00 87.81 419 GLY A N 1
ATOM 2886 C CA . GLY A 1 419 ? 48.163 18.092 -78.196 1.00 87.81 419 GLY A CA 1
ATOM 2887 C C . GLY A 1 419 ? 47.791 18.721 -76.852 1.00 87.81 419 GLY A C 1
ATOM 2888 O O . GLY A 1 419 ? 48.614 18.710 -75.943 1.00 87.81 419 GLY A O 1
ATOM 2889 N N . SER A 1 420 ? 46.592 19.287 -76.698 1.00 81.19 420 SER A N 1
ATOM 2890 C CA . SER A 1 420 ? 46.177 19.959 -75.451 1.00 81.19 420 SER A CA 1
ATOM 2891 C C . SER A 1 420 ? 44.686 19.801 -75.141 1.00 81.19 420 SER A C 1
ATOM 2893 O O . SER A 1 420 ? 43.863 19.624 -76.040 1.00 81.19 420 SER A O 1
ATOM 2895 N N . MET A 1 421 ? 44.338 19.849 -73.851 1.00 86.50 421 MET A N 1
ATOM 2896 C CA . MET A 1 421 ? 42.982 19.631 -73.335 1.00 86.50 421 MET A CA 1
ATOM 2897 C C . MET A 1 421 ? 42.689 20.565 -72.150 1.00 86.50 421 MET A C 1
ATOM 2899 O O . MET A 1 421 ? 43.366 20.519 -71.126 1.00 86.50 421 MET A O 1
ATOM 2903 N N . ALA A 1 422 ? 41.670 21.417 -72.290 1.00 85.06 422 ALA A N 1
ATOM 2904 C CA . ALA A 1 422 ? 41.208 22.331 -71.240 1.00 85.06 422 ALA A CA 1
ATOM 2905 C C . ALA A 1 422 ? 40.491 21.605 -70.081 1.00 85.06 422 ALA A C 1
ATOM 2907 O O . ALA A 1 422 ? 40.178 20.419 -70.184 1.00 85.06 422 ALA A O 1
ATOM 2908 N N . ASN A 1 423 ? 40.209 22.318 -68.986 1.00 78.31 423 ASN A N 1
ATOM 2909 C CA . ASN A 1 423 ? 39.341 21.883 -67.878 1.00 78.31 423 ASN A CA 1
ATOM 2910 C C . ASN A 1 423 ? 38.034 21.255 -68.404 1.00 78.31 423 ASN A C 1
ATOM 2912 O O . ASN A 1 423 ? 37.367 21.856 -69.249 1.00 78.31 423 ASN A O 1
ATOM 2916 N N . GLY A 1 424 ? 37.697 20.048 -67.940 1.00 77.50 424 GLY A N 1
ATOM 2917 C CA . GLY A 1 424 ? 36.491 19.302 -68.316 1.00 77.50 424 GLY A CA 1
ATOM 2918 C C . GLY A 1 424 ? 36.481 18.796 -69.764 1.00 77.50 424 GLY A C 1
ATOM 2919 O O . GLY A 1 424 ? 35.543 18.113 -70.179 1.00 77.50 424 GLY A O 1
ATOM 2920 N N . SER A 1 425 ? 37.511 19.112 -70.555 1.00 85.75 425 SER A N 1
ATOM 2921 C CA . SER A 1 425 ? 37.588 18.710 -71.954 1.00 85.75 425 SER A CA 1
ATOM 2922 C C . SER A 1 425 ? 37.777 17.203 -72.054 1.00 85.75 425 SER A C 1
ATOM 2924 O O . SER A 1 425 ? 38.691 16.631 -71.457 1.00 85.75 425 SER A O 1
ATOM 2926 N N . THR A 1 426 ? 36.907 16.582 -72.842 1.00 88.12 426 THR A N 1
ATOM 2927 C CA . THR A 1 426 ? 36.846 15.139 -73.063 1.00 88.12 426 THR A CA 1
ATOM 2928 C C . THR A 1 426 ? 37.052 14.851 -74.546 1.00 88.12 426 THR A C 1
ATOM 2930 O O . THR A 1 426 ? 36.428 15.484 -75.400 1.00 88.12 426 THR A O 1
ATOM 2933 N N . ARG A 1 427 ? 37.901 13.874 -74.870 1.00 91.38 427 ARG A N 1
ATOM 2934 C CA . ARG A 1 427 ? 38.038 13.306 -76.214 1.00 91.38 427 ARG A CA 1
ATOM 2935 C C . ARG A 1 427 ? 37.776 11.811 -76.178 1.00 91.38 427 ARG A C 1
ATOM 2937 O O . ARG A 1 427 ? 38.355 11.091 -75.375 1.00 91.38 427 ARG A O 1
ATOM 2944 N N . THR A 1 428 ? 36.909 11.362 -77.076 1.00 89.62 428 THR A N 1
ATOM 2945 C CA . THR A 1 428 ? 36.583 9.949 -77.274 1.00 89.62 428 THR A CA 1
ATOM 2946 C C . THR A 1 428 ? 37.184 9.458 -78.586 1.00 89.62 428 THR A C 1
ATOM 2948 O O . THR A 1 428 ? 37.186 10.191 -79.574 1.00 89.62 428 THR A O 1
ATOM 2951 N N . PHE A 1 429 ? 37.664 8.221 -78.577 1.00 91.38 429 PHE A N 1
ATOM 2952 C CA . PHE A 1 429 ? 38.177 7.472 -79.718 1.00 91.38 429 PHE A CA 1
ATOM 2953 C C . PHE A 1 429 ? 37.552 6.080 -79.692 1.00 91.38 429 PHE A C 1
ATOM 2955 O O . PHE A 1 429 ? 37.239 5.567 -78.617 1.00 91.38 429 PHE A O 1
ATOM 2962 N N . THR A 1 430 ? 37.391 5.444 -80.849 1.00 89.88 430 THR A N 1
ATOM 2963 C CA . THR A 1 430 ? 36.862 4.077 -80.918 1.00 89.88 430 THR A CA 1
ATOM 2964 C C . THR A 1 430 ? 37.816 3.131 -81.629 1.00 89.88 430 THR A C 1
ATOM 2966 O O . THR A 1 430 ? 38.404 3.465 -82.658 1.00 89.88 430 THR A O 1
ATOM 2969 N N . ILE A 1 431 ? 37.931 1.933 -81.065 1.00 93.19 431 ILE A N 1
ATOM 2970 C CA . ILE A 1 431 ? 38.446 0.729 -81.706 1.00 93.19 431 ILE A CA 1
ATOM 2971 C C . ILE A 1 431 ? 37.247 -0.148 -82.042 1.00 93.19 431 ILE A C 1
ATOM 2973 O O . ILE A 1 431 ? 36.350 -0.310 -81.222 1.00 93.19 431 ILE A O 1
ATOM 2977 N N . SER A 1 432 ? 37.234 -0.764 -83.218 1.00 89.50 432 SER A N 1
ATOM 2978 C CA . SER A 1 432 ? 36.237 -1.781 -83.565 1.00 89.50 432 SER A CA 1
ATOM 2979 C C . SER A 1 432 ? 36.863 -2.937 -84.331 1.00 89.50 432 SER A C 1
ATOM 2981 O O . SER A 1 432 ? 37.830 -2.745 -85.062 1.00 89.50 432 SER A O 1
ATOM 2983 N N . GLY A 1 433 ? 36.325 -4.141 -84.155 1.00 89.19 433 GLY A N 1
ATOM 2984 C CA . GLY A 1 433 ? 36.764 -5.356 -84.840 1.00 89.19 433 GLY A CA 1
ATOM 2985 C C . GLY A 1 433 ? 35.736 -6.477 -84.691 1.00 89.19 433 GLY A C 1
ATOM 2986 O O . GLY A 1 433 ? 34.633 -6.265 -84.194 1.00 89.19 433 GLY A O 1
ATOM 2987 N N . THR A 1 434 ? 36.070 -7.688 -85.128 1.00 87.19 434 THR A N 1
ATOM 2988 C CA . THR A 1 434 ? 35.172 -8.854 -85.045 1.00 87.19 434 THR A CA 1
ATOM 2989 C C . THR A 1 434 ? 35.573 -9.768 -83.890 1.00 87.19 434 THR A C 1
ATOM 2991 O O . THR A 1 434 ? 36.750 -10.101 -83.727 1.00 87.19 434 THR A O 1
ATOM 2994 N N . ALA A 1 435 ? 34.589 -10.180 -83.093 1.00 85.06 435 ALA A N 1
ATOM 2995 C CA . ALA A 1 435 ? 34.769 -11.086 -81.969 1.00 85.06 435 ALA A CA 1
ATOM 2996 C C . ALA A 1 435 ? 35.100 -12.523 -82.433 1.00 85.06 435 ALA A C 1
ATOM 2998 O O . ALA A 1 435 ? 34.473 -13.016 -83.378 1.00 85.06 435 ALA A O 1
ATOM 2999 N N . PRO A 1 436 ? 36.039 -13.232 -81.772 1.00 82.38 436 PRO A N 1
ATOM 3000 C CA . PRO A 1 436 ? 36.345 -14.628 -82.080 1.00 82.38 436 PRO A CA 1
ATOM 3001 C C . PRO A 1 436 ? 35.174 -15.559 -81.720 1.00 82.38 436 PRO A C 1
ATOM 3003 O O . PRO A 1 436 ? 34.192 -15.151 -81.105 1.00 82.38 436 PRO A O 1
ATOM 3006 N N . ALA A 1 437 ? 35.273 -16.837 -82.097 1.00 72.62 437 ALA A N 1
ATOM 3007 C CA . ALA A 1 437 ? 34.190 -17.808 -81.904 1.00 72.62 437 ALA A CA 1
ATOM 3008 C C . ALA A 1 437 ? 33.899 -18.146 -80.425 1.00 72.62 437 ALA A C 1
ATOM 3010 O O . ALA A 1 437 ? 32.764 -18.461 -80.078 1.00 72.62 437 ALA A O 1
ATOM 3011 N N . THR A 1 438 ? 34.915 -18.090 -79.560 1.00 76.69 438 THR A N 1
ATOM 3012 C CA . THR A 1 438 ? 34.843 -18.384 -78.117 1.00 76.69 438 THR A CA 1
ATOM 3013 C C . THR A 1 438 ? 35.990 -17.690 -77.384 1.00 76.69 438 THR A C 1
ATOM 3015 O O . THR A 1 438 ? 37.027 -17.426 -77.993 1.00 76.69 438 THR A O 1
ATOM 3018 N N . GLY A 1 439 ? 35.863 -17.505 -76.067 1.00 81.38 439 GLY A N 1
ATOM 3019 C CA . GLY A 1 439 ? 36.952 -17.058 -75.193 1.00 81.38 439 GLY A CA 1
ATOM 3020 C C . GLY A 1 439 ? 36.716 -15.666 -74.614 1.00 81.38 439 GLY A C 1
ATOM 3021 O O . GLY A 1 439 ? 35.578 -15.288 -74.339 1.00 81.38 439 GLY A O 1
ATOM 3022 N N . GLN A 1 440 ? 37.801 -14.922 -74.409 1.00 86.69 440 GLN A N 1
ATOM 3023 C CA . GLN A 1 440 ? 37.784 -13.559 -73.879 1.00 86.69 440 GLN A CA 1
ATOM 3024 C C . GLN A 1 440 ? 38.729 -12.659 -74.686 1.00 86.69 440 GLN A C 1
ATOM 3026 O O . GLN A 1 440 ? 39.744 -13.123 -75.212 1.00 86.69 440 GLN A O 1
ATOM 3031 N N . LEU A 1 441 ? 38.388 -11.375 -74.774 1.00 89.06 441 LEU A N 1
ATOM 3032 C CA . LEU A 1 441 ? 39.234 -10.312 -75.313 1.00 89.06 441 LEU A CA 1
ATOM 3033 C C . LEU A 1 441 ? 39.477 -9.289 -74.204 1.00 89.06 441 LEU A C 1
ATOM 3035 O O . LEU A 1 441 ? 38.510 -8.740 -73.688 1.00 89.06 441 LEU A O 1
ATOM 3039 N N . THR A 1 442 ? 40.735 -9.023 -73.858 1.00 88.00 442 THR A N 1
ATOM 3040 C CA . THR A 1 442 ? 41.118 -7.947 -72.931 1.00 88.00 442 THR A CA 1
ATOM 3041 C C . THR A 1 442 ? 41.826 -6.859 -73.725 1.00 88.00 442 THR A C 1
ATOM 3043 O O . THR A 1 442 ? 42.809 -7.153 -74.405 1.00 88.00 442 THR A O 1
ATOM 3046 N N . ASP A 1 443 ? 41.295 -5.641 -73.668 1.00 89.12 443 ASP A N 1
ATOM 3047 C CA . ASP A 1 443 ? 41.725 -4.477 -74.449 1.00 89.12 443 ASP A CA 1
ATOM 3048 C C . ASP A 1 443 ? 42.064 -3.318 -73.494 1.00 89.12 443 ASP A C 1
ATOM 3050 O O . ASP A 1 443 ? 41.339 -3.120 -72.514 1.00 89.12 443 ASP A O 1
ATOM 3054 N N . HIS A 1 444 ? 43.145 -2.567 -73.735 1.00 90.69 444 HIS A N 1
ATOM 3055 C CA . HIS A 1 444 ? 43.822 -1.810 -72.669 1.00 90.69 444 HIS A CA 1
ATOM 3056 C C . HIS A 1 444 ? 44.426 -0.468 -73.121 1.00 90.69 444 HIS A C 1
ATOM 3058 O O . HIS A 1 444 ? 45.472 -0.427 -73.772 1.00 90.69 444 HIS A O 1
ATOM 3064 N N . ALA A 1 445 ? 43.839 0.641 -72.668 1.00 91.12 445 ALA A N 1
ATOM 3065 C CA . ALA A 1 445 ? 44.264 1.997 -73.008 1.00 91.12 445 ALA A CA 1
ATOM 3066 C C . ALA A 1 445 ? 45.261 2.601 -72.004 1.00 91.12 445 ALA A C 1
ATOM 3068 O O . ALA A 1 445 ? 45.412 2.121 -70.880 1.00 91.12 445 ALA A O 1
ATOM 3069 N N . SER A 1 446 ? 45.927 3.678 -72.419 1.00 91.94 446 SER A N 1
ATOM 3070 C CA . SER A 1 446 ? 46.703 4.590 -71.572 1.00 91.94 446 SER A CA 1
ATOM 3071 C C . SER A 1 446 ? 46.872 5.955 -72.253 1.00 91.94 446 SER A C 1
ATOM 3073 O O . SER A 1 446 ? 46.543 6.135 -73.427 1.00 91.94 446 SER A O 1
ATOM 3075 N N . GLY A 1 447 ? 47.395 6.950 -71.541 1.00 89.38 447 GLY A N 1
ATOM 3076 C CA . GLY A 1 447 ? 47.749 8.242 -72.113 1.00 89.38 447 GLY A CA 1
ATOM 3077 C C . GLY A 1 447 ? 48.701 9.046 -71.239 1.00 89.38 447 GLY A C 1
ATOM 3078 O O . GLY A 1 447 ? 48.759 8.876 -70.027 1.00 89.38 447 GLY A O 1
ATOM 3079 N N . THR A 1 448 ? 49.467 9.933 -71.864 1.00 88.62 448 THR A N 1
ATOM 3080 C CA . THR A 1 448 ? 50.513 10.740 -71.224 1.00 88.62 448 THR A CA 1
ATOM 3081 C C . THR A 1 448 ? 50.270 12.230 -71.441 1.00 88.62 448 THR A C 1
ATOM 3083 O O . THR A 1 448 ? 49.657 12.635 -72.426 1.00 88.62 448 THR A O 1
ATOM 3086 N N . THR A 1 449 ? 50.751 13.049 -70.504 1.00 84.12 449 THR A N 1
ATOM 3087 C CA . THR A 1 449 ? 50.654 14.518 -70.479 1.00 84.12 449 THR A CA 1
ATOM 3088 C C . THR A 1 449 ? 52.010 15.109 -70.086 1.00 84.12 449 THR A C 1
ATOM 3090 O O . THR A 1 449 ? 52.828 14.436 -69.461 1.00 84.12 449 THR A O 1
ATOM 3093 N N . THR A 1 450 ? 52.264 16.362 -70.461 1.00 83.88 450 THR A N 1
ATOM 3094 C CA . THR A 1 450 ? 53.421 17.154 -70.012 1.00 83.88 450 THR A CA 1
ATOM 3095 C C . THR A 1 450 ? 53.046 18.256 -69.015 1.00 83.88 450 THR A C 1
ATOM 3097 O O . THR A 1 450 ? 53.934 18.958 -68.530 1.00 83.88 450 THR A O 1
ATOM 3100 N N . SER A 1 451 ? 51.758 18.413 -68.685 1.00 78.81 451 SER A N 1
ATOM 3101 C CA . SER A 1 451 ? 51.324 19.175 -67.503 1.00 78.81 451 SER A CA 1
ATOM 3102 C C . SER A 1 451 ? 51.561 18.363 -66.225 1.00 78.81 451 SER A C 1
ATOM 3104 O O . SER A 1 451 ? 51.589 17.136 -66.266 1.00 78.81 451 SER A O 1
ATOM 3106 N N . ASN A 1 452 ? 51.686 19.040 -65.078 1.00 75.94 452 ASN A N 1
ATOM 3107 C CA . ASN A 1 452 ? 51.704 18.362 -63.781 1.00 75.94 452 ASN A CA 1
ATOM 3108 C C . ASN A 1 452 ? 50.348 17.704 -63.498 1.00 75.94 452 ASN A C 1
ATOM 3110 O O . ASN A 1 452 ? 49.323 18.386 -63.545 1.00 75.94 452 ASN A O 1
ATOM 3114 N N . ASP A 1 453 ? 50.382 16.426 -63.134 1.00 78.75 453 ASP A N 1
ATOM 3115 C CA . ASP A 1 453 ? 49.208 15.600 -62.880 1.00 78.75 453 ASP A CA 1
ATOM 3116 C C . ASP A 1 453 ? 49.283 14.969 -61.475 1.00 78.75 453 ASP A C 1
ATOM 3118 O O . ASP A 1 453 ? 50.251 14.256 -61.194 1.00 78.75 453 ASP A O 1
ATOM 3122 N N . PRO A 1 454 ? 48.331 15.239 -60.560 1.00 75.31 454 PRO A N 1
ATOM 3123 C CA . PRO A 1 454 ? 48.339 14.668 -59.217 1.00 75.31 454 PRO A CA 1
ATOM 3124 C C . PRO A 1 454 ? 47.975 13.176 -59.144 1.00 75.31 454 PRO A C 1
ATOM 3126 O O . PRO A 1 454 ? 48.212 12.579 -58.095 1.00 75.31 454 PRO A O 1
ATOM 3129 N N . ILE A 1 455 ? 47.369 12.579 -60.184 1.00 80.12 455 ILE A N 1
ATOM 3130 C CA . ILE A 1 455 ? 46.749 11.240 -60.104 1.00 80.12 455 ILE A CA 1
ATOM 3131 C C . ILE A 1 455 ? 47.111 10.372 -61.324 1.00 80.12 455 ILE A C 1
ATOM 3133 O O . ILE A 1 455 ? 46.271 9.678 -61.890 1.00 80.12 455 ILE A O 1
ATOM 3137 N N . SER A 1 456 ? 48.393 10.345 -61.699 1.00 77.94 456 SER A N 1
ATOM 3138 C CA . SER A 1 456 ? 48.874 9.716 -62.945 1.00 77.94 456 SER A CA 1
ATOM 3139 C C . SER A 1 456 ? 48.510 8.231 -63.160 1.00 77.94 456 SER A C 1
ATOM 3141 O O . SER A 1 456 ? 48.658 7.708 -64.263 1.00 77.94 456 SER A O 1
ATOM 3143 N N . SER A 1 457 ? 48.066 7.520 -62.120 1.00 81.50 457 SER A N 1
ATOM 3144 C CA . SER A 1 457 ? 47.580 6.136 -62.212 1.00 81.50 457 SER A CA 1
ATOM 3145 C C . SER A 1 457 ? 46.208 6.009 -62.885 1.00 81.50 457 SER A C 1
ATOM 3147 O O . SER A 1 457 ? 45.824 4.919 -63.312 1.00 81.50 457 SER A O 1
ATOM 3149 N N . ASN A 1 458 ? 45.451 7.106 -63.007 1.00 83.38 458 ASN A N 1
ATOM 3150 C CA . ASN A 1 458 ? 44.162 7.119 -63.697 1.00 83.38 458 ASN A CA 1
ATOM 3151 C C . ASN A 1 458 ? 44.294 7.293 -65.229 1.00 83.38 458 ASN A C 1
ATOM 3153 O O . ASN A 1 458 ? 43.291 7.162 -65.934 1.00 83.38 458 ASN A O 1
ATOM 3157 N N . ASN A 1 459 ? 45.510 7.513 -65.751 1.00 89.00 459 ASN A N 1
ATOM 3158 C CA . ASN A 1 459 ? 45.807 7.588 -67.185 1.00 89.00 459 ASN A CA 1
ATOM 3159 C C . ASN A 1 459 ? 47.015 6.776 -67.667 1.00 89.00 459 ASN A C 1
ATOM 3161 O O . ASN A 1 459 ? 47.035 6.425 -68.844 1.00 89.00 459 ASN A O 1
ATOM 3165 N N . ASP A 1 460 ? 47.993 6.425 -66.826 1.00 85.56 460 ASP A N 1
ATOM 3166 C CA . ASP A 1 460 ? 49.138 5.593 -67.251 1.00 85.56 460 ASP A CA 1
ATOM 3167 C C . ASP A 1 460 ? 48.746 4.176 -67.730 1.00 85.56 460 ASP A C 1
ATOM 3169 O O . ASP A 1 460 ? 49.539 3.490 -68.377 1.00 85.56 460 ASP A O 1
ATOM 3173 N N . GLY A 1 461 ? 47.497 3.774 -67.474 1.00 82.88 461 GLY A N 1
ATOM 3174 C CA . GLY A 1 461 ? 46.902 2.489 -67.833 1.00 82.88 461 GLY A CA 1
ATOM 3175 C C . GLY A 1 461 ? 46.814 1.504 -66.665 1.00 82.88 461 GLY A C 1
ATOM 3176 O O . GLY A 1 461 ? 46.166 0.474 -66.801 1.00 82.88 461 GLY A O 1
ATOM 3177 N N . SER A 1 462 ? 47.414 1.802 -65.508 1.00 83.06 462 SER A N 1
ATOM 3178 C CA . SER A 1 462 ? 47.364 0.928 -64.326 1.00 83.06 462 SER A CA 1
ATOM 3179 C C . SER A 1 462 ? 45.974 0.853 -63.677 1.00 83.06 462 SER A C 1
ATOM 3181 O O . SER A 1 462 ? 45.651 -0.141 -63.022 1.00 83.06 462 SER A O 1
ATOM 3183 N N . SER A 1 463 ? 45.129 1.870 -63.878 1.00 79.81 463 SER A N 1
ATOM 3184 C CA . SER A 1 463 ? 43.732 1.870 -63.440 1.00 79.81 463 SER A CA 1
ATOM 3185 C C . SER A 1 463 ? 42.916 0.741 -64.092 1.00 79.81 463 SER A C 1
ATOM 3187 O O . SER A 1 463 ? 42.861 0.658 -65.322 1.00 79.81 463 SER A O 1
ATOM 3189 N N . PRO A 1 464 ? 42.148 -0.051 -63.315 1.00 81.81 464 PRO A N 1
ATOM 3190 C CA . PRO A 1 464 ? 41.185 -1.008 -63.861 1.00 81.81 464 PRO A CA 1
ATOM 3191 C C . PRO A 1 464 ? 40.148 -0.384 -64.805 1.00 81.81 464 PRO A C 1
ATOM 3193 O O . PRO A 1 464 ? 39.586 -1.096 -65.627 1.00 81.81 464 PRO A O 1
ATOM 3196 N N . ALA A 1 465 ? 39.901 0.929 -64.720 1.00 81.69 465 ALA A N 1
ATOM 3197 C CA . ALA A 1 465 ? 38.994 1.638 -65.622 1.00 81.69 465 ALA A CA 1
ATOM 3198 C C . ALA A 1 465 ? 39.599 1.932 -67.010 1.00 81.69 465 ALA A C 1
ATOM 3200 O O . ALA A 1 465 ? 38.861 2.343 -67.902 1.00 81.69 465 ALA A O 1
ATOM 3201 N N . ALA A 1 466 ? 40.907 1.734 -67.211 1.00 84.88 466 ALA A N 1
ATOM 3202 C CA . ALA A 1 466 ? 41.584 1.870 -68.506 1.00 84.88 466 ALA A CA 1
ATOM 3203 C C . ALA A 1 466 ? 41.609 0.554 -69.316 1.00 84.88 466 ALA A C 1
ATOM 3205 O O . ALA A 1 466 ? 41.964 0.551 -70.496 1.00 84.88 466 ALA A O 1
ATOM 3206 N N . SER A 1 467 ? 41.197 -0.560 -68.704 1.00 87.50 467 SER A N 1
ATOM 3207 C CA . SER A 1 467 ? 41.161 -1.899 -69.296 1.00 87.50 467 SER A CA 1
ATOM 3208 C C . SER A 1 467 ? 39.736 -2.448 -69.295 1.00 87.50 467 SER A C 1
ATOM 3210 O O . SER A 1 467 ? 38.965 -2.208 -68.369 1.00 87.50 467 SER A O 1
ATOM 3212 N N . VAL A 1 468 ? 39.359 -3.214 -70.318 1.00 88.94 468 VAL A N 1
ATOM 3213 C CA . VAL A 1 468 ? 38.065 -3.909 -70.343 1.00 88.94 468 VAL A CA 1
ATOM 3214 C C . VAL A 1 468 ? 38.216 -5.316 -70.906 1.00 88.94 468 VAL A C 1
ATOM 3216 O O . VAL A 1 468 ? 38.943 -5.542 -71.871 1.00 88.94 468 VAL A O 1
ATOM 3219 N N . THR A 1 469 ? 37.527 -6.280 -70.288 1.00 87.75 469 THR A N 1
ATOM 3220 C CA . THR A 1 469 ? 37.494 -7.674 -70.749 1.00 87.75 469 THR A CA 1
ATOM 3221 C C . THR A 1 469 ? 36.097 -8.042 -71.236 1.00 87.75 469 THR A C 1
ATOM 3223 O O . THR A 1 469 ? 35.135 -8.013 -70.471 1.00 87.75 469 THR A O 1
ATOM 3226 N N . THR A 1 470 ? 35.996 -8.411 -72.511 1.00 85.56 470 THR A N 1
ATOM 3227 C CA . THR A 1 470 ? 34.783 -8.920 -73.159 1.00 85.56 470 THR A CA 1
ATOM 3228 C C . THR A 1 470 ? 34.774 -10.441 -73.127 1.00 85.56 470 THR A C 1
ATOM 3230 O O . THR A 1 470 ? 35.692 -11.071 -73.655 1.00 85.56 470 THR A O 1
ATOM 3233 N N . VAL A 1 471 ? 33.719 -11.051 -72.585 1.00 79.94 471 VAL A N 1
ATOM 3234 C CA . VAL A 1 471 ? 33.498 -12.505 -72.673 1.00 79.94 471 VAL A CA 1
ATOM 3235 C C . VAL A 1 471 ? 32.657 -12.840 -73.905 1.00 79.94 471 VAL A C 1
ATOM 3237 O O . VAL A 1 471 ? 31.622 -12.218 -74.144 1.00 79.94 471 VAL A O 1
ATOM 3240 N N . ILE A 1 472 ? 33.079 -13.830 -74.693 1.00 79.00 472 ILE A N 1
ATOM 3241 C CA . ILE A 1 472 ? 32.319 -14.270 -75.868 1.00 79.00 472 ILE A CA 1
ATOM 3242 C C . ILE A 1 472 ? 31.224 -15.253 -75.444 1.00 79.00 472 ILE A C 1
ATOM 3244 O O . ILE A 1 472 ? 31.517 -16.318 -74.898 1.00 79.00 472 ILE A O 1
ATOM 3248 N N . VAL A 1 473 ? 29.967 -14.904 -75.719 1.00 58.75 473 VAL A N 1
ATOM 3249 C CA . VAL A 1 473 ? 28.769 -15.620 -75.254 1.00 58.75 473 VAL A CA 1
ATOM 3250 C C . VAL A 1 473 ? 28.016 -16.268 -76.434 1.00 58.75 473 VAL A C 1
ATOM 3252 O O . VAL A 1 473 ? 27.682 -15.576 -77.400 1.00 58.75 473 VAL A O 1
ATOM 3255 N N . PRO A 1 474 ? 27.731 -17.587 -76.396 1.00 58.91 474 PRO A N 1
ATOM 3256 C CA . PRO A 1 474 ? 26.854 -18.256 -77.367 1.00 58.91 474 PRO A CA 1
ATOM 3257 C C . PRO A 1 474 ? 25.399 -17.745 -77.327 1.00 58.91 474 PRO A C 1
ATOM 3259 O O . PRO A 1 474 ? 24.966 -17.157 -76.342 1.00 58.91 474 PRO A O 1
ATOM 3262 N N . ALA A 1 475 ? 24.632 -17.970 -78.398 1.00 52.16 475 ALA A N 1
ATOM 3263 C CA . ALA A 1 475 ? 23.291 -17.392 -78.569 1.00 52.16 475 ALA A CA 1
ATOM 3264 C C . ALA A 1 475 ? 22.244 -17.849 -77.508 1.00 52.16 475 ALA A C 1
ATOM 3266 O O . ALA A 1 475 ? 22.307 -18.995 -77.054 1.00 52.16 475 ALA A O 1
ATOM 3267 N N . PRO A 1 476 ? 21.275 -16.982 -77.129 1.00 55.22 476 PRO A N 1
ATOM 3268 C CA . PRO A 1 476 ? 20.377 -17.193 -75.983 1.00 55.22 476 PRO A CA 1
ATOM 3269 C C . PRO A 1 476 ? 19.107 -18.047 -76.257 1.00 55.22 476 PRO A C 1
ATOM 3271 O O . PRO A 1 476 ? 18.717 -18.222 -77.414 1.00 55.22 476 PRO A O 1
ATOM 3274 N N . PRO A 1 477 ? 18.441 -18.559 -75.194 1.00 58.31 477 PRO A N 1
ATOM 3275 C CA . PRO A 1 477 ? 17.198 -19.353 -75.248 1.00 58.31 477 PRO A CA 1
ATOM 3276 C C . PRO A 1 477 ? 15.888 -18.511 -75.304 1.00 58.31 477 PRO A C 1
ATOM 3278 O O . PRO A 1 477 ? 15.946 -17.294 -75.133 1.00 58.31 477 PRO A O 1
ATOM 3281 N N . PRO A 1 478 ? 14.706 -19.133 -75.548 1.00 64.12 478 PRO A N 1
ATOM 3282 C CA . PRO A 1 478 ? 13.411 -18.443 -75.728 1.00 64.12 478 PRO A CA 1
ATOM 3283 C C . PRO A 1 478 ? 12.596 -18.165 -74.440 1.00 64.12 478 PRO A C 1
ATOM 3285 O O . PRO A 1 478 ? 12.822 -18.804 -73.414 1.00 64.12 478 PRO A O 1
ATOM 3288 N N . ASN A 1 479 ? 11.598 -17.267 -74.560 1.00 76.44 479 ASN A N 1
ATOM 3289 C CA . ASN A 1 479 ? 10.743 -16.728 -73.481 1.00 76.44 479 ASN A CA 1
ATOM 3290 C C . ASN A 1 479 ? 9.898 -17.770 -72.716 1.00 76.44 479 ASN A C 1
ATOM 3292 O O . ASN A 1 479 ? 9.411 -18.742 -73.306 1.00 76.44 479 ASN A O 1
ATOM 3296 N N . ARG A 1 480 ? 9.647 -17.515 -71.425 1.00 82.50 480 ARG A N 1
ATOM 3297 C CA . ARG A 1 480 ? 8.857 -18.338 -70.491 1.00 82.50 480 ARG A CA 1
ATOM 3298 C C . ARG A 1 480 ? 7.933 -17.460 -69.620 1.00 82.50 480 ARG A C 1
ATOM 3300 O O . ARG A 1 480 ? 8.298 -16.336 -69.318 1.00 82.50 480 ARG A O 1
ATOM 3307 N N . PRO A 1 481 ? 6.753 -17.954 -69.192 1.00 84.19 481 PRO A N 1
ATOM 3308 C CA . PRO A 1 481 ? 5.813 -17.165 -68.391 1.00 84.19 481 PRO A CA 1
ATOM 3309 C C . PRO A 1 481 ? 6.300 -16.919 -66.951 1.00 84.19 481 PRO A C 1
ATOM 3311 O O . PRO A 1 481 ? 6.968 -17.794 -66.387 1.00 84.19 481 PRO A O 1
ATOM 3314 N N . PRO A 1 482 ? 5.846 -15.829 -66.296 1.00 89.25 482 PRO A N 1
ATOM 3315 C CA . PRO A 1 482 ? 6.043 -15.616 -64.865 1.00 89.25 482 PRO A CA 1
ATOM 3316 C C . PRO A 1 482 ? 5.449 -16.744 -64.019 1.00 89.25 482 PRO A C 1
ATOM 3318 O O . PRO A 1 482 ? 4.447 -17.364 -64.383 1.00 89.25 482 PRO A O 1
ATOM 3321 N N . VAL A 1 483 ? 6.003 -16.953 -62.830 1.00 87.81 483 VAL A N 1
ATOM 3322 C CA . VAL A 1 483 ? 5.473 -17.858 -61.810 1.00 87.81 483 VAL A CA 1
ATOM 3323 C C . VAL A 1 483 ? 4.819 -17.034 -60.702 1.00 87.81 483 VAL A C 1
ATOM 3325 O O . VAL A 1 483 ? 5.481 -16.280 -59.994 1.00 87.81 483 VAL A O 1
ATOM 3328 N N . ILE A 1 484 ? 3.511 -17.213 -60.523 1.00 90.75 484 ILE A N 1
ATOM 3329 C CA . ILE A 1 484 ? 2.757 -16.736 -59.358 1.00 90.75 484 ILE A CA 1
ATOM 3330 C C . ILE A 1 484 ? 1.964 -17.912 -58.779 1.00 90.75 484 ILE A C 1
ATOM 3332 O O . ILE A 1 484 ? 1.366 -18.691 -59.523 1.00 90.75 484 ILE A O 1
ATOM 3336 N N . GLY A 1 485 ? 2.013 -18.080 -57.458 1.00 86.94 485 GLY A N 1
ATOM 3337 C CA . GLY A 1 485 ? 1.331 -19.165 -56.752 1.00 86.94 485 GLY A CA 1
ATOM 3338 C C . GLY A 1 485 ? -0.044 -18.753 -56.228 1.00 86.94 485 GLY A C 1
ATOM 3339 O O . GLY A 1 485 ? -0.285 -17.578 -55.957 1.00 86.94 485 GLY A O 1
ATOM 3340 N N . ASN A 1 486 ? -0.936 -19.729 -56.034 1.00 90.44 486 ASN A N 1
ATOM 3341 C CA . ASN A 1 486 ? -2.128 -19.514 -55.213 1.00 90.44 486 ASN A CA 1
ATOM 3342 C C . ASN A 1 486 ? -1.693 -19.204 -53.774 1.00 90.44 486 ASN A C 1
ATOM 3344 O O . ASN A 1 486 ? -0.923 -19.967 -53.189 1.00 90.44 486 ASN A O 1
ATOM 3348 N N . THR A 1 487 ? -2.226 -18.128 -53.201 1.00 89.19 487 THR A N 1
ATOM 3349 C CA . THR A 1 487 ? -1.865 -17.650 -51.858 1.00 89.19 487 THR A CA 1
ATOM 3350 C C . THR A 1 487 ? -3.074 -17.741 -50.939 1.00 89.19 487 THR A C 1
ATOM 3352 O O . THR A 1 487 ? -4.186 -17.393 -51.336 1.00 89.19 487 THR A O 1
ATOM 3355 N N . SER A 1 488 ? -2.864 -18.195 -49.704 1.00 90.00 488 SER A N 1
ATOM 3356 C CA . SER A 1 488 ? -3.877 -18.184 -48.648 1.00 90.00 488 SER A CA 1
ATOM 3357 C C . SER A 1 488 ? -3.452 -17.253 -47.518 1.00 90.00 488 SER A C 1
ATOM 3359 O O . SER A 1 488 ? -2.470 -17.533 -46.833 1.00 90.00 488 SER A O 1
ATOM 3361 N N . ASP A 1 489 ? -4.212 -16.186 -47.311 1.00 92.31 489 ASP A N 1
ATOM 3362 C CA . ASP A 1 489 ? -4.024 -15.222 -46.226 1.00 92.31 489 ASP A CA 1
ATOM 3363 C C . ASP A 1 489 ? -5.182 -15.292 -45.228 1.00 92.31 489 ASP A C 1
ATOM 3365 O O . ASP A 1 489 ? -6.238 -15.847 -45.532 1.00 92.31 489 ASP A O 1
ATOM 3369 N N . SER A 1 490 ? -5.020 -14.686 -44.050 1.00 92.06 490 SER A N 1
ATOM 3370 C CA . SER A 1 490 ? -6.094 -14.556 -43.061 1.00 92.06 490 SER A CA 1
ATOM 3371 C C . SER A 1 490 ? -6.226 -13.148 -42.483 1.00 92.06 490 SER A C 1
ATOM 3373 O O . SER A 1 490 ? -5.237 -12.436 -42.290 1.00 92.06 490 SER A O 1
ATOM 3375 N N . THR A 1 491 ? -7.462 -12.785 -42.151 1.00 93.44 491 THR A N 1
ATOM 3376 C CA . THR A 1 491 ? -7.848 -11.617 -41.342 1.00 93.44 491 THR A CA 1
ATOM 3377 C C . THR A 1 491 ? -9.025 -12.010 -40.440 1.00 93.44 491 THR A C 1
ATOM 3379 O O . THR A 1 491 ? -9.467 -13.158 -40.474 1.00 93.44 491 THR A O 1
ATOM 3382 N N . VAL A 1 492 ? -9.543 -11.081 -39.642 1.00 93.56 492 VAL A N 1
ATOM 3383 C CA . VAL A 1 492 ? -10.788 -11.269 -38.882 1.00 93.56 492 VAL A CA 1
ATOM 3384 C C . VAL A 1 492 ? -11.927 -10.424 -39.462 1.00 93.56 492 VAL A C 1
ATOM 3386 O O . VAL A 1 492 ? -11.691 -9.503 -40.250 1.00 93.56 492 VAL A O 1
ATOM 3389 N N . ALA A 1 493 ? -13.167 -10.741 -39.085 1.00 91.12 493 ALA A N 1
ATOM 3390 C CA . ALA A 1 493 ? -14.364 -10.001 -39.474 1.00 91.12 493 ALA A CA 1
ATOM 3391 C C . ALA A 1 493 ? -14.192 -8.482 -39.284 1.00 91.12 493 ALA A C 1
ATOM 3393 O O . ALA A 1 493 ? -13.610 -8.022 -38.302 1.00 91.12 493 ALA A O 1
ATOM 3394 N N . ASN A 1 494 ? -14.700 -7.700 -40.240 1.00 91.25 494 ASN A N 1
ATOM 3395 C CA . ASN A 1 494 ? -14.617 -6.232 -40.286 1.00 91.25 494 ASN A CA 1
ATOM 3396 C C . ASN A 1 494 ? -13.197 -5.614 -40.323 1.00 91.25 494 ASN A C 1
ATOM 3398 O O . ASN A 1 494 ? -13.088 -4.390 -40.397 1.00 91.25 494 ASN A O 1
ATOM 3402 N N . VAL A 1 495 ? -12.112 -6.403 -40.342 1.00 92.94 495 VAL A N 1
ATOM 3403 C CA . VAL A 1 495 ? -10.728 -5.890 -40.377 1.00 92.94 495 VAL A CA 1
ATOM 3404 C C . VAL A 1 495 ? -10.122 -5.986 -41.790 1.00 92.94 495 VAL A C 1
ATOM 3406 O O . VAL A 1 495 ? -9.940 -7.093 -42.309 1.00 92.94 495 VAL A O 1
ATOM 3409 N N . PRO A 1 496 ? -9.759 -4.849 -42.424 1.00 92.12 496 PRO A N 1
ATOM 3410 C CA . PRO A 1 496 ? -9.054 -4.833 -43.703 1.00 92.12 496 PRO A CA 1
ATOM 3411 C C . PRO A 1 496 ? -7.696 -5.542 -43.663 1.00 92.12 496 PRO A C 1
ATOM 3413 O O . PRO A 1 496 ? -6.875 -5.310 -42.776 1.00 92.12 496 PRO A O 1
ATOM 3416 N N . LEU A 1 497 ? -7.440 -6.342 -44.690 1.00 93.00 497 LEU A N 1
ATOM 3417 C CA . LEU A 1 497 ? -6.205 -7.077 -44.918 1.00 93.00 497 LEU A CA 1
ATOM 3418 C C . LEU A 1 497 ? -5.317 -6.330 -45.922 1.00 93.00 497 LEU A C 1
ATOM 3420 O O . LEU A 1 497 ? -5.779 -5.958 -47.000 1.00 93.00 497 LEU A O 1
ATOM 3424 N N . TYR A 1 498 ? -4.034 -6.171 -45.594 1.00 92.38 498 TYR A N 1
ATOM 3425 C CA . TYR A 1 498 ? -3.007 -5.632 -46.492 1.00 92.38 498 TYR A CA 1
ATOM 3426 C C . TYR A 1 498 ? -1.860 -6.636 -46.622 1.00 92.38 498 TYR A C 1
ATOM 3428 O O . TYR A 1 498 ? -1.364 -7.147 -45.608 1.00 92.38 498 TYR A O 1
ATOM 3436 N N . ARG A 1 499 ? -1.460 -6.939 -47.861 1.00 93.81 499 ARG A N 1
ATOM 3437 C CA . ARG A 1 499 ? -0.473 -7.978 -48.203 1.00 93.81 499 ARG A CA 1
ATOM 3438 C C . ARG A 1 499 ? 0.262 -7.662 -49.505 1.00 93.81 499 ARG A C 1
ATOM 3440 O O . ARG A 1 499 ? -0.146 -6.778 -50.251 1.00 93.81 499 ARG A O 1
ATOM 3447 N N . LEU A 1 500 ? 1.332 -8.410 -49.763 1.00 90.69 500 LEU A N 1
ATOM 3448 C CA . LEU A 1 500 ? 2.126 -8.384 -50.991 1.00 90.69 500 LEU A CA 1
ATOM 3449 C C . LEU A 1 500 ? 2.222 -9.812 -51.537 1.00 90.69 500 LEU A C 1
ATOM 3451 O O . LEU A 1 500 ? 2.555 -10.734 -50.793 1.00 90.69 500 LEU A O 1
ATOM 3455 N N . LEU A 1 501 ? 1.902 -9.999 -52.816 1.00 90.25 501 LEU A N 1
ATOM 3456 C CA . LEU A 1 501 ? 1.943 -11.305 -53.470 1.00 90.25 501 LEU A CA 1
ATOM 3457 C C . LEU A 1 501 ? 3.367 -11.670 -53.890 1.00 90.25 501 LEU A C 1
ATOM 3459 O O . LEU A 1 501 ? 4.072 -10.864 -54.489 1.00 90.25 501 LEU A O 1
ATOM 3463 N N . ALA A 1 502 ? 3.768 -12.912 -53.619 1.00 87.44 502 ALA A N 1
ATOM 3464 C CA . ALA A 1 502 ? 5.032 -13.455 -54.096 1.00 87.44 502 ALA A CA 1
ATOM 3465 C C . ALA A 1 502 ? 4.885 -13.980 -55.534 1.00 87.44 502 ALA A C 1
ATOM 3467 O O . ALA A 1 502 ? 4.112 -14.904 -55.800 1.00 87.44 502 ALA A O 1
ATOM 3468 N N . PHE A 1 503 ? 5.659 -13.404 -56.448 1.00 88.44 503 PHE A N 1
ATOM 3469 C CA . PHE A 1 503 ? 5.798 -13.833 -57.837 1.00 88.44 503 PHE A CA 1
ATOM 3470 C C . PHE A 1 503 ? 7.265 -13.718 -58.265 1.00 88.44 503 PHE A C 1
ATOM 3472 O O . PHE A 1 503 ? 8.039 -12.963 -57.675 1.00 88.44 503 PHE A O 1
ATOM 3479 N N . SER A 1 504 ? 7.658 -14.468 -59.289 1.00 85.00 504 SER A N 1
ATOM 3480 C CA . SER A 1 504 ? 8.997 -14.402 -59.875 1.00 85.00 504 SER A CA 1
ATOM 3481 C C . SER A 1 504 ? 8.951 -14.673 -61.373 1.00 85.00 504 SER A C 1
ATOM 3483 O O . SER A 1 504 ? 8.140 -15.467 -61.845 1.00 85.00 504 SER A O 1
ATOM 3485 N N . ASP A 1 505 ? 9.832 -14.024 -62.128 1.00 85.06 505 ASP A N 1
ATOM 3486 C CA . ASP A 1 505 ? 10.014 -14.327 -63.545 1.00 85.06 505 ASP A CA 1
ATOM 3487 C C . ASP A 1 505 ? 11.179 -15.319 -63.731 1.00 85.06 505 ASP A C 1
ATOM 3489 O O . ASP A 1 505 ? 12.259 -15.088 -63.173 1.00 85.06 505 ASP A O 1
ATOM 3493 N N . PRO A 1 506 ? 11.005 -16.430 -64.473 1.00 80.75 506 PRO A N 1
ATOM 3494 C CA . PRO A 1 506 ? 12.111 -17.305 -64.851 1.00 80.75 506 PRO A CA 1
ATOM 3495 C C . PRO A 1 506 ? 13.170 -16.638 -65.742 1.00 80.75 506 PRO A C 1
ATOM 3497 O O . PRO A 1 506 ? 14.288 -17.164 -65.806 1.00 80.75 506 PRO A O 1
ATOM 3500 N N . ASP A 1 507 ? 12.832 -15.549 -66.442 1.00 78.50 507 ASP A N 1
ATOM 3501 C CA . ASP A 1 507 ? 13.662 -14.883 -67.447 1.00 78.50 507 ASP A CA 1
ATOM 3502 C C . ASP A 1 507 ? 14.184 -13.517 -66.930 1.00 78.50 507 ASP A C 1
ATOM 3504 O O . ASP A 1 507 ? 13.438 -12.535 -66.855 1.00 78.50 507 ASP A O 1
ATOM 3508 N N . PRO A 1 508 ? 15.478 -13.413 -66.551 1.00 71.38 508 PRO A N 1
ATOM 3509 C CA . PRO A 1 508 ? 16.000 -12.247 -65.838 1.00 71.38 508 PRO A CA 1
ATOM 3510 C C . PRO A 1 508 ? 15.867 -10.919 -66.593 1.00 71.38 508 PRO A C 1
ATOM 3512 O O . PRO A 1 508 ? 16.308 -10.786 -67.733 1.00 71.38 508 PRO A O 1
ATOM 3515 N N . GLY A 1 509 ? 15.347 -9.903 -65.900 1.00 73.06 509 GLY A N 1
ATOM 3516 C CA . GLY A 1 509 ? 15.211 -8.534 -66.411 1.00 73.06 509 GLY A CA 1
ATOM 3517 C C . GLY A 1 509 ? 13.845 -8.207 -67.019 1.00 73.06 509 GLY A C 1
ATOM 3518 O O . GLY A 1 509 ? 13.617 -7.049 -67.368 1.00 73.06 509 GLY A O 1
ATOM 3519 N N . GLN A 1 510 ? 12.932 -9.177 -67.109 1.00 82.62 510 GLN A N 1
ATOM 3520 C CA . GLN A 1 510 ? 11.537 -8.904 -67.453 1.00 82.62 510 GLN A CA 1
ATOM 3521 C C . GLN A 1 510 ? 10.769 -8.325 -66.262 1.00 82.62 510 GLN A C 1
ATOM 3523 O O . GLN A 1 510 ? 11.081 -8.582 -65.097 1.00 82.62 510 GLN A O 1
ATOM 3528 N N . VAL A 1 511 ? 9.786 -7.477 -66.567 1.00 81.56 511 VAL A N 1
ATOM 3529 C CA . VAL A 1 511 ? 8.977 -6.762 -65.577 1.00 81.56 511 VAL A CA 1
ATOM 3530 C C . VAL A 1 511 ? 7.603 -7.400 -65.525 1.00 81.56 511 VAL A C 1
ATOM 3532 O O . VAL A 1 511 ? 6.793 -7.229 -66.435 1.00 81.56 511 VAL A O 1
ATOM 3535 N N . VAL A 1 512 ? 7.340 -8.098 -64.424 1.00 87.25 512 VAL A N 1
ATOM 3536 C CA . VAL A 1 512 ? 6.028 -8.677 -64.154 1.00 87.25 512 VAL A CA 1
ATOM 3537 C C . VAL A 1 512 ? 5.058 -7.579 -63.705 1.00 87.25 512 VAL A C 1
ATOM 3539 O O . VAL A 1 512 ? 5.414 -6.704 -62.914 1.00 87.25 512 VAL A O 1
ATOM 3542 N N . GLN A 1 513 ? 3.825 -7.613 -64.202 1.00 88.31 513 GLN A N 1
ATOM 3543 C CA . GLN A 1 513 ? 2.716 -6.775 -63.737 1.00 88.31 513 GLN A CA 1
ATOM 3544 C C . GLN A 1 513 ? 1.602 -7.647 -63.166 1.00 88.31 513 GLN A C 1
ATOM 3546 O O . GLN A 1 513 ? 1.238 -8.655 -63.777 1.00 88.31 513 GLN A O 1
ATOM 3551 N N . ILE A 1 514 ? 1.064 -7.250 -62.009 1.00 91.12 514 ILE A N 1
ATOM 3552 C CA . ILE A 1 514 ? -0.054 -7.933 -61.349 1.00 91.12 514 ILE A CA 1
ATOM 3553 C C . ILE A 1 514 ? -1.351 -7.146 -61.553 1.00 91.12 514 ILE A C 1
ATOM 3555 O O . ILE A 1 514 ? -1.414 -5.952 -61.267 1.00 91.12 514 ILE A O 1
ATOM 3559 N N . GLU A 1 515 ? -2.406 -7.827 -61.999 1.00 88.75 515 GLU A N 1
ATOM 3560 C CA . GLU A 1 515 ? -3.765 -7.276 -62.069 1.00 88.75 515 GLU A CA 1
ATOM 3561 C C . GLU A 1 515 ? -4.800 -8.210 -61.425 1.00 88.75 515 GLU A C 1
ATOM 3563 O O . GLU A 1 515 ? -4.642 -9.434 -61.435 1.00 88.75 515 GLU A O 1
ATOM 3568 N N . ALA A 1 516 ? -5.876 -7.640 -60.871 1.00 88.19 516 ALA A N 1
ATOM 3569 C CA . ALA A 1 516 ? -7.031 -8.403 -60.400 1.00 88.19 516 ALA A CA 1
ATOM 3570 C C . ALA A 1 516 ? -7.901 -8.834 -61.592 1.00 88.19 516 ALA A C 1
ATOM 3572 O O . ALA A 1 516 ? -8.344 -7.995 -62.374 1.00 88.19 516 ALA A O 1
ATOM 3573 N N . THR A 1 517 ? -8.169 -10.133 -61.723 1.00 86.69 517 THR A N 1
ATOM 3574 C CA . THR A 1 517 ? -8.901 -10.713 -62.864 1.00 86.69 517 THR A CA 1
ATOM 3575 C C . THR A 1 517 ? -10.338 -11.105 -62.545 1.00 86.69 517 THR A C 1
ATOM 3577 O O . THR A 1 517 ? -11.193 -11.022 -63.426 1.00 86.69 517 THR A O 1
ATOM 3580 N N . THR A 1 518 ? -10.638 -11.484 -61.300 1.00 90.56 518 THR A N 1
ATOM 3581 C CA . THR A 1 518 ? -12.016 -11.663 -60.815 1.00 90.56 518 THR A CA 1
ATOM 3582 C C . THR A 1 518 ? -12.158 -11.048 -59.423 1.00 90.56 518 THR A C 1
ATOM 3584 O O . THR A 1 518 ? -11.280 -11.270 -58.586 1.00 90.56 518 THR A O 1
ATOM 3587 N N . PRO A 1 519 ? -13.228 -10.281 -59.148 1.00 90.44 519 PRO A N 1
ATOM 3588 C CA . PRO A 1 519 ? -13.438 -9.688 -57.832 1.00 90.44 519 PRO A CA 1
ATOM 3589 C C . PRO A 1 519 ? -13.763 -10.758 -56.770 1.00 90.44 519 PRO A C 1
ATOM 3591 O O . PRO A 1 519 ? -14.246 -11.834 -57.131 1.00 90.44 519 PRO A O 1
ATOM 3594 N N . PRO A 1 520 ? -13.538 -10.451 -55.479 1.00 92.44 520 PRO A N 1
ATOM 3595 C CA . PRO A 1 520 ? -14.049 -11.244 -54.361 1.00 92.44 520 PRO A CA 1
ATOM 3596 C C . PRO A 1 520 ? -15.586 -11.262 -54.326 1.00 92.44 520 PRO A C 1
ATOM 3598 O O . PRO A 1 520 ? -16.238 -10.353 -54.846 1.00 92.44 520 PRO A O 1
ATOM 3601 N N . GLY A 1 521 ? -16.167 -12.294 -53.710 1.00 89.62 521 GLY A N 1
ATOM 3602 C CA . GLY A 1 521 ? -17.618 -12.503 -53.633 1.00 89.62 521 GLY A CA 1
ATOM 3603 C C . GLY A 1 521 ? -18.299 -11.852 -52.425 1.00 89.62 521 GLY A C 1
ATOM 3604 O O . GLY A 1 521 ? -19.485 -11.536 -52.497 1.00 89.62 521 GLY A O 1
ATOM 3605 N N . PHE A 1 522 ? -17.561 -11.630 -51.337 1.00 90.50 522 PHE A N 1
ATOM 3606 C CA . PHE A 1 522 ? -18.049 -11.131 -50.047 1.00 90.50 522 PHE A CA 1
ATOM 3607 C C . PHE A 1 522 ? -17.117 -10.057 -49.463 1.00 90.50 522 PHE A C 1
ATOM 3609 O O . PHE A 1 522 ? -16.903 -9.961 -48.252 1.00 90.50 522 PHE A O 1
ATOM 3616 N N . GLY A 1 523 ? -16.570 -9.213 -50.334 1.00 89.44 523 GLY A N 1
ATOM 3617 C CA . GLY A 1 523 ? -15.678 -8.124 -49.969 1.00 89.44 523 GLY A CA 1
ATOM 3618 C C . GLY A 1 523 ? -15.367 -7.217 -51.150 1.00 89.44 523 GLY A C 1
ATOM 3619 O O . GLY A 1 523 ? -16.029 -7.243 -52.185 1.00 89.44 523 GLY A O 1
ATOM 3620 N N . THR A 1 524 ? -14.330 -6.401 -51.003 1.00 92.44 524 THR A N 1
ATOM 3621 C CA . THR A 1 524 ? -13.749 -5.608 -52.092 1.00 92.44 524 THR A CA 1
ATOM 3622 C C . THR A 1 524 ? -12.236 -5.750 -52.065 1.00 92.44 524 THR A C 1
ATOM 3624 O O . THR A 1 524 ? -11.642 -5.873 -50.995 1.00 92.44 524 THR A O 1
ATOM 3627 N N . VAL A 1 525 ? -11.598 -5.732 -53.237 1.00 93.50 525 VAL A N 1
ATOM 3628 C CA . VAL A 1 525 ? -10.137 -5.756 -53.345 1.00 93.50 525 VAL A CA 1
ATOM 3629 C C . VAL A 1 525 ? -9.643 -4.613 -54.221 1.00 93.50 525 VAL A C 1
ATOM 3631 O O . VAL A 1 525 ? -10.253 -4.277 -55.235 1.00 93.50 525 VAL A O 1
ATOM 3634 N N . GLN A 1 526 ? -8.522 -4.026 -53.824 1.00 92.44 526 GLN A N 1
ATOM 3635 C CA . GLN A 1 526 ? -7.708 -3.140 -54.645 1.00 92.44 526 GLN A CA 1
ATOM 3636 C C . GLN A 1 526 ? -6.334 -3.799 -54.774 1.00 92.44 526 GLN A C 1
ATOM 3638 O O . GLN A 1 526 ? -5.696 -4.068 -53.757 1.00 92.44 526 GLN A O 1
ATOM 3643 N N . VAL A 1 527 ? -5.915 -4.099 -56.004 1.00 91.06 527 VAL A N 1
ATOM 3644 C CA . VAL A 1 527 ? -4.611 -4.700 -56.323 1.00 91.06 527 VAL A CA 1
ATOM 3645 C C . VAL A 1 527 ? -3.791 -3.675 -57.096 1.00 91.06 527 VAL A C 1
ATOM 3647 O O . VAL A 1 527 ? -4.279 -3.094 -58.066 1.00 91.06 527 VAL A O 1
ATOM 3650 N N . SER A 1 528 ? -2.564 -3.454 -56.645 1.00 88.25 528 SER A N 1
ATOM 3651 C CA . SER A 1 528 ? -1.562 -2.596 -57.271 1.00 88.25 528 SER A CA 1
ATOM 3652 C C . SER A 1 528 ? -0.685 -3.404 -58.233 1.00 88.25 528 SER A C 1
ATOM 3654 O O . SER A 1 528 ? -0.528 -4.616 -58.082 1.00 88.25 528 SER A O 1
ATOM 3656 N N . SER A 1 529 ? -0.052 -2.730 -59.195 1.00 82.69 529 SER A N 1
ATOM 3657 C CA . SER A 1 529 ? 0.798 -3.372 -60.210 1.00 82.69 529 SER A CA 1
ATOM 3658 C C . SER A 1 529 ? 2.062 -4.045 -59.657 1.00 82.69 529 SER A C 1
ATOM 3660 O O . SER A 1 529 ? 2.600 -4.937 -60.311 1.00 82.69 529 SER A O 1
ATOM 3662 N N . ASP A 1 530 ? 2.503 -3.658 -58.455 1.00 83.06 530 ASP A N 1
ATOM 3663 C CA . ASP A 1 530 ? 3.594 -4.283 -57.692 1.00 83.06 530 ASP A CA 1
ATOM 3664 C C . ASP A 1 530 ? 3.180 -5.582 -56.969 1.00 83.06 530 ASP A C 1
ATOM 3666 O O . ASP A 1 530 ? 4.004 -6.216 -56.315 1.00 83.06 530 ASP A O 1
ATOM 3670 N N . GLY A 1 531 ? 1.910 -5.988 -57.073 1.00 85.12 531 GLY A N 1
ATOM 3671 C CA . GLY A 1 531 ? 1.350 -7.147 -56.381 1.00 85.12 531 GLY A CA 1
ATOM 3672 C C . GLY A 1 531 ? 0.953 -6.891 -54.928 1.00 85.12 531 GLY A C 1
ATOM 3673 O O . GLY A 1 531 ? 0.531 -7.833 -54.250 1.00 85.12 531 GLY A O 1
ATOM 3674 N N . SER A 1 532 ? 1.054 -5.654 -54.430 1.00 89.69 532 SER A N 1
ATOM 3675 C CA . SER A 1 532 ? 0.424 -5.283 -53.164 1.00 89.69 532 SER A CA 1
ATOM 3676 C C . SER A 1 532 ? -1.098 -5.272 -53.320 1.00 89.69 532 SER A C 1
ATOM 3678 O O . SER A 1 532 ? -1.635 -4.863 -54.352 1.00 89.69 532 SER A O 1
ATOM 3680 N N . TYR A 1 533 ? -1.819 -5.747 -52.306 1.00 93.44 533 TYR A N 1
ATOM 3681 C CA . TYR A 1 533 ? -3.276 -5.710 -52.301 1.00 93.44 533 TYR A CA 1
ATOM 3682 C C . TYR A 1 533 ? -3.854 -5.299 -50.951 1.00 93.44 533 TYR A C 1
ATOM 3684 O O . TYR A 1 533 ? -3.334 -5.630 -49.882 1.00 93.44 533 TYR A O 1
ATOM 3692 N N . ARG A 1 534 ? -4.984 -4.595 -51.032 1.00 94.31 534 ARG A N 1
ATOM 3693 C CA . ARG A 1 534 ? -5.875 -4.269 -49.922 1.00 94.31 534 ARG A CA 1
ATOM 3694 C C . ARG A 1 534 ? -7.195 -4.993 -50.142 1.00 94.31 534 ARG A C 1
ATOM 3696 O O . ARG A 1 534 ? -7.939 -4.637 -51.053 1.00 94.31 534 ARG A O 1
ATOM 3703 N N . TYR A 1 535 ? -7.495 -5.972 -49.300 1.00 94.94 535 TYR A N 1
ATOM 3704 C CA . TYR A 1 535 ? -8.804 -6.616 -49.236 1.00 94.94 535 TYR A CA 1
ATOM 3705 C C . TYR A 1 535 ? -9.592 -6.056 -48.047 1.00 94.94 535 TYR A C 1
ATOM 3707 O O . TYR A 1 535 ? -9.076 -5.960 -46.935 1.00 94.94 535 TYR A O 1
ATOM 3715 N N . VAL A 1 536 ? -10.850 -5.688 -48.271 1.00 93.25 536 VAL A N 1
ATOM 3716 C CA . VAL A 1 536 ? -11.792 -5.286 -47.222 1.00 93.25 536 VAL A CA 1
ATOM 3717 C C . VAL A 1 536 ? -12.944 -6.289 -47.239 1.00 93.25 536 VAL A C 1
ATOM 3719 O O . VAL A 1 536 ? -13.651 -6.332 -48.251 1.00 93.25 536 VAL A O 1
ATOM 3722 N N . PRO A 1 537 ? -13.157 -7.088 -46.176 1.00 94.19 537 PRO A N 1
ATOM 3723 C CA . PRO A 1 537 ? -14.329 -7.953 -46.105 1.00 94.19 537 PRO A CA 1
ATOM 3724 C C . PRO A 1 537 ? -15.610 -7.114 -46.107 1.00 94.19 537 PRO A C 1
ATOM 3726 O O . PRO A 1 537 ? -15.630 -5.987 -45.605 1.00 94.19 537 PRO A O 1
ATOM 3729 N N . GLN A 1 538 ? -16.693 -7.667 -46.649 1.00 94.06 538 GLN A N 1
ATOM 3730 C CA . GLN A 1 538 ? -18.031 -7.130 -46.429 1.00 94.06 538 GLN A CA 1
ATOM 3731 C C . GLN A 1 538 ? -18.309 -7.105 -44.922 1.00 94.06 538 GLN A C 1
ATOM 3733 O O . GLN A 1 538 ? -17.822 -7.965 -44.181 1.00 94.06 538 GLN A O 1
ATOM 3738 N N . GLN A 1 539 ? -19.100 -6.124 -44.478 1.00 91.94 539 GLN A N 1
ATOM 3739 C CA . GLN A 1 539 ? -19.485 -6.035 -43.078 1.00 91.94 539 GLN A CA 1
ATOM 3740 C C . GLN A 1 539 ? -20.074 -7.371 -42.591 1.00 91.94 539 GLN A C 1
ATOM 3742 O O . GLN A 1 539 ? -20.960 -7.947 -43.225 1.00 91.94 539 GLN A O 1
ATOM 3747 N N . ASP A 1 540 ? -19.532 -7.840 -41.471 1.00 89.06 540 ASP A N 1
ATOM 3748 C CA . ASP A 1 540 ? -19.863 -9.076 -40.774 1.00 89.06 540 ASP A CA 1
ATOM 3749 C C . ASP A 1 540 ? -19.724 -10.355 -41.630 1.00 89.06 540 ASP A C 1
ATOM 3751 O O . ASP A 1 540 ? -20.280 -11.396 -41.285 1.00 89.06 540 ASP A O 1
ATOM 3755 N N . PHE A 1 541 ? -18.940 -10.349 -42.715 1.00 92.88 541 PHE A N 1
ATOM 3756 C CA . PHE A 1 541 ? -18.562 -11.586 -43.407 1.00 92.88 541 PHE A CA 1
ATOM 3757 C C . PHE A 1 541 ? -17.544 -12.407 -42.595 1.00 92.88 541 PHE A C 1
ATOM 3759 O O . PHE A 1 541 ? -16.607 -11.862 -42.013 1.00 92.88 541 PHE A O 1
ATOM 3766 N N . THR A 1 542 ? -17.702 -13.734 -42.618 1.00 91.56 542 THR A N 1
ATOM 3767 C CA . THR A 1 542 ? -16.684 -14.711 -42.198 1.00 91.56 542 THR A CA 1
ATOM 3768 C C . THR A 1 542 ? -16.682 -15.893 -43.162 1.00 91.56 542 THR A C 1
ATOM 3770 O O . THR A 1 542 ? -17.711 -16.205 -43.766 1.00 91.56 542 THR A O 1
ATOM 3773 N N . GLY A 1 543 ? -15.563 -16.606 -43.257 1.00 91.94 543 GLY A N 1
ATOM 3774 C CA . GLY A 1 543 ? -15.366 -17.747 -44.150 1.00 91.94 543 GLY A CA 1
ATOM 3775 C C . GLY A 1 543 ? -14.234 -17.507 -45.142 1.00 91.94 543 GLY A C 1
ATOM 3776 O O . GLY A 1 543 ? -13.383 -16.641 -44.939 1.00 91.94 543 GLY A O 1
ATOM 3777 N N . ARG A 1 544 ? -14.203 -18.293 -46.217 1.00 92.25 544 ARG A N 1
ATOM 3778 C CA . ARG A 1 544 ? -13.242 -18.134 -47.313 1.00 92.25 544 ARG A CA 1
ATOM 3779 C C . ARG A 1 544 ? -13.862 -17.272 -48.406 1.00 92.25 544 ARG A C 1
ATOM 3781 O O . ARG A 1 544 ? -14.843 -17.679 -49.019 1.00 92.25 544 ARG A O 1
ATOM 3788 N N . ASP A 1 545 ? -13.268 -16.115 -48.664 1.00 94.00 545 ASP A N 1
ATOM 3789 C CA . ASP A 1 545 ? -13.476 -15.374 -49.911 1.00 94.00 545 ASP A CA 1
ATOM 3790 C C . ASP A 1 545 ? -12.264 -15.586 -50.829 1.00 94.00 545 ASP A C 1
ATOM 3792 O O . ASP A 1 545 ? -11.181 -15.959 -50.365 1.00 94.00 545 ASP A O 1
ATOM 3796 N N . SER A 1 546 ? -12.412 -15.372 -52.133 1.00 92.44 546 SER A N 1
ATOM 3797 C CA . SER A 1 546 ? -11.299 -15.480 -53.070 1.00 92.44 546 SER A CA 1
ATOM 3798 C C . SER A 1 546 ? -11.426 -14.549 -54.266 1.00 92.44 546 SER A C 1
ATOM 3800 O O . SER A 1 546 ? -12.498 -14.358 -54.834 1.00 92.44 546 SER A O 1
ATOM 3802 N N . PHE A 1 547 ? -10.292 -13.977 -54.669 1.00 94.06 547 PHE A N 1
ATOM 3803 C CA . PHE A 1 547 ? -10.187 -13.133 -55.853 1.00 94.06 547 PHE A CA 1
ATOM 3804 C C . PHE A 1 547 ? -9.087 -13.648 -56.783 1.00 94.06 547 PHE A C 1
ATOM 3806 O O . PHE A 1 547 ? -8.067 -14.196 -56.352 1.00 94.06 547 PHE A O 1
ATOM 3813 N N . GLY A 1 548 ? -9.319 -13.499 -58.083 1.00 92.88 548 GLY A N 1
ATOM 3814 C CA . GLY A 1 548 ? -8.371 -13.888 -59.116 1.00 92.88 548 GLY A CA 1
ATOM 3815 C C . GLY A 1 548 ? -7.339 -12.791 -59.328 1.00 92.88 548 GLY A C 1
ATOM 3816 O O . GLY A 1 548 ? -7.682 -11.607 -59.362 1.00 92.88 548 GLY A O 1
ATOM 3817 N N . VAL A 1 549 ? -6.084 -13.183 -59.523 1.00 92.56 549 VAL A N 1
ATOM 3818 C CA . VAL A 1 549 ? -5.006 -12.309 -59.992 1.00 92.56 549 VAL A CA 1
ATOM 3819 C C . VAL A 1 549 ? -4.310 -12.929 -61.198 1.00 92.56 549 VAL A C 1
ATOM 3821 O O . VAL A 1 549 ? -4.333 -14.146 -61.398 1.00 92.56 549 VAL A O 1
ATOM 3824 N N . ARG A 1 550 ? -3.670 -12.100 -62.020 1.00 91.94 550 ARG A N 1
ATOM 3825 C CA . ARG A 1 550 ? -2.802 -12.553 -63.109 1.00 91.94 550 ARG A CA 1
ATOM 3826 C C . ARG A 1 550 ? -1.500 -11.770 -63.095 1.00 91.94 550 ARG A C 1
ATOM 3828 O O . ARG A 1 550 ? -1.518 -10.546 -63.038 1.00 91.94 550 ARG A O 1
ATOM 3835 N N . ALA A 1 551 ? -0.401 -12.512 -63.154 1.00 91.31 551 ALA A N 1
ATOM 3836 C CA . ALA A 1 551 ? 0.937 -12.010 -63.403 1.00 91.31 551 ALA A CA 1
ATOM 3837 C C . ALA A 1 551 ? 1.222 -12.104 -64.905 1.00 91.31 551 ALA A C 1
ATOM 3839 O O . ALA A 1 551 ? 1.030 -13.173 -65.484 1.00 91.31 551 ALA A O 1
ATOM 3840 N N . CYS A 1 552 ? 1.675 -11.022 -65.530 1.00 90.56 552 CYS A N 1
ATOM 3841 C CA . CYS A 1 552 ? 2.114 -11.000 -66.929 1.00 90.56 552 CYS A CA 1
ATOM 3842 C C . CYS A 1 552 ? 3.538 -10.474 -67.042 1.00 90.56 552 CYS A C 1
ATOM 3844 O O . CYS A 1 552 ? 3.846 -9.485 -66.384 1.00 90.56 552 CYS A O 1
ATOM 3846 N N . ASP A 1 553 ? 4.355 -11.089 -67.897 1.00 87.56 553 ASP A N 1
ATOM 3847 C CA . ASP A 1 553 ? 5.662 -10.552 -68.287 1.00 87.56 553 ASP A CA 1
ATOM 3848 C C . ASP A 1 553 ? 5.505 -9.300 -69.182 1.00 87.56 553 ASP A C 1
ATOM 3850 O O . ASP A 1 553 ? 4.394 -8.857 -69.506 1.00 87.56 553 ASP A O 1
ATOM 3854 N N . ASN A 1 554 ? 6.631 -8.725 -69.604 1.00 84.38 554 ASN A N 1
ATOM 3855 C CA . ASN A 1 554 ? 6.699 -7.740 -70.686 1.00 84.38 554 ASN A CA 1
ATOM 3856 C C . ASN A 1 554 ? 7.421 -8.300 -71.930 1.00 84.38 554 ASN A C 1
ATOM 3858 O O . ASN A 1 554 ? 8.021 -7.546 -72.701 1.00 84.38 554 ASN A O 1
ATOM 3862 N N . GLY A 1 555 ? 7.355 -9.621 -72.109 1.00 78.50 555 GLY A N 1
ATOM 3863 C CA . GLY A 1 555 ? 8.005 -10.376 -73.169 1.00 78.50 555 GLY A CA 1
ATOM 3864 C C . GLY A 1 555 ? 7.290 -10.279 -74.516 1.00 78.50 555 GLY A C 1
ATOM 3865 O O . GLY A 1 555 ? 6.285 -9.586 -74.692 1.00 78.50 555 GLY A O 1
ATOM 3866 N N . SER A 1 556 ? 7.825 -10.986 -75.514 1.00 77.31 556 SER A N 1
ATOM 3867 C CA . SER A 1 556 ? 7.253 -11.034 -76.864 1.00 77.31 556 SER A CA 1
ATOM 3868 C C . SER A 1 556 ? 7.290 -12.464 -77.428 1.00 77.31 556 SER A C 1
ATOM 3870 O O . SER A 1 556 ? 8.373 -12.953 -77.759 1.00 77.31 556 SER A O 1
ATOM 3872 N N . PRO A 1 557 ? 6.136 -13.154 -77.551 1.00 76.81 557 PRO A N 1
ATOM 3873 C CA . PRO A 1 557 ? 4.808 -12.727 -77.095 1.00 76.81 557 PRO A CA 1
ATOM 3874 C C . PRO A 1 557 ? 4.753 -12.565 -75.569 1.00 76.81 557 PRO A C 1
ATOM 3876 O O . PRO A 1 557 ? 5.456 -13.282 -74.862 1.00 76.81 557 PRO A O 1
ATOM 3879 N N . GLN A 1 558 ? 3.887 -11.667 -75.086 1.00 85.94 558 GLN A N 1
ATOM 3880 C CA . GLN A 1 558 ? 3.611 -11.539 -73.655 1.00 85.94 558 GLN A CA 1
ATOM 3881 C C . GLN A 1 558 ? 2.977 -12.833 -73.136 1.00 85.94 558 GLN A C 1
ATOM 3883 O O . GLN A 1 558 ? 1.976 -13.296 -73.696 1.00 85.94 558 GLN A O 1
ATOM 3888 N N . LEU A 1 559 ? 3.525 -13.395 -72.062 1.00 89.75 559 LEU A N 1
ATOM 3889 C CA . LEU A 1 559 ? 2.989 -14.573 -71.392 1.00 89.75 559 LEU A CA 1
ATOM 3890 C C . LEU A 1 559 ? 2.532 -14.223 -69.971 1.00 89.75 559 LEU A C 1
ATOM 3892 O O . LEU A 1 559 ? 3.055 -13.324 -69.313 1.00 89.75 559 LEU A O 1
ATOM 3896 N N . CYS A 1 560 ? 1.508 -14.932 -69.494 1.00 90.69 560 CYS A N 1
ATOM 3897 C CA . CYS A 1 560 ? 0.894 -14.651 -68.202 1.00 90.69 560 CYS A CA 1
ATOM 3898 C C . CYS A 1 560 ? 0.473 -15.927 -67.471 1.00 90.69 560 CYS A C 1
ATOM 3900 O O . CYS A 1 560 ? -0.029 -16.866 -68.091 1.00 90.69 560 CYS A O 1
ATOM 3902 N N . THR A 1 561 ? 0.560 -15.893 -66.144 1.00 92.38 561 THR A N 1
ATOM 3903 C CA . THR A 1 561 ? 0.106 -16.949 -65.233 1.00 92.38 561 THR A CA 1
ATOM 3904 C C . THR A 1 561 ? -0.954 -16.387 -64.292 1.00 92.38 561 THR A C 1
ATOM 3906 O O . THR A 1 561 ? -0.791 -15.305 -63.728 1.00 92.38 561 THR A O 1
ATOM 3909 N N . ALA A 1 562 ? -2.063 -17.108 -64.132 1.00 91.06 562 ALA A N 1
ATOM 3910 C CA . ALA A 1 562 ? -3.129 -16.747 -63.203 1.00 91.06 562 ALA A CA 1
ATOM 3911 C C . ALA A 1 562 ? -2.960 -17.480 -61.866 1.00 91.06 562 ALA A C 1
ATOM 3913 O O . ALA A 1 562 ? -2.589 -18.653 -61.845 1.00 91.06 562 ALA A O 1
ATOM 3914 N N . ALA A 1 563 ? -3.294 -16.799 -60.774 1.00 90.12 563 ALA A N 1
ATOM 3915 C CA . ALA A 1 563 ? -3.374 -17.368 -59.436 1.00 90.12 563 ALA A CA 1
ATOM 3916 C C . ALA A 1 563 ? -4.662 -16.918 -58.737 1.00 90.12 563 ALA A C 1
ATOM 3918 O O . ALA A 1 563 ? -5.282 -15.919 -59.098 1.00 90.12 563 ALA A O 1
ATOM 3919 N N . THR A 1 564 ? -5.070 -17.671 -57.723 1.00 93.50 564 THR A N 1
ATOM 3920 C CA . THR A 1 564 ? -6.187 -17.330 -56.838 1.00 93.50 564 THR A CA 1
ATOM 3921 C C . THR A 1 564 ? -5.641 -16.944 -55.473 1.00 93.50 564 THR A C 1
ATOM 3923 O O . THR A 1 564 ? -4.902 -17.717 -54.859 1.00 93.50 564 THR A O 1
ATOM 3926 N N . VAL A 1 565 ? -6.031 -15.773 -54.980 1.00 93.19 565 VAL A N 1
ATOM 3927 C CA . VAL A 1 565 ? -5.800 -15.373 -53.592 1.00 93.19 565 VAL A CA 1
ATOM 3928 C C . VAL A 1 565 ? -7.040 -15.751 -52.797 1.00 93.19 565 VAL A C 1
ATOM 3930 O O . VAL A 1 565 ? -8.140 -15.319 -53.128 1.00 93.19 565 VAL A O 1
ATOM 3933 N N . THR A 1 566 ? -6.878 -16.580 -51.769 1.00 92.88 566 THR A N 1
ATOM 3934 C CA . THR A 1 566 ? -7.958 -16.971 -50.853 1.00 92.88 566 THR A CA 1
ATOM 3935 C C . THR A 1 566 ? -7.762 -16.251 -49.528 1.00 92.88 566 THR A C 1
ATOM 3937 O O . THR A 1 566 ? -6.748 -16.459 -48.863 1.00 92.88 566 THR A O 1
ATOM 3940 N N . VAL A 1 567 ? -8.727 -15.426 -49.128 1.00 93.38 567 VAL A N 1
ATOM 3941 C CA . VAL A 1 567 ? -8.715 -14.739 -47.836 1.00 93.38 567 VAL A CA 1
ATOM 3942 C C . VAL A 1 567 ? -9.627 -15.475 -46.862 1.00 93.38 567 VAL A C 1
ATOM 3944 O O . VAL A 1 567 ? -10.841 -15.556 -47.040 1.00 93.38 567 VAL A O 1
ATOM 3947 N N . LEU A 1 568 ? -9.016 -16.004 -45.809 1.00 93.06 568 LEU A N 1
ATOM 3948 C CA . LEU A 1 568 ? -9.665 -16.623 -44.667 1.00 93.06 568 LEU A CA 1
ATOM 3949 C C . LEU A 1 568 ? -10.084 -15.533 -43.670 1.00 93.06 568 LEU A C 1
ATOM 3951 O O . LEU A 1 568 ? -9.262 -15.042 -42.897 1.00 93.06 568 LEU A O 1
ATOM 3955 N N . VAL A 1 569 ? -11.353 -15.138 -43.695 1.00 93.88 569 VAL A N 1
ATOM 3956 C CA . VAL A 1 569 ? -11.921 -14.172 -42.748 1.00 93.88 569 VAL A CA 1
ATOM 3957 C C . VAL A 1 569 ? -12.470 -14.938 -41.548 1.00 93.88 569 VAL A C 1
ATOM 3959 O O . VAL A 1 569 ? -13.555 -15.516 -41.601 1.00 93.88 569 VAL A O 1
ATOM 3962 N N . LEU A 1 570 ? -11.694 -14.984 -40.470 1.00 90.56 570 LEU A N 1
ATOM 3963 C CA . LEU A 1 570 ? -12.091 -15.610 -39.211 1.00 90.56 570 LEU A CA 1
ATOM 3964 C C . LEU A 1 570 ? -13.168 -14.763 -38.504 1.00 90.56 570 LEU A C 1
ATOM 3966 O O . LEU A 1 570 ? -13.115 -13.533 -38.581 1.00 90.56 570 LEU A O 1
ATOM 3970 N N . PRO A 1 571 ? -14.119 -15.368 -37.773 1.00 92.75 571 PRO A N 1
ATOM 3971 C CA . PRO A 1 571 ? -14.922 -14.618 -36.813 1.00 92.75 571 PRO A CA 1
ATOM 3972 C C . PRO A 1 571 ? -14.029 -14.056 -35.697 1.00 92.75 571 PRO A C 1
ATOM 3974 O O . PRO A 1 571 ? -12.980 -14.627 -35.390 1.00 92.75 571 PRO A O 1
ATOM 3977 N N . VAL A 1 572 ? -14.459 -12.973 -35.049 1.00 91.00 572 VAL A N 1
ATOM 3978 C CA . VAL A 1 572 ? -13.926 -12.601 -33.729 1.00 91.00 572 VAL A CA 1
ATOM 3979 C C . VAL A 1 572 ? -14.872 -13.185 -32.693 1.00 91.00 572 VAL A C 1
ATOM 3981 O O . VAL A 1 572 ? -15.941 -12.621 -32.474 1.00 91.00 572 VAL A O 1
ATOM 3984 N N . ALA A 1 573 ? -14.494 -14.310 -32.084 1.00 89.75 573 ALA A N 1
ATOM 3985 C CA . ALA A 1 573 ? -15.170 -14.771 -30.878 1.00 89.75 573 ALA A CA 1
ATOM 3986 C C . ALA A 1 573 ? -14.591 -14.049 -29.662 1.00 89.75 573 ALA A C 1
ATOM 3988 O O . ALA A 1 573 ? -13.368 -13.947 -29.531 1.00 89.75 573 ALA A O 1
ATOM 3989 N N . SER A 1 574 ? -15.462 -13.543 -28.796 1.00 90.06 574 SER A N 1
ATOM 3990 C CA . SER A 1 574 ? -15.074 -12.693 -27.670 1.00 90.06 574 SER A CA 1
ATOM 3991 C C . SER A 1 574 ? -15.291 -13.412 -26.340 1.00 90.06 574 SER A C 1
ATOM 3993 O O . SER A 1 574 ? -16.412 -13.825 -26.022 1.00 90.06 574 SER A O 1
ATOM 3995 N N . ASP A 1 575 ? -14.232 -13.516 -25.531 1.00 90.44 575 ASP A N 1
ATOM 3996 C CA . ASP A 1 575 ? -14.316 -14.047 -24.165 1.00 90.44 575 ASP A CA 1
ATOM 3997 C C . ASP A 1 575 ? -15.393 -13.299 -23.359 1.00 90.44 575 ASP A C 1
ATOM 3999 O O . ASP A 1 575 ? -15.521 -12.073 -23.433 1.00 90.44 575 ASP A O 1
ATOM 4003 N N . SER A 1 576 ? -16.187 -14.047 -22.592 1.00 88.19 576 SER A N 1
ATOM 4004 C CA . SER A 1 576 ? -17.341 -13.519 -21.860 1.00 88.19 576 SER A CA 1
ATOM 4005 C C . SER A 1 576 ? -17.307 -13.984 -20.411 1.00 88.19 576 SER A C 1
ATOM 4007 O O . SER A 1 576 ? -17.179 -15.177 -20.136 1.00 88.19 576 SER A O 1
ATOM 4009 N N . THR A 1 577 ? -17.458 -13.053 -19.472 1.00 89.88 577 THR A N 1
ATOM 4010 C CA . THR A 1 577 ? -17.618 -13.381 -18.052 1.00 89.88 577 THR A CA 1
ATOM 4011 C C . THR A 1 577 ? -19.080 -13.228 -17.675 1.00 89.88 577 THR A C 1
ATOM 4013 O O . THR A 1 577 ? -19.652 -12.152 -17.836 1.00 89.88 577 THR A O 1
ATOM 4016 N N . GLN A 1 578 ? -19.672 -14.298 -17.156 1.00 89.44 578 GLN A N 1
ATOM 4017 C CA . GLN A 1 578 ? -21.019 -14.297 -16.595 1.00 89.44 578 GLN A CA 1
ATOM 4018 C C . GLN A 1 578 ? -20.938 -14.605 -15.102 1.00 89.44 578 GLN A C 1
ATOM 4020 O O . GLN A 1 578 ? -20.114 -15.412 -14.674 1.00 89.44 578 GLN A O 1
ATOM 4025 N N . THR A 1 579 ? -21.806 -13.981 -14.315 1.00 87.00 579 THR A N 1
ATOM 4026 C CA . THR A 1 579 ? -21.981 -14.300 -12.896 1.00 87.00 579 THR A CA 1
ATOM 4027 C C . THR A 1 579 ? -23.398 -14.805 -12.709 1.00 87.00 579 THR A C 1
ATOM 4029 O O . THR A 1 579 ? -24.336 -14.144 -13.155 1.00 87.00 579 THR A O 1
ATOM 4032 N N . ILE A 1 580 ? -23.550 -15.964 -12.072 1.00 86.94 580 ILE A N 1
ATOM 4033 C CA . ILE A 1 580 ? -24.856 -16.545 -11.752 1.00 86.94 580 ILE A CA 1
ATOM 4034 C C . ILE A 1 580 ? -24.880 -17.077 -10.330 1.00 86.94 580 ILE A C 1
ATOM 4036 O O . ILE A 1 580 ? -23.852 -17.478 -9.786 1.00 86.94 580 ILE A O 1
ATOM 4040 N N . ASP A 1 581 ? -26.080 -17.137 -9.775 1.00 82.38 581 ASP A N 1
ATOM 4041 C CA . ASP A 1 581 ? -26.321 -17.704 -8.460 1.00 82.38 581 ASP A CA 1
ATOM 4042 C C . ASP A 1 581 ? -26.315 -19.242 -8.525 1.00 82.38 581 ASP A C 1
ATOM 4044 O O . ASP A 1 581 ? -26.810 -19.849 -9.484 1.00 82.38 581 ASP A O 1
ATOM 4048 N N . GLN A 1 582 ? -25.777 -19.882 -7.489 1.00 83.81 582 GLN A N 1
ATOM 4049 C CA . GLN A 1 582 ? -25.723 -21.335 -7.305 1.00 83.81 582 GLN A CA 1
ATOM 4050 C C . GLN A 1 582 ? -27.048 -22.034 -7.658 1.00 83.81 582 GLN A C 1
ATOM 4052 O O . GLN A 1 582 ? -28.131 -21.626 -7.242 1.00 83.81 582 GLN A O 1
ATOM 4057 N N . GLY A 1 583 ? -26.970 -23.115 -8.438 1.00 81.75 583 GLY A N 1
ATOM 4058 C CA . GLY A 1 583 ? -28.138 -23.899 -8.856 1.00 81.75 583 GLY A CA 1
ATOM 4059 C C . GLY A 1 583 ? -29.052 -23.231 -9.895 1.00 81.75 583 GLY A C 1
ATOM 4060 O O . GLY A 1 583 ? -29.946 -23.898 -10.421 1.00 81.75 583 GLY A O 1
ATOM 4061 N N . THR A 1 584 ? -28.842 -21.958 -10.253 1.00 85.69 584 THR A N 1
ATOM 4062 C CA . THR A 1 584 ? -29.583 -21.339 -11.362 1.00 85.69 584 THR A CA 1
ATOM 4063 C C . THR A 1 584 ? -29.086 -21.863 -12.711 1.00 85.69 584 THR A C 1
ATOM 4065 O O . THR A 1 584 ? -27.909 -22.156 -12.906 1.00 85.69 584 THR A O 1
ATOM 4068 N N . THR A 1 585 ? -30.004 -22.019 -13.667 1.00 89.06 585 THR A N 1
ATOM 4069 C CA . THR A 1 585 ? -29.664 -22.409 -15.042 1.00 89.06 585 THR A CA 1
ATOM 4070 C C . THR A 1 585 ? -29.411 -21.158 -15.872 1.00 89.06 585 THR A C 1
ATOM 4072 O O . THR A 1 585 ? -30.339 -20.391 -16.128 1.00 89.06 585 THR A O 1
ATOM 4075 N N . LEU A 1 586 ? -28.178 -20.977 -16.339 1.00 90.44 586 LEU A N 1
ATOM 4076 C CA . LEU A 1 586 ? -27.830 -19.916 -17.278 1.00 90.44 586 LEU A CA 1
ATOM 4077 C C . LEU A 1 586 ? -28.236 -20.334 -18.690 1.00 90.44 586 LEU A C 1
ATOM 4079 O O . LEU A 1 586 ? -27.776 -21.362 -19.179 1.00 90.44 586 LEU A O 1
ATOM 4083 N N . VAL A 1 587 ? -29.051 -19.524 -19.364 1.00 91.25 587 VAL A N 1
ATOM 4084 C CA . VAL A 1 587 ? -29.241 -19.597 -20.820 1.00 91.25 587 VAL A CA 1
ATOM 4085 C C . VAL A 1 587 ? -28.670 -18.319 -21.416 1.00 91.25 587 VAL A C 1
ATOM 4087 O O . VAL A 1 587 ? -29.119 -17.226 -21.078 1.00 91.25 587 VAL A O 1
ATOM 4090 N N . MET A 1 588 ? -27.667 -18.453 -22.280 1.00 89.44 588 MET A N 1
ATOM 4091 C CA . MET A 1 588 ? -26.943 -17.325 -22.862 1.00 89.44 588 MET A CA 1
ATOM 4092 C C . MET A 1 588 ? -26.717 -17.521 -24.361 1.00 89.44 588 MET A C 1
ATOM 4094 O O . MET A 1 588 ? -26.376 -18.612 -24.818 1.00 89.44 588 MET A O 1
ATOM 4098 N N . ASN A 1 589 ? -26.852 -16.450 -25.141 1.00 89.69 589 ASN A N 1
ATOM 4099 C CA . ASN A 1 589 ? -26.303 -16.428 -26.491 1.00 89.69 589 ASN A CA 1
ATOM 4100 C C . ASN A 1 589 ? -24.809 -16.083 -26.393 1.00 89.69 589 ASN A C 1
ATOM 4102 O O . ASN A 1 589 ? -24.460 -14.917 -26.215 1.00 89.69 589 ASN A O 1
ATOM 4106 N N . VAL A 1 590 ? -23.945 -17.099 -26.470 1.00 87.88 590 VAL A N 1
ATOM 4107 C CA . VAL A 1 590 ? -22.487 -16.931 -26.323 1.00 87.88 590 VAL A CA 1
ATOM 4108 C C . VAL A 1 590 ? -21.861 -16.091 -27.431 1.00 87.88 590 VAL A C 1
ATOM 4110 O O . VAL A 1 590 ? -20.829 -15.490 -27.184 1.00 87.88 590 VAL A O 1
ATOM 4113 N N . SER A 1 591 ? -22.498 -16.010 -28.604 1.00 86.69 591 SER A N 1
ATOM 4114 C CA . SER A 1 591 ? -22.007 -15.245 -29.751 1.00 86.69 591 SER A CA 1
ATOM 4115 C C . SER A 1 591 ? -22.703 -13.888 -29.915 1.00 86.69 591 SER A C 1
ATOM 4117 O O . SER A 1 591 ? -22.677 -13.296 -30.990 1.00 86.69 591 SER A O 1
ATOM 4119 N N . ALA A 1 592 ? -23.358 -13.374 -28.866 1.00 84.75 592 ALA A N 1
ATOM 4120 C CA . ALA A 1 592 ? -23.984 -12.045 -28.885 1.00 84.75 592 ALA A CA 1
ATOM 4121 C C . ALA A 1 592 ? -22.963 -10.887 -28.859 1.00 84.75 592 ALA A C 1
ATOM 4123 O O . ALA A 1 592 ? -23.302 -9.763 -29.224 1.00 84.75 592 ALA A O 1
ATOM 4124 N N . ASN A 1 593 ? -21.733 -11.162 -28.418 1.00 83.81 593 ASN A N 1
ATOM 4125 C CA . ASN A 1 593 ? -20.575 -10.262 -28.413 1.00 83.81 593 ASN A CA 1
ATOM 4126 C C . ASN A 1 593 ? -19.505 -10.657 -29.455 1.00 83.81 593 ASN A C 1
ATOM 4128 O O . ASN A 1 593 ? -18.401 -10.102 -29.442 1.00 83.81 593 ASN A O 1
ATOM 4132 N N . ASP A 1 594 ? -19.827 -11.592 -30.351 1.00 90.00 594 ASP A N 1
ATOM 4133 C CA . ASP A 1 594 ? -18.953 -12.001 -31.449 1.00 90.00 594 ASP A CA 1
ATOM 4134 C C . ASP A 1 594 ? -19.138 -11.087 -32.662 1.00 90.00 594 ASP A C 1
ATOM 4136 O O . ASP A 1 594 ? -20.213 -10.531 -32.895 1.00 90.00 594 ASP A O 1
ATOM 4140 N N . ILE A 1 595 ? -18.081 -10.945 -33.461 1.00 89.31 595 ILE A N 1
ATOM 4141 C CA . ILE A 1 595 ? -18.098 -10.145 -34.688 1.00 89.31 595 ILE A CA 1
ATOM 4142 C C . ILE A 1 595 ? -17.962 -11.078 -35.890 1.00 89.31 595 ILE A C 1
ATOM 4144 O O . ILE A 1 595 ? -16.964 -11.790 -36.037 1.00 89.31 595 ILE A O 1
ATOM 4148 N N . GLY A 1 596 ? -18.962 -11.026 -36.772 1.00 88.19 596 GLY A N 1
ATOM 4149 C CA . GLY A 1 596 ? -19.034 -11.813 -38.000 1.00 88.19 596 GLY A CA 1
ATOM 4150 C C . GLY A 1 596 ? -20.151 -12.864 -38.019 1.00 88.19 596 GLY A C 1
ATOM 4151 O O . GLY A 1 596 ? -20.546 -13.416 -37.000 1.00 88.19 596 GLY A O 1
ATOM 4152 N N . THR A 1 597 ? -20.661 -13.153 -39.216 1.00 89.94 597 THR A N 1
ATOM 4153 C CA . THR A 1 597 ? -21.798 -14.050 -39.456 1.00 89.94 597 THR A CA 1
ATOM 4154 C C . THR A 1 597 ? -21.376 -15.507 -39.284 1.00 89.94 597 THR A C 1
ATOM 4156 O O . THR A 1 597 ? -20.732 -16.086 -40.164 1.00 89.94 597 THR A O 1
ATOM 4159 N N . THR A 1 598 ? -21.755 -16.101 -38.159 1.00 89.44 598 THR A N 1
ATOM 4160 C CA . THR A 1 598 ? -21.408 -17.469 -37.755 1.00 89.44 598 THR A CA 1
ATOM 4161 C C . THR A 1 598 ? -22.630 -18.381 -37.654 1.00 89.44 598 THR A C 1
ATOM 4163 O O . THR A 1 598 ? -23.776 -17.934 -37.600 1.00 89.44 598 THR A O 1
ATOM 4166 N N . GLY A 1 599 ? -22.384 -19.692 -37.687 1.00 86.12 599 GLY A N 1
ATOM 4167 C CA . GLY A 1 599 ? -23.363 -20.705 -37.300 1.00 86.12 599 GLY A CA 1
ATOM 4168 C C . GLY A 1 599 ? -23.503 -20.802 -35.778 1.00 86.12 599 GLY A C 1
ATOM 4169 O O . GLY A 1 599 ? -22.739 -20.191 -35.032 1.00 86.12 599 GLY A O 1
ATOM 4170 N N . ALA A 1 600 ? -24.464 -21.608 -35.317 1.00 84.69 600 ALA A N 1
ATOM 4171 C CA . ALA A 1 600 ? -24.673 -21.849 -33.890 1.00 84.69 600 ALA A CA 1
ATOM 4172 C C . ALA A 1 600 ? -23.390 -22.348 -33.197 1.00 84.69 600 ALA A C 1
ATOM 4174 O O . ALA A 1 600 ? -22.654 -23.175 -33.744 1.00 84.69 600 ALA A O 1
ATOM 4175 N N . ALA A 1 601 ? -23.145 -21.853 -31.984 1.00 88.12 601 ALA A N 1
ATOM 4176 C CA . ALA A 1 601 ? -21.954 -22.189 -31.220 1.00 88.12 601 ALA A CA 1
ATOM 4177 C C . ALA A 1 601 ? -21.911 -23.678 -30.839 1.00 88.12 601 ALA A C 1
ATOM 4179 O O . ALA A 1 601 ? -22.901 -24.271 -30.411 1.00 88.12 601 ALA A O 1
ATOM 4180 N N . THR A 1 602 ? -20.725 -24.271 -30.949 1.00 90.25 602 THR A N 1
ATOM 4181 C CA . THR A 1 602 ? -20.431 -25.650 -30.538 1.00 90.25 602 THR A CA 1
ATOM 4182 C C . THR A 1 602 ? -19.558 -25.642 -29.287 1.00 90.25 602 THR A C 1
ATOM 4184 O O . THR A 1 602 ? -18.781 -24.714 -29.089 1.00 90.25 602 THR A O 1
ATOM 4187 N N . ILE A 1 603 ? -19.665 -26.644 -28.414 1.00 91.44 603 ILE A N 1
ATOM 4188 C CA . ILE A 1 603 ? -18.855 -26.714 -27.186 1.00 91.44 603 ILE A CA 1
ATOM 4189 C C . ILE A 1 603 ? -17.640 -27.600 -27.451 1.00 91.44 603 ILE A C 1
ATOM 4191 O O . ILE A 1 603 ? -17.799 -28.777 -27.768 1.00 91.44 603 ILE A O 1
ATOM 4195 N N . VAL A 1 604 ? -16.438 -27.029 -27.335 1.00 92.06 604 VAL A N 1
ATOM 4196 C CA . VAL A 1 604 ? -15.162 -27.708 -27.636 1.00 92.06 604 VAL A CA 1
ATOM 4197 C C . VAL A 1 604 ? -14.380 -28.096 -26.380 1.00 92.06 604 VAL A C 1
ATOM 4199 O O . VAL A 1 604 ? -13.595 -29.038 -26.418 1.00 92.06 604 VAL A O 1
ATOM 4202 N N . LEU A 1 605 ? -14.639 -27.426 -25.254 1.00 91.56 605 LEU A N 1
ATOM 4203 C CA . LEU A 1 605 ? -14.237 -27.859 -23.916 1.00 91.56 605 LEU A CA 1
ATOM 4204 C C . LEU A 1 605 ? -15.418 -27.600 -22.964 1.00 91.56 605 LEU A C 1
ATOM 4206 O O . LEU A 1 605 ? -15.778 -26.432 -22.803 1.00 91.56 605 LEU A O 1
ATOM 4210 N N . PRO A 1 606 ? -16.053 -28.633 -22.380 1.00 90.12 606 PRO A N 1
ATOM 4211 C CA . PRO A 1 606 ? -17.131 -28.447 -21.414 1.00 90.12 606 PRO A CA 1
ATOM 4212 C C . PRO A 1 606 ? -16.606 -27.946 -20.060 1.00 90.12 606 PRO A C 1
ATOM 4214 O O . PRO A 1 606 ? -15.408 -27.990 -19.784 1.00 90.12 606 PRO A O 1
ATOM 4217 N N . THR A 1 607 ? -17.539 -27.508 -19.221 1.00 90.62 607 THR A N 1
ATOM 4218 C CA . THR A 1 607 ? -17.345 -27.192 -17.800 1.00 90.62 607 THR A CA 1
ATOM 4219 C C . THR A 1 607 ? -16.884 -28.388 -16.973 1.00 90.62 607 THR A C 1
ATOM 4221 O O . THR A 1 607 ? -17.117 -29.540 -17.343 1.00 90.62 607 THR A O 1
ATOM 4224 N N . THR A 1 608 ? -16.227 -28.106 -15.845 1.00 90.12 608 THR A N 1
ATOM 4225 C CA . THR A 1 608 ? -15.679 -29.131 -14.936 1.00 90.12 608 THR A CA 1
ATOM 4226 C C . THR A 1 608 ? -16.598 -29.420 -13.746 1.00 90.12 608 THR A C 1
ATOM 4228 O O . THR A 1 608 ? -16.547 -30.519 -13.204 1.00 90.12 608 THR A O 1
ATOM 4231 N N . ASN A 1 609 ? -17.444 -28.460 -13.359 1.00 89.38 609 ASN A N 1
ATOM 4232 C CA . ASN A 1 609 ? -18.333 -28.516 -12.195 1.00 89.38 609 ASN A CA 1
ATOM 4233 C C . ASN A 1 609 ? -19.771 -28.125 -12.598 1.00 89.38 609 ASN A C 1
ATOM 4235 O O . ASN A 1 609 ? -20.447 -27.324 -11.944 1.00 89.38 609 ASN A O 1
ATOM 4239 N N . GLY A 1 610 ? -20.225 -28.644 -13.739 1.00 87.31 610 GLY A N 1
ATOM 4240 C CA . GLY A 1 610 ? -21.579 -28.452 -14.246 1.00 87.31 610 GLY A CA 1
ATOM 4241 C C . GLY A 1 610 ? -21.770 -28.985 -15.663 1.00 87.31 610 GLY A C 1
ATOM 4242 O O . GLY A 1 610 ? -20.815 -29.229 -16.405 1.00 87.31 610 GLY A O 1
ATOM 4243 N N . ALA A 1 611 ? -23.029 -29.137 -16.064 1.00 90.81 611 ALA A N 1
ATOM 4244 C CA . ALA A 1 611 ? -23.434 -29.675 -17.355 1.00 90.81 611 ALA A CA 1
ATOM 4245 C C . ALA A 1 611 ? -23.825 -28.570 -18.349 1.00 90.81 611 ALA A C 1
ATOM 4247 O O . ALA A 1 611 ? -24.642 -27.698 -18.048 1.00 90.81 611 ALA A O 1
ATOM 4248 N N . ILE A 1 612 ? -23.314 -28.658 -19.581 1.00 91.56 612 ILE A N 1
ATOM 4249 C CA . ILE A 1 612 ? -23.685 -27.766 -20.690 1.00 91.56 612 ILE A CA 1
ATOM 4250 C C . ILE A 1 612 ? -24.540 -28.495 -21.728 1.00 91.56 612 ILE A C 1
ATOM 4252 O O . ILE A 1 612 ? -24.377 -29.685 -21.994 1.00 91.56 612 ILE A O 1
ATOM 4256 N N . THR A 1 613 ? -25.467 -27.771 -22.351 1.00 90.31 613 THR A N 1
ATOM 4257 C CA . THR A 1 613 ? -26.226 -28.213 -23.525 1.00 90.31 613 THR A CA 1
ATOM 4258 C C . THR A 1 613 ? -26.430 -27.038 -24.479 1.00 90.31 613 THR A C 1
ATOM 4260 O O . THR A 1 613 ? -26.905 -25.989 -24.053 1.00 90.31 613 THR A O 1
ATOM 4263 N N . VAL A 1 614 ? -26.136 -27.207 -25.769 1.00 89.69 614 VAL A N 1
ATOM 4264 C CA . VAL A 1 614 ? -26.574 -26.248 -26.801 1.00 89.69 614 VAL A CA 1
ATOM 4265 C C . VAL A 1 614 ? -28.059 -26.488 -27.086 1.00 89.69 614 VAL A C 1
ATOM 4267 O O . VAL A 1 614 ? -28.479 -27.635 -27.249 1.00 89.69 614 VAL A O 1
ATOM 4270 N N . LEU A 1 615 ? -28.863 -25.428 -27.097 1.00 88.81 615 LEU A N 1
ATOM 4271 C CA . LEU A 1 615 ? -30.302 -25.481 -27.338 1.00 88.81 615 LEU A CA 1
ATOM 4272 C C . LEU A 1 615 ? -30.635 -25.375 -28.834 1.00 88.81 615 LEU A C 1
ATOM 4274 O O . LEU A 1 615 ? -29.820 -24.962 -29.657 1.00 88.81 615 LEU A O 1
ATOM 4278 N N . ALA A 1 616 ? -31.865 -25.749 -29.193 1.00 82.88 616 ALA A N 1
ATOM 4279 C CA . ALA A 1 616 ? -32.330 -25.784 -30.583 1.00 82.88 616 ALA A CA 1
ATOM 4280 C C . ALA A 1 616 ? -32.461 -24.396 -31.250 1.00 82.88 616 ALA A C 1
ATOM 4282 O O . ALA A 1 616 ? -32.625 -24.325 -32.466 1.00 82.88 616 ALA A O 1
ATOM 4283 N N . ASP A 1 617 ? -32.388 -23.312 -30.474 1.00 82.38 617 ASP A N 1
ATOM 4284 C CA . ASP A 1 617 ? -32.335 -21.922 -30.946 1.00 82.38 617 ASP A CA 1
ATOM 4285 C C . ASP A 1 617 ? -30.897 -21.383 -31.106 1.00 82.38 617 ASP A C 1
ATOM 4287 O O . ASP A 1 617 ? -30.711 -20.242 -31.525 1.00 82.38 617 ASP A O 1
ATOM 4291 N N . GLY A 1 618 ? -29.881 -22.199 -30.800 1.00 80.25 618 GLY A N 1
ATOM 4292 C CA . GLY A 1 618 ? -28.465 -21.832 -30.852 1.00 80.25 618 GLY A CA 1
ATOM 4293 C C . GLY A 1 618 ? -27.911 -21.210 -29.566 1.00 80.25 618 GLY A C 1
ATOM 4294 O O . GLY A 1 618 ? -26.705 -20.979 -29.492 1.00 80.25 618 GLY A O 1
ATOM 4295 N N . THR A 1 619 ? -28.736 -20.969 -28.540 1.00 90.12 619 THR A N 1
ATOM 4296 C CA . THR A 1 619 ? -28.242 -20.523 -27.228 1.00 90.12 619 THR A CA 1
ATOM 4297 C C . THR A 1 619 ? -27.579 -21.665 -26.453 1.00 90.12 619 THR A C 1
ATOM 4299 O O . THR A 1 619 ? -27.869 -22.845 -26.657 1.00 90.12 619 THR A O 1
ATOM 4302 N N . VAL A 1 620 ? -26.666 -21.329 -25.543 1.00 91.38 620 VAL A N 1
ATOM 4303 C CA . VAL A 1 620 ? -25.999 -22.293 -24.663 1.00 91.38 620 VAL A CA 1
ATOM 4304 C C . VAL A 1 620 ? -26.667 -22.267 -23.296 1.00 91.38 620 VAL A C 1
ATOM 4306 O O . VAL A 1 620 ? -26.813 -21.209 -22.682 1.00 91.38 620 VAL A O 1
ATOM 4309 N N . ARG A 1 621 ? -27.048 -23.448 -22.809 1.00 92.75 621 ARG A N 1
ATOM 4310 C CA . ARG A 1 621 ? -27.582 -23.668 -21.467 1.00 92.75 621 ARG A CA 1
ATOM 4311 C C . ARG A 1 621 ? -26.521 -24.318 -20.584 1.00 92.75 621 ARG A C 1
ATOM 4313 O O . ARG A 1 621 ? -26.123 -25.447 -20.860 1.00 92.75 621 ARG A O 1
ATOM 4320 N N . TYR A 1 622 ? -26.120 -23.642 -19.515 1.00 93.44 622 TYR A N 1
ATOM 4321 C CA . TYR A 1 622 ? -25.293 -24.191 -18.439 1.00 93.44 622 TYR A CA 1
ATOM 4322 C C . TYR A 1 622 ? -26.142 -24.455 -17.195 1.00 93.44 622 TYR A C 1
ATOM 4324 O O . TYR A 1 622 ? -26.989 -23.642 -16.818 1.00 93.44 622 TYR A O 1
ATOM 4332 N N . VAL A 1 623 ? -25.901 -25.597 -16.559 1.00 91.25 623 VAL A N 1
ATOM 4333 C CA . VAL A 1 623 ? -26.448 -25.975 -15.256 1.00 91.25 623 VAL A CA 1
ATOM 4334 C C . VAL A 1 623 ? -25.253 -26.308 -14.356 1.00 91.25 623 VAL A C 1
ATOM 4336 O O . VAL A 1 623 ? -24.571 -27.288 -14.656 1.00 91.25 623 VAL A O 1
ATOM 4339 N N . PRO A 1 624 ? -24.962 -25.532 -13.297 1.00 91.56 624 PRO A N 1
ATOM 4340 C CA . PRO A 1 624 ? -23.894 -25.872 -12.359 1.00 91.56 624 PRO A CA 1
ATOM 4341 C C . PRO A 1 624 ? -24.201 -27.188 -11.639 1.00 91.56 624 PRO A C 1
ATOM 4343 O O . PRO A 1 624 ? -25.369 -27.541 -11.446 1.00 91.56 624 PRO A O 1
ATOM 4346 N N . ASP A 1 625 ? -23.159 -27.906 -11.224 1.00 88.75 625 ASP A N 1
ATOM 4347 C CA . ASP A 1 625 ? -23.329 -29.126 -10.439 1.00 88.75 625 ASP A CA 1
ATOM 4348 C C . ASP A 1 625 ? -23.978 -28.821 -9.075 1.00 88.75 625 ASP A C 1
ATOM 4350 O O . ASP A 1 625 ? -23.829 -27.714 -8.539 1.00 88.75 625 ASP A O 1
ATOM 4354 N N . PRO A 1 626 ? -24.707 -29.786 -8.477 1.00 81.81 626 PRO A N 1
ATOM 4355 C CA . PRO A 1 626 ? -25.344 -29.597 -7.181 1.00 81.81 626 PRO A CA 1
ATOM 4356 C C . PRO A 1 626 ? -24.359 -29.089 -6.121 1.00 81.81 626 PRO A C 1
ATOM 4358 O O . PRO A 1 626 ? -23.333 -29.710 -5.857 1.00 81.81 626 PRO A O 1
ATOM 4361 N N . ALA A 1 627 ? -24.711 -27.958 -5.510 1.00 77.69 627 ALA A N 1
ATOM 4362 C CA . ALA A 1 627 ? -23.919 -27.218 -4.528 1.00 77.69 627 ALA A CA 1
ATOM 4363 C C . ALA A 1 627 ? -22.582 -26.600 -5.009 1.00 77.69 627 ALA A C 1
ATOM 4365 O O . ALA A 1 627 ? -21.905 -25.984 -4.186 1.00 77.69 627 ALA A O 1
ATOM 4366 N N . PHE A 1 628 ? -22.212 -26.652 -6.297 1.00 83.69 628 PHE A N 1
ATOM 4367 C CA . PHE A 1 628 ? -20.983 -25.998 -6.772 1.00 83.69 628 PHE A CA 1
ATOM 4368 C C . PHE A 1 628 ? -21.006 -24.471 -6.562 1.00 83.69 628 PHE A C 1
ATOM 4370 O O . PHE A 1 628 ? -21.991 -23.802 -6.873 1.00 83.69 628 PHE A O 1
ATOM 4377 N N . VAL A 1 629 ? -19.894 -23.932 -6.051 1.00 81.69 629 VAL A N 1
ATOM 4378 C CA . VAL A 1 629 ? -19.612 -22.497 -5.905 1.00 81.69 629 VAL A CA 1
ATOM 4379 C C . VAL A 1 629 ? -18.152 -22.259 -6.274 1.00 81.69 629 VAL A C 1
ATOM 4381 O O . VAL A 1 629 ? -17.263 -22.962 -5.793 1.00 81.69 629 VAL A O 1
ATOM 4384 N N . GLY A 1 630 ? -17.906 -21.248 -7.100 1.00 84.62 630 GLY A N 1
ATOM 4385 C CA . GLY A 1 630 ? -16.590 -20.894 -7.614 1.00 84.62 630 GLY A CA 1
ATOM 4386 C C . GLY A 1 630 ? -16.645 -20.500 -9.086 1.00 84.62 630 GLY A C 1
ATOM 4387 O O . GLY A 1 630 ? -17.712 -20.324 -9.674 1.00 84.62 630 GLY A O 1
ATOM 4388 N N . THR A 1 631 ? -15.474 -20.358 -9.697 1.00 88.50 631 THR A N 1
ATOM 4389 C CA . THR A 1 631 ? -15.364 -20.127 -11.138 1.00 88.50 631 THR A CA 1
ATOM 4390 C C . THR A 1 631 ? -15.303 -21.463 -11.872 1.00 88.50 631 THR A C 1
ATOM 4392 O O . THR A 1 631 ? -14.392 -22.254 -11.638 1.00 88.50 631 THR A O 1
ATOM 4395 N N . ASP A 1 632 ? -16.240 -21.691 -12.786 1.00 92.75 632 ASP A N 1
ATOM 4396 C CA . ASP A 1 632 ? -16.147 -22.726 -13.818 1.00 92.75 632 ASP A CA 1
ATOM 4397 C C . ASP A 1 632 ? -15.916 -22.062 -15.185 1.00 92.75 632 ASP A C 1
ATOM 4399 O O . ASP A 1 632 ? -16.099 -20.852 -15.348 1.00 92.75 632 ASP A O 1
ATOM 4403 N N . LEU A 1 633 ? -15.496 -22.830 -16.186 1.00 93.44 633 LEU A N 1
ATOM 4404 C CA . LEU A 1 633 ? -15.261 -22.306 -17.530 1.00 93.44 633 LEU A CA 1
ATOM 4405 C C . LEU A 1 633 ? -15.601 -23.329 -18.607 1.00 93.44 633 LEU A C 1
ATOM 4407 O O . LEU A 1 633 ? -15.380 -24.523 -18.436 1.00 93.44 633 LEU A O 1
ATOM 4411 N N . PHE A 1 634 ? -16.065 -22.844 -19.755 1.00 93.62 634 PHE A N 1
ATOM 4412 C CA . PHE A 1 634 ? -16.117 -23.634 -20.982 1.00 93.62 634 PHE A CA 1
ATOM 4413 C C . PHE A 1 634 ? -15.489 -22.878 -22.139 1.00 93.62 634 PHE A C 1
ATOM 4415 O O . PHE A 1 634 ? -15.412 -21.648 -22.139 1.00 93.62 634 PHE A O 1
ATOM 4422 N N . ARG A 1 635 ? -15.073 -23.621 -23.164 1.00 93.62 635 ARG A N 1
ATOM 4423 C CA . ARG A 1 635 ? -14.713 -23.042 -24.458 1.00 93.62 635 ARG A CA 1
ATOM 4424 C C . ARG A 1 635 ? -15.729 -23.476 -25.491 1.00 93.62 635 ARG A C 1
ATOM 4426 O O . ARG A 1 635 ? -15.966 -24.672 -25.684 1.00 93.62 635 ARG A O 1
ATOM 4433 N N . TYR A 1 636 ? -16.325 -22.489 -26.143 1.00 93.00 636 TYR A N 1
ATOM 4434 C CA . TYR A 1 636 ? -17.157 -22.702 -27.315 1.00 93.00 636 TYR A CA 1
ATOM 4435 C C . TYR A 1 636 ? -16.355 -22.381 -28.573 1.00 93.00 636 TYR A C 1
ATOM 4437 O O . TYR A 1 636 ? -15.324 -21.711 -28.519 1.00 93.00 636 TYR A O 1
ATOM 4445 N N . SER A 1 637 ? -16.830 -22.869 -29.711 1.00 91.75 637 SER A N 1
ATOM 4446 C CA . SER A 1 637 ? -16.323 -22.503 -31.020 1.00 91.75 637 SER A CA 1
ATOM 4447 C C . SER A 1 637 ? -17.473 -22.174 -31.958 1.00 91.75 637 SER A C 1
ATOM 4449 O O . SER A 1 637 ? -18.444 -22.929 -32.069 1.00 91.75 637 SER A O 1
ATOM 4451 N N . VAL A 1 638 ? -17.347 -21.028 -32.621 1.00 91.69 638 VAL A N 1
ATOM 4452 C CA . VAL A 1 638 ? -18.227 -20.577 -33.697 1.00 91.69 638 VAL A CA 1
ATOM 4453 C C . VAL A 1 638 ? -17.492 -20.697 -35.025 1.00 91.69 638 VAL A C 1
ATOM 4455 O O . VAL A 1 638 ? -16.313 -20.353 -35.133 1.00 91.69 638 VAL A O 1
ATOM 4458 N N . CYS A 1 639 ? -18.203 -21.189 -36.036 1.00 90.81 639 CYS A N 1
ATOM 4459 C CA . CYS A 1 639 ? -17.691 -21.395 -37.388 1.00 90.81 639 CYS A CA 1
ATOM 4460 C C . CYS A 1 639 ? -18.476 -20.541 -38.388 1.00 90.81 639 CYS A C 1
ATOM 4462 O O . CYS A 1 639 ? -19.654 -20.252 -38.169 1.00 90.81 639 CYS A O 1
ATOM 4464 N N . SER A 1 640 ? -17.851 -20.154 -39.499 1.00 91.69 640 SER A N 1
ATOM 4465 C CA . SER A 1 640 ? -18.533 -19.436 -40.584 1.00 91.69 640 SER A CA 1
ATOM 4466 C C . SER A 1 640 ? -19.693 -20.245 -41.180 1.00 91.69 640 SER A C 1
ATOM 4468 O O . SER A 1 640 ? -19.555 -21.437 -41.457 1.00 91.69 640 SER A O 1
ATOM 4470 N N . VAL A 1 641 ? -20.813 -19.573 -41.483 1.00 88.19 641 VAL A N 1
ATOM 4471 C CA . VAL A 1 641 ? -21.917 -20.169 -42.269 1.00 88.19 641 VAL A CA 1
ATOM 4472 C C . VAL A 1 641 ? -21.553 -20.415 -43.739 1.00 88.19 641 VAL A C 1
ATOM 4474 O O . VAL A 1 641 ? -22.197 -21.224 -44.399 1.00 88.19 641 VAL A O 1
ATOM 4477 N N . GLN A 1 642 ? -20.536 -19.718 -44.257 1.00 89.00 642 GLN A N 1
ATOM 4478 C CA . GLN A 1 642 ? -20.055 -19.823 -45.640 1.00 89.00 642 GLN A CA 1
ATOM 4479 C C . GLN A 1 642 ? -18.911 -20.839 -45.781 1.00 89.00 642 GLN A C 1
ATOM 4481 O O . GLN A 1 642 ? -18.602 -21.291 -46.883 1.00 89.00 642 GLN A O 1
ATOM 4486 N N . SER A 1 643 ? -18.232 -21.190 -44.686 1.00 89.62 643 SER A N 1
ATOM 4487 C CA . SER A 1 643 ? -17.111 -22.137 -44.684 1.00 89.62 643 SER A CA 1
ATOM 4488 C C . SER A 1 643 ? -16.989 -22.797 -43.307 1.00 89.62 643 SER A C 1
ATOM 4490 O O . SER A 1 643 ? -16.363 -22.256 -42.400 1.00 89.62 643 SER A O 1
ATOM 4492 N N . ALA A 1 644 ? -17.617 -23.961 -43.132 1.00 84.88 644 ALA A N 1
ATOM 4493 C CA . ALA A 1 644 ? -17.765 -24.613 -41.825 1.00 84.88 644 ALA A CA 1
ATOM 4494 C C . ALA A 1 644 ? -16.446 -25.118 -41.195 1.00 84.88 644 ALA A C 1
ATOM 4496 O O . ALA A 1 644 ? -16.438 -25.504 -40.032 1.00 84.88 644 ALA A O 1
ATOM 4497 N N . ASP A 1 645 ? -15.338 -25.109 -41.940 1.00 86.19 645 ASP A N 1
ATOM 4498 C CA . ASP A 1 645 ? -13.973 -25.349 -41.456 1.00 86.19 645 ASP A CA 1
ATOM 4499 C C . ASP A 1 645 ? -13.325 -24.107 -40.810 1.00 86.19 645 ASP A C 1
ATOM 4501 O O . ASP A 1 645 ? -12.269 -24.203 -40.185 1.00 86.19 645 ASP A O 1
ATOM 4505 N N . VAL A 1 646 ? -13.936 -22.930 -40.972 1.00 90.12 646 VAL A N 1
ATOM 4506 C CA . VAL A 1 646 ? -13.400 -21.632 -40.545 1.00 90.12 646 VAL A CA 1
ATOM 4507 C C . VAL A 1 646 ? -13.973 -21.276 -39.182 1.00 90.12 646 VAL A C 1
ATOM 4509 O O . VAL A 1 646 ? -14.959 -20.543 -39.075 1.00 90.12 646 VAL A O 1
ATOM 4512 N N . CYS A 1 647 ? -13.354 -21.839 -38.148 1.00 89.56 647 CYS A N 1
ATOM 4513 C CA . CYS A 1 647 ? -13.789 -21.720 -36.763 1.00 89.56 647 CYS A CA 1
ATOM 4514 C C . CYS A 1 647 ? -12.781 -20.952 -35.899 1.00 89.56 647 CYS A C 1
ATOM 4516 O O . CYS A 1 647 ? -11.570 -21.025 -36.105 1.00 89.56 647 CYS A O 1
ATOM 4518 N N . VAL A 1 648 ? -13.295 -20.263 -34.884 1.00 91.94 648 VAL A N 1
ATOM 4519 C CA . VAL A 1 648 ? -12.534 -19.649 -33.786 1.00 91.94 648 VAL A CA 1
ATOM 4520 C C . VAL A 1 648 ? -13.133 -20.124 -32.460 1.00 91.94 648 VAL A C 1
ATOM 4522 O O . VAL A 1 648 ? -14.287 -20.554 -32.433 1.00 91.94 648 VAL A O 1
ATOM 4525 N N . SER A 1 649 ? -12.378 -20.083 -31.363 1.00 91.62 649 SER A N 1
ATOM 4526 C CA . SER A 1 649 ? -12.877 -20.437 -30.028 1.00 91.62 649 SER A CA 1
ATOM 4527 C C . SER A 1 649 ? -12.607 -19.338 -29.011 1.00 91.62 649 SER A C 1
ATOM 4529 O O . SER A 1 649 ? -11.480 -18.845 -28.954 1.00 91.62 649 SER A O 1
ATOM 4531 N N . ALA A 1 650 ? -13.591 -19.059 -28.163 1.00 90.44 650 ALA A N 1
ATOM 4532 C CA . ALA A 1 650 ? -13.472 -18.172 -27.011 1.00 90.44 650 ALA A CA 1
ATOM 4533 C C . ALA A 1 650 ? -13.911 -18.891 -25.728 1.00 90.44 650 ALA A C 1
ATOM 4535 O O . ALA A 1 650 ? -14.554 -19.949 -25.761 1.00 90.44 650 ALA A O 1
ATOM 4536 N N . GLN A 1 651 ? -13.522 -18.334 -24.587 1.00 92.88 651 GLN A N 1
ATOM 4537 C CA . GLN A 1 651 ? -13.837 -18.845 -23.264 1.00 92.88 651 GLN A CA 1
ATOM 4538 C C . GLN A 1 651 ? -15.010 -18.079 -22.651 1.00 92.88 651 GLN A C 1
ATOM 4540 O O . GLN A 1 651 ? -14.996 -16.852 -22.551 1.00 92.88 651 GLN A O 1
ATOM 4545 N N . VAL A 1 652 ? -16.004 -18.819 -22.163 1.00 92.56 652 VAL A N 1
ATOM 4546 C CA . VAL A 1 652 ? -16.950 -18.282 -21.187 1.00 92.56 652 VAL A CA 1
ATOM 4547 C C . VAL A 1 652 ? -16.456 -18.663 -19.802 1.00 92.56 652 VAL A C 1
ATOM 4549 O O . VAL A 1 652 ? -16.254 -19.840 -19.503 1.00 92.56 652 VAL A O 1
ATOM 4552 N N . THR A 1 653 ? -16.269 -17.653 -18.963 1.00 91.50 653 THR A N 1
ATOM 4553 C CA . THR A 1 653 ? -15.922 -17.800 -17.549 1.00 91.50 653 THR A CA 1
ATOM 4554 C C . THR A 1 653 ? -17.201 -17.586 -16.744 1.00 91.50 653 THR A C 1
ATOM 4556 O O . THR A 1 653 ? -17.782 -16.501 -16.792 1.00 91.50 653 THR A O 1
ATOM 4559 N N . ILE A 1 654 ? -17.665 -18.616 -16.037 1.00 92.69 654 ILE A N 1
ATOM 4560 C CA . ILE A 1 654 ? -18.886 -18.567 -15.231 1.00 92.69 654 ILE A CA 1
ATOM 4561 C C . ILE A 1 654 ? -18.490 -18.498 -13.762 1.00 92.69 654 ILE A C 1
ATOM 4563 O O . ILE A 1 654 ? -18.058 -19.485 -13.170 1.00 92.69 654 ILE A O 1
ATOM 4567 N N . ASN A 1 655 ? -18.670 -17.333 -13.154 1.00 87.06 655 ASN A N 1
ATOM 4568 C CA . ASN A 1 655 ? -18.589 -17.193 -11.710 1.00 87.06 655 ASN A CA 1
ATOM 4569 C C . ASN A 1 655 ? -19.921 -17.652 -11.117 1.00 87.06 655 ASN A C 1
ATOM 4571 O O . ASN A 1 655 ? -20.882 -16.884 -11.058 1.00 87.06 655 ASN A O 1
ATOM 4575 N N . VAL A 1 656 ? -19.977 -18.918 -10.706 1.00 85.00 656 VAL A N 1
ATOM 4576 C CA . VAL A 1 656 ? -21.080 -19.458 -9.914 1.00 85.00 656 VAL A CA 1
ATOM 4577 C C . VAL A 1 656 ? -20.859 -18.984 -8.486 1.00 85.00 656 VAL A C 1
ATOM 4579 O O . VAL A 1 656 ? -20.161 -19.620 -7.695 1.00 85.00 656 VAL A O 1
ATOM 4582 N N . VAL A 1 657 ? -21.392 -17.810 -8.165 1.00 78.94 657 VAL A N 1
ATOM 4583 C CA . VAL A 1 657 ? -21.412 -17.346 -6.778 1.00 78.94 657 VAL A CA 1
ATOM 4584 C C . VAL A 1 657 ? -22.384 -18.218 -5.988 1.00 78.94 657 VAL A C 1
ATOM 4586 O O . VAL A 1 657 ? -23.339 -18.763 -6.544 1.00 78.94 657 VAL A O 1
ATOM 4589 N N . ALA A 1 658 ? -22.162 -18.356 -4.679 1.00 69.75 658 ALA A N 1
ATOM 4590 C CA . ALA A 1 658 ? -23.210 -18.868 -3.803 1.00 69.75 658 ALA A CA 1
ATOM 4591 C C . ALA A 1 658 ? -24.489 -18.049 -4.042 1.00 69.75 658 ALA A C 1
ATOM 4593 O O . ALA A 1 658 ? -24.391 -16.843 -4.294 1.00 69.75 658 ALA A O 1
ATOM 4594 N N . LEU A 1 659 ? -25.665 -18.686 -3.955 1.00 69.00 659 LEU A N 1
ATOM 4595 C CA . LEU A 1 659 ? -26.933 -17.952 -3.891 1.00 69.00 659 LEU A CA 1
ATOM 4596 C C . LEU A 1 659 ? -26.754 -16.803 -2.884 1.00 69.00 659 LEU A C 1
ATOM 4598 O O . LEU A 1 659 ? -26.274 -17.097 -1.787 1.00 69.00 659 LEU A O 1
ATOM 4602 N N . PRO A 1 660 ? -27.016 -15.524 -3.240 1.00 67.75 660 PRO A N 1
ATOM 4603 C CA . PRO A 1 660 ? -26.655 -14.373 -2.412 1.00 67.75 660 PRO A CA 1
ATOM 4604 C C . PRO A 1 660 ? -27.376 -14.370 -1.062 1.00 67.75 660 PRO A C 1
ATOM 4606 O O . PRO A 1 660 ? -28.372 -13.667 -0.893 1.00 67.75 660 PRO A O 1
ATOM 4609 N N . ASN A 1 661 ? -26.814 -15.134 -0.117 1.00 74.69 661 ASN A N 1
ATOM 4610 C CA . ASN A 1 661 ? -27.464 -15.718 1.056 1.00 74.69 661 ASN A CA 1
ATOM 4611 C C . ASN A 1 661 ? -28.593 -14.829 1.575 1.00 74.69 661 ASN A C 1
ATOM 4613 O O . ASN A 1 661 ? -28.337 -13.704 2.016 1.00 74.69 661 ASN A O 1
ATOM 4617 N N . ARG A 1 662 ? -29.846 -15.225 1.384 1.00 78.44 662 ARG A N 1
ATOM 4618 C CA . ARG A 1 662 ? -30.969 -14.304 1.546 1.00 78.44 662 ARG A CA 1
ATOM 4619 C C . ARG A 1 662 ? -31.318 -14.231 3.016 1.00 78.44 662 ARG A C 1
ATOM 4621 O O . ARG A 1 662 ? -31.842 -15.184 3.565 1.00 78.44 662 ARG A O 1
ATOM 4628 N N . GLN A 1 663 ? -31.040 -13.068 3.619 1.00 80.44 663 GLN A N 1
ATOM 4629 C CA . GLN A 1 663 ? -31.222 -12.850 5.053 1.00 80.44 663 GLN A CA 1
ATOM 4630 C C . GLN A 1 663 ? -32.583 -13.411 5.496 1.00 80.44 663 GLN A C 1
ATOM 4632 O O . GLN A 1 663 ? -33.607 -12.960 4.963 1.00 80.44 663 GLN A O 1
ATOM 4637 N N . PRO A 1 664 ? -32.603 -14.371 6.436 1.00 88.94 664 PRO A N 1
ATOM 4638 C CA . PRO A 1 664 ? -33.845 -14.982 6.859 1.00 88.94 664 PRO A CA 1
ATOM 4639 C C . PRO A 1 664 ? -34.791 -13.956 7.483 1.00 88.94 664 PRO A C 1
ATOM 4641 O O . PRO A 1 664 ? -34.407 -12.853 7.884 1.00 88.94 664 PRO A O 1
ATOM 4644 N N . SER A 1 665 ? -36.059 -14.334 7.577 1.00 86.62 665 SER A N 1
ATOM 4645 C CA . SER A 1 665 ? -37.093 -13.550 8.248 1.00 86.62 665 SER A CA 1
ATOM 4646 C C . SER A 1 665 ? -37.451 -14.198 9.582 1.00 86.62 665 SER A C 1
ATOM 4648 O O . SER A 1 665 ? -37.533 -15.420 9.673 1.00 86.62 665 SER A O 1
ATOM 4650 N N . ALA A 1 666 ? -37.668 -13.389 10.616 1.00 90.12 666 ALA A N 1
ATOM 4651 C CA . ALA A 1 666 ? -38.161 -13.833 11.915 1.00 90.12 666 ALA A CA 1
ATOM 4652 C C . ALA A 1 666 ? -39.309 -12.917 12.342 1.00 90.12 666 ALA A C 1
ATOM 4654 O O . ALA A 1 666 ? -39.213 -11.697 12.212 1.00 90.12 666 ALA A O 1
ATOM 4655 N N . GLU A 1 667 ? -40.404 -13.506 12.811 1.00 91.50 667 GLU A N 1
ATOM 4656 C CA . GLU A 1 667 ? -41.583 -12.765 13.248 1.00 91.50 667 GLU A CA 1
ATOM 4657 C C . GLU A 1 667 ? -41.384 -12.232 14.674 1.00 91.50 667 GLU A C 1
ATOM 4659 O O . GLU A 1 667 ? -41.029 -12.973 15.592 1.00 91.50 667 GLU A O 1
ATOM 4664 N N . ASP A 1 668 ? -41.646 -10.941 14.880 1.00 92.06 668 ASP A N 1
ATOM 4665 C CA . ASP A 1 668 ? -41.774 -10.384 16.226 1.00 92.06 668 ASP A CA 1
ATOM 4666 C C . ASP A 1 668 ? -42.949 -11.054 16.957 1.00 92.06 668 ASP A C 1
ATOM 4668 O O . ASP A 1 668 ? -44.064 -11.102 16.432 1.00 92.06 668 ASP A O 1
ATOM 4672 N N . ILE A 1 669 ? -42.737 -11.492 18.201 1.00 93.06 669 ILE A N 1
ATOM 4673 C CA . ILE A 1 669 ? -43.801 -12.054 19.047 1.00 93.06 669 ILE A CA 1
ATOM 4674 C C . ILE A 1 669 ? -44.024 -11.202 20.297 1.00 93.06 669 ILE A C 1
ATOM 4676 O O . ILE A 1 669 ? -43.096 -10.603 20.845 1.00 93.06 669 ILE A O 1
ATOM 4680 N N . ALA A 1 670 ? -45.270 -11.167 20.766 1.00 91.31 670 ALA A N 1
ATOM 4681 C CA . ALA A 1 670 ? -45.649 -10.542 22.027 1.00 91.31 670 ALA A CA 1
ATOM 4682 C C . ALA A 1 670 ? -46.033 -11.621 23.047 1.00 91.31 670 ALA A C 1
ATOM 4684 O O . ALA A 1 670 ? -46.873 -12.476 22.765 1.00 91.31 670 ALA A O 1
ATOM 4685 N N . LEU A 1 671 ? -45.427 -11.568 24.231 1.00 93.31 671 LEU A N 1
ATOM 4686 C CA . LEU A 1 671 ? -45.749 -12.410 25.381 1.00 93.31 671 LEU A CA 1
ATOM 4687 C C . LEU A 1 671 ? -46.310 -11.541 26.514 1.00 93.31 671 LEU A C 1
ATOM 4689 O O . LEU A 1 671 ? -46.014 -10.349 26.608 1.00 93.31 671 LEU A O 1
ATOM 4693 N N . ALA A 1 672 ? -47.108 -12.144 27.390 1.00 90.81 672 ALA A N 1
ATOM 4694 C CA . ALA A 1 672 ? -47.624 -11.498 28.591 1.00 90.81 672 ALA A CA 1
ATOM 4695 C C . ALA A 1 672 ? -47.407 -12.410 29.802 1.00 90.81 672 ALA A C 1
ATOM 4697 O O . ALA A 1 672 ? -47.576 -13.626 29.700 1.00 90.81 672 ALA A O 1
ATOM 4698 N N . THR A 1 673 ? -47.019 -11.830 30.934 1.00 92.31 673 THR A N 1
ATOM 4699 C CA . THR A 1 673 ? -46.820 -12.544 32.202 1.00 92.31 673 THR A CA 1
ATOM 4700 C C . THR A 1 673 ? -47.001 -11.592 33.388 1.00 92.31 673 THR A C 1
ATOM 4702 O O . THR A 1 673 ? -47.227 -10.398 33.200 1.00 92.31 673 THR A O 1
ATOM 4705 N N . GLN A 1 674 ? -46.892 -12.116 34.605 1.00 89.31 674 GLN A N 1
ATOM 4706 C CA . GLN A 1 674 ? -46.743 -11.317 35.822 1.00 89.31 674 GLN A CA 1
ATOM 4707 C C . GLN A 1 674 ? -45.288 -11.342 36.302 1.00 89.31 674 GLN A C 1
ATOM 4709 O O . GLN A 1 674 ? -44.524 -12.253 35.962 1.00 89.31 674 GLN A O 1
ATOM 4714 N N . THR A 1 675 ? -44.913 -10.370 37.131 1.00 89.25 675 THR A N 1
ATOM 4715 C CA . THR A 1 675 ? -43.641 -10.346 37.864 1.00 89.25 675 THR A CA 1
ATOM 4716 C C . THR A 1 675 ? -43.330 -11.711 38.498 1.00 89.25 675 THR A C 1
ATOM 4718 O O . THR A 1 675 ? -44.202 -12.381 39.052 1.00 89.25 675 THR A O 1
ATOM 4721 N N . GLY A 1 676 ? -42.083 -12.171 38.359 1.00 84.19 676 GLY A N 1
ATOM 4722 C CA . GLY A 1 676 ? -41.624 -13.468 38.873 1.00 84.19 676 GLY A CA 1
ATOM 4723 C C . GLY A 1 676 ? -42.118 -14.724 38.130 1.00 84.19 676 GLY A C 1
ATOM 4724 O O . GLY A 1 676 ? -41.670 -15.820 38.467 1.00 84.19 676 GLY A O 1
ATOM 4725 N N . ARG A 1 677 ? -42.992 -14.621 37.114 1.00 89.00 677 ARG A N 1
ATOM 4726 C CA . ARG A 1 677 ? -43.487 -15.780 36.342 1.00 89.00 677 ARG A CA 1
ATOM 4727 C C . ARG A 1 677 ? -42.810 -15.907 34.976 1.00 89.00 677 ARG A C 1
ATOM 4729 O O . ARG A 1 677 ? -42.925 -15.024 34.126 1.00 89.00 677 ARG A O 1
ATOM 4736 N N . THR A 1 678 ? -42.153 -17.044 34.740 1.00 91.00 678 THR A N 1
ATOM 4737 C CA . THR A 1 678 ? -41.612 -17.417 33.424 1.00 91.00 678 THR A CA 1
ATOM 4738 C C . THR A 1 678 ? -42.734 -17.611 32.403 1.00 91.00 678 THR A C 1
ATOM 4740 O O . THR A 1 678 ? -43.703 -18.321 32.672 1.00 91.00 678 THR A O 1
ATOM 4743 N N . VAL A 1 679 ? -42.571 -17.041 31.209 1.00 93.88 679 VAL A N 1
ATOM 4744 C CA . VAL A 1 679 ? -43.441 -17.255 30.046 1.00 93.88 679 VAL A CA 1
ATOM 4745 C C . VAL A 1 679 ? -42.615 -17.758 28.867 1.00 93.88 679 VAL A C 1
ATOM 4747 O O . VAL A 1 679 ? -41.513 -17.271 28.613 1.00 93.88 679 VAL A O 1
ATOM 4750 N N . SER A 1 680 ? -43.154 -18.731 28.137 1.00 92.94 680 SER A N 1
ATOM 4751 C CA . SER A 1 680 ? -42.507 -19.303 26.956 1.00 92.94 680 SER A CA 1
ATOM 4752 C C . SER A 1 680 ? -43.299 -19.011 25.690 1.00 92.94 680 SER A C 1
ATOM 4754 O O . SER A 1 680 ? -44.526 -18.934 25.710 1.00 92.94 680 SER A O 1
ATOM 4756 N N . GLY A 1 681 ? -42.584 -18.902 24.577 1.00 91.38 681 GLY A N 1
ATOM 4757 C CA . GLY A 1 681 ? -43.143 -18.761 23.240 1.00 91.38 681 GLY A CA 1
ATOM 4758 C C . GLY A 1 681 ? -42.258 -19.447 22.208 1.00 91.38 681 GLY A C 1
ATOM 4759 O O . GLY A 1 681 ? -41.242 -20.057 22.541 1.00 91.38 681 GLY A O 1
ATOM 4760 N N . ARG A 1 682 ? -42.619 -19.318 20.935 1.00 91.94 682 ARG A N 1
ATOM 4761 C CA . ARG A 1 682 ? -41.759 -19.693 19.814 1.00 91.94 682 ARG A CA 1
ATOM 4762 C C . ARG A 1 682 ? -41.815 -18.580 18.786 1.00 91.94 682 ARG A C 1
ATOM 4764 O O . ARG A 1 682 ? -42.906 -18.146 18.428 1.00 91.94 682 ARG A O 1
ATOM 4771 N N . ILE A 1 683 ? -40.654 -18.130 18.336 1.00 93.12 683 ILE A N 1
ATOM 4772 C CA . ILE A 1 683 ? -40.556 -17.229 17.191 1.00 93.12 683 ILE A CA 1
ATOM 4773 C C . ILE A 1 683 ? -40.631 -18.092 15.934 1.00 93.12 683 ILE A C 1
ATOM 4775 O O . ILE A 1 683 ? -39.855 -19.040 15.787 1.00 93.12 683 ILE A O 1
ATOM 4779 N N . THR A 1 684 ? -41.550 -17.774 15.026 1.00 88.88 684 THR A N 1
ATOM 4780 C CA . THR A 1 684 ? -41.492 -18.310 13.666 1.00 88.88 684 THR A CA 1
ATOM 4781 C C . THR A 1 684 ? -40.351 -17.612 12.940 1.00 88.88 684 THR A C 1
ATOM 4783 O O . THR A 1 684 ? -40.345 -16.385 12.836 1.00 88.88 684 THR A O 1
ATOM 4786 N N . ALA A 1 685 ? -39.405 -18.377 12.409 1.00 88.44 685 ALA A N 1
ATOM 4787 C CA . ALA A 1 685 ? -38.437 -17.873 11.449 1.00 88.44 685 ALA A CA 1
ATOM 4788 C C . ALA A 1 685 ? -38.500 -18.710 10.171 1.00 88.44 685 ALA A C 1
ATOM 4790 O O . ALA A 1 685 ? -38.709 -19.923 10.227 1.00 88.44 685 ALA A O 1
ATOM 4791 N N . THR A 1 686 ? -38.357 -18.051 9.024 1.00 87.06 686 THR A N 1
ATOM 4792 C CA . THR A 1 686 ? -38.354 -18.693 7.708 1.00 87.06 686 THR A CA 1
ATOM 4793 C C . THR A 1 686 ? -37.225 -18.142 6.857 1.00 87.06 686 THR A C 1
ATOM 4795 O O . THR A 1 686 ? -37.043 -16.924 6.749 1.00 87.06 686 THR A O 1
ATOM 4798 N N . ASP A 1 687 ? -36.476 -19.058 6.256 1.00 86.62 687 ASP A N 1
ATOM 4799 C CA . ASP A 1 687 ? -35.398 -18.746 5.332 1.00 86.62 687 ASP A CA 1
ATOM 4800 C C . ASP A 1 687 ? -35.924 -18.741 3.881 1.00 86.62 687 ASP A C 1
ATOM 4802 O O . ASP A 1 687 ? -36.570 -19.712 3.467 1.00 86.62 687 ASP A O 1
ATOM 4806 N N . PRO A 1 688 ? -35.695 -17.675 3.089 1.00 81.31 688 PRO A N 1
ATOM 4807 C CA . PRO A 1 688 ? -35.970 -17.672 1.651 1.00 81.31 688 PRO A CA 1
ATOM 4808 C C . PRO A 1 688 ? -35.173 -18.721 0.851 1.00 81.31 688 PRO A C 1
ATOM 4810 O O . PRO A 1 688 ? -35.585 -19.085 -0.256 1.00 81.31 688 PRO A O 1
ATOM 4813 N N . ASP A 1 689 ? -34.041 -19.191 1.376 1.00 82.75 689 ASP A N 1
ATOM 4814 C CA . ASP A 1 689 ? -33.176 -20.239 0.837 1.00 82.75 689 ASP A CA 1
ATOM 4815 C C . ASP A 1 689 ? -33.455 -21.574 1.556 1.00 82.75 689 ASP A C 1
ATOM 4817 O O . ASP A 1 689 ? -32.691 -22.040 2.395 1.00 82.75 689 ASP A O 1
ATOM 4821 N N . ALA A 1 690 ? -34.569 -22.219 1.194 1.00 71.50 690 ALA A N 1
ATOM 4822 C CA . ALA A 1 690 ? -35.171 -23.380 1.875 1.00 71.50 690 ALA A CA 1
ATOM 4823 C C . ALA A 1 690 ? -34.323 -24.678 1.987 1.00 71.50 690 ALA A C 1
ATOM 4825 O O . ALA A 1 690 ? -34.849 -25.718 2.389 1.00 71.50 690 ALA A O 1
ATOM 4826 N N . SER A 1 691 ? -33.042 -24.651 1.614 1.00 72.19 691 SER A N 1
ATOM 4827 C CA . SER A 1 691 ? -32.052 -25.702 1.890 1.00 72.19 691 SER A CA 1
ATOM 4828 C C . SER A 1 691 ? -31.172 -25.420 3.115 1.00 72.19 691 SER A C 1
ATOM 4830 O O . SER A 1 691 ? -30.460 -26.325 3.542 1.00 72.19 691 SER A O 1
ATOM 4832 N N . GLN A 1 692 ? -31.196 -24.194 3.646 1.00 83.19 692 GLN A N 1
ATOM 4833 C CA . GLN A 1 692 ? -30.417 -23.762 4.808 1.00 83.19 692 GLN A CA 1
ATOM 4834 C C . GLN A 1 692 ? -31.135 -24.088 6.124 1.00 83.19 692 GLN A C 1
ATOM 4836 O O . GLN A 1 692 ? -32.367 -24.178 6.168 1.00 83.19 692 GLN A O 1
ATOM 4841 N N . THR A 1 693 ? -30.379 -24.265 7.209 1.00 84.62 693 THR A N 1
ATOM 4842 C CA . THR A 1 693 ? -30.930 -24.506 8.550 1.00 84.62 693 THR A CA 1
ATOM 4843 C C . THR A 1 693 ? -30.742 -23.303 9.473 1.00 84.62 693 THR A C 1
ATOM 4845 O O . THR A 1 693 ? -29.636 -22.818 9.697 1.00 84.62 693 THR A O 1
ATOM 4848 N N . LEU A 1 694 ? -31.851 -22.817 10.043 1.00 90.25 694 LEU A N 1
ATOM 4849 C CA . LEU A 1 694 ? -31.836 -21.699 10.985 1.00 90.25 694 LEU A CA 1
ATOM 4850 C C . LEU A 1 694 ? -31.512 -22.179 12.398 1.00 90.25 694 LEU A C 1
ATOM 4852 O O . LEU A 1 694 ? -32.281 -22.929 12.999 1.00 90.25 694 LEU A O 1
ATOM 4856 N N . THR A 1 695 ? -30.409 -21.678 12.952 1.00 90.56 695 THR A N 1
ATOM 4857 C CA . THR A 1 695 ? -30.047 -21.855 14.362 1.00 90.56 695 THR A CA 1
ATOM 4858 C C . THR A 1 695 ? -30.388 -20.593 15.149 1.00 90.56 695 THR A C 1
ATOM 4860 O O . THR A 1 695 ? -29.803 -19.528 14.942 1.00 90.56 695 THR A O 1
ATOM 4863 N N . ALA A 1 696 ? -31.329 -20.714 16.085 1.00 92.31 696 ALA A N 1
ATOM 4864 C CA . ALA A 1 696 ? -31.715 -19.626 16.975 1.00 92.31 696 ALA A CA 1
ATOM 4865 C C . ALA A 1 696 ? -30.727 -19.455 18.144 1.00 92.31 696 ALA A C 1
ATOM 4867 O O . ALA A 1 696 ? -30.399 -20.408 18.852 1.00 92.31 696 ALA A O 1
ATOM 4868 N N . THR A 1 697 ? -30.292 -18.219 18.386 1.00 91.62 697 THR A N 1
ATOM 4869 C CA . THR A 1 697 ? -29.405 -17.827 19.496 1.00 91.62 697 THR A CA 1
ATOM 4870 C C . THR A 1 697 ? -29.851 -16.494 20.103 1.00 91.62 697 THR A C 1
ATOM 4872 O O . THR A 1 697 ? -30.509 -15.692 19.444 1.00 91.62 697 THR A O 1
ATOM 4875 N N . LEU A 1 698 ? -29.529 -16.223 21.371 1.00 92.44 698 LEU A N 1
ATOM 4876 C CA . LEU A 1 698 ? -29.862 -14.937 21.997 1.00 92.44 698 LEU A CA 1
ATOM 4877 C C . LEU A 1 698 ? -28.941 -13.831 21.446 1.00 92.44 698 LEU A C 1
ATOM 4879 O O . LEU A 1 698 ? -27.734 -13.885 21.662 1.00 92.44 698 LEU A O 1
ATOM 4883 N N . ALA A 1 699 ? -29.503 -12.839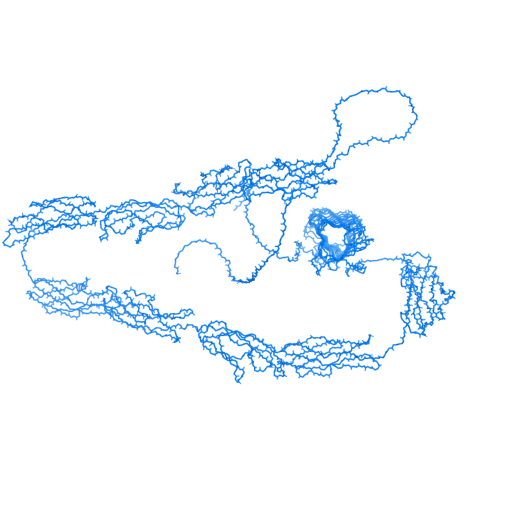 20.747 1.00 91.75 699 ALA A N 1
ATOM 4884 C CA . ALA A 1 699 ? -28.745 -11.765 20.093 1.00 91.75 699 ALA A CA 1
ATOM 4885 C C . ALA A 1 699 ? -28.405 -10.634 21.070 1.00 91.75 699 ALA A C 1
ATOM 4887 O O . ALA A 1 699 ? -27.251 -10.238 21.217 1.00 91.75 699 ALA A O 1
ATOM 4888 N N . ALA A 1 700 ? -29.429 -10.136 21.762 1.00 92.31 700 ALA A N 1
ATOM 4889 C CA . ALA A 1 700 ? -29.297 -9.269 22.919 1.00 92.31 700 ALA A CA 1
ATOM 4890 C C . ALA A 1 700 ? -30.290 -9.734 23.983 1.00 92.31 700 ALA A C 1
ATOM 4892 O O . ALA A 1 700 ? -31.461 -9.993 23.689 1.00 92.31 700 ALA A O 1
ATOM 4893 N N . GLY A 1 701 ? -29.802 -9.858 25.216 1.00 88.94 701 GLY A N 1
ATOM 4894 C CA . GLY A 1 701 ? -30.634 -10.212 26.358 1.00 88.94 701 GLY A CA 1
ATOM 4895 C C . GLY A 1 701 ? -31.667 -9.128 26.691 1.00 88.94 701 GLY A C 1
ATOM 4896 O O . GLY A 1 701 ? -31.486 -7.971 26.304 1.00 88.94 701 GLY A O 1
ATOM 4897 N N . PRO A 1 702 ? -32.736 -9.498 27.414 1.00 91.88 702 PRO A N 1
ATOM 4898 C CA . PRO A 1 702 ? -33.716 -8.542 27.922 1.00 91.88 702 PRO A CA 1
ATOM 4899 C C . PRO A 1 702 ? -33.095 -7.528 28.886 1.00 91.88 702 PRO A C 1
ATOM 4901 O O . PRO A 1 702 ? -32.071 -7.802 29.515 1.00 91.88 702 PRO A O 1
ATOM 4904 N N . ALA A 1 703 ? -33.735 -6.368 29.032 1.00 90.19 703 ALA A N 1
ATOM 4905 C CA . ALA A 1 703 ? -33.259 -5.305 29.912 1.00 90.19 703 ALA A CA 1
ATOM 4906 C C . ALA A 1 703 ? -33.614 -5.551 31.389 1.00 90.19 703 ALA A C 1
ATOM 4908 O O . ALA A 1 703 ? -32.890 -5.088 32.270 1.00 90.19 703 ALA A O 1
ATOM 4909 N N . ALA A 1 704 ? -34.708 -6.270 31.657 1.00 87.62 704 ALA A N 1
ATOM 4910 C CA . ALA A 1 704 ? -35.239 -6.509 32.996 1.00 87.62 704 ALA A CA 1
ATOM 4911 C C . ALA A 1 704 ? -35.734 -7.959 33.168 1.00 87.62 704 ALA A C 1
ATOM 4913 O O . ALA A 1 704 ? -36.809 -8.233 33.709 1.00 87.62 704 ALA A O 1
ATOM 4914 N N . GLY A 1 705 ? -34.921 -8.914 32.710 1.00 88.62 705 GLY A N 1
ATOM 4915 C CA . GLY A 1 705 ? -35.217 -10.338 32.807 1.00 88.62 705 GLY A CA 1
ATOM 4916 C C . GLY A 1 705 ? -34.039 -11.234 32.451 1.00 88.62 705 GLY A C 1
ATOM 4917 O O . GLY A 1 705 ? -32.891 -10.807 32.365 1.00 88.62 705 GLY A O 1
ATOM 4918 N N . SER A 1 706 ? -34.348 -12.500 32.204 1.00 90.56 706 SER A N 1
ATOM 4919 C CA . SER A 1 706 ? -33.462 -13.463 31.555 1.00 90.56 706 SER A CA 1
ATOM 4920 C C . SER A 1 706 ? -34.231 -14.178 30.450 1.00 90.56 706 SER A C 1
ATOM 4922 O O . SER A 1 706 ? -35.425 -14.443 30.596 1.00 90.56 706 SER A O 1
ATOM 4924 N N . ALA A 1 707 ? -33.557 -14.476 29.341 1.00 93.31 707 ALA A N 1
ATOM 4925 C CA . ALA A 1 707 ? -34.129 -15.208 28.221 1.00 93.31 707 ALA A CA 1
ATOM 4926 C C . ALA A 1 707 ? -33.261 -16.428 27.901 1.00 93.31 707 ALA A C 1
ATOM 4928 O O . ALA A 1 707 ? -32.050 -16.305 27.725 1.00 93.31 707 ALA A O 1
ATOM 4929 N N . VAL A 1 708 ? -33.887 -17.597 27.800 1.00 92.75 708 VAL A N 1
ATOM 4930 C CA . VAL A 1 708 ? -33.272 -18.820 27.275 1.00 92.75 708 VAL A CA 1
ATOM 4931 C C . VAL A 1 708 ? -33.830 -19.060 25.879 1.00 92.75 708 VAL A C 1
ATOM 4933 O O . VAL A 1 708 ? -35.045 -19.078 25.690 1.00 92.75 708 VAL A O 1
ATOM 4936 N N . VAL A 1 709 ? -32.938 -19.249 24.909 1.00 93.69 709 VAL A N 1
ATOM 4937 C CA . VAL A 1 709 ? -33.268 -19.572 23.516 1.00 93.69 709 VAL A CA 1
ATOM 4938 C C . VAL A 1 709 ? -32.816 -21.002 23.243 1.00 93.69 709 VAL A C 1
ATOM 4940 O O . VAL A 1 709 ? -31.659 -21.339 23.491 1.00 93.69 709 VAL A O 1
ATOM 4943 N N . GLN A 1 710 ? -33.718 -21.838 22.737 1.00 92.00 710 GLN A N 1
ATOM 4944 C CA . GLN A 1 710 ? -33.382 -23.139 22.159 1.00 92.00 710 GLN A CA 1
ATOM 4945 C C . GLN A 1 710 ? -33.163 -22.975 20.655 1.00 92.00 710 GLN A C 1
ATOM 4947 O O . GLN A 1 710 ? -33.810 -22.136 20.030 1.00 92.00 710 GLN A O 1
ATOM 4952 N N . SER A 1 711 ? -32.289 -23.794 20.063 1.00 86.69 711 SER A N 1
ATOM 4953 C CA . SER A 1 711 ? -31.873 -23.670 18.656 1.00 86.69 711 SER A CA 1
ATOM 4954 C C . SER A 1 711 ? -33.020 -23.725 17.641 1.00 86.69 711 SER A C 1
ATOM 4956 O O . SER A 1 711 ? -32.862 -23.212 16.539 1.00 86.69 711 SER A O 1
ATOM 4958 N N . ASP A 1 712 ? -34.174 -24.286 18.013 1.00 87.12 712 ASP A N 1
ATOM 4959 C CA . ASP A 1 712 ? -35.364 -24.402 17.163 1.00 87.12 712 ASP A CA 1
ATOM 4960 C C . ASP A 1 712 ? -36.273 -23.149 17.148 1.00 87.12 712 ASP A C 1
ATOM 4962 O O . ASP A 1 712 ? -37.324 -23.155 16.501 1.00 87.12 712 ASP A O 1
ATOM 4966 N N . GLY A 1 713 ? -35.893 -22.084 17.862 1.00 89.00 713 GLY A N 1
ATOM 4967 C CA . GLY A 1 713 ? -36.658 -20.838 17.981 1.00 89.00 713 GLY A CA 1
ATOM 4968 C C . GLY A 1 713 ? -37.618 -20.778 19.169 1.00 89.00 713 GLY A C 1
ATOM 4969 O O . GLY A 1 713 ? -38.314 -19.773 19.341 1.00 89.00 713 GLY A O 1
ATOM 4970 N N . THR A 1 714 ? -37.670 -21.820 20.003 1.00 93.38 714 THR A N 1
ATOM 4971 C CA . THR A 1 714 ? -38.411 -21.794 21.270 1.00 93.38 714 THR A CA 1
ATOM 4972 C C . THR A 1 714 ? -37.683 -20.913 22.288 1.00 93.38 714 THR A C 1
ATOM 4974 O O . THR A 1 714 ? -36.487 -21.081 22.535 1.00 93.38 714 THR A O 1
ATOM 4977 N N . VAL A 1 715 ? -38.412 -19.980 22.901 1.00 93.62 715 VAL A N 1
ATOM 4978 C CA . VAL A 1 715 ? -37.895 -19.011 23.876 1.00 93.62 715 VAL A CA 1
ATOM 4979 C C . VAL A 1 715 ? -38.600 -19.161 25.221 1.00 93.62 715 VAL A C 1
ATOM 4981 O O . VAL A 1 715 ? -39.800 -19.426 25.270 1.00 93.62 715 VAL A O 1
ATOM 4984 N N . ALA A 1 716 ? -37.872 -18.942 26.314 1.00 93.50 716 ALA A N 1
ATOM 4985 C CA . ALA A 1 716 ? -38.424 -18.825 27.662 1.00 93.50 716 ALA A CA 1
ATOM 4986 C C . ALA A 1 716 ? -37.867 -17.566 28.334 1.00 93.50 716 ALA A C 1
ATOM 4988 O O . ALA A 1 716 ? -36.654 -17.435 28.489 1.00 93.50 716 ALA A O 1
ATOM 4989 N N . TYR A 1 717 ? -38.747 -16.646 28.724 1.00 95.38 717 TYR A N 1
ATOM 4990 C CA . TYR A 1 717 ? -38.409 -15.394 29.397 1.00 95.38 717 TYR A CA 1
ATOM 4991 C C . TYR A 1 717 ? -38.868 -15.420 30.851 1.00 95.38 717 TYR A C 1
ATOM 4993 O O . TYR A 1 717 ? -40.009 -15.780 31.131 1.00 95.38 717 TYR A O 1
ATOM 5001 N N . THR A 1 718 ? -38.006 -14.981 31.766 1.00 92.44 718 THR A N 1
ATOM 5002 C CA . THR A 1 718 ? -38.335 -14.790 33.186 1.00 92.44 718 THR A CA 1
ATOM 5003 C C . THR A 1 718 ? -38.027 -13.342 33.586 1.00 92.44 718 THR A C 1
ATOM 5005 O O . THR A 1 718 ? -36.866 -12.947 33.441 1.00 92.44 718 THR A O 1
ATOM 5008 N N . PRO A 1 719 ? -39.001 -12.557 34.096 1.00 92.44 719 PRO A N 1
ATOM 5009 C CA . PRO A 1 719 ? -38.754 -11.201 34.595 1.00 92.44 719 PRO A CA 1
ATOM 5010 C C . PRO A 1 719 ? -37.720 -11.184 35.729 1.00 92.44 719 PRO A C 1
ATOM 5012 O O . PRO A 1 719 ? -37.662 -12.115 36.535 1.00 92.44 719 PRO A O 1
ATOM 5015 N N . SER A 1 720 ? -36.916 -10.124 35.830 1.00 85.06 720 SER A N 1
ATOM 5016 C CA . SER A 1 720 ? -35.895 -10.001 36.875 1.00 85.06 720 SER A CA 1
ATOM 5017 C C . SER A 1 720 ? -36.485 -9.390 38.143 1.00 85.06 720 SER A C 1
ATOM 5019 O O . SER A 1 720 ? -36.829 -8.207 38.158 1.00 85.06 720 SER A O 1
ATOM 5021 N N . GLY A 1 721 ? -36.549 -10.173 39.224 1.00 81.25 721 GLY A N 1
ATOM 5022 C CA . GLY A 1 721 ? -36.982 -9.692 40.538 1.00 81.25 721 GLY A CA 1
ATOM 5023 C C . GLY A 1 721 ? -38.346 -9.001 40.477 1.00 81.25 721 GLY A C 1
ATOM 5024 O O . GLY A 1 721 ? -39.301 -9.584 39.975 1.00 81.25 721 GLY A O 1
ATOM 5025 N N . GLN A 1 722 ? -38.403 -7.750 40.944 1.00 83.44 722 GLN A N 1
ATOM 5026 C CA . GLN A 1 722 ? -39.617 -6.926 40.999 1.00 83.44 722 GLN A CA 1
ATOM 5027 C C . GLN A 1 722 ? -39.897 -6.118 39.716 1.00 83.44 722 GLN A C 1
ATOM 5029 O O . GLN A 1 722 ? -40.491 -5.042 39.777 1.00 83.44 722 GLN A O 1
ATOM 5034 N N . PHE A 1 723 ? -39.474 -6.580 38.535 1.00 89.81 723 PHE A N 1
ATOM 5035 C CA . PHE A 1 723 ? -39.830 -5.890 37.293 1.00 89.81 723 PHE A CA 1
ATOM 5036 C C . PHE A 1 723 ? -41.317 -6.070 36.941 1.00 89.81 723 PHE A C 1
ATOM 5038 O O . PHE A 1 723 ? -41.803 -7.197 36.832 1.00 89.81 723 PHE A O 1
ATOM 5045 N N . SER A 1 724 ? -42.010 -4.954 36.696 1.00 88.81 724 SER A N 1
ATOM 5046 C CA . SER A 1 724 ? -43.301 -4.899 35.998 1.00 88.81 724 SER A CA 1
ATOM 5047 C C . SER A 1 724 ? -43.314 -3.702 35.047 1.00 88.81 724 SER A C 1
ATOM 5049 O O . SER A 1 724 ? -43.061 -2.572 35.471 1.00 88.81 724 SER A O 1
ATOM 5051 N N . GLY A 1 725 ? -43.632 -3.937 33.783 1.00 89.50 725 GLY A N 1
ATOM 5052 C CA . GLY A 1 725 ? -43.527 -2.994 32.674 1.00 89.50 725 GLY A CA 1
ATOM 5053 C C . GLY A 1 725 ? -43.317 -3.747 31.360 1.00 89.50 725 GLY A C 1
ATOM 5054 O O . GLY A 1 725 ? -43.487 -4.968 31.298 1.00 89.50 725 GLY A O 1
ATOM 5055 N N . ARG A 1 726 ? -42.925 -3.039 30.304 1.00 92.50 726 ARG A N 1
ATOM 5056 C CA . ARG A 1 726 ? -42.596 -3.626 29.000 1.00 92.50 726 ARG A CA 1
ATOM 5057 C C . ARG A 1 726 ? -41.093 -3.837 28.841 1.00 92.50 726 ARG A C 1
ATOM 5059 O O . ARG A 1 726 ? -40.313 -2.889 28.848 1.00 92.50 726 ARG A O 1
ATOM 5066 N N . ASP A 1 727 ? -40.702 -5.095 28.665 1.00 93.31 727 ASP A N 1
ATOM 5067 C CA . ASP A 1 727 ? -39.333 -5.521 28.355 1.00 93.31 727 ASP A CA 1
ATOM 5068 C C . ASP A 1 727 ? -39.268 -6.056 26.915 1.00 93.31 727 ASP A C 1
ATOM 5070 O O . ASP A 1 727 ? -40.289 -6.416 26.319 1.00 93.31 727 ASP A O 1
ATOM 5074 N N . GLN A 1 728 ? -38.072 -6.131 26.337 1.00 94.38 728 GLN A N 1
ATOM 5075 C CA . GLN A 1 728 ? -37.867 -6.807 25.061 1.00 94.38 728 GLN A CA 1
ATOM 5076 C C . GLN A 1 728 ? -36.462 -7.390 24.929 1.00 94.38 728 GLN A C 1
ATOM 5078 O O . GLN A 1 728 ? -35.482 -6.804 25.384 1.00 94.38 728 GLN A O 1
ATOM 5083 N N . PHE A 1 729 ? -36.362 -8.517 24.229 1.00 94.69 729 PHE A N 1
ATOM 5084 C CA . PHE A 1 729 ? -35.095 -9.133 23.843 1.00 94.69 729 PHE A CA 1
ATOM 5085 C C . PHE A 1 729 ? -35.114 -9.543 22.376 1.00 94.69 729 PHE A C 1
ATOM 5087 O O . PHE A 1 729 ? -36.176 -9.678 21.766 1.00 94.69 729 PHE A O 1
ATOM 5094 N N . THR A 1 730 ? -33.931 -9.729 21.798 1.00 94.44 730 THR A N 1
ATOM 5095 C CA . THR A 1 730 ? -33.781 -10.076 20.385 1.00 94.44 730 THR A CA 1
ATOM 5096 C C . THR A 1 730 ? -33.119 -11.433 20.223 1.00 94.44 730 THR A C 1
ATOM 5098 O O . THR A 1 730 ? -32.141 -11.763 20.897 1.00 94.44 730 THR A O 1
ATOM 5101 N N . VAL A 1 731 ? -33.658 -12.230 19.307 1.00 94.19 731 VAL A N 1
ATOM 5102 C CA . VAL A 1 731 ? -33.170 -13.572 18.984 1.00 94.19 731 VAL A CA 1
ATOM 5103 C C . VAL A 1 731 ? -32.637 -13.569 17.559 1.00 94.19 731 VAL A C 1
ATOM 5105 O O . VAL A 1 731 ? -33.330 -13.139 16.637 1.00 94.19 731 VAL A O 1
ATOM 5108 N N . SER A 1 732 ? -31.398 -14.031 17.405 1.00 93.25 732 SER A N 1
ATOM 5109 C CA . SER A 1 732 ? -30.692 -14.146 16.136 1.00 93.25 732 SER A CA 1
ATOM 5110 C C . SER A 1 732 ? -30.951 -15.525 15.551 1.00 93.25 732 SER A C 1
ATOM 5112 O O . SER A 1 732 ? -30.485 -16.526 16.096 1.00 93.25 732 SER A O 1
ATOM 5114 N N . PHE A 1 733 ? -31.692 -15.573 14.451 1.00 93.94 733 PHE A N 1
ATOM 5115 C CA . PHE A 1 733 ? -31.857 -16.771 13.634 1.00 93.94 733 PHE A CA 1
ATOM 5116 C C . PHE A 1 733 ? -30.817 -16.713 12.536 1.00 93.94 733 PHE A C 1
ATOM 5118 O O . PHE A 1 733 ? -31.059 -16.077 11.512 1.00 93.94 733 PHE A O 1
ATOM 5125 N N . CYS A 1 734 ? -29.650 -17.296 12.794 1.00 91.69 734 CYS A N 1
ATOM 5126 C CA . CYS A 1 734 ? -28.586 -17.353 11.806 1.00 91.69 734 CYS A CA 1
ATOM 5127 C C . CYS A 1 734 ? -28.752 -18.592 10.929 1.00 91.69 734 CYS A C 1
ATOM 5129 O O . CYS A 1 734 ? -29.009 -19.682 11.445 1.00 91.69 734 CYS A O 1
ATOM 5131 N N . ASP A 1 735 ? -28.610 -18.401 9.625 1.00 90.62 735 ASP A N 1
ATOM 5132 C CA . ASP A 1 735 ? -28.518 -19.472 8.638 1.00 90.62 735 ASP A CA 1
ATOM 5133 C C . ASP A 1 735 ? -27.129 -20.143 8.658 1.00 90.62 735 ASP A C 1
ATOM 5135 O O . ASP A 1 735 ? -26.171 -19.620 9.239 1.00 90.62 735 ASP A O 1
ATOM 5139 N N . ASP A 1 736 ? -27.011 -21.317 8.039 1.00 84.88 736 ASP A N 1
ATOM 5140 C CA . ASP A 1 736 ? -25.751 -22.055 7.868 1.00 84.88 736 ASP A CA 1
ATOM 5141 C C . ASP A 1 736 ? -25.007 -21.701 6.559 1.00 84.88 736 ASP A C 1
ATOM 5143 O O . ASP A 1 736 ? -24.090 -22.410 6.132 1.00 84.88 736 ASP A O 1
ATOM 5147 N N . GLY A 1 737 ? -25.361 -20.567 5.950 1.00 79.00 737 GLY A N 1
ATOM 5148 C CA . GLY A 1 737 ? -24.798 -20.060 4.704 1.00 79.00 737 GLY A CA 1
ATOM 5149 C C . GLY A 1 737 ? -23.416 -19.432 4.840 1.00 79.00 737 GLY A C 1
ATOM 5150 O O . GLY A 1 737 ? -22.822 -19.332 5.916 1.00 79.00 737 GLY A O 1
ATOM 5151 N N . SER A 1 738 ? -22.875 -18.970 3.708 1.00 73.81 738 SER A N 1
ATOM 5152 C CA . SER A 1 738 ? -21.534 -18.381 3.647 1.00 73.81 738 SER A CA 1
ATOM 5153 C C . SER A 1 738 ? -21.498 -17.091 2.810 1.00 73.81 738 SER A C 1
ATOM 5155 O O . SER A 1 738 ? -21.708 -17.151 1.597 1.00 73.81 738 SER A O 1
ATOM 5157 N N . PRO A 1 739 ? -21.220 -15.918 3.419 1.00 78.56 739 PRO A N 1
ATOM 5158 C CA . PRO A 1 739 ? -21.202 -15.676 4.864 1.00 78.56 739 PRO A CA 1
ATOM 5159 C C . PRO A 1 739 ? -22.602 -15.866 5.464 1.00 78.56 739 PRO A C 1
ATOM 5161 O O . PRO A 1 739 ? -23.591 -15.469 4.842 1.00 78.56 739 PRO A O 1
ATOM 5164 N N . SER A 1 740 ? -22.668 -16.435 6.669 1.00 83.06 740 SER A N 1
ATOM 5165 C CA . SER A 1 740 ? -23.925 -16.609 7.406 1.00 83.06 740 SER A CA 1
ATOM 5166 C C . SER A 1 740 ? -24.596 -15.253 7.630 1.00 83.06 740 SER A C 1
ATOM 5168 O O . SER A 1 740 ? -23.924 -14.266 7.963 1.00 83.06 740 SER A O 1
ATOM 5170 N N . LYS A 1 741 ? -25.909 -15.183 7.416 1.00 89.06 741 LYS A N 1
ATOM 5171 C CA . LYS A 1 741 ? -26.729 -14.021 7.758 1.00 89.06 741 LYS A CA 1
ATOM 5172 C C . LYS A 1 741 ? -27.705 -14.410 8.853 1.00 89.06 741 LYS A C 1
ATOM 5174 O O . LYS A 1 741 ? -27.895 -15.576 9.177 1.00 89.06 741 LYS A O 1
ATOM 5179 N N . CYS A 1 742 ? -28.283 -13.397 9.493 1.00 90.44 742 CYS A N 1
ATOM 5180 C CA . CYS A 1 742 ? -29.190 -13.634 10.603 1.00 90.44 742 CYS A CA 1
ATOM 5181 C C . CYS A 1 742 ? -30.415 -12.725 10.546 1.00 90.44 742 CYS A C 1
ATOM 5183 O O . CYS A 1 742 ? -30.302 -11.516 10.313 1.00 90.44 742 CYS A O 1
ATOM 5185 N N . ALA A 1 743 ? -31.581 -13.306 10.807 1.00 92.62 743 ALA A N 1
ATOM 5186 C CA . ALA A 1 743 ? -32.798 -12.572 11.116 1.00 92.62 743 ALA A CA 1
ATOM 5187 C C . ALA A 1 743 ? -32.781 -12.162 12.590 1.00 92.62 743 ALA A C 1
ATOM 5189 O O . ALA A 1 743 ? -32.316 -12.928 13.435 1.00 92.62 743 ALA A O 1
ATOM 5190 N N . ILE A 1 744 ? -33.353 -11.003 12.911 1.00 92.69 744 ILE A N 1
ATOM 5191 C CA . ILE A 1 744 ? -33.639 -10.620 14.294 1.00 92.69 744 ILE A CA 1
ATOM 5192 C C . ILE A 1 744 ? -35.149 -10.664 14.506 1.00 92.69 744 ILE A C 1
ATOM 5194 O O . ILE A 1 744 ? -35.868 -9.853 13.931 1.00 92.69 744 ILE A O 1
ATOM 5198 N N . GLY A 1 745 ? -35.609 -11.593 15.346 1.00 92.62 745 GLY A N 1
ATOM 5199 C CA . GLY A 1 745 ? -36.966 -11.576 15.893 1.00 92.62 745 GLY A CA 1
ATOM 5200 C C . GLY A 1 745 ? -36.970 -10.881 17.252 1.00 92.62 745 GLY A C 1
ATOM 5201 O O . GLY A 1 745 ? -36.173 -11.237 18.127 1.00 92.62 745 GLY A O 1
ATOM 5202 N N . THR A 1 746 ? -37.844 -9.893 17.445 1.00 93.38 746 THR A N 1
ATOM 5203 C CA . THR A 1 746 ? -38.016 -9.202 18.731 1.00 93.38 746 THR A CA 1
ATOM 5204 C C . THR A 1 746 ? -39.104 -9.890 19.541 1.00 93.38 746 THR A C 1
ATOM 5206 O O . THR A 1 746 ? -40.265 -9.939 19.132 1.00 93.38 746 THR A O 1
ATOM 5209 N N . VAL A 1 747 ? -38.757 -10.365 20.733 1.00 94.62 747 VAL A N 1
ATOM 5210 C CA . VAL A 1 747 ? -39.743 -10.779 21.732 1.00 94.62 747 VAL A CA 1
ATOM 5211 C C . VAL A 1 747 ? -40.041 -9.574 22.606 1.00 94.62 747 VAL A C 1
ATOM 5213 O O . VAL A 1 747 ? -39.159 -9.103 23.321 1.00 94.62 747 VAL A O 1
ATOM 5216 N N . ARG A 1 748 ? -41.277 -9.077 22.559 1.00 94.12 748 ARG A N 1
ATOM 5217 C CA . ARG A 1 748 ? -41.776 -8.055 23.490 1.00 94.12 748 ARG A CA 1
ATOM 5218 C C . ARG A 1 748 ? -42.536 -8.749 24.608 1.00 94.12 748 ARG A C 1
ATOM 5220 O O . ARG A 1 748 ? -43.340 -9.637 24.329 1.00 94.12 748 ARG A O 1
ATOM 5227 N N . VAL A 1 749 ? -42.301 -8.357 25.854 1.00 94.19 749 VAL A N 1
ATOM 5228 C CA . VAL A 1 749 ? -42.969 -8.947 27.016 1.00 94.19 749 VAL A CA 1
ATOM 5229 C C . VAL A 1 749 ? -43.642 -7.859 27.836 1.00 94.19 749 VAL A C 1
ATOM 5231 O O . VAL A 1 749 ? -42.975 -6.988 28.390 1.00 94.19 749 VAL A O 1
ATOM 5234 N N . ASN A 1 750 ? -44.967 -7.937 27.942 1.00 93.06 750 ASN A N 1
ATOM 5235 C CA . ASN A 1 750 ? -45.729 -7.153 28.906 1.00 93.06 750 ASN A CA 1
ATOM 5236 C C . ASN A 1 750 ? -45.709 -7.904 30.245 1.00 93.06 750 ASN A C 1
ATOM 5238 O O . ASN A 1 750 ? -46.262 -9.001 30.347 1.00 93.06 750 ASN A O 1
ATOM 5242 N N . VAL A 1 751 ? -45.074 -7.327 31.262 1.00 92.94 751 VAL A N 1
ATOM 5243 C CA . VAL A 1 751 ? -45.013 -7.887 32.616 1.00 92.94 751 VAL A CA 1
ATOM 5244 C C . VAL A 1 751 ? -45.917 -7.057 33.523 1.00 92.94 751 VAL A C 1
ATOM 5246 O O . VAL A 1 751 ? -45.528 -5.975 33.956 1.00 92.94 751 VAL A O 1
ATOM 5249 N N . SER A 1 752 ? -47.125 -7.539 33.811 1.00 90.12 752 SER A N 1
ATOM 5250 C CA . SER A 1 752 ? -47.963 -6.929 34.852 1.00 90.12 752 SER A CA 1
ATOM 5251 C C . SER A 1 752 ? -47.339 -7.136 36.235 1.00 90.12 752 SER A C 1
ATOM 5253 O O . SER A 1 752 ? -46.608 -8.114 36.430 1.00 90.12 752 SER A O 1
ATOM 5255 N N . PRO A 1 753 ? -47.635 -6.270 37.218 1.00 90.94 753 PRO A N 1
ATOM 5256 C CA . PRO A 1 753 ? -47.412 -6.629 38.611 1.00 90.94 753 PRO A CA 1
ATOM 5257 C C . PRO A 1 753 ? -48.245 -7.865 39.001 1.00 90.94 753 PRO A C 1
ATOM 5259 O O . PRO A 1 753 ? -49.144 -8.292 38.272 1.00 90.94 753 PRO A O 1
ATOM 5262 N N . SER A 1 754 ? -47.930 -8.449 40.153 1.00 90.56 754 SER A N 1
ATOM 5263 C CA . SER A 1 754 ? -48.780 -9.411 40.850 1.00 90.56 754 SER A CA 1
ATOM 5264 C C . SER A 1 754 ? -49.194 -8.788 42.175 1.00 90.56 754 SER A C 1
ATOM 5266 O O . SER A 1 754 ? -48.339 -8.590 43.037 1.00 90.56 754 SER A O 1
ATOM 5268 N N . ALA A 1 755 ? -50.481 -8.497 42.334 1.00 90.12 755 ALA A N 1
ATOM 5269 C CA . ALA A 1 755 ? -51.022 -8.037 43.608 1.00 90.12 755 ALA A CA 1
ATOM 5270 C C . ALA A 1 755 ? -51.259 -9.236 44.551 1.00 90.12 755 ALA A C 1
ATOM 5272 O O . ALA A 1 755 ? -51.503 -10.352 44.072 1.00 90.12 755 ALA A O 1
ATOM 5273 N N . ALA A 1 756 ? -51.179 -9.046 45.870 1.00 90.12 756 ALA A N 1
ATOM 5274 C CA . ALA A 1 756 ? -51.335 -10.130 46.846 1.00 90.12 756 ALA A CA 1
ATOM 5275 C C . ALA A 1 756 ? -52.260 -9.774 48.027 1.00 90.12 756 ALA A C 1
ATOM 5277 O O . ALA A 1 756 ? -52.232 -8.675 48.563 1.00 90.12 756 ALA A O 1
ATOM 5278 N N . ASP A 1 757 ? -53.101 -10.723 48.457 1.00 91.38 757 ASP A N 1
ATOM 5279 C CA . ASP A 1 757 ? -54.059 -10.485 49.549 1.00 91.38 757 ASP A CA 1
ATOM 5280 C C . ASP A 1 757 ? -53.351 -10.232 50.899 1.00 91.38 757 ASP A C 1
ATOM 5282 O O . ASP A 1 757 ? -52.543 -11.040 51.370 1.00 91.38 757 ASP A O 1
ATOM 5286 N N . ASP A 1 758 ? -53.707 -9.123 51.547 1.00 91.44 758 ASP A N 1
ATOM 5287 C CA . ASP A 1 758 ? -53.168 -8.653 52.824 1.00 91.44 758 ASP A CA 1
ATOM 5288 C C . ASP A 1 758 ? -53.978 -9.108 54.039 1.00 91.44 758 ASP A C 1
ATOM 5290 O O . ASP A 1 758 ? -55.212 -9.228 54.017 1.00 91.44 758 ASP A O 1
ATOM 5294 N N . ALA A 1 759 ? -53.286 -9.178 55.178 1.00 89.06 759 ALA A N 1
ATOM 5295 C CA . ALA A 1 759 ? -53.921 -9.171 56.486 1.00 89.06 759 ALA A CA 1
ATOM 5296 C C . ALA A 1 759 ? -53.204 -8.242 57.479 1.00 89.06 759 ALA A C 1
ATOM 5298 O O . ALA A 1 759 ? -51.979 -8.153 57.497 1.00 89.06 759 ALA A O 1
ATOM 5299 N N . SER A 1 760 ? -53.972 -7.588 58.350 1.00 91.38 760 SER A N 1
ATOM 5300 C CA . SER A 1 760 ? -53.463 -6.720 59.418 1.00 91.38 760 SER A CA 1
ATOM 5301 C C . SER A 1 760 ? -54.245 -6.927 60.719 1.00 91.38 760 SER A C 1
ATOM 5303 O O . SER A 1 760 ? -55.375 -7.423 60.704 1.00 91.38 760 SER A O 1
ATOM 5305 N N . THR A 1 761 ? -53.676 -6.545 61.865 1.00 84.31 761 THR A N 1
ATOM 5306 C CA . THR A 1 761 ? -54.420 -6.505 63.132 1.00 84.31 761 THR A CA 1
ATOM 5307 C C . THR A 1 761 ? -54.180 -5.210 63.900 1.00 84.31 761 THR A C 1
ATOM 5309 O O . THR A 1 761 ? -53.185 -4.511 63.713 1.00 84.31 761 THR A O 1
ATOM 5312 N N . THR A 1 762 ? -55.128 -4.865 64.767 1.00 86.94 762 THR A N 1
ATOM 5313 C CA . THR A 1 762 ? -55.046 -3.707 65.661 1.00 86.94 762 THR A CA 1
ATOM 5314 C C . THR A 1 762 ? -55.694 -4.030 67.011 1.00 86.94 762 THR A C 1
ATOM 5316 O O . THR A 1 762 ? -56.044 -5.174 67.292 1.00 86.94 762 THR A O 1
ATOM 5319 N N . LYS A 1 763 ? -55.841 -3.044 67.893 1.00 80.94 763 LYS A N 1
ATOM 5320 C CA . LYS A 1 763 ? -56.608 -3.153 69.144 1.00 80.94 763 LYS A CA 1
ATOM 5321 C C . LYS A 1 763 ? -57.855 -2.287 69.042 1.00 80.94 763 LYS A C 1
ATOM 5323 O O . LYS A 1 763 ? -57.923 -1.392 68.200 1.00 80.94 763 LYS A O 1
ATOM 5328 N N . VAL A 1 764 ? -58.857 -2.568 69.873 1.00 81.25 764 VAL A N 1
ATOM 5329 C CA . VAL A 1 764 ? -60.132 -1.832 69.839 1.00 81.25 764 VAL A CA 1
ATOM 5330 C C . VAL A 1 764 ? -59.894 -0.315 69.910 1.00 81.25 764 VAL A C 1
ATOM 5332 O O . VAL A 1 764 ? -58.957 0.149 70.564 1.00 81.25 764 VAL A O 1
ATOM 5335 N N . ASP A 1 765 ? -60.690 0.444 69.155 1.00 80.50 765 ASP A N 1
ATOM 5336 C CA . ASP A 1 765 ? -60.599 1.905 68.970 1.00 80.50 765 ASP A CA 1
ATOM 5337 C C . ASP A 1 765 ? -59.284 2.445 68.360 1.00 80.50 765 ASP A C 1
ATOM 5339 O O . ASP A 1 765 ? -59.148 3.653 68.143 1.00 80.50 765 ASP A O 1
ATOM 5343 N N . THR A 1 766 ? -58.334 1.573 68.008 1.00 79.19 766 THR A N 1
ATOM 5344 C CA . THR A 1 766 ? -57.009 1.949 67.496 1.00 79.19 766 THR A CA 1
ATOM 5345 C C . THR A 1 766 ? -56.952 1.791 65.967 1.00 79.19 766 THR A C 1
ATOM 5347 O O . THR A 1 766 ? -57.173 0.688 65.464 1.00 79.19 766 THR A O 1
ATOM 5350 N N . PRO A 1 767 ? -56.662 2.850 65.185 1.00 88.81 767 PRO A N 1
ATOM 5351 C CA . PRO A 1 767 ? -56.404 2.726 63.747 1.00 88.81 767 PRO A CA 1
ATOM 5352 C C . PRO A 1 767 ? -55.109 1.967 63.468 1.00 88.81 767 PRO A C 1
ATOM 5354 O O . PRO A 1 767 ? -54.194 1.985 64.289 1.00 88.81 767 PRO A O 1
ATOM 5357 N N . VAL A 1 768 ? -55.004 1.392 62.275 1.00 90.19 768 VAL A N 1
ATOM 5358 C CA . VAL A 1 768 ? -53.767 0.799 61.758 1.00 90.19 768 VAL A CA 1
ATOM 5359 C C . VAL A 1 768 ? -53.521 1.308 60.341 1.00 90.19 768 VAL A C 1
ATOM 5361 O O . VAL A 1 768 ? -54.456 1.358 59.541 1.00 90.19 768 VAL A O 1
ATOM 5364 N N . SER A 1 769 ? -52.282 1.704 60.032 1.00 90.25 769 SER A N 1
ATOM 5365 C CA . SER A 1 769 ? -51.873 1.879 58.634 1.00 90.25 769 SER A CA 1
ATOM 5366 C C . SER A 1 769 ? -51.329 0.566 58.103 1.00 90.25 769 SER A C 1
ATOM 5368 O O . SER A 1 769 ? -50.610 -0.141 58.809 1.00 90.25 769 SER A O 1
ATOM 5370 N N . ILE A 1 770 ? -51.732 0.227 56.885 1.00 89.88 770 ILE A N 1
ATOM 5371 C CA . ILE A 1 770 ? -51.473 -1.059 56.248 1.00 89.88 770 ILE A CA 1
ATOM 5372 C C . ILE A 1 770 ? -50.622 -0.788 55.012 1.00 89.88 770 ILE A C 1
ATOM 5374 O O . ILE A 1 770 ? -51.064 -0.123 54.074 1.00 89.88 770 ILE A O 1
ATOM 5378 N N . GLU A 1 771 ? -49.383 -1.264 55.028 1.00 88.81 771 GLU A N 1
ATOM 5379 C CA . GLU A 1 771 ? -48.464 -1.179 53.894 1.00 88.81 771 GLU A CA 1
ATOM 5380 C C . GLU A 1 771 ? -48.762 -2.324 52.919 1.00 88.81 771 GLU A C 1
ATOM 5382 O O . GLU A 1 771 ? -48.121 -3.369 52.955 1.00 88.81 771 GLU A O 1
ATOM 5387 N N . VAL A 1 772 ? -49.783 -2.128 52.082 1.00 87.25 772 VAL A N 1
ATOM 5388 C CA . VAL A 1 772 ? -50.271 -3.159 51.148 1.00 87.25 772 VAL A CA 1
ATOM 5389 C C . VAL A 1 772 ? -49.236 -3.534 50.078 1.00 87.25 772 VAL A C 1
ATOM 5391 O O . VAL A 1 772 ? -49.092 -4.689 49.715 1.00 87.25 772 VAL A O 1
ATOM 5394 N N . GLY A 1 773 ? -48.389 -2.585 49.663 1.00 82.56 773 GLY A N 1
ATOM 5395 C CA . GLY A 1 773 ? -47.322 -2.826 48.681 1.00 82.56 773 GLY A CA 1
ATOM 5396 C C . GLY A 1 773 ? -46.174 -3.741 49.143 1.00 82.56 773 GLY A C 1
ATOM 5397 O O . GLY A 1 773 ? -45.179 -3.852 48.430 1.00 82.56 773 GLY A O 1
ATOM 5398 N N . ALA A 1 774 ? -46.254 -4.342 50.337 1.00 83.44 774 ALA A N 1
ATOM 5399 C CA . ALA A 1 774 ? -45.173 -5.122 50.944 1.00 83.44 774 ALA A CA 1
ATOM 5400 C C . ALA A 1 774 ? -45.180 -6.618 50.569 1.00 83.44 774 ALA A C 1
ATOM 5402 O O . ALA A 1 774 ? -44.129 -7.262 50.610 1.00 83.44 774 ALA A O 1
ATOM 5403 N N . ASN A 1 775 ? -46.344 -7.182 50.230 1.00 84.62 775 ASN A N 1
ATOM 5404 C CA . ASN A 1 775 ? -46.498 -8.558 49.732 1.00 84.62 775 ASN A CA 1
ATOM 5405 C C . ASN A 1 775 ? -46.604 -8.615 48.188 1.00 84.62 775 ASN A C 1
ATOM 5407 O O . ASN A 1 775 ? -46.364 -9.672 47.597 1.00 84.62 775 ASN A O 1
ATOM 5411 N N . ASP A 1 776 ? -46.930 -7.483 47.560 1.00 88.88 776 ASP A N 1
ATOM 5412 C CA . ASP A 1 776 ? -47.020 -7.280 46.118 1.00 88.88 776 ASP A CA 1
ATOM 5413 C C . ASP A 1 776 ? -45.680 -7.518 45.399 1.00 88.88 776 ASP A C 1
ATOM 5415 O O . ASP A 1 776 ? -44.581 -7.352 45.943 1.00 88.88 776 ASP A O 1
ATOM 5419 N N . ALA A 1 777 ? -45.767 -7.868 44.115 1.00 85.19 777 ALA A N 1
ATOM 5420 C CA . ALA A 1 777 ? -44.612 -8.024 43.243 1.00 85.19 777 ALA A CA 1
ATOM 5421 C C . ALA A 1 777 ? -44.716 -7.123 42.008 1.00 85.19 777 ALA A C 1
ATOM 5423 O O . ALA A 1 777 ? -45.648 -7.242 41.216 1.00 85.19 777 ALA A O 1
ATOM 5424 N N . GLY A 1 778 ? -43.735 -6.243 41.816 1.00 86.62 778 GLY A N 1
ATOM 5425 C CA . GLY A 1 778 ? -43.665 -5.335 40.672 1.00 86.62 778 GLY A CA 1
ATOM 5426 C C . GLY A 1 778 ? -43.049 -3.979 41.014 1.00 86.62 778 GLY A C 1
ATOM 5427 O O . GLY A 1 778 ? -42.840 -3.624 42.170 1.00 86.62 778 GLY A O 1
ATOM 5428 N N . THR A 1 779 ? -42.765 -3.201 39.974 1.00 87.25 779 THR A N 1
ATOM 5429 C CA . THR A 1 779 ? -42.343 -1.801 40.060 1.00 87.25 779 THR A CA 1
ATOM 5430 C C . THR A 1 779 ? -43.588 -0.944 39.850 1.00 87.25 779 THR A C 1
ATOM 5432 O O . THR A 1 779 ? -43.890 -0.546 38.721 1.00 87.25 779 THR A O 1
ATOM 5435 N N . VAL A 1 780 ? -44.348 -0.732 40.927 1.00 85.50 780 VAL A N 1
ATOM 5436 C CA . VAL A 1 780 ? -45.702 -0.154 40.890 1.00 85.50 780 VAL A CA 1
ATOM 5437 C C . VAL A 1 780 ? -45.792 1.269 41.441 1.00 85.50 780 VAL A C 1
ATOM 5439 O O . VAL A 1 780 ? -44.938 1.721 42.203 1.00 85.50 780 VAL A O 1
ATOM 5442 N N . GLY A 1 781 ? -46.817 1.997 40.993 1.00 84.56 781 GLY A N 1
ATOM 5443 C CA . GLY A 1 781 ? -47.189 3.306 41.526 1.00 84.56 781 GLY A CA 1
ATOM 5444 C C . GLY A 1 781 ? -47.895 3.217 42.883 1.00 84.56 781 GLY A C 1
ATOM 5445 O O . GLY A 1 781 ? -47.956 2.160 43.505 1.00 84.56 781 GLY A O 1
ATOM 5446 N N . ALA A 1 782 ? -48.457 4.341 43.334 1.00 85.38 782 ALA A N 1
ATOM 5447 C CA . ALA A 1 782 ? -49.299 4.367 44.530 1.00 85.38 782 ALA A CA 1
ATOM 5448 C C . ALA A 1 782 ? -50.510 3.418 44.373 1.00 85.38 782 ALA A C 1
ATOM 5450 O O . ALA A 1 782 ? -51.140 3.441 43.310 1.00 85.38 782 ALA A O 1
ATOM 5451 N N . PRO A 1 783 ? -50.877 2.633 45.404 1.00 89.25 783 PRO A N 1
ATOM 5452 C CA . PRO A 1 783 ? -52.079 1.813 45.368 1.00 89.25 783 PRO A CA 1
ATOM 5453 C C . PRO A 1 783 ? -53.329 2.701 45.373 1.00 89.25 783 PRO A C 1
ATOM 5455 O O . PRO A 1 783 ? -53.335 3.802 45.929 1.00 89.25 783 PRO A O 1
ATOM 5458 N N . SER A 1 784 ? -54.418 2.217 44.781 1.00 90.19 784 SER A N 1
ATOM 5459 C CA . SER A 1 784 ? -55.708 2.917 44.767 1.00 90.19 784 SER A CA 1
ATOM 5460 C C . SER A 1 784 ? -56.844 2.015 45.251 1.00 90.19 784 SER A C 1
ATOM 5462 O O . SER A 1 784 ? -56.797 0.804 45.063 1.00 90.19 784 SER A O 1
ATOM 5464 N N . ILE A 1 785 ? -57.862 2.575 45.919 1.00 92.19 785 ILE A N 1
ATOM 5465 C CA . ILE A 1 785 ? -58.968 1.777 46.478 1.00 92.19 785 ILE A CA 1
ATOM 5466 C C . ILE A 1 785 ? -59.905 1.316 45.357 1.00 92.19 785 ILE A C 1
ATOM 5468 O O . ILE A 1 785 ? -60.654 2.119 44.802 1.00 92.19 785 ILE A O 1
ATOM 5472 N N . ALA A 1 786 ? -59.912 0.011 45.087 1.00 89.31 786 ALA A N 1
ATOM 5473 C CA . ALA A 1 786 ? -60.807 -0.624 44.125 1.00 89.31 786 ALA A CA 1
ATOM 5474 C C . ALA A 1 786 ? -62.187 -0.943 44.742 1.00 89.31 786 ALA A C 1
ATOM 5476 O O . ALA A 1 786 ? -63.209 -0.863 44.060 1.00 89.31 786 ALA A O 1
ATOM 5477 N N . SER A 1 787 ? -62.248 -1.258 46.044 1.00 91.38 787 SER A N 1
ATOM 5478 C CA . SER A 1 787 ? -63.503 -1.347 46.810 1.00 91.38 787 SER A CA 1
ATOM 5479 C C . SER A 1 787 ? -63.293 -1.084 48.307 1.00 91.38 787 SER A C 1
ATOM 5481 O O . SER A 1 787 ? -62.216 -1.331 48.842 1.00 91.38 787 SER A O 1
ATOM 5483 N N . SER A 1 788 ? -64.314 -0.558 48.990 1.00 88.31 788 SER A N 1
ATOM 5484 C CA . SER A 1 788 ? -64.220 -0.056 50.370 1.00 88.31 788 SER A CA 1
ATOM 5485 C C . SER A 1 788 ? -64.614 -1.071 51.453 1.00 88.31 788 SER A C 1
ATOM 5487 O O . SER A 1 788 ? -65.441 -1.953 51.226 1.00 88.31 788 SER A O 1
ATOM 5489 N N . ALA A 1 789 ? -64.092 -0.859 52.664 1.00 88.06 789 ALA A N 1
ATOM 5490 C CA . ALA A 1 789 ? -64.418 -1.602 53.886 1.00 88.06 789 ALA A CA 1
ATOM 5491 C C . ALA A 1 789 ? -65.887 -1.431 54.352 1.00 88.06 789 ALA A C 1
ATOM 5493 O O . ALA A 1 789 ? -66.585 -0.524 53.893 1.00 88.06 789 ALA A O 1
ATOM 5494 N N . SER A 1 790 ? -66.367 -2.294 55.264 1.00 89.62 790 SER A N 1
ATOM 5495 C CA . SER A 1 790 ? -67.778 -2.323 55.716 1.00 89.62 790 SER A CA 1
ATOM 5496 C C . SER A 1 790 ? -67.994 -1.918 57.183 1.00 89.62 790 SER A C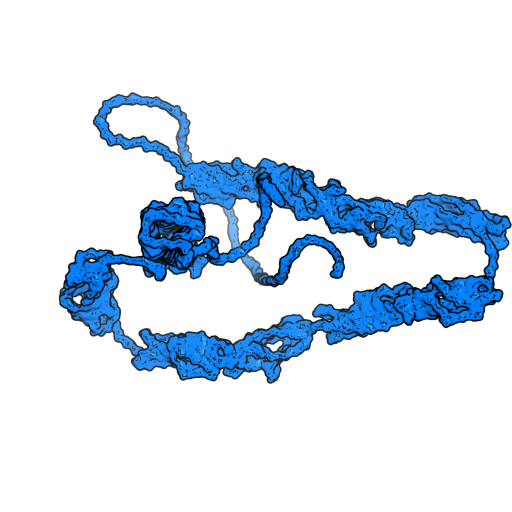 1
ATOM 5498 O O . SER A 1 790 ? -69.072 -1.436 57.532 1.00 89.62 790 SER A O 1
ATOM 5500 N N . HIS A 1 791 ? -66.986 -2.087 58.039 1.00 88.12 791 HIS A N 1
ATOM 5501 C CA . HIS A 1 791 ? -67.006 -1.798 59.481 1.00 88.12 791 HIS A CA 1
ATOM 5502 C C . HIS A 1 791 ? -65.870 -0.851 59.910 1.00 88.12 791 HIS A C 1
ATOM 5504 O O . HIS A 1 791 ? -65.643 -0.636 61.103 1.00 88.12 791 HIS A O 1
ATOM 5510 N N . GLY A 1 792 ? -65.191 -0.240 58.941 1.00 85.31 792 GLY A N 1
ATOM 5511 C CA . GLY A 1 792 ? -64.212 0.822 59.129 1.00 85.31 792 GLY A CA 1
ATOM 5512 C C . GLY A 1 792 ? -64.068 1.684 57.876 1.00 85.31 792 GLY A C 1
ATOM 5513 O O . GLY A 1 792 ? -64.775 1.490 56.888 1.00 85.31 792 GLY A O 1
ATOM 5514 N N . THR A 1 793 ? -63.160 2.657 57.915 1.00 90.12 793 THR A N 1
ATOM 5515 C CA . THR A 1 793 ? -62.886 3.572 56.790 1.00 90.12 793 THR A CA 1
ATOM 5516 C C . THR A 1 793 ? -61.438 3.465 56.334 1.00 90.12 793 THR A C 1
ATOM 5518 O O . THR A 1 793 ? -60.547 3.416 57.182 1.00 90.12 793 THR A O 1
ATOM 5521 N N . THR A 1 794 ? -61.222 3.490 55.018 1.00 91.31 794 THR A N 1
ATOM 5522 C CA . THR A 1 794 ? -59.918 3.338 54.353 1.00 91.31 794 THR A CA 1
ATOM 5523 C C . THR A 1 794 ? -59.506 4.610 53.616 1.00 91.31 794 THR A C 1
ATOM 5525 O O . THR A 1 794 ? -60.261 5.085 52.764 1.00 91.31 794 THR A O 1
ATOM 5528 N N . THR A 1 795 ? -58.297 5.104 53.874 1.00 90.12 795 THR A N 1
ATOM 5529 C CA . THR A 1 795 ? -57.676 6.230 53.154 1.00 90.12 795 THR A CA 1
ATOM 5530 C C . THR A 1 795 ? -56.310 5.797 52.629 1.00 90.12 795 THR A C 1
ATOM 5532 O O . THR A 1 795 ? -55.546 5.213 53.391 1.00 90.12 795 THR A O 1
ATOM 5535 N N . VAL A 1 796 ? -55.990 6.083 51.361 1.00 90.69 796 VAL A N 1
ATOM 5536 C CA . VAL A 1 796 ? -54.605 5.989 50.861 1.00 90.69 796 VAL A CA 1
ATOM 5537 C C . VAL A 1 796 ? -53.871 7.250 51.296 1.00 90.69 796 VAL A C 1
ATOM 5539 O O . VAL A 1 796 ? -54.292 8.357 50.953 1.00 90.69 796 VAL A O 1
ATOM 5542 N N . GLU A 1 797 ? -52.801 7.083 52.059 1.00 87.12 797 GLU A N 1
ATOM 5543 C CA . GLU A 1 797 ? -51.990 8.176 52.583 1.00 87.12 797 GLU A CA 1
ATOM 5544 C C . GLU A 1 797 ? -50.833 8.527 51.628 1.00 87.12 797 GLU A C 1
ATOM 5546 O O . GLU A 1 797 ? -50.510 7.802 50.684 1.00 87.12 797 GLU A O 1
ATOM 5551 N N . ALA A 1 798 ? -50.196 9.680 51.850 1.00 82.56 798 ALA A N 1
ATOM 5552 C CA . ALA A 1 798 ? -49.156 10.210 50.959 1.00 82.56 798 ALA A CA 1
ATOM 5553 C C . ALA A 1 798 ? -47.833 9.408 50.960 1.00 82.56 798 ALA A C 1
ATOM 5555 O O . ALA A 1 798 ? -46.947 9.700 50.160 1.00 82.56 798 ALA A O 1
ATOM 5556 N N . ASP A 1 799 ? -47.701 8.418 51.846 1.00 83.75 799 ASP A N 1
ATOM 5557 C CA . ASP A 1 799 ? -46.609 7.439 51.905 1.00 83.75 799 ASP A CA 1
ATOM 5558 C C . ASP A 1 799 ? -46.957 6.103 51.217 1.00 83.75 799 ASP A C 1
ATOM 5560 O O . ASP A 1 799 ? -46.195 5.146 51.314 1.00 83.75 799 ASP A O 1
ATOM 5564 N N . HIS A 1 800 ? -48.092 6.052 50.507 1.00 85.31 800 HIS A N 1
ATOM 5565 C CA . HIS A 1 800 ? -48.659 4.877 49.835 1.00 85.31 800 HIS A CA 1
ATOM 5566 C C . HIS A 1 800 ? -49.184 3.774 50.775 1.00 85.31 800 HIS A C 1
ATOM 5568 O O . HIS A 1 800 ? -49.668 2.751 50.290 1.00 85.31 800 HIS A O 1
ATOM 5574 N N . THR A 1 801 ? -49.181 3.978 52.097 1.00 89.31 801 THR A N 1
ATOM 5575 C CA . THR A 1 801 ? -49.894 3.088 53.025 1.00 89.31 801 THR A CA 1
ATOM 5576 C C . THR A 1 801 ? -51.401 3.364 53.010 1.00 89.31 801 THR A C 1
ATOM 5578 O O . THR A 1 801 ? -51.856 4.445 52.629 1.00 89.31 801 THR A O 1
ATOM 5581 N N . ILE A 1 802 ? -52.205 2.382 53.424 1.00 92.50 802 ILE A N 1
ATOM 5582 C CA . ILE A 1 802 ? -53.659 2.518 53.541 1.00 92.50 802 ILE A CA 1
ATOM 5583 C C . ILE A 1 802 ? -54.046 2.515 55.019 1.00 92.50 802 ILE A C 1
ATOM 5585 O O . ILE A 1 802 ? -54.028 1.475 55.679 1.00 92.50 802 ILE A O 1
ATOM 5589 N N . THR A 1 803 ? -54.438 3.673 55.552 1.00 92.06 803 THR A N 1
ATOM 5590 C CA . THR A 1 803 ? -54.964 3.767 56.918 1.00 92.06 803 THR A CA 1
ATOM 5591 C C . THR A 1 803 ? -56.377 3.201 56.980 1.00 92.06 803 THR A C 1
ATOM 5593 O O . THR A 1 803 ? -57.315 3.772 56.420 1.00 92.06 803 THR A O 1
ATOM 5596 N N . TYR A 1 804 ? -56.537 2.099 57.717 1.00 92.69 804 TYR A N 1
ATOM 5597 C CA . TYR A 1 804 ? -57.823 1.547 58.123 1.00 92.69 804 TYR A CA 1
ATOM 5598 C C . TYR A 1 804 ? -58.137 1.947 59.572 1.00 92.69 804 TYR A C 1
ATOM 5600 O O . TYR A 1 804 ? -57.407 1.630 60.517 1.00 92.69 804 TYR A O 1
ATOM 5608 N N . ARG A 1 805 ? -59.271 2.626 59.769 1.00 92.31 805 ARG A N 1
ATOM 5609 C CA . ARG A 1 805 ? -59.821 2.926 61.099 1.00 92.31 805 ARG A CA 1
ATOM 5610 C C . ARG A 1 805 ? -61.050 2.044 61.362 1.00 92.31 805 ARG A C 1
ATOM 5612 O O . ARG A 1 805 ? -62.056 2.258 60.684 1.00 92.31 805 ARG A O 1
ATOM 5619 N N . PRO A 1 806 ? -61.022 1.119 62.344 1.00 89.00 806 PRO A N 1
ATOM 5620 C CA . PRO A 1 806 ? -62.209 0.358 62.736 1.00 89.00 806 PRO A CA 1
ATOM 5621 C C . PRO A 1 806 ? -63.268 1.262 63.385 1.00 89.00 806 PRO A C 1
ATOM 5623 O O . PRO A 1 806 ? -62.945 2.291 63.987 1.00 89.00 806 PRO A O 1
ATOM 5626 N N . ALA A 1 807 ? -64.538 0.860 63.301 1.00 88.50 807 ALA A N 1
ATOM 5627 C CA . ALA A 1 807 ? -65.624 1.490 64.045 1.00 88.50 807 ALA A CA 1
ATOM 5628 C C . ALA A 1 807 ? -65.423 1.373 65.570 1.00 88.50 807 ALA A C 1
ATOM 5630 O O . ALA A 1 807 ? -64.864 0.397 66.074 1.00 88.50 807 ALA A O 1
ATOM 5631 N N . ASN A 1 808 ? -65.903 2.372 66.318 1.00 83.75 808 ASN A N 1
ATOM 5632 C CA . ASN A 1 808 ? -65.669 2.450 67.760 1.00 83.75 808 ASN A CA 1
ATOM 5633 C C . ASN A 1 808 ? -66.318 1.265 68.504 1.00 83.75 808 ASN A C 1
ATOM 5635 O O . ASN A 1 808 ? -67.508 0.998 68.341 1.00 83.75 808 ASN A O 1
ATOM 5639 N N . GLY A 1 809 ? -65.553 0.598 69.366 1.00 76.38 809 GLY A N 1
ATOM 5640 C CA . GLY A 1 809 ? -65.945 -0.581 70.136 1.00 76.38 809 GLY A CA 1
ATOM 5641 C C . GLY A 1 809 ? -65.910 -1.900 69.356 1.00 76.38 809 GLY A C 1
ATOM 5642 O O . GLY A 1 809 ? -66.280 -2.929 69.919 1.00 76.38 809 GLY A O 1
ATOM 5643 N N . TYR A 1 810 ? -65.498 -1.897 68.084 1.00 81.75 810 TYR A N 1
ATOM 5644 C CA . TYR A 1 810 ? -65.499 -3.097 67.249 1.00 81.75 810 TYR A CA 1
ATOM 5645 C C . TYR A 1 810 ? -64.360 -4.065 67.603 1.00 81.75 810 TYR A C 1
ATOM 5647 O O . TYR A 1 810 ? -63.192 -3.678 67.636 1.00 81.75 810 TYR A O 1
ATOM 5655 N N . THR A 1 811 ? -64.702 -5.343 67.782 1.00 75.00 811 THR A N 1
ATOM 5656 C CA . THR A 1 811 ? -63.763 -6.472 67.752 1.00 75.00 811 THR A CA 1
ATOM 5657 C C . THR A 1 811 ? -64.290 -7.556 66.809 1.00 75.00 811 THR A C 1
ATOM 5659 O O . THR A 1 811 ? -65.474 -7.894 66.836 1.00 75.00 811 THR A O 1
ATOM 5662 N N . GLY A 1 812 ? -63.428 -8.069 65.928 1.00 83.25 812 GLY A N 1
ATOM 5663 C CA . GLY A 1 812 ? -63.820 -8.919 64.797 1.00 83.25 812 GLY A CA 1
ATOM 5664 C C . GLY A 1 812 ? -62.973 -8.637 63.555 1.00 83.25 812 GLY A C 1
ATOM 5665 O O . GLY A 1 812 ? -61.926 -8.002 63.680 1.00 83.25 812 GLY A O 1
ATOM 5666 N N . SER A 1 813 ? -63.446 -9.079 62.382 1.00 87.94 813 SER A N 1
ATOM 5667 C CA . SER A 1 813 ? -62.741 -8.957 61.100 1.00 87.94 813 SER A CA 1
ATOM 5668 C C . SER A 1 813 ? -63.542 -8.230 60.004 1.00 87.94 813 SER A C 1
ATOM 5670 O O . SER A 1 813 ? -64.727 -8.512 59.820 1.00 87.94 813 SER A O 1
ATOM 5672 N N . ASP A 1 814 ? -62.886 -7.334 59.254 1.00 93.19 814 ASP A N 1
ATOM 5673 C CA . ASP A 1 814 ? -63.458 -6.548 58.142 1.00 93.19 814 ASP A CA 1
ATOM 5674 C C . ASP A 1 814 ? -62.503 -6.460 56.930 1.00 93.19 814 ASP A C 1
ATOM 5676 O O . ASP A 1 814 ? -61.299 -6.654 57.095 1.00 93.19 814 ASP A O 1
ATOM 5680 N N . THR A 1 815 ? -63.003 -6.219 55.704 1.00 93.06 815 THR A N 1
ATOM 5681 C CA . THR A 1 815 ? -62.196 -6.374 54.463 1.00 93.06 815 THR A CA 1
ATOM 5682 C C . THR A 1 815 ? -62.485 -5.348 53.357 1.00 93.06 815 THR A C 1
ATOM 5684 O O . THR A 1 815 ? -63.642 -4.967 53.192 1.00 93.06 815 THR A O 1
ATOM 5687 N N . PHE A 1 816 ? -61.485 -5.015 52.529 1.00 94.25 816 PHE A N 1
ATOM 5688 C CA . PHE A 1 816 ? -61.575 -4.108 51.361 1.00 94.25 816 PHE A CA 1
ATOM 5689 C C . PHE A 1 816 ? -60.642 -4.548 50.205 1.00 94.25 816 PHE A C 1
ATOM 5691 O O . PHE A 1 816 ? -59.941 -5.542 50.369 1.00 94.25 816 PHE A O 1
ATOM 5698 N N . THR A 1 817 ? -60.614 -3.866 49.046 1.00 94.38 817 THR A N 1
ATOM 5699 C CA . THR A 1 817 ? -59.673 -4.184 47.936 1.00 94.38 817 THR A CA 1
ATOM 5700 C C . THR A 1 817 ? -58.981 -2.957 47.337 1.00 94.38 817 THR A C 1
ATOM 5702 O O . THR A 1 817 ? -59.529 -1.851 47.349 1.00 94.38 817 THR A O 1
ATOM 5705 N N . TYR A 1 818 ? -57.794 -3.162 46.765 1.00 93.19 818 TYR A N 1
ATOM 5706 C CA . TYR A 1 818 ? -56.982 -2.139 46.101 1.00 93.19 818 TYR A CA 1
ATOM 5707 C C . TYR A 1 818 ? -56.436 -2.618 44.742 1.00 93.19 818 TYR A C 1
ATOM 5709 O O . TYR A 1 818 ? -56.498 -3.803 44.415 1.00 93.19 818 TYR A O 1
ATOM 5717 N N . GLU A 1 819 ? -55.942 -1.673 43.943 1.00 92.94 819 GLU A N 1
ATOM 5718 C CA . GLU A 1 819 ? -55.316 -1.874 42.631 1.00 92.94 819 GLU A CA 1
ATOM 5719 C C . GLU A 1 819 ? -53.936 -1.204 42.587 1.00 92.94 819 GLU A C 1
ATOM 5721 O O . GLU A 1 819 ? -53.769 -0.090 43.097 1.00 92.94 819 GLU A O 1
ATOM 5726 N N . ILE A 1 820 ? -52.976 -1.873 41.945 1.00 91.62 820 ILE A N 1
ATOM 5727 C CA . ILE A 1 820 ? -51.615 -1.392 41.667 1.00 91.62 820 ILE A CA 1
ATOM 5728 C C . ILE A 1 820 ? -51.331 -1.473 40.165 1.00 91.62 820 ILE A C 1
ATOM 5730 O O . ILE A 1 820 ? -51.731 -2.426 39.501 1.00 91.62 820 ILE A O 1
ATOM 5734 N N . CYS A 1 821 ? -50.594 -0.499 39.630 1.00 91.12 821 CYS A N 1
ATOM 5735 C CA . CYS A 1 821 ? -50.203 -0.445 38.218 1.00 91.12 821 CYS A CA 1
ATOM 5736 C C . CYS A 1 821 ? -48.702 -0.177 38.079 1.00 91.12 821 CYS A C 1
ATOM 5738 O O . CYS A 1 821 ? -48.126 0.545 38.894 1.00 91.12 821 CYS A O 1
ATOM 5740 N N . SER A 1 822 ? -48.074 -0.725 37.036 1.00 90.62 822 SER A N 1
ATOM 5741 C CA . SER A 1 822 ? -46.661 -0.491 36.705 1.00 90.62 822 SER A CA 1
ATOM 5742 C C . SER A 1 822 ? -46.347 1.008 36.547 1.00 90.62 822 SER A C 1
ATOM 5744 O O . SER A 1 822 ? -47.100 1.745 35.913 1.00 90.62 822 SER A O 1
ATOM 5746 N N . VAL A 1 823 ? -45.219 1.468 37.106 1.00 85.69 823 VAL A N 1
ATOM 5747 C CA . VAL A 1 823 ? -44.752 2.866 36.979 1.00 85.69 823 VAL A CA 1
ATOM 5748 C C . VAL A 1 823 ? -44.416 3.260 35.532 1.00 85.69 823 VAL A C 1
ATOM 5750 O O . VAL A 1 823 ? -44.894 4.311 35.103 1.00 85.69 823 VAL A O 1
ATOM 5753 N N . PRO A 1 824 ? -43.592 2.505 34.767 1.00 83.75 824 PRO A N 1
ATOM 5754 C CA . PRO A 1 824 ? -43.310 2.857 33.373 1.00 83.75 824 PRO A CA 1
ATOM 5755 C C . PRO A 1 824 ? -44.517 2.679 32.440 1.00 83.75 824 PRO A C 1
ATOM 5757 O O . PRO A 1 824 ? -44.628 3.413 31.461 1.00 83.75 824 PRO A O 1
ATOM 5760 N N . ASP A 1 825 ? -45.412 1.731 32.735 1.00 87.88 825 ASP A N 1
ATOM 5761 C CA . ASP A 1 825 ? -46.479 1.289 31.834 1.00 87.88 825 ASP A CA 1
ATOM 5762 C C . ASP A 1 825 ? -47.812 1.152 32.592 1.00 87.88 825 ASP A C 1
ATOM 5764 O O . ASP A 1 825 ? -48.259 0.054 32.921 1.00 87.88 825 ASP A O 1
ATOM 5768 N N . THR A 1 826 ? -48.452 2.288 32.887 1.00 85.62 826 THR A N 1
ATOM 5769 C CA . THR A 1 826 ? -49.617 2.383 33.793 1.00 85.62 826 THR A CA 1
ATOM 5770 C C . THR A 1 826 ? -50.905 1.707 33.302 1.00 85.62 826 THR A C 1
ATOM 5772 O O . THR A 1 826 ? -51.912 1.747 34.001 1.00 85.62 826 THR A O 1
ATOM 5775 N N . ASP A 1 827 ? -50.896 1.083 32.123 1.00 85.69 827 ASP A N 1
ATOM 5776 C CA . ASP A 1 827 ? -51.940 0.187 31.612 1.00 85.69 827 ASP A CA 1
ATOM 5777 C C . ASP A 1 827 ? -51.759 -1.286 32.042 1.00 85.69 827 ASP A C 1
ATOM 5779 O O . ASP A 1 827 ? -52.629 -2.114 31.772 1.00 85.69 827 ASP A O 1
ATOM 5783 N N . LEU A 1 828 ? -50.652 -1.623 32.715 1.00 90.38 828 LEU A N 1
ATOM 5784 C CA . LEU A 1 828 ? -50.376 -2.954 33.262 1.00 90.38 828 LEU A CA 1
ATOM 5785 C C . LEU A 1 828 ? -50.617 -2.963 34.782 1.00 90.38 828 LEU A C 1
ATOM 5787 O O . LEU A 1 828 ? -49.748 -2.550 35.555 1.00 90.38 828 LEU A O 1
ATOM 5791 N N . CYS A 1 829 ? -51.794 -3.441 35.197 1.00 90.38 829 CYS A N 1
ATOM 5792 C CA . CYS A 1 829 ? -52.272 -3.425 36.588 1.00 90.38 829 CYS A CA 1
ATOM 5793 C C . CYS A 1 829 ? -52.663 -4.819 37.116 1.00 90.38 829 CYS A C 1
ATOM 5795 O O . CYS A 1 829 ? -52.832 -5.756 36.331 1.00 90.38 829 CYS A O 1
ATOM 5797 N N . ASP A 1 830 ? -52.815 -4.935 38.440 1.00 93.31 830 ASP A N 1
ATOM 5798 C CA . ASP A 1 830 ? -53.386 -6.092 39.149 1.00 93.31 830 ASP A CA 1
ATOM 5799 C C . ASP A 1 830 ? -54.064 -5.655 40.473 1.00 93.31 830 ASP A C 1
ATOM 5801 O O . ASP A 1 830 ? -53.839 -4.538 40.949 1.00 93.31 830 ASP A O 1
ATOM 5805 N N . THR A 1 831 ? -54.914 -6.504 41.068 1.00 91.94 831 THR A N 1
ATOM 5806 C CA . THR A 1 831 ? -55.793 -6.140 42.205 1.00 91.94 831 THR A CA 1
ATOM 5807 C C . THR A 1 831 ? -55.818 -7.177 43.329 1.00 91.94 831 THR A C 1
ATOM 5809 O O . THR A 1 831 ? -55.959 -8.367 43.047 1.00 91.94 831 THR A O 1
ATOM 5812 N N . ALA A 1 832 ? -55.813 -6.734 44.592 1.00 89.62 832 ALA A N 1
ATOM 5813 C CA . ALA A 1 832 ? -55.814 -7.609 45.772 1.00 89.62 832 ALA A CA 1
ATOM 5814 C C . ALA A 1 832 ? -56.721 -7.128 46.921 1.00 89.62 832 ALA A C 1
ATOM 5816 O O . ALA A 1 832 ? -57.275 -6.022 46.898 1.00 89.62 832 ALA A O 1
ATOM 5817 N N . ARG A 1 833 ? -56.927 -7.994 47.924 1.00 93.00 833 ARG A N 1
ATOM 5818 C CA . ARG A 1 833 ? -57.853 -7.804 49.050 1.00 93.00 833 ARG A CA 1
ATOM 5819 C C . ARG A 1 833 ? -57.142 -7.717 50.400 1.00 93.00 833 ARG A C 1
ATOM 5821 O O . ARG A 1 833 ? -56.373 -8.595 50.759 1.00 93.00 833 ARG A O 1
ATOM 5828 N N . VAL A 1 834 ? -57.534 -6.743 51.217 1.00 93.50 834 VAL A N 1
ATOM 5829 C CA . VAL A 1 834 ? -57.056 -6.552 52.595 1.00 93.50 834 VAL A CA 1
ATOM 5830 C C . VAL A 1 834 ? -58.078 -7.058 53.614 1.00 93.50 834 VAL A C 1
ATOM 5832 O O . VAL A 1 834 ? -59.280 -6.838 53.450 1.00 93.50 834 VAL A O 1
ATOM 5835 N N . THR A 1 835 ? -57.605 -7.690 54.694 1.00 91.00 835 THR A N 1
ATOM 5836 C CA . THR A 1 835 ? -58.412 -8.205 55.820 1.00 91.00 835 THR A CA 1
ATOM 5837 C C . THR A 1 835 ? -57.869 -7.718 57.172 1.00 91.00 835 THR A C 1
ATOM 5839 O O . THR A 1 835 ? -56.696 -7.920 57.464 1.00 91.00 835 THR A O 1
ATOM 5842 N N . VAL A 1 836 ? -58.687 -7.114 58.043 1.00 91.50 836 VAL A N 1
ATOM 5843 C CA . VAL A 1 836 ? -58.221 -6.522 59.320 1.00 91.50 836 VAL A CA 1
ATOM 5844 C C . VAL A 1 836 ? -58.930 -7.128 60.533 1.00 91.50 836 VAL A C 1
ATOM 5846 O O . VAL A 1 836 ? -60.148 -7.242 60.498 1.00 91.50 836 VAL A O 1
ATOM 5849 N N . GLN A 1 837 ? -58.194 -7.490 61.595 1.00 85.06 837 GLN A N 1
ATOM 5850 C CA . GLN A 1 837 ? -58.669 -8.125 62.851 1.00 85.06 837 GLN A CA 1
ATOM 5851 C C . GLN A 1 837 ? -58.338 -7.267 64.109 1.00 85.06 837 GLN A C 1
ATOM 5853 O O . GLN A 1 837 ? -57.475 -6.393 64.030 1.00 85.06 837 GLN A O 1
ATOM 5858 N N . VAL A 1 838 ? -59.024 -7.432 65.262 1.00 86.50 838 VAL A N 1
ATOM 5859 C CA . VAL A 1 838 ? -58.953 -6.462 66.395 1.00 86.50 838 VAL A CA 1
ATOM 5860 C C . VAL A 1 838 ? -58.954 -7.087 67.827 1.00 86.50 838 VAL A C 1
ATOM 5862 O O . VAL A 1 838 ? -59.946 -7.711 68.208 1.00 86.50 838 VAL A O 1
ATOM 5865 N N . ASP A 1 839 ? -57.890 -6.853 68.640 1.00 67.69 839 ASP A N 1
ATOM 5866 C CA . ASP A 1 839 ? -57.448 -7.703 69.795 1.00 67.69 839 ASP A CA 1
ATOM 5867 C C . ASP A 1 839 ? -57.010 -6.987 71.145 1.00 67.69 839 ASP A C 1
ATOM 5869 O O . ASP A 1 839 ? -57.491 -5.892 71.452 1.00 67.69 839 ASP A O 1
ATOM 5873 N N . ALA A 1 840 ? -56.138 -7.616 71.997 1.00 52.81 840 ALA A N 1
ATOM 5874 C CA . ALA A 1 840 ? -55.940 -7.367 73.469 1.00 52.81 840 ALA A CA 1
ATOM 5875 C C . ALA A 1 840 ? -54.467 -7.334 74.076 1.00 52.81 840 ALA A C 1
ATOM 5877 O O . ALA A 1 840 ? -53.572 -6.752 73.456 1.00 52.81 840 ALA A O 1
ATOM 5878 N N . LEU A 1 841 ? -54.211 -7.813 75.335 1.00 53.62 841 LEU A N 1
ATOM 5879 C CA . LEU A 1 841 ? -53.013 -7.513 76.206 1.00 53.62 841 LEU A CA 1
ATOM 5880 C C . LEU A 1 841 ? -52.508 -8.637 77.209 1.00 53.62 841 LEU A C 1
ATOM 5882 O O . LEU A 1 841 ? -53.288 -9.554 77.460 1.00 53.62 841 LEU A O 1
ATOM 5886 N N . PRO A 1 842 ? -51.262 -8.576 77.800 1.00 51.28 842 PRO A N 1
ATOM 5887 C CA . PRO A 1 842 ? -50.562 -9.706 78.502 1.00 51.28 842 PRO A CA 1
ATOM 5888 C C . PRO A 1 842 ? -49.652 -9.400 79.772 1.00 51.28 842 PRO A C 1
ATOM 5890 O O . PRO A 1 842 ? -49.791 -8.345 80.384 1.00 51.28 842 PRO A O 1
ATOM 5893 N N . ASN A 1 843 ? -48.734 -10.332 80.156 1.00 65.19 843 ASN A N 1
ATOM 5894 C CA . ASN A 1 843 ? -47.731 -10.341 81.282 1.00 65.19 843 ASN A CA 1
ATOM 5895 C C . ASN A 1 843 ? -46.247 -10.204 80.799 1.00 65.19 843 ASN A C 1
ATOM 5897 O O . ASN A 1 843 ? -46.011 -10.317 79.596 1.00 65.19 843 ASN A O 1
ATOM 5901 N N . HIS A 1 844 ? -45.249 -10.032 81.694 1.00 76.25 844 HIS A N 1
ATOM 5902 C CA . HIS A 1 844 ? -43.814 -9.801 81.375 1.00 76.25 844 HIS A CA 1
ATOM 5903 C C . HIS A 1 844 ? -42.843 -10.903 81.859 1.00 76.25 844 HIS A C 1
ATOM 5905 O O . HIS A 1 844 ? -43.285 -11.958 82.299 1.00 76.25 844 HIS A O 1
ATOM 5911 N N . ALA A 1 845 ? -41.532 -10.675 81.682 1.00 76.94 845 ALA A N 1
ATOM 5912 C CA . ALA A 1 845 ? -40.414 -11.595 81.927 1.00 76.94 845 ALA A CA 1
ATOM 5913 C C . ALA A 1 845 ? -39.124 -10.807 82.285 1.00 76.94 845 ALA A C 1
ATOM 5915 O O . ALA A 1 845 ? -39.022 -9.634 81.900 1.00 76.94 845 ALA A O 1
ATOM 5916 N N . PRO A 1 846 ? -38.108 -11.429 82.921 1.00 83.69 846 PRO A N 1
ATOM 5917 C CA . PRO A 1 846 ? -36.840 -10.774 83.245 1.00 83.69 846 PRO A CA 1
ATOM 5918 C C . PRO A 1 846 ? -36.040 -10.361 82.003 1.00 83.69 846 PRO A C 1
ATOM 5920 O O . PRO A 1 846 ? -36.167 -10.944 80.929 1.00 83.69 846 PRO A O 1
ATOM 5923 N N . VAL A 1 847 ? -35.154 -9.376 82.163 1.00 81.69 847 VAL A N 1
ATOM 5924 C CA . VAL A 1 847 ? -34.352 -8.762 81.097 1.00 81.69 847 VAL A CA 1
ATOM 5925 C C . VAL A 1 847 ? -32.859 -8.973 81.360 1.00 81.69 847 VAL A C 1
ATOM 5927 O O . VAL A 1 847 ? -32.334 -8.604 82.412 1.00 81.69 847 VAL A O 1
ATOM 5930 N N . LEU A 1 848 ? -32.144 -9.522 80.375 1.00 87.38 848 LEU A N 1
ATOM 5931 C CA . LEU A 1 848 ? -30.691 -9.704 80.418 1.00 87.38 848 LEU A CA 1
ATOM 5932 C C . LEU A 1 848 ? -30.022 -9.029 79.219 1.00 87.38 848 LEU A C 1
ATOM 5934 O O . LEU A 1 848 ? -30.374 -9.292 78.072 1.00 87.38 848 LEU A O 1
ATOM 5938 N N . GLY A 1 849 ? -29.032 -8.176 79.488 1.00 83.50 849 GLY A N 1
ATOM 5939 C CA . GLY A 1 849 ? -28.207 -7.567 78.448 1.00 83.50 849 GLY A CA 1
ATOM 5940 C C . GLY A 1 849 ? -27.173 -8.551 77.897 1.00 83.50 849 GLY A C 1
ATOM 5941 O O . GLY A 1 849 ? -26.459 -9.199 78.663 1.00 83.50 849 GLY A O 1
ATOM 5942 N N . GLY A 1 850 ? -27.075 -8.637 76.569 1.00 82.25 850 GLY A N 1
ATOM 5943 C CA . GLY A 1 850 ? -25.962 -9.307 75.892 1.00 82.25 850 GLY A CA 1
ATOM 5944 C C . GLY A 1 850 ? -24.659 -8.509 75.977 1.00 82.25 850 GLY A C 1
ATOM 5945 O O . GLY A 1 850 ? -24.634 -7.371 76.449 1.00 82.25 850 GLY A O 1
ATOM 5946 N N . GLN A 1 851 ? -23.569 -9.095 75.487 1.00 87.38 851 GLN A N 1
ATOM 5947 C CA . GLN A 1 851 ? -22.274 -8.418 75.352 1.00 87.38 851 GLN A CA 1
ATOM 5948 C C . GLN A 1 851 ? -21.605 -8.751 74.021 1.00 87.38 851 GLN A C 1
ATOM 5950 O O . GLN A 1 851 ? -21.931 -9.740 73.365 1.00 87.38 851 GLN A O 1
ATOM 5955 N N . THR A 1 852 ? -20.631 -7.930 73.636 1.00 86.94 852 THR A N 1
ATOM 5956 C CA . THR A 1 852 ? -19.761 -8.200 72.492 1.00 86.94 852 THR A CA 1
ATOM 5957 C C . THR A 1 852 ? -18.310 -7.964 72.888 1.00 86.94 852 THR A C 1
ATOM 5959 O O . THR A 1 852 ? -17.996 -6.927 73.469 1.00 86.94 852 THR A O 1
ATOM 5962 N N . GLN A 1 853 ? -17.445 -8.931 72.592 1.00 87.62 853 GLN A N 1
ATOM 5963 C CA . GLN A 1 853 ? -15.991 -8.841 72.755 1.00 87.62 853 GLN A CA 1
ATOM 5964 C C . GLN A 1 853 ? -15.313 -8.879 71.384 1.00 87.62 853 GLN A C 1
ATOM 5966 O O . GLN A 1 853 ? -15.927 -9.318 70.414 1.00 87.62 853 GLN A O 1
ATOM 5971 N N . ARG A 1 854 ? -14.055 -8.431 71.303 1.00 89.12 854 ARG A N 1
ATOM 5972 C CA . ARG A 1 854 ? -13.248 -8.423 70.071 1.00 89.12 854 ARG A CA 1
ATOM 5973 C C . ARG A 1 854 ? -11.936 -9.166 70.258 1.00 89.12 854 ARG A C 1
ATOM 5975 O O . ARG A 1 854 ? -11.310 -9.030 71.306 1.00 89.12 854 ARG A O 1
ATOM 5982 N N . THR A 1 855 ? -11.524 -9.902 69.233 1.00 89.00 855 THR A N 1
ATOM 5983 C CA . THR A 1 855 ? -10.241 -10.608 69.172 1.00 89.00 855 THR A CA 1
ATOM 5984 C C . THR A 1 855 ? -9.791 -10.801 67.714 1.00 89.00 855 THR A C 1
ATOM 5986 O O . THR A 1 855 ? -10.504 -10.427 66.785 1.00 89.00 855 THR A O 1
ATOM 5989 N N . THR A 1 856 ? -8.607 -11.363 67.497 1.00 87.69 856 THR A N 1
ATOM 5990 C CA . THR A 1 856 ? -8.137 -11.842 66.182 1.00 87.69 856 THR A CA 1
ATOM 5991 C C . THR A 1 856 ? -8.122 -13.364 66.165 1.00 87.69 856 THR A C 1
ATOM 5993 O O . THR A 1 856 ? -8.056 -13.971 67.236 1.00 87.69 856 THR A O 1
ATOM 5996 N N . VAL A 1 857 ? -8.129 -13.968 64.973 1.00 86.75 857 VAL A N 1
ATOM 5997 C CA . VAL A 1 857 ? -8.045 -15.432 64.817 1.00 86.75 857 VAL A CA 1
ATOM 5998 C C . VAL A 1 857 ? -6.954 -16.054 65.702 1.00 86.75 857 VAL A C 1
ATOM 6000 O O . VAL A 1 857 ? -5.838 -15.539 65.811 1.00 86.75 857 VAL A O 1
ATOM 6003 N N . SER A 1 858 ? -7.296 -17.171 66.345 1.00 82.44 858 SER A N 1
ATOM 6004 C CA . SER A 1 858 ? -6.487 -17.921 67.319 1.00 82.44 858 SER A CA 1
ATOM 6005 C C . SER A 1 858 ? -6.171 -17.221 68.663 1.00 82.44 858 SER A C 1
ATOM 6007 O O . SER A 1 858 ? -5.226 -17.628 69.345 1.00 82.44 858 SER A O 1
ATOM 6009 N N . VAL A 1 859 ? -6.945 -16.213 69.105 1.00 87.06 859 VAL A N 1
ATOM 6010 C CA . VAL A 1 859 ? -6.714 -15.500 70.391 1.00 87.06 859 VAL A CA 1
ATOM 6011 C C . VAL A 1 859 ? -7.946 -15.534 71.340 1.00 87.06 859 VAL A C 1
ATOM 6013 O O . VAL A 1 859 ? -8.980 -14.949 71.016 1.00 87.06 859 VAL A O 1
ATOM 6016 N N . PRO A 1 860 ? -7.869 -16.167 72.539 1.00 89.00 860 PRO A N 1
ATOM 6017 C CA . PRO A 1 860 ? -8.986 -16.269 73.509 1.00 89.00 860 PRO A CA 1
ATOM 6018 C C . PRO A 1 860 ? -9.396 -14.966 74.233 1.00 89.00 860 PRO A C 1
ATOM 6020 O O . PRO A 1 860 ? -8.584 -14.057 74.400 1.00 89.00 860 PRO A O 1
ATOM 6023 N N . VAL A 1 861 ? -10.636 -14.899 74.755 1.00 89.38 861 VAL A N 1
ATOM 6024 C CA . VAL A 1 861 ? -11.209 -13.710 75.445 1.00 89.38 861 VAL A CA 1
ATOM 6025 C C . VAL A 1 861 ? -12.326 -14.069 76.460 1.00 89.38 861 VAL A C 1
ATOM 6027 O O . VAL A 1 861 ? -12.887 -15.159 76.404 1.00 89.38 861 VAL A O 1
ATOM 6030 N N . GLY A 1 862 ? -12.687 -13.193 77.415 1.00 90.00 862 GLY A N 1
ATOM 6031 C CA . GLY A 1 862 ? -13.714 -13.471 78.447 1.00 90.00 862 GLY A CA 1
ATOM 6032 C C . GLY A 1 862 ? -14.414 -12.233 79.039 1.00 90.00 862 GLY A C 1
ATOM 6033 O O . GLY A 1 862 ? -14.061 -11.106 78.701 1.00 90.00 862 GLY A O 1
ATOM 6034 N N . GLY A 1 863 ? -15.415 -12.432 79.912 1.00 87.56 863 GLY A N 1
ATOM 6035 C CA . GLY A 1 863 ? -16.266 -11.353 80.456 1.00 87.56 863 GLY A CA 1
ATOM 6036 C C . GLY A 1 863 ? -17.286 -11.780 81.533 1.00 87.56 863 GLY A C 1
ATOM 6037 O O . GLY A 1 863 ? -17.117 -12.812 82.181 1.00 87.56 863 GLY A O 1
ATOM 6038 N N . GLN A 1 864 ? -18.325 -10.961 81.771 1.00 90.25 864 GLN A N 1
ATOM 6039 C CA . GLN A 1 864 ? -19.300 -11.111 82.876 1.00 90.25 864 GLN A CA 1
ATOM 6040 C C . GLN A 1 864 ? -20.648 -10.427 82.558 1.00 90.25 864 GLN A C 1
ATOM 6042 O O . GLN A 1 864 ? -20.647 -9.267 82.153 1.00 90.25 864 GLN A O 1
ATOM 6047 N N . LEU A 1 865 ? -21.788 -11.095 82.799 1.00 88.25 865 LEU A N 1
ATOM 6048 C CA . LEU A 1 865 ? -23.157 -10.582 82.552 1.00 88.25 865 LEU A CA 1
ATOM 6049 C C . LEU A 1 865 ? -23.957 -10.264 83.835 1.00 88.25 865 LEU A C 1
ATOM 6051 O O . LEU A 1 865 ? -23.661 -10.814 84.892 1.00 88.25 865 LEU A O 1
ATOM 6055 N N . VAL A 1 866 ? -24.983 -9.403 83.734 1.00 84.19 866 VAL A N 1
ATOM 6056 C CA . VAL A 1 866 ? -25.936 -9.037 84.813 1.00 84.19 866 VAL A CA 1
ATOM 6057 C C . VAL A 1 866 ? -27.300 -8.652 84.204 1.00 84.19 866 VAL A C 1
ATOM 6059 O O . VAL A 1 866 ? -27.326 -7.948 83.195 1.00 84.19 866 VAL A O 1
ATOM 6062 N N . GLY A 1 867 ? -28.419 -9.079 84.807 1.00 83.62 867 GLY A N 1
ATOM 6063 C CA . GLY A 1 867 ? -29.800 -8.757 84.396 1.00 83.62 867 GLY A CA 1
ATOM 6064 C C . GLY A 1 867 ? -30.702 -8.258 85.538 1.00 83.62 867 GLY A C 1
ATOM 6065 O O . GLY A 1 867 ? -30.269 -8.198 86.689 1.00 83.62 867 GLY A O 1
ATOM 6066 N N . ALA A 1 868 ? -31.945 -7.890 85.210 1.00 79.69 868 ALA A N 1
ATOM 6067 C CA . ALA A 1 868 ? -32.957 -7.340 86.124 1.00 79.69 868 ALA A CA 1
ATOM 6068 C C . ALA A 1 868 ? -34.391 -7.651 85.640 1.00 79.69 868 ALA A C 1
ATOM 6070 O O . ALA A 1 868 ? -34.588 -7.915 84.459 1.00 79.69 868 ALA A O 1
ATOM 6071 N N . ASP A 1 869 ? -35.391 -7.591 86.523 1.00 83.75 869 ASP A N 1
ATOM 6072 C CA . ASP A 1 869 ? -36.800 -7.890 86.206 1.00 83.75 869 ASP A CA 1
ATOM 6073 C C . ASP A 1 869 ? -37.704 -6.644 86.319 1.00 83.75 869 ASP A C 1
ATOM 6075 O O . ASP A 1 869 ? -37.423 -5.731 87.100 1.00 83.75 869 ASP A O 1
ATOM 6079 N N . ALA A 1 870 ? -38.776 -6.609 85.525 1.00 77.44 870 ALA A N 1
ATOM 6080 C CA . ALA A 1 870 ? -39.830 -5.600 85.565 1.00 77.44 870 ALA A CA 1
ATOM 6081 C C . ALA A 1 870 ? -40.948 -5.961 86.561 1.00 77.44 870 ALA A C 1
ATOM 6083 O O . ALA A 1 870 ? -41.523 -5.062 87.180 1.00 77.44 870 ALA A O 1
ATOM 6084 N N . ASP A 1 871 ? -41.228 -7.254 86.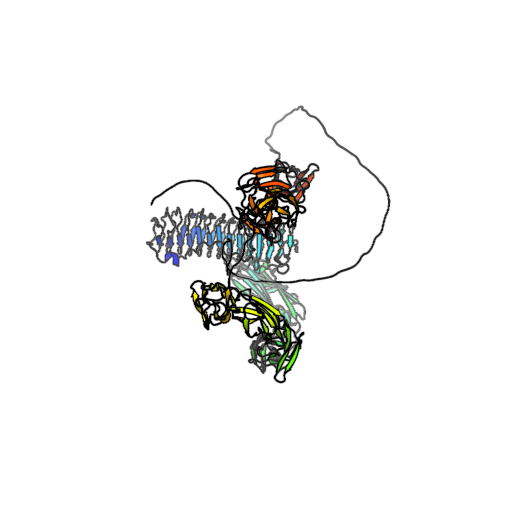752 1.00 75.00 871 ASP A N 1
ATOM 6085 C CA . ASP A 1 871 ? -42.208 -7.726 87.727 1.00 75.00 871 ASP A CA 1
ATOM 6086 C C . ASP A 1 871 ? -41.519 -7.816 89.108 1.00 75.00 871 ASP A C 1
ATOM 6088 O O . ASP A 1 871 ? -40.657 -8.652 89.386 1.00 75.00 871 ASP A O 1
ATOM 6092 N N . ALA A 1 872 ? -41.812 -6.836 89.969 1.00 71.19 872 ALA A N 1
ATOM 6093 C CA . ALA A 1 872 ? -40.940 -6.482 91.089 1.00 71.19 872 ALA A CA 1
ATOM 6094 C C . ALA A 1 872 ? -40.920 -7.512 92.239 1.00 71.19 872 ALA A C 1
ATOM 6096 O O . ALA A 1 872 ? -41.883 -7.635 92.997 1.00 71.19 872 ALA A O 1
ATOM 6097 N N . GLY A 1 873 ? -39.760 -8.149 92.443 1.00 67.19 873 GLY A N 1
ATOM 6098 C CA . GLY A 1 873 ? -39.459 -8.979 93.621 1.00 67.19 873 GLY A CA 1
ATOM 6099 C C . GLY A 1 873 ? -38.738 -10.303 93.343 1.00 67.19 873 GLY A C 1
ATOM 6100 O O . GLY A 1 873 ? -38.414 -10.998 94.302 1.00 67.19 873 GLY A O 1
ATOM 6101 N N . GLN A 1 874 ? -38.500 -10.637 92.071 1.00 77.94 874 GLN A N 1
ATOM 6102 C CA . GLN A 1 874 ? -38.026 -11.955 91.628 1.00 77.94 874 GLN A CA 1
ATOM 6103 C C . GLN A 1 874 ? -36.494 -12.143 91.677 1.00 77.94 874 GLN A C 1
ATOM 6105 O O . GLN A 1 874 ? -35.728 -11.173 91.653 1.00 77.94 874 GLN A O 1
ATOM 6110 N N . SER A 1 875 ? -36.045 -13.402 91.730 1.00 81.62 875 SER A N 1
ATOM 6111 C CA . SER A 1 875 ? -34.628 -13.809 91.819 1.00 81.62 875 SER A CA 1
ATOM 6112 C C . SER A 1 875 ? -34.080 -14.357 90.494 1.00 81.62 875 SER A C 1
ATOM 6114 O O . SER A 1 875 ? -34.804 -15.001 89.747 1.00 81.62 875 SER A O 1
ATOM 6116 N N . LEU A 1 876 ? -32.776 -14.180 90.223 1.00 88.06 876 LEU A N 1
ATOM 6117 C CA . LEU A 1 876 ? -32.151 -14.511 88.928 1.00 88.06 876 LEU A CA 1
ATOM 6118 C C . LEU A 1 876 ? -30.969 -15.499 89.040 1.00 88.06 876 LEU A C 1
ATOM 6120 O O . LEU A 1 876 ? -30.078 -15.308 89.867 1.00 88.06 876 LEU A O 1
ATOM 6124 N N . THR A 1 877 ? -30.920 -16.525 88.174 1.00 89.12 877 THR A N 1
ATOM 6125 C CA . THR A 1 877 ? -29.852 -17.563 88.129 1.00 89.12 877 THR A CA 1
ATOM 6126 C C . THR A 1 877 ? -29.322 -17.803 86.710 1.00 89.12 877 THR A C 1
ATOM 6128 O O . THR A 1 877 ? -30.121 -17.983 85.795 1.00 89.12 877 THR A O 1
ATOM 6131 N N . TYR A 1 878 ? -27.993 -17.866 86.523 1.00 91.44 878 TYR A N 1
ATOM 6132 C CA . TYR A 1 878 ? -27.341 -17.912 85.201 1.00 91.44 878 TYR A CA 1
ATOM 6133 C C . TYR A 1 878 ? -26.821 -19.301 84.796 1.00 91.44 878 TYR A C 1
ATOM 6135 O O . TYR A 1 878 ? -26.361 -20.077 85.632 1.00 91.44 878 TYR A O 1
ATOM 6143 N N . SER A 1 879 ? -26.837 -19.603 83.494 1.00 89.00 879 SER A N 1
ATOM 6144 C CA . SER A 1 879 ? -26.231 -20.815 82.908 1.00 89.00 879 SER A CA 1
ATOM 6145 C C . SER A 1 879 ? -25.920 -20.642 81.414 1.00 89.00 879 SER A C 1
ATOM 6147 O O . SER A 1 879 ? -26.532 -19.807 80.751 1.00 89.00 879 SER A O 1
ATOM 6149 N N . ALA A 1 880 ? -24.995 -21.433 80.858 1.00 85.88 880 ALA A N 1
ATOM 6150 C CA . ALA A 1 880 ? -24.823 -21.514 79.405 1.00 85.88 880 ALA A CA 1
ATOM 6151 C C . ALA A 1 880 ? -26.077 -22.141 78.764 1.00 85.88 880 ALA A C 1
ATOM 6153 O O . ALA A 1 880 ? -26.481 -23.240 79.138 1.00 85.88 880 ALA A O 1
ATOM 6154 N N . ALA A 1 881 ? -26.688 -21.432 77.816 1.00 86.19 881 ALA A N 1
ATOM 6155 C CA . ALA A 1 881 ? -27.860 -21.875 77.060 1.00 86.19 881 ALA A CA 1
ATOM 6156 C C . ALA A 1 881 ? -27.469 -22.579 75.752 1.00 86.19 881 ALA A C 1
ATOM 6158 O O . ALA A 1 881 ? -28.162 -23.491 75.308 1.00 86.19 881 ALA A O 1
ATOM 6159 N N . SER A 1 882 ? -26.348 -22.163 75.158 1.00 88.19 882 SER A N 1
ATOM 6160 C CA . SER A 1 882 ? -25.703 -22.809 74.016 1.00 88.19 882 SER A CA 1
ATOM 6161 C C . SER A 1 882 ? -24.184 -22.814 74.199 1.00 88.19 882 SER A C 1
ATOM 6163 O O . SER A 1 882 ? -23.639 -22.073 75.022 1.00 88.19 882 SER A O 1
ATOM 6165 N N . THR A 1 883 ? -23.492 -23.626 73.405 1.00 85.12 883 THR A N 1
ATOM 6166 C CA . THR A 1 883 ? -22.074 -23.410 73.093 1.00 85.12 883 THR A CA 1
ATOM 6167 C C . THR A 1 883 ? -21.936 -22.398 71.943 1.00 85.12 883 THR A C 1
ATOM 6169 O O . THR A 1 883 ? -22.945 -22.079 71.302 1.00 85.12 883 THR A O 1
ATOM 6172 N N . PRO A 1 884 ? -20.717 -21.896 71.676 1.00 89.75 884 PRO A N 1
ATOM 6173 C CA . PRO A 1 884 ? -20.368 -21.279 70.401 1.00 89.75 884 PRO A CA 1
ATOM 6174 C C . PRO A 1 884 ? -20.320 -22.332 69.278 1.00 89.75 884 PRO A C 1
ATOM 6176 O O . PRO A 1 884 ? -20.470 -23.532 69.547 1.00 89.75 884 PRO A O 1
ATOM 6179 N N . ALA A 1 885 ? -20.124 -21.885 68.037 1.00 87.25 885 ALA A N 1
ATOM 6180 C CA . ALA A 1 885 ? -20.026 -22.745 66.855 1.00 87.25 885 ALA A CA 1
ATOM 6181 C C . ALA A 1 885 ? -18.574 -23.024 66.421 1.00 87.25 885 ALA A C 1
ATOM 6183 O O . ALA A 1 885 ? -18.277 -24.136 65.989 1.00 87.25 885 ALA A O 1
ATOM 6184 N N . HIS A 1 886 ? -17.684 -22.040 66.576 1.00 87.19 886 HIS A N 1
ATOM 6185 C CA . HIS A 1 886 ? -16.286 -22.057 66.123 1.00 87.19 886 HIS A CA 1
ATOM 6186 C C . HIS A 1 886 ? -15.280 -22.049 67.285 1.00 87.19 886 HIS A C 1
ATOM 6188 O O . HIS A 1 886 ? -14.077 -22.260 67.104 1.00 87.19 886 HIS A O 1
ATOM 6194 N N . GLY A 1 887 ? -15.772 -21.891 68.514 1.00 85.56 887 GLY A N 1
ATOM 6195 C CA . GLY A 1 887 ? -15.004 -22.073 69.738 1.00 85.56 887 GLY A CA 1
ATOM 6196 C C . GLY A 1 887 ? -15.751 -22.787 70.861 1.00 85.56 887 GLY A C 1
ATOM 6197 O O . GLY A 1 887 ? -16.875 -23.270 70.736 1.00 85.56 887 GLY A O 1
ATOM 6198 N N . THR A 1 888 ? -15.104 -22.829 72.019 1.00 88.81 888 THR A N 1
ATOM 6199 C CA . THR A 1 888 ? -15.628 -23.400 73.265 1.00 88.81 888 THR A CA 1
ATOM 6200 C C . THR A 1 888 ? -15.845 -22.307 74.303 1.00 88.81 888 THR A C 1
ATOM 6202 O O . THR A 1 888 ? -15.166 -21.280 74.288 1.00 88.81 888 THR A O 1
ATOM 6205 N N . VAL A 1 889 ? -16.795 -22.519 75.221 1.00 91.75 889 VAL A N 1
ATOM 6206 C CA . VAL A 1 889 ? -17.094 -21.571 76.301 1.00 91.75 889 VAL A CA 1
ATOM 6207 C C . VAL A 1 889 ? -17.273 -22.272 77.642 1.00 91.75 889 VAL A C 1
ATOM 6209 O O . VAL A 1 889 ? -17.780 -23.390 77.719 1.00 91.75 889 VAL A O 1
ATOM 6212 N N . THR A 1 890 ? -16.912 -21.576 78.717 1.00 88.62 890 THR A N 1
ATOM 6213 C CA . THR A 1 890 ? -17.327 -21.907 80.088 1.00 88.62 890 THR A CA 1
ATOM 6214 C C . THR A 1 890 ? -18.074 -20.722 80.698 1.00 88.62 890 THR A C 1
ATOM 6216 O O . THR A 1 890 ? -17.704 -19.577 80.441 1.00 88.62 890 THR A O 1
ATOM 6219 N N . VAL A 1 891 ? -19.135 -20.981 81.474 1.00 90.19 891 VAL A N 1
ATOM 6220 C CA . VAL A 1 891 ? -19.986 -19.947 82.100 1.00 90.19 891 VAL A CA 1
ATOM 6221 C C . VAL A 1 891 ? -20.290 -20.327 83.552 1.00 90.19 891 VAL A C 1
ATOM 6223 O O . VAL A 1 891 ? -20.623 -21.479 83.832 1.00 90.19 891 VAL A O 1
ATOM 6226 N N . SER A 1 892 ? -20.186 -19.376 84.483 1.00 90.31 892 SER A N 1
ATOM 6227 C CA . SER A 1 892 ? -20.479 -19.580 85.909 1.00 90.31 892 SER A CA 1
ATOM 6228 C C . SER A 1 892 ? -21.932 -19.244 86.270 1.00 90.31 892 SER A C 1
ATOM 6230 O O . SER A 1 892 ? -22.581 -18.435 85.610 1.00 90.31 892 SER A O 1
ATOM 6232 N N . ALA A 1 893 ? -22.425 -19.794 87.387 1.00 85.25 893 ALA A N 1
ATOM 6233 C CA . ALA A 1 893 ? -23.768 -19.502 87.909 1.00 85.25 893 ALA A CA 1
ATOM 6234 C C . ALA A 1 893 ? -23.988 -18.024 88.307 1.00 85.25 893 ALA A C 1
ATOM 6236 O O . ALA A 1 893 ? -25.125 -17.601 88.501 1.00 85.25 893 ALA A O 1
ATOM 6237 N N . ALA A 1 894 ? -22.906 -17.242 88.409 1.00 85.12 894 ALA A N 1
ATOM 6238 C CA . ALA A 1 894 ? -22.927 -15.801 88.649 1.00 85.12 894 ALA A CA 1
ATOM 6239 C C . ALA A 1 894 ? -22.786 -14.963 87.360 1.00 85.12 894 ALA A C 1
ATOM 6241 O O . ALA A 1 894 ? -22.760 -13.741 87.452 1.00 85.12 894 ALA A O 1
ATOM 6242 N N . GLY A 1 895 ? -22.672 -15.583 86.176 1.00 83.69 895 GLY A N 1
ATOM 6243 C CA . GLY A 1 895 ? -22.636 -14.902 84.873 1.00 83.69 895 GLY A CA 1
ATOM 6244 C C . GLY A 1 895 ? -21.246 -14.598 84.287 1.00 83.69 895 GLY A C 1
ATOM 6245 O O . GLY A 1 895 ? -21.174 -13.929 83.256 1.00 83.69 895 GLY A O 1
ATOM 6246 N N . ALA A 1 896 ? -20.153 -15.068 84.901 1.00 91.38 896 ALA A N 1
ATOM 6247 C CA . ALA A 1 896 ? -18.788 -14.924 84.363 1.00 91.38 896 ALA A CA 1
ATOM 6248 C C . ALA A 1 896 ? -18.519 -15.941 83.240 1.00 91.38 896 ALA A C 1
ATOM 6250 O O . ALA A 1 896 ? -18.983 -17.075 83.352 1.00 91.38 896 ALA A O 1
ATOM 6251 N N . TYR A 1 897 ? -17.749 -15.583 82.206 1.00 92.75 897 TYR A N 1
ATOM 6252 C CA . TYR A 1 897 ? -17.467 -16.462 81.062 1.00 92.75 897 TYR A CA 1
ATOM 6253 C C . TYR A 1 897 ? -16.054 -16.329 80.467 1.00 92.75 897 TYR A C 1
ATOM 6255 O O . TYR A 1 897 ? -15.381 -15.307 80.608 1.00 92.75 897 TYR A O 1
ATOM 6263 N N . THR A 1 898 ? -15.609 -17.358 79.740 1.00 92.44 898 THR A N 1
ATOM 6264 C CA . THR A 1 898 ? -14.393 -17.341 78.896 1.00 92.44 898 THR A CA 1
ATOM 6265 C C . THR A 1 898 ? -14.620 -18.160 77.626 1.00 92.44 898 THR A C 1
ATOM 6267 O O . THR A 1 898 ? -15.157 -19.264 77.717 1.00 92.44 898 THR A O 1
ATOM 6270 N N . TYR A 1 899 ? -14.210 -17.609 76.481 1.00 92.06 899 TYR A N 1
ATOM 6271 C CA . TYR A 1 899 ? -14.297 -18.161 75.128 1.00 92.06 899 TYR A CA 1
ATOM 6272 C C . TYR A 1 899 ? -12.902 -18.430 74.535 1.00 92.06 899 TYR A C 1
ATOM 6274 O O . TYR A 1 899 ? -11.994 -17.607 74.679 1.00 92.06 899 TYR A O 1
ATOM 6282 N N . THR A 1 900 ? -12.775 -19.540 73.805 1.00 89.06 900 THR A N 1
ATOM 6283 C CA . THR A 1 900 ? -11.571 -19.936 73.055 1.00 89.06 900 THR A CA 1
ATOM 6284 C C . THR A 1 900 ? -11.970 -20.509 71.696 1.00 89.06 900 THR A C 1
ATOM 6286 O O . THR A 1 900 ? -12.652 -21.532 71.655 1.00 89.06 900 THR A O 1
ATOM 6289 N N . GLU A 1 901 ? -11.523 -19.880 70.608 1.00 87.25 901 GLU A N 1
ATOM 6290 C CA . GLU A 1 901 ? -11.651 -20.355 69.218 1.00 87.25 901 GLU A CA 1
ATOM 6291 C C . GLU A 1 901 ? -10.953 -21.712 69.008 1.00 87.25 901 GLU A C 1
ATOM 6293 O O . GLU A 1 901 ? -9.995 -22.042 69.713 1.00 87.25 901 GLU A O 1
ATOM 6298 N N . THR A 1 902 ? -11.442 -22.511 68.056 1.00 81.75 902 THR A N 1
ATOM 6299 C CA . THR A 1 902 ? -10.948 -23.875 67.785 1.00 81.75 902 THR A CA 1
ATOM 6300 C C . THR A 1 902 ? -10.629 -24.177 66.317 1.00 81.75 902 THR A C 1
ATOM 6302 O O . THR A 1 902 ? -10.067 -25.237 66.040 1.00 81.75 902 THR A O 1
ATOM 6305 N N . ASP A 1 903 ? -10.926 -23.260 65.396 1.00 80.12 903 ASP A N 1
ATOM 6306 C CA . ASP A 1 903 ? -10.557 -23.326 63.979 1.00 80.12 903 ASP A CA 1
ATOM 6307 C C . ASP A 1 903 ? -9.817 -22.037 63.542 1.00 80.12 903 ASP A C 1
ATOM 6309 O O . ASP A 1 903 ? -8.891 -21.614 64.236 1.00 80.12 903 ASP A O 1
ATOM 6313 N N . THR A 1 904 ? -10.143 -21.463 62.379 1.00 82.06 904 THR A N 1
ATOM 6314 C CA . THR A 1 904 ? -9.599 -20.181 61.882 1.00 82.06 904 THR A CA 1
ATOM 6315 C C . THR A 1 904 ? -10.719 -19.255 61.390 1.00 82.06 904 THR A C 1
ATOM 6317 O O . THR A 1 904 ? -10.566 -18.557 60.380 1.00 82.06 904 THR A O 1
ATOM 6320 N N . PHE A 1 905 ? -11.885 -19.333 62.031 1.00 85.19 905 PHE A N 1
ATOM 6321 C CA . PHE A 1 905 ? -13.089 -18.610 61.643 1.00 85.19 905 PHE A CA 1
ATOM 6322 C C . PHE A 1 905 ? -12.950 -17.097 61.855 1.00 85.19 905 PHE A C 1
ATOM 6324 O O . PHE A 1 905 ? -12.670 -16.616 62.952 1.00 85.19 905 PHE A O 1
ATOM 6331 N N . VAL A 1 906 ? -13.215 -16.334 60.795 1.00 85.62 906 VAL A N 1
ATOM 6332 C CA . VAL A 1 906 ? -13.292 -14.871 60.8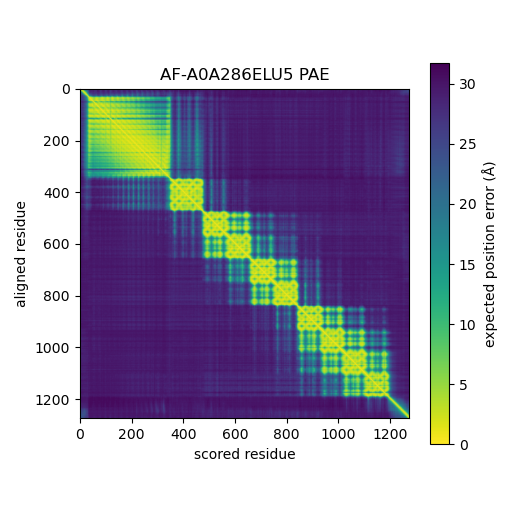30 1.00 85.62 906 VAL A CA 1
ATOM 6333 C C . VAL A 1 906 ? -14.761 -14.487 60.774 1.00 85.62 906 VAL A C 1
ATOM 6335 O O . VAL A 1 906 ? -15.483 -14.924 59.884 1.00 85.62 906 VAL A O 1
ATOM 6338 N N . GLY A 1 907 ? -15.216 -13.657 61.707 1.00 81.56 907 GLY A N 1
ATOM 6339 C CA . GLY A 1 907 ? -16.628 -13.313 61.812 1.00 81.56 907 GLY A CA 1
ATOM 6340 C C . GLY A 1 907 ? -17.093 -13.177 63.253 1.00 81.56 907 GLY A C 1
ATOM 6341 O O . GLY A 1 907 ? -16.301 -12.993 64.176 1.00 81.56 907 GLY A O 1
ATOM 6342 N N . ARG A 1 908 ? -18.407 -13.274 63.458 1.00 88.31 908 ARG A N 1
ATOM 6343 C CA . ARG A 1 908 ? -19.023 -13.252 64.788 1.00 88.31 908 ARG A CA 1
ATOM 6344 C C . ARG A 1 908 ? -19.448 -14.652 65.210 1.00 88.31 908 ARG A C 1
ATOM 6346 O O . ARG A 1 908 ? -20.511 -15.109 64.797 1.00 88.31 908 ARG A O 1
ATOM 6353 N N . ASP A 1 909 ? -18.668 -15.291 66.079 1.00 90.81 909 ASP A N 1
ATOM 6354 C CA . ASP A 1 909 ? -19.166 -16.450 66.825 1.00 90.81 909 ASP A CA 1
ATOM 6355 C C . ASP A 1 909 ? -20.010 -15.945 68.006 1.00 90.81 909 ASP A C 1
ATOM 6357 O O . ASP A 1 909 ? -19.875 -14.800 68.454 1.00 90.81 909 ASP A O 1
ATOM 6361 N N . SER A 1 910 ? -20.926 -16.762 68.515 1.00 90.75 910 SER A N 1
ATOM 6362 C CA . SER A 1 910 ? -21.743 -16.377 69.658 1.00 90.75 910 SER A CA 1
ATOM 6363 C C . SER A 1 910 ? -22.285 -17.560 70.445 1.00 90.75 910 SER A C 1
ATOM 6365 O O . SER A 1 910 ? -22.612 -18.608 69.897 1.00 90.75 910 SER A O 1
ATOM 6367 N N . PHE A 1 911 ? -22.442 -17.354 71.748 1.00 92.50 911 PHE A N 1
ATOM 6368 C CA . PHE A 1 911 ? -23.098 -18.294 72.648 1.00 92.50 911 PHE A CA 1
ATOM 6369 C C . PHE A 1 911 ? -24.137 -17.558 73.489 1.00 92.50 911 PHE A C 1
ATOM 6371 O O . PHE A 1 911 ? -23.980 -16.379 73.811 1.00 92.50 911 PHE A O 1
ATOM 6378 N N . GLN A 1 912 ? -25.209 -18.245 73.865 1.00 91.44 912 GLN A N 1
ATOM 6379 C CA . GLN A 1 912 ? -26.242 -17.663 74.716 1.00 91.44 912 GLN A CA 1
ATOM 6380 C C . GLN A 1 912 ? -26.044 -18.047 76.182 1.00 91.44 912 GLN A C 1
ATOM 6382 O O . GLN A 1 912 ? -25.699 -19.182 76.510 1.00 91.44 912 GLN A O 1
ATOM 6387 N N . VAL A 1 913 ? -26.321 -17.100 77.076 1.00 90.88 913 VAL A N 1
ATOM 6388 C CA . VAL A 1 913 ? -26.426 -17.304 78.525 1.00 90.88 913 VAL A CA 1
ATOM 6389 C C . VAL A 1 913 ? -27.889 -17.124 78.918 1.00 90.88 913 VAL A C 1
ATOM 6391 O O . VAL A 1 913 ? -28.502 -16.108 78.592 1.00 90.88 913 VAL A O 1
ATOM 6394 N N . LYS A 1 914 ? -28.465 -18.113 79.603 1.00 90.62 914 LYS A N 1
ATOM 6395 C CA . LYS A 1 914 ? -29.847 -18.086 80.090 1.00 90.62 914 LYS A CA 1
ATOM 6396 C C . LYS A 1 914 ? -29.895 -17.552 81.514 1.00 90.62 914 LYS A C 1
ATOM 6398 O O . LYS A 1 914 ? -29.105 -17.987 82.352 1.00 90.62 914 LYS A O 1
ATOM 6403 N N . VAL A 1 915 ? -30.879 -16.700 81.784 1.00 90.75 915 VAL A N 1
ATOM 6404 C CA . VAL A 1 915 ? -31.364 -16.359 83.122 1.00 90.75 915 VAL A CA 1
ATOM 6405 C C . VAL A 1 915 ? -32.873 -16.610 83.204 1.00 90.75 915 VAL A C 1
ATOM 6407 O O . VAL A 1 915 ? -33.574 -16.492 82.200 1.00 90.75 915 VAL A O 1
ATOM 6410 N N . CYS A 1 916 ? -33.375 -16.975 84.378 1.00 89.31 916 CYS A N 1
ATOM 6411 C CA . CYS A 1 916 ? -34.806 -17.128 84.661 1.00 89.31 916 CYS A CA 1
ATOM 6412 C C . CYS A 1 916 ? -35.178 -16.388 85.941 1.00 89.31 916 CYS A C 1
ATOM 6414 O O . CYS A 1 916 ? -34.311 -16.233 86.806 1.00 89.31 916 CYS A O 1
ATOM 6416 N N . ASP A 1 917 ? -36.446 -15.992 86.033 1.00 83.19 917 ASP A N 1
ATOM 6417 C CA . ASP A 1 917 ? -37.106 -15.577 87.269 1.00 83.19 917 ASP A CA 1
ATOM 6418 C C . ASP A 1 917 ? -37.516 -16.787 88.141 1.00 83.19 917 ASP A C 1
ATOM 6420 O O . ASP A 1 917 ? -37.202 -17.944 87.828 1.00 83.19 917 ASP A O 1
ATOM 6424 N N . ASP A 1 918 ? -38.207 -16.515 89.251 1.00 82.50 918 ASP A N 1
ATOM 6425 C CA . ASP A 1 918 ? -38.795 -17.496 90.167 1.00 82.50 918 ASP A CA 1
ATOM 6426 C C . ASP A 1 918 ? -40.346 -17.468 90.197 1.00 82.50 918 ASP A C 1
ATOM 6428 O O . ASP A 1 918 ? -40.966 -17.853 91.195 1.00 82.50 918 ASP A O 1
ATOM 6432 N N . ALA A 1 919 ? -40.990 -17.082 89.083 1.00 73.31 919 ALA A N 1
ATOM 6433 C CA . ALA A 1 919 ? -42.451 -17.024 88.957 1.00 73.31 919 ALA A CA 1
ATOM 6434 C C . ALA A 1 919 ? -43.129 -18.412 89.007 1.00 73.31 919 ALA A C 1
ATOM 6436 O O . ALA A 1 919 ? -42.523 -19.455 88.768 1.00 73.31 919 ALA A O 1
ATOM 6437 N N . THR A 1 920 ? -44.448 -18.453 89.248 1.00 74.12 920 THR A N 1
ATOM 6438 C CA . THR A 1 920 ? -45.205 -19.733 89.270 1.00 74.12 920 THR A CA 1
ATOM 6439 C C . THR A 1 920 ? -45.300 -20.423 87.903 1.00 74.12 920 THR A C 1
ATOM 6441 O O . THR A 1 920 ? -45.358 -21.651 87.834 1.00 74.12 920 THR A O 1
ATOM 6444 N N . THR A 1 921 ? -45.248 -19.649 86.819 1.00 73.19 921 THR A N 1
ATOM 6445 C CA . THR A 1 921 ? -44.828 -20.100 85.487 1.00 73.19 921 THR A CA 1
ATOM 6446 C C . THR A 1 921 ? -43.549 -19.336 85.149 1.00 73.19 921 THR A C 1
ATOM 6448 O O . THR A 1 921 ? -43.674 -18.204 84.681 1.00 73.19 921 THR A O 1
ATOM 6451 N N . PRO A 1 922 ? -42.350 -19.891 85.423 1.00 75.81 922 PRO A N 1
ATOM 6452 C CA . PRO A 1 922 ? -41.107 -19.140 85.306 1.00 75.81 922 PRO A CA 1
ATOM 6453 C C . PRO A 1 922 ? -40.875 -18.631 83.891 1.00 75.81 922 PRO A C 1
ATOM 6455 O O . PRO A 1 922 ? -40.987 -19.402 82.928 1.00 75.81 922 PRO A O 1
ATOM 6458 N N . LEU A 1 923 ? -40.505 -17.362 83.765 1.00 79.94 923 LEU A N 1
ATOM 6459 C CA . LEU A 1 923 ? -40.121 -16.762 82.499 1.00 79.94 923 LEU A CA 1
ATOM 6460 C C . LEU A 1 923 ? -38.619 -16.461 82.498 1.00 79.94 923 LEU A C 1
ATOM 6462 O O . LEU A 1 923 ? -37.967 -16.258 83.522 1.00 79.94 923 LEU A O 1
ATOM 6466 N N . CYS A 1 924 ? -38.024 -16.563 81.314 1.00 87.44 924 CYS A N 1
ATOM 6467 C CA . CYS A 1 924 ? -36.577 -16.598 81.160 1.00 87.44 924 CYS A CA 1
ATOM 6468 C C . CYS A 1 924 ? -36.141 -15.753 79.971 1.00 87.44 924 CYS A C 1
ATOM 6470 O O . CYS A 1 924 ? -36.704 -15.884 78.885 1.00 87.44 924 CYS A O 1
ATOM 6472 N N . ALA A 1 925 ? -35.069 -14.986 80.154 1.00 86.44 925 ALA A N 1
ATOM 6473 C CA . ALA A 1 925 ? -34.351 -14.344 79.065 1.00 86.44 925 ALA A CA 1
ATOM 6474 C C . ALA A 1 925 ? -33.058 -15.098 78.752 1.00 86.44 925 ALA A C 1
ATOM 6476 O O . ALA A 1 925 ? -32.303 -15.505 79.636 1.00 86.44 925 ALA A O 1
ATOM 6477 N N . THR A 1 926 ? -32.771 -15.239 77.467 1.00 87.50 926 THR A N 1
ATOM 6478 C CA . THR A 1 926 ? -31.457 -15.626 76.957 1.00 87.50 926 THR A CA 1
ATOM 6479 C C . THR A 1 926 ? -30.784 -14.400 76.368 1.00 87.50 926 THR A C 1
ATOM 6481 O O . THR A 1 926 ? -31.370 -13.721 75.528 1.00 87.50 926 THR A O 1
ATOM 6484 N N . ALA A 1 927 ? -29.550 -14.128 76.781 1.00 87.62 927 ALA A N 1
ATOM 6485 C CA . ALA A 1 927 ? -28.738 -13.065 76.213 1.00 87.62 927 ALA A CA 1
ATOM 6486 C C . ALA A 1 927 ? -27.540 -13.646 75.471 1.00 87.62 927 ALA A C 1
ATOM 6488 O O . ALA A 1 927 ? -26.815 -14.497 75.992 1.00 87.62 927 ALA A O 1
ATOM 6489 N N . THR A 1 928 ? -27.325 -13.164 74.254 1.00 89.06 928 THR A N 1
ATOM 6490 C CA . THR A 1 928 ? -26.188 -13.557 73.426 1.00 89.06 928 THR A CA 1
ATOM 6491 C C . THR A 1 928 ? -24.927 -12.820 73.873 1.00 89.06 928 THR A C 1
ATOM 6493 O O . THR A 1 928 ? -24.913 -11.591 73.974 1.00 89.06 928 THR A O 1
ATOM 6496 N N . VAL A 1 929 ? -23.845 -13.563 74.085 1.00 91.31 929 VAL A N 1
ATOM 6497 C CA . VAL A 1 929 ? -22.485 -13.030 74.038 1.00 91.31 929 VAL A CA 1
ATOM 6498 C C . VAL A 1 929 ? -21.946 -13.289 72.640 1.00 91.31 929 VAL A C 1
ATOM 6500 O O . VAL A 1 929 ? -21.936 -14.425 72.174 1.00 91.31 929 VAL A O 1
ATOM 6503 N N . SER A 1 930 ? -21.516 -12.227 71.971 1.00 89.06 930 SER A N 1
ATOM 6504 C CA . SER A 1 930 ? -20.900 -12.274 70.644 1.00 89.06 930 SER A CA 1
ATOM 6505 C C . SER A 1 930 ? -19.394 -12.057 70.743 1.00 89.06 930 SER A C 1
ATOM 6507 O O . SER A 1 930 ? -18.948 -11.181 71.484 1.00 89.06 930 SER A O 1
ATOM 6509 N N . ILE A 1 931 ? -18.616 -12.811 69.977 1.00 91.12 931 ILE A N 1
ATOM 6510 C CA . ILE A 1 931 ? -17.169 -12.650 69.856 1.00 91.12 931 ILE A CA 1
ATOM 6511 C C . ILE A 1 931 ? -16.870 -12.285 68.402 1.00 91.12 931 ILE A C 1
ATOM 6513 O O . ILE A 1 931 ? -17.035 -13.100 67.503 1.00 91.12 931 ILE A O 1
ATOM 6517 N N . ASP A 1 932 ? -16.477 -11.034 68.190 1.00 89.62 932 ASP A N 1
ATOM 6518 C CA . ASP A 1 932 ? -16.029 -10.483 66.912 1.00 89.62 932 ASP A CA 1
ATOM 6519 C C . ASP A 1 932 ? -14.560 -10.902 66.674 1.00 89.62 932 ASP A C 1
ATOM 6521 O O . ASP A 1 932 ? -13.662 -10.391 67.352 1.00 89.62 932 ASP A O 1
ATOM 6525 N N . ILE A 1 933 ? -14.310 -11.811 65.730 1.00 89.75 933 ILE A N 1
ATOM 6526 C CA . ILE A 1 933 ? -12.990 -12.365 65.390 1.00 89.75 933 ILE A CA 1
ATOM 6527 C C . ILE A 1 933 ? -12.526 -11.787 64.046 1.00 89.75 933 ILE A C 1
ATOM 6529 O O . ILE A 1 933 ? -13.199 -11.945 63.029 1.00 89.75 933 ILE A O 1
ATOM 6533 N N . PHE A 1 934 ? -11.385 -11.094 64.045 1.00 88.94 934 PHE A N 1
ATOM 6534 C CA . PHE A 1 934 ? -10.823 -10.410 62.872 1.00 88.94 934 PHE A CA 1
ATOM 6535 C C . PHE A 1 934 ? -9.695 -11.217 62.184 1.00 88.94 934 PHE A C 1
ATOM 6537 O O . PHE A 1 934 ? -8.985 -11.966 62.869 1.00 88.94 934 PHE A O 1
ATOM 6544 N N . PRO A 1 935 ? -9.505 -11.059 60.854 1.00 89.44 935 PRO A N 1
ATOM 6545 C CA . PRO A 1 935 ? -8.468 -11.749 60.082 1.00 89.44 935 PRO A CA 1
ATOM 6546 C C . PRO A 1 935 ? -7.099 -11.072 60.253 1.00 89.44 935 PRO A C 1
ATOM 6548 O O . PRO A 1 935 ? -6.978 -10.072 60.960 1.00 89.44 935 PRO A O 1
ATOM 6551 N N . ILE A 1 936 ? -6.067 -11.594 59.580 1.00 88.25 936 ILE A N 1
ATOM 6552 C CA . ILE A 1 936 ? -4.725 -10.985 59.536 1.00 88.25 936 ILE A CA 1
ATOM 6553 C C . ILE A 1 936 ? -4.254 -10.852 58.079 1.00 88.25 936 ILE A C 1
ATOM 6555 O O . ILE A 1 936 ? -4.018 -11.853 57.399 1.00 88.25 936 ILE A O 1
ATOM 6559 N N . ALA A 1 937 ? -4.080 -9.619 57.601 1.00 87.81 937 ALA A N 1
ATOM 6560 C CA . ALA A 1 937 ? -3.695 -9.276 56.232 1.00 87.81 937 ALA A CA 1
ATOM 6561 C C . ALA A 1 937 ? -2.200 -8.908 56.142 1.00 87.81 937 ALA A C 1
ATOM 6563 O O . ALA A 1 937 ? -1.742 -7.912 56.705 1.00 87.81 937 ALA A O 1
ATOM 6564 N N . SER A 1 938 ? -1.413 -9.686 55.391 1.00 88.25 938 SER A N 1
ATOM 6565 C CA . SER A 1 938 ? 0.034 -9.455 55.250 1.00 88.25 938 SER A CA 1
ATOM 6566 C C . SER A 1 938 ? 0.367 -8.518 54.088 1.00 88.25 938 SER A C 1
ATOM 6568 O O . SER A 1 938 ? -0.280 -8.556 53.039 1.00 88.25 938 SER A O 1
ATOM 6570 N N . ALA A 1 939 ? 1.408 -7.701 54.248 1.00 85.62 939 ALA A N 1
ATOM 6571 C CA . ALA A 1 939 ? 1.919 -6.859 53.171 1.00 85.62 939 ALA A CA 1
ATOM 6572 C C . ALA A 1 939 ? 2.528 -7.711 52.042 1.00 85.62 939 ALA A C 1
ATOM 6574 O O . ALA A 1 939 ? 3.048 -8.803 52.283 1.00 85.62 939 ALA A O 1
ATOM 6575 N N . ALA A 1 940 ? 2.481 -7.201 50.813 1.00 86.44 940 ALA A N 1
ATOM 6576 C CA . ALA A 1 940 ? 2.992 -7.878 49.624 1.00 86.44 940 ALA A CA 1
ATOM 6577 C C . ALA A 1 940 ? 3.785 -6.916 48.728 1.00 86.44 940 ALA A C 1
ATOM 6579 O O . ALA A 1 940 ? 3.662 -5.694 48.833 1.00 86.44 940 ALA A O 1
ATOM 6580 N N . SER A 1 941 ? 4.574 -7.463 47.807 1.00 87.56 941 SER A N 1
ATOM 6581 C CA . SER A 1 941 ? 5.189 -6.682 46.736 1.00 87.56 941 SER A CA 1
ATOM 6582 C C . SER A 1 941 ? 5.271 -7.469 45.432 1.00 87.56 941 SER A C 1
ATOM 6584 O O . SER A 1 941 ? 5.308 -8.700 45.434 1.00 87.56 941 SER A O 1
ATOM 6586 N N . THR A 1 942 ? 5.273 -6.760 44.303 1.00 88.25 942 THR A N 1
ATOM 6587 C CA . THR A 1 942 ? 5.540 -7.352 42.987 1.00 88.25 942 THR A CA 1
ATOM 6588 C C . THR A 1 942 ? 6.152 -6.331 42.026 1.00 88.25 942 THR A C 1
ATOM 6590 O O . THR A 1 942 ? 6.162 -5.131 42.305 1.00 88.25 942 THR A O 1
ATOM 6593 N N . ALA A 1 943 ? 6.657 -6.817 40.895 1.00 88.19 943 ALA A N 1
ATOM 6594 C CA . ALA A 1 943 ? 7.259 -6.018 39.838 1.00 88.19 943 ALA A CA 1
ATOM 6595 C C . ALA A 1 943 ? 6.595 -6.320 38.486 1.00 88.19 943 ALA A C 1
ATOM 6597 O O . ALA A 1 943 ? 6.098 -7.427 38.262 1.00 88.19 943 ALA A O 1
ATOM 6598 N N . LEU A 1 944 ? 6.575 -5.335 37.591 1.00 92.56 944 LEU A N 1
ATOM 6599 C CA . LEU A 1 944 ? 6.059 -5.463 36.231 1.00 92.56 944 LEU A CA 1
ATOM 6600 C C . LEU A 1 944 ? 6.759 -4.493 35.282 1.00 92.56 944 LEU A C 1
ATOM 6602 O O . LEU A 1 944 ? 7.143 -3.399 35.678 1.00 92.56 944 LEU A O 1
ATOM 6606 N N . ASN A 1 945 ? 6.834 -4.853 34.004 1.00 90.62 945 ASN A N 1
ATOM 6607 C CA . ASN A 1 945 ? 7.321 -3.938 32.977 1.00 90.62 945 ASN A CA 1
ATOM 6608 C C . ASN A 1 945 ? 6.306 -2.813 32.699 1.00 90.62 945 ASN A C 1
ATOM 6610 O O . ASN A 1 945 ? 5.092 -3.037 32.672 1.00 90.62 945 ASN A O 1
ATOM 6614 N N . VAL A 1 946 ? 6.802 -1.617 32.395 1.00 90.38 946 VAL A N 1
ATOM 6615 C CA . VAL A 1 946 ? 6.022 -0.463 31.924 1.00 90.38 946 VAL A CA 1
ATOM 6616 C C . VAL A 1 946 ? 5.051 -0.832 30.794 1.00 90.38 946 VAL A C 1
ATOM 6618 O O . VAL A 1 946 ? 5.340 -1.662 29.932 1.00 90.38 946 VAL A O 1
ATOM 6621 N N . ASN A 1 947 ? 3.867 -0.212 30.810 1.00 87.81 947 ASN A N 1
ATOM 6622 C CA . ASN A 1 947 ? 2.718 -0.500 29.936 1.00 87.81 947 ASN A CA 1
ATOM 6623 C C . ASN A 1 947 ? 2.132 -1.928 30.033 1.00 87.81 947 ASN A C 1
ATOM 6625 O O . ASN A 1 947 ? 1.111 -2.189 29.394 1.00 87.81 947 ASN A O 1
ATOM 6629 N N . SER A 1 948 ? 2.720 -2.835 30.820 1.00 89.56 948 SER A N 1
ATOM 6630 C CA . SER A 1 948 ? 2.139 -4.152 31.121 1.00 89.56 948 SER A CA 1
ATOM 6631 C C . SER A 1 948 ? 1.130 -4.053 32.271 1.00 89.56 948 SER A C 1
ATOM 6633 O O . SER A 1 948 ? 0.996 -3.010 32.903 1.00 89.56 948 SER A O 1
ATOM 6635 N N . VAL A 1 949 ? 0.419 -5.143 32.561 1.00 90.31 949 VAL A N 1
ATOM 6636 C CA . VAL A 1 949 ? -0.503 -5.255 33.706 1.00 90.31 949 VAL A CA 1
ATOM 6637 C C . VAL A 1 949 ? -0.143 -6.488 34.535 1.00 90.31 949 VAL A C 1
ATOM 6639 O O . VAL A 1 949 ? 0.379 -7.456 33.983 1.00 90.31 949 VAL A O 1
ATOM 6642 N N . VAL A 1 950 ? -0.409 -6.471 35.844 1.00 91.12 950 VAL A N 1
ATOM 6643 C CA . VAL A 1 950 ? -0.077 -7.592 36.747 1.00 91.12 950 VAL A CA 1
ATOM 6644 C C . VAL A 1 950 ? -1.195 -7.852 37.750 1.00 91.12 950 VAL A C 1
ATOM 6646 O O . VAL A 1 950 ? -1.800 -6.908 38.253 1.00 91.12 950 VAL A O 1
ATOM 6649 N N . THR A 1 951 ? -1.453 -9.120 38.068 1.00 90.06 951 THR A N 1
ATOM 6650 C CA . THR A 1 951 ? -2.399 -9.515 39.122 1.00 90.06 951 THR A CA 1
ATOM 6651 C C . THR A 1 951 ? -1.640 -9.920 40.381 1.00 90.06 951 THR A C 1
ATOM 6653 O O . THR A 1 951 ? -0.796 -10.813 40.338 1.00 90.06 951 THR A O 1
ATOM 6656 N N . VAL A 1 952 ? -1.942 -9.273 41.506 1.00 88.25 952 VAL A N 1
ATOM 6657 C CA . VAL A 1 952 ? -1.298 -9.504 42.805 1.00 88.25 952 VAL A CA 1
ATOM 6658 C C . VAL A 1 952 ? -2.180 -10.378 43.692 1.00 88.25 952 VAL A C 1
ATOM 6660 O O . VAL A 1 952 ? -3.351 -10.062 43.909 1.00 88.25 952 VAL A O 1
ATOM 6663 N N . VAL A 1 953 ? -1.602 -11.440 44.257 1.00 87.62 953 VAL A N 1
ATOM 6664 C CA . VAL A 1 953 ? -2.250 -12.318 45.243 1.00 87.62 953 VAL A CA 1
ATOM 6665 C C . VAL A 1 953 ? -1.541 -12.147 46.594 1.00 87.62 953 VAL A C 1
ATOM 6667 O O . VAL A 1 953 ? -0.488 -12.751 46.802 1.00 87.62 953 VAL A O 1
ATOM 6670 N N . PRO A 1 954 ? -2.039 -11.280 47.495 1.00 81.88 954 PRO A N 1
ATOM 6671 C CA . PRO A 1 954 ? -1.436 -11.080 48.810 1.00 81.88 954 PRO A CA 1
ATOM 6672 C C . PRO A 1 954 ? -1.786 -12.216 49.788 1.00 81.88 954 PRO A C 1
ATOM 6674 O O . PRO A 1 954 ? -2.804 -12.890 49.640 1.00 81.88 954 PRO A O 1
ATOM 6677 N N . SER A 1 955 ? -0.946 -12.414 50.809 1.00 85.81 955 SER A N 1
ATOM 6678 C CA . SER A 1 955 ? -1.128 -13.464 51.823 1.00 85.81 955 SER A CA 1
ATOM 6679 C C . SER A 1 955 ? -2.023 -12.999 52.973 1.00 85.81 955 SER A C 1
ATOM 6681 O O . SER A 1 955 ? -1.792 -11.939 53.555 1.00 85.81 955 SER A O 1
ATOM 6683 N N . ILE A 1 956 ? -3.009 -13.817 53.343 1.00 85.44 956 ILE A N 1
ATOM 6684 C CA . ILE A 1 956 ? -3.993 -13.530 54.397 1.00 85.44 956 ILE A CA 1
ATOM 6685 C C . ILE A 1 956 ? -4.156 -14.778 55.281 1.00 85.44 956 ILE A C 1
ATOM 6687 O O . ILE A 1 956 ? -3.980 -15.897 54.797 1.00 85.44 956 ILE A O 1
ATOM 6691 N N . VAL A 1 957 ? -4.467 -14.594 56.567 1.00 84.75 957 VAL A N 1
ATOM 6692 C CA . VAL A 1 957 ? -4.759 -15.672 57.527 1.00 84.75 957 VAL A CA 1
ATOM 6693 C C . VAL A 1 957 ? -6.146 -15.469 58.146 1.00 84.75 957 VAL A C 1
ATOM 6695 O O . VAL A 1 957 ? -6.512 -14.346 58.501 1.00 84.75 957 VAL A O 1
ATOM 6698 N N . GLY A 1 958 ? -6.888 -16.572 58.285 1.00 78.75 958 GLY A N 1
ATOM 6699 C CA . GLY A 1 958 ? -8.324 -16.599 58.578 1.00 78.75 958 GLY A CA 1
ATOM 6700 C C . GLY A 1 958 ? -9.149 -16.898 57.318 1.00 78.75 958 GLY A C 1
ATOM 6701 O O . GLY A 1 958 ? -8.649 -16.728 56.207 1.00 78.75 958 GLY A O 1
ATOM 6702 N N . ASP A 1 959 ? -10.388 -17.365 57.478 1.00 80.56 959 ASP A N 1
ATOM 6703 C CA . ASP A 1 959 ? -11.306 -17.596 56.351 1.00 80.56 959 ASP A CA 1
ATOM 6704 C C . ASP A 1 959 ? -11.850 -16.260 55.802 1.00 80.56 959 ASP A C 1
ATOM 6706 O O . ASP A 1 959 ? -12.533 -15.513 56.504 1.00 80.56 959 ASP A O 1
ATOM 6710 N N . VAL A 1 960 ? -11.481 -15.902 54.569 1.00 82.25 960 VAL A N 1
ATOM 6711 C CA . VAL A 1 960 ? -11.666 -14.551 54.005 1.00 82.25 960 VAL A CA 1
ATOM 6712 C C . VAL A 1 960 ? -12.071 -14.569 52.534 1.00 82.25 960 VAL A C 1
ATOM 6714 O O . VAL A 1 960 ? -11.743 -15.480 51.774 1.00 82.25 960 VAL A O 1
ATOM 6717 N N . GLY A 1 961 ? -12.766 -13.513 52.115 1.00 75.88 961 GLY A N 1
ATOM 6718 C CA . GLY A 1 961 ? -13.136 -13.287 50.722 1.00 75.88 961 GLY A CA 1
ATOM 6719 C C . GLY A 1 961 ? -11.957 -12.845 49.849 1.00 75.88 961 GLY A C 1
ATOM 6720 O O . GLY A 1 961 ? -10.861 -12.543 50.326 1.00 75.88 961 GLY A O 1
ATOM 6721 N N . ALA A 1 962 ? -12.204 -12.755 48.539 1.00 79.19 962 ALA A N 1
ATOM 6722 C CA . ALA A 1 962 ? -11.223 -12.228 47.593 1.00 79.19 962 ALA A CA 1
ATOM 6723 C C . ALA A 1 962 ? -10.802 -10.788 47.976 1.00 79.19 962 ALA A C 1
ATOM 6725 O O . ALA A 1 962 ? -11.670 -9.961 48.273 1.00 79.19 962 ALA A O 1
ATOM 6726 N N . PRO A 1 963 ? -9.494 -10.459 47.965 1.00 84.44 963 PRO A N 1
ATOM 6727 C CA . PRO A 1 963 ? -8.999 -9.184 48.472 1.00 84.44 963 PRO A CA 1
ATOM 6728 C C . PRO A 1 963 ? -9.508 -7.996 47.648 1.00 84.44 963 PRO A C 1
ATOM 6730 O O . PRO A 1 963 ? -9.432 -7.975 46.417 1.00 84.44 963 PRO A O 1
ATOM 6733 N N . SER A 1 964 ? -9.992 -6.979 48.356 1.00 86.56 964 SER A N 1
ATOM 6734 C CA . SER A 1 964 ? -10.545 -5.748 47.789 1.00 86.56 964 SER A CA 1
ATOM 6735 C C . SER A 1 964 ? -9.506 -4.623 47.754 1.00 86.56 964 SER A C 1
ATOM 6737 O O . SER A 1 964 ? -8.587 -4.591 48.570 1.00 86.56 964 SER A O 1
ATOM 6739 N N . VAL A 1 965 ? -9.641 -3.676 46.823 1.00 90.00 965 VAL A N 1
ATOM 6740 C CA . VAL A 1 965 ? -8.756 -2.501 46.737 1.00 90.00 965 VAL A CA 1
ATOM 6741 C C . VAL A 1 965 ? -9.274 -1.407 47.671 1.00 90.00 965 VAL A C 1
ATOM 6743 O O . VAL A 1 965 ? -10.334 -0.840 47.417 1.00 90.00 965 VAL A O 1
ATOM 6746 N N . ALA A 1 966 ? -8.531 -1.109 48.739 1.00 87.94 966 ALA A N 1
ATOM 6747 C CA . ALA A 1 966 ? -8.931 -0.152 49.774 1.00 87.94 966 ALA A CA 1
ATOM 6748 C C . ALA A 1 966 ? -8.451 1.282 49.486 1.00 87.94 966 ALA A C 1
ATOM 6750 O O . ALA A 1 966 ? -9.152 2.245 49.792 1.00 87.94 966 ALA A O 1
ATOM 6751 N N . THR A 1 967 ? -7.286 1.442 48.851 1.00 91.62 967 THR A N 1
ATOM 6752 C CA . THR A 1 967 ? -6.825 2.723 48.282 1.00 91.62 967 THR A CA 1
ATOM 6753 C C . THR A 1 967 ? -6.356 2.521 46.845 1.00 91.62 967 THR A C 1
ATOM 6755 O O . THR A 1 967 ? -5.889 1.443 46.493 1.00 91.62 967 THR A O 1
ATOM 6758 N N . GLN A 1 968 ? -6.507 3.536 45.991 1.00 91.50 968 GLN A N 1
ATOM 6759 C CA . GLN A 1 968 ? -5.985 3.484 44.622 1.00 91.50 968 GLN A CA 1
ATOM 6760 C C . GLN A 1 968 ? -4.508 3.917 44.587 1.00 91.50 968 GLN A C 1
ATOM 6762 O O . GLN A 1 968 ? -4.124 4.789 45.370 1.00 91.50 968 GLN A O 1
ATOM 6767 N N . PRO A 1 969 ? -3.702 3.336 43.683 1.00 91.75 969 PRO A N 1
ATOM 6768 C CA . PRO A 1 969 ? -2.310 3.718 43.475 1.00 91.75 969 PRO A CA 1
ATOM 6769 C C . PRO A 1 969 ? -2.170 5.105 42.823 1.00 91.75 969 PRO A C 1
ATOM 6771 O O . PRO A 1 969 ? -3.131 5.654 42.283 1.00 91.75 969 PRO A O 1
ATOM 6774 N N . GLY A 1 970 ? -0.974 5.691 42.902 1.00 89.62 970 GLY A N 1
ATOM 6775 C CA . GLY A 1 970 ? -0.714 7.084 42.521 1.00 89.62 970 GLY A CA 1
ATOM 6776 C C . GLY A 1 970 ? -0.414 7.304 41.036 1.00 89.62 970 GLY A C 1
ATOM 6777 O O . GLY A 1 970 ? -0.649 8.400 40.524 1.00 89.62 970 GLY A O 1
ATOM 6778 N N . HIS A 1 971 ? 0.083 6.277 40.343 1.00 89.88 971 HIS A N 1
ATOM 6779 C CA . HIS A 1 971 ? 0.504 6.332 38.939 1.00 89.88 971 HIS A CA 1
ATOM 6780 C C . HIS A 1 971 ? -0.047 5.150 38.125 1.00 89.88 971 HIS A C 1
ATOM 6782 O O . HIS A 1 971 ? 0.584 4.637 37.197 1.00 89.88 971 HIS A O 1
ATOM 6788 N N . GLY A 1 972 ? -1.262 4.726 38.468 1.00 88.94 972 GLY A N 1
ATOM 6789 C CA . GLY A 1 972 ? -1.986 3.664 37.789 1.00 88.94 972 GLY A CA 1
ATOM 6790 C C . GLY A 1 972 ? -3.391 3.484 38.349 1.00 88.94 972 GLY A C 1
ATOM 6791 O O . GLY A 1 972 ? -3.975 4.381 38.950 1.00 88.94 972 GLY A O 1
ATOM 6792 N N . THR A 1 973 ? -3.941 2.289 38.164 1.00 90.88 973 THR A N 1
ATOM 6793 C CA . THR A 1 973 ? -5.246 1.875 38.689 1.00 90.88 973 THR A CA 1
ATOM 6794 C C . THR A 1 973 ? -5.164 0.437 39.181 1.00 90.88 973 THR A C 1
ATOM 6796 O O . THR A 1 973 ? -4.582 -0.412 38.508 1.00 90.88 973 THR A O 1
ATOM 6799 N N . ALA A 1 974 ? -5.741 0.154 40.348 1.00 91.25 974 ALA A N 1
ATOM 6800 C CA . ALA A 1 974 ? -5.839 -1.191 40.908 1.00 91.25 974 ALA A CA 1
ATOM 6801 C C . ALA A 1 974 ? -7.307 -1.636 40.949 1.00 91.25 974 ALA A C 1
ATOM 6803 O O . ALA A 1 974 ? -8.198 -0.870 41.320 1.00 91.25 974 ALA A O 1
ATOM 6804 N N . SER A 1 975 ? -7.573 -2.882 40.567 1.00 89.19 975 SER A N 1
ATOM 6805 C CA . SER A 1 975 ? -8.926 -3.434 40.447 1.00 89.19 975 SER A CA 1
ATOM 6806 C C . SER A 1 975 ? -8.984 -4.869 40.962 1.00 89.19 975 SER A C 1
ATOM 6808 O O . SER A 1 975 ? -8.132 -5.685 40.625 1.00 89.19 975 SER A O 1
ATOM 6810 N N . ALA A 1 976 ? -9.971 -5.192 41.797 1.00 84.62 976 ALA A N 1
ATOM 6811 C CA . ALA A 1 976 ? -10.156 -6.558 42.279 1.00 84.62 976 ALA A CA 1
ATOM 6812 C C . ALA A 1 976 ? -10.665 -7.468 41.147 1.00 84.62 976 ALA A C 1
ATOM 6814 O O . ALA A 1 976 ? -11.538 -7.079 40.369 1.00 84.62 976 ALA A O 1
ATOM 6815 N N . THR A 1 977 ? -10.126 -8.682 41.064 1.00 81.69 977 THR A N 1
ATOM 6816 C CA . THR A 1 977 ? -10.513 -9.723 40.100 1.00 81.69 977 THR A CA 1
ATOM 6817 C C . THR A 1 977 ? -10.611 -11.080 40.811 1.00 81.69 977 THR A C 1
ATOM 6819 O O . THR A 1 977 ? -10.063 -11.230 41.906 1.00 81.69 977 THR A O 1
ATOM 6822 N N . PRO A 1 978 ? -11.244 -12.108 40.211 1.00 73.06 978 PRO A N 1
ATOM 6823 C CA . PRO A 1 978 ? -11.353 -13.433 40.833 1.00 73.06 978 PRO A CA 1
ATOM 6824 C C . PRO A 1 978 ? -10.010 -14.114 41.151 1.00 73.06 978 PRO A C 1
ATOM 6826 O O . PRO A 1 978 ? -9.978 -15.038 41.954 1.00 73.06 978 PRO A O 1
ATOM 6829 N N . GLY A 1 979 ? -8.911 -13.676 40.523 1.00 74.31 979 GLY A N 1
ATOM 6830 C CA . GLY A 1 979 ? -7.559 -14.206 40.728 1.00 74.31 979 GLY A CA 1
ATOM 6831 C C . GLY A 1 979 ? -6.625 -13.285 41.520 1.00 74.31 979 GLY A C 1
ATOM 6832 O O . GLY A 1 979 ? -5.415 -13.437 41.394 1.00 74.31 979 GLY A O 1
ATOM 6833 N N . GLY A 1 980 ? -7.150 -12.306 42.268 1.00 85.31 980 GLY A N 1
ATOM 6834 C CA . GLY A 1 980 ? -6.365 -11.285 42.976 1.00 85.31 980 GLY A CA 1
ATOM 6835 C C . GLY A 1 980 ? -6.578 -9.875 42.415 1.00 85.31 980 GLY A C 1
ATOM 6836 O O . GLY A 1 980 ? -7.528 -9.624 41.676 1.00 85.31 980 GLY A O 1
ATOM 6837 N N . ILE A 1 981 ? -5.708 -8.926 42.756 1.00 90.56 981 ILE A N 1
ATOM 6838 C CA . ILE A 1 981 ? -5.866 -7.515 42.367 1.00 90.56 981 ILE A CA 1
ATOM 6839 C C . ILE A 1 981 ? -5.045 -7.206 41.112 1.00 90.56 981 ILE A C 1
ATOM 6841 O O . ILE A 1 981 ? -3.818 -7.213 41.151 1.00 90.56 981 ILE A O 1
ATOM 6845 N N . LEU A 1 982 ? -5.725 -6.904 40.006 1.00 92.00 982 LEU A N 1
ATOM 6846 C CA . LEU A 1 982 ? -5.135 -6.465 38.745 1.00 92.00 982 LEU A CA 1
ATOM 6847 C C . LEU A 1 982 ? -4.758 -4.979 38.816 1.00 92.00 982 LEU A C 1
ATOM 6849 O O . LEU A 1 982 ? -5.632 -4.110 38.902 1.00 92.00 982 LEU A O 1
ATOM 6853 N N . TYR A 1 983 ? -3.460 -4.697 38.731 1.00 93.69 983 TYR A N 1
ATOM 6854 C CA . TYR A 1 983 ? -2.889 -3.363 38.573 1.00 93.69 983 TYR A CA 1
ATOM 6855 C C . TYR A 1 983 ? -2.593 -3.050 37.100 1.00 93.69 983 TYR A C 1
ATOM 6857 O O . TYR A 1 983 ? -2.078 -3.886 36.356 1.00 93.69 983 TYR A O 1
ATOM 6865 N N . THR A 1 984 ? -2.905 -1.820 36.692 1.00 91.44 984 THR A N 1
ATOM 6866 C CA . THR A 1 984 ? -2.583 -1.235 35.385 1.00 91.44 984 THR A CA 1
ATOM 6867 C C . THR A 1 984 ? -1.916 0.133 35.597 1.00 91.44 984 THR A C 1
ATOM 6869 O O . THR A 1 984 ? -2.607 1.042 36.064 1.00 91.44 984 THR A O 1
ATOM 6872 N N . PRO A 1 985 ? -0.624 0.312 35.262 1.00 92.50 985 PRO A N 1
ATOM 6873 C CA . PRO A 1 985 ? 0.078 1.590 35.369 1.00 92.50 985 PRO A CA 1
ATOM 6874 C C . PRO A 1 985 ? -0.408 2.597 34.319 1.00 92.50 985 PRO A C 1
ATOM 6876 O O . PRO A 1 985 ? -0.999 2.231 33.296 1.00 92.50 985 PRO A O 1
ATOM 6879 N N . ASP A 1 986 ? -0.124 3.879 34.541 1.00 90.81 986 ASP A N 1
ATOM 6880 C CA . ASP A 1 986 ? -0.277 4.896 33.501 1.00 90.81 986 ASP A CA 1
ATOM 6881 C C . ASP A 1 986 ? 0.776 4.732 32.381 1.00 90.81 986 ASP A C 1
ATOM 6883 O O . ASP A 1 986 ? 1.869 4.207 32.615 1.00 90.81 986 ASP A O 1
ATOM 6887 N N . PRO A 1 987 ? 0.482 5.157 31.133 1.00 87.00 987 PRO A N 1
ATOM 6888 C CA . PRO A 1 987 ? 1.357 4.894 29.996 1.00 87.00 987 PRO A CA 1
ATOM 6889 C C . PRO A 1 987 ? 2.713 5.570 30.155 1.00 87.00 987 PRO A C 1
ATOM 6891 O O . PRO A 1 987 ? 2.788 6.776 30.382 1.00 87.00 987 PRO A O 1
ATOM 6894 N N . GLY A 1 988 ? 3.780 4.796 29.986 1.00 84.88 988 GLY A N 1
ATOM 6895 C CA . GLY A 1 988 ? 5.146 5.280 30.149 1.00 84.88 988 GLY A CA 1
ATOM 6896 C C . GLY A 1 988 ? 5.543 5.595 31.595 1.00 84.88 988 GLY A C 1
ATOM 6897 O O . GLY A 1 988 ? 6.651 6.095 31.789 1.00 84.88 988 GLY A O 1
ATOM 6898 N N . PHE A 1 989 ? 4.707 5.318 32.604 1.00 90.94 989 PHE A N 1
ATOM 6899 C CA . PHE A 1 989 ? 5.140 5.412 33.998 1.00 90.94 989 PHE A CA 1
ATOM 6900 C C . PHE A 1 989 ? 6.203 4.348 34.305 1.00 90.94 989 PHE A C 1
ATOM 6902 O O . PHE A 1 989 ? 6.086 3.198 33.890 1.00 90.94 989 PHE A O 1
ATOM 6909 N N . VAL A 1 990 ? 7.238 4.752 35.037 1.00 90.56 990 VAL A N 1
ATOM 6910 C CA . VAL A 1 990 ? 8.327 3.903 35.527 1.00 90.56 990 VAL A CA 1
ATOM 6911 C C . VAL A 1 990 ? 8.619 4.360 36.948 1.00 90.56 990 VAL A C 1
ATOM 6913 O O . VAL A 1 990 ? 8.752 5.566 37.180 1.00 90.56 990 VAL A O 1
ATOM 6916 N N . GLY A 1 991 ? 8.763 3.436 37.891 1.00 90.19 991 GLY A N 1
ATOM 6917 C CA . GLY A 1 991 ? 9.073 3.762 39.280 1.00 90.19 991 GLY A CA 1
ATOM 6918 C C . GLY A 1 991 ? 8.278 2.963 40.300 1.00 90.19 991 GLY A C 1
ATOM 6919 O O . GLY A 1 991 ? 7.684 1.934 39.987 1.00 90.19 991 GLY A O 1
ATOM 6920 N N . LEU A 1 992 ? 8.299 3.438 41.543 1.00 91.25 992 LEU A N 1
ATOM 6921 C CA . LEU A 1 992 ? 7.551 2.837 42.641 1.00 91.25 992 LEU A CA 1
ATOM 6922 C C . LEU A 1 992 ? 6.112 3.357 42.659 1.00 91.25 992 LEU A C 1
ATOM 6924 O O . LEU A 1 992 ? 5.876 4.560 42.548 1.00 91.25 992 LEU A O 1
ATOM 6928 N N . ASP A 1 993 ? 5.166 2.451 42.868 1.00 92.44 993 ASP A N 1
ATOM 6929 C CA . ASP A 1 993 ? 3.762 2.762 43.140 1.00 92.44 993 ASP A CA 1
ATOM 6930 C C . ASP A 1 993 ? 3.262 1.858 44.282 1.00 92.44 993 ASP A C 1
ATOM 6932 O O . ASP A 1 993 ? 3.946 0.914 44.684 1.00 92.44 993 ASP A O 1
ATOM 6936 N N . SER A 1 994 ? 2.095 2.129 44.862 1.00 92.12 994 SER A N 1
ATOM 6937 C CA . SER A 1 994 ? 1.549 1.275 45.926 1.00 92.12 994 SER A CA 1
ATOM 6938 C C . SER A 1 994 ? 0.052 1.463 46.127 1.00 92.12 994 SER A C 1
ATOM 6940 O O . SER A 1 994 ? -0.457 2.569 45.985 1.00 92.12 994 SER A O 1
ATOM 6942 N N . PHE A 1 995 ? -0.637 0.396 46.523 1.00 93.12 995 PHE A N 1
ATOM 6943 C CA . PHE A 1 995 ? -2.043 0.431 46.924 1.00 93.12 995 PHE A CA 1
ATOM 6944 C C . PHE A 1 995 ? -2.240 -0.377 48.208 1.00 93.12 995 PHE A C 1
ATOM 6946 O O . PHE A 1 995 ? -1.549 -1.370 48.427 1.00 93.12 995 PHE A O 1
ATOM 6953 N N . THR A 1 996 ? -3.186 0.003 49.066 1.00 91.50 996 THR A N 1
ATOM 6954 C CA . THR A 1 996 ? -3.625 -0.882 50.159 1.00 91.50 996 THR A CA 1
ATOM 6955 C C . THR A 1 996 ? -4.776 -1.760 49.697 1.00 91.50 996 THR A C 1
ATOM 6957 O O . THR A 1 996 ? -5.681 -1.309 48.988 1.00 91.50 996 THR A O 1
ATOM 6960 N N . TYR A 1 997 ? -4.753 -3.020 50.118 1.00 90.81 997 TYR A N 1
ATOM 6961 C CA . TYR A 1 997 ? -5.873 -3.939 49.967 1.00 90.81 997 TYR A CA 1
ATOM 6962 C C . TYR A 1 997 ? -6.522 -4.192 51.328 1.00 90.81 997 TYR A C 1
ATOM 6964 O O . TYR A 1 997 ? -5.863 -4.071 52.362 1.00 90.81 997 TYR A O 1
ATOM 6972 N N . SER A 1 998 ? -7.799 -4.567 51.332 1.00 88.31 998 SER A N 1
ATOM 6973 C CA . SER A 1 998 ? -8.465 -5.088 52.523 1.00 88.31 998 SER A CA 1
ATOM 6974 C C . SER A 1 998 ? -8.983 -6.495 52.273 1.00 88.31 998 SER A C 1
ATOM 6976 O O . SER A 1 998 ? -9.615 -6.769 51.246 1.00 88.31 998 SER A O 1
ATOM 6978 N N . ALA A 1 999 ? -8.681 -7.379 53.219 1.00 88.06 999 ALA A N 1
ATOM 6979 C CA . ALA A 1 999 ? -9.231 -8.716 53.298 1.00 88.06 999 ALA A CA 1
ATOM 6980 C C . ALA A 1 999 ? -10.218 -8.767 54.458 1.00 88.06 999 ALA A C 1
ATOM 6982 O O . ALA A 1 999 ? -9.894 -8.369 55.578 1.00 88.06 999 ALA A O 1
ATOM 6983 N N . CYS A 1 1000 ? -11.414 -9.258 54.172 1.00 84.25 1000 CYS A N 1
ATOM 6984 C CA . CYS A 1 1000 ? -12.507 -9.352 55.122 1.00 84.25 1000 CYS A CA 1
ATOM 6985 C C . CYS A 1 1000 ? -13.065 -10.774 55.116 1.00 84.25 1000 CYS A C 1
ATOM 6987 O O . CYS A 1 1000 ? -12.927 -11.469 54.108 1.00 84.25 1000 CYS A O 1
ATOM 6989 N N . ASP A 1 1001 ? -13.728 -11.171 56.204 1.00 84.94 1001 ASP A N 1
ATOM 6990 C CA . ASP A 1 1001 ? -14.608 -12.351 56.252 1.00 84.94 1001 ASP A CA 1
ATOM 6991 C C . ASP A 1 1001 ? -15.395 -12.515 54.936 1.00 84.94 1001 ASP A C 1
ATOM 6993 O O . ASP A 1 1001 ? -16.059 -11.578 54.475 1.00 84.94 1001 ASP A O 1
ATOM 6997 N N . ALA A 1 1002 ? -15.304 -13.711 54.344 1.00 66.06 1002 ALA A N 1
ATOM 6998 C CA . ALA A 1 1002 ? -15.918 -14.063 53.066 1.00 66.06 1002 ALA A CA 1
ATOM 6999 C C . ALA A 1 1002 ? -17.446 -13.902 53.046 1.00 66.06 1002 ALA A C 1
ATOM 7001 O O . ALA A 1 1002 ? -18.017 -13.652 51.984 1.00 66.06 1002 ALA A O 1
ATOM 7002 N N . ALA A 1 1003 ? -18.104 -14.060 54.198 1.00 67.06 1003 ALA A N 1
ATOM 7003 C CA . ALA A 1 1003 ? -19.553 -14.079 54.326 1.00 67.06 1003 ALA A CA 1
ATOM 7004 C C . ALA A 1 1003 ? -20.149 -12.693 54.623 1.00 67.06 1003 ALA A C 1
ATOM 7006 O O . ALA A 1 1003 ? -21.120 -12.302 53.974 1.00 67.06 1003 ALA A O 1
ATOM 7007 N N . SER A 1 1004 ? -19.607 -11.944 55.594 1.00 71.25 1004 SER A N 1
ATOM 7008 C CA . SER A 1 1004 ? -20.173 -10.644 56.003 1.00 71.25 1004 SER A CA 1
ATOM 7009 C C . SER A 1 1004 ? -19.442 -9.415 55.468 1.00 71.25 1004 SER A C 1
ATOM 7011 O O . SER A 1 1004 ? -19.980 -8.311 55.574 1.00 71.25 1004 SER A O 1
ATOM 7013 N N . GLY A 1 1005 ? -18.194 -9.550 55.000 1.00 70.31 1005 GLY A N 1
ATOM 7014 C CA . GLY A 1 1005 ? -17.346 -8.414 54.622 1.00 70.31 1005 GLY A CA 1
ATOM 7015 C C . GLY A 1 1005 ? -17.111 -7.378 55.736 1.00 70.31 1005 GLY A C 1
ATOM 7016 O O . GLY A 1 1005 ? -16.621 -6.290 55.455 1.00 70.31 1005 GLY A O 1
ATOM 7017 N N . THR A 1 1006 ? -17.490 -7.674 56.986 1.00 78.94 1006 THR A N 1
ATOM 7018 C CA . THR A 1 1006 ? -17.534 -6.703 58.096 1.00 78.94 1006 THR A CA 1
ATOM 7019 C C . THR A 1 1006 ? -16.289 -6.778 58.981 1.00 78.94 1006 THR A C 1
ATOM 7021 O O . THR A 1 1006 ? -15.860 -5.781 59.564 1.00 78.94 1006 THR A O 1
ATOM 7024 N N . TYR A 1 1007 ? -15.692 -7.965 59.071 1.00 85.25 1007 TYR A N 1
ATOM 7025 C CA . TYR A 1 1007 ? -14.504 -8.244 59.869 1.00 85.25 1007 TYR A CA 1
ATOM 7026 C C . TYR A 1 1007 ? -13.285 -8.208 58.960 1.00 85.25 1007 TYR A C 1
ATOM 7028 O O . TYR A 1 1007 ? -12.945 -9.205 58.329 1.00 85.25 1007 TYR A O 1
ATOM 7036 N N . CYS A 1 1008 ? -12.689 -7.022 58.851 1.00 86.00 1008 CYS A N 1
ATOM 7037 C CA . CYS A 1 1008 ? -11.617 -6.716 57.912 1.00 86.00 1008 CYS A CA 1
ATOM 7038 C C . CYS A 1 1008 ? -10.284 -6.440 58.606 1.00 86.00 1008 CYS A C 1
ATOM 7040 O O . CYS A 1 1008 ? -10.246 -5.803 59.659 1.00 86.00 1008 CYS A O 1
ATOM 7042 N N . ASP A 1 1009 ? -9.202 -6.811 57.931 1.00 90.50 1009 ASP A N 1
ATOM 7043 C CA . ASP A 1 1009 ? -7.871 -6.233 58.107 1.00 90.50 1009 ASP A CA 1
ATOM 7044 C C . ASP A 1 1009 ? -7.384 -5.672 56.752 1.00 90.50 1009 ASP A C 1
ATOM 7046 O O . ASP A 1 1009 ? -7.986 -5.917 55.697 1.00 90.50 1009 ASP A O 1
ATOM 7050 N N . SER A 1 1010 ? -6.334 -4.852 56.751 1.00 89.94 1010 SER A N 1
ATOM 7051 C CA . SER A 1 1010 ? -5.839 -4.197 55.537 1.00 89.94 1010 SER A CA 1
ATOM 7052 C C . SER A 1 1010 ? -4.330 -4.006 55.544 1.00 89.94 1010 SER A C 1
ATOM 7054 O O . SER A 1 1010 ? -3.760 -3.567 56.540 1.00 89.94 1010 SER A O 1
ATOM 7056 N N . SER A 1 1011 ? -3.694 -4.272 54.404 1.00 91.88 1011 SER A N 1
ATOM 7057 C CA . SER A 1 1011 ? -2.238 -4.236 54.262 1.00 91.88 1011 SER A CA 1
ATOM 7058 C C . SER A 1 1011 ? -1.796 -3.582 52.954 1.00 91.88 1011 SER A C 1
ATOM 7060 O O . SER A 1 1011 ? -2.590 -3.369 52.035 1.00 91.88 1011 SER A O 1
ATOM 7062 N N . LEU A 1 1012 ? -0.511 -3.239 52.873 1.00 91.56 1012 LEU A N 1
ATOM 7063 C CA . LEU A 1 1012 ? 0.077 -2.552 51.723 1.00 91.56 1012 LEU A CA 1
ATOM 7064 C C . LEU A 1 1012 ? 0.567 -3.544 50.659 1.00 91.56 1012 LEU A C 1
ATOM 7066 O O . LEU A 1 1012 ? 1.236 -4.527 50.977 1.00 91.56 1012 LEU A O 1
ATOM 7070 N N . VAL A 1 1013 ? 0.298 -3.236 49.392 1.00 92.12 1013 VAL A N 1
ATOM 7071 C CA . VAL A 1 1013 ? 0.988 -3.803 48.231 1.00 92.12 1013 VAL A CA 1
ATOM 7072 C C . VAL A 1 1013 ? 1.916 -2.738 47.655 1.00 92.12 1013 VAL A C 1
ATOM 7074 O O . VAL A 1 1013 ? 1.458 -1.679 47.223 1.00 92.12 1013 VAL A O 1
ATOM 7077 N N . ALA A 1 1014 ? 3.217 -3.023 47.635 1.00 89.88 1014 ALA A N 1
ATOM 7078 C CA . ALA A 1 1014 ? 4.213 -2.207 46.944 1.00 89.88 1014 ALA A CA 1
ATOM 7079 C C . ALA A 1 1014 ? 4.447 -2.725 45.515 1.00 89.88 1014 ALA A C 1
ATOM 7081 O O . ALA A 1 1014 ? 4.544 -3.931 45.286 1.00 89.88 1014 ALA A O 1
ATOM 7082 N N . LEU A 1 1015 ? 4.556 -1.813 44.555 1.00 92.50 1015 LEU A N 1
ATOM 7083 C CA . LEU A 1 1015 ? 4.726 -2.107 43.137 1.00 92.50 1015 LEU A CA 1
ATOM 7084 C C . LEU A 1 1015 ? 6.017 -1.482 42.616 1.00 92.50 1015 LEU A C 1
ATOM 7086 O O . LEU A 1 1015 ? 6.338 -0.339 42.944 1.00 92.50 1015 LEU A O 1
ATOM 7090 N N . VAL A 1 1016 ? 6.719 -2.219 41.761 1.00 92.31 1016 VAL A N 1
ATOM 7091 C CA . VAL A 1 1016 ? 7.864 -1.722 40.994 1.00 92.31 1016 VAL A CA 1
ATOM 7092 C C . VAL A 1 1016 ? 7.512 -1.793 39.512 1.00 92.31 1016 VAL A C 1
ATOM 7094 O O . VAL A 1 1016 ? 7.342 -2.881 38.969 1.00 92.31 1016 VAL A O 1
ATOM 7097 N N . VAL A 1 1017 ? 7.349 -0.640 38.864 1.00 92.88 1017 VAL A N 1
ATOM 7098 C CA . VAL A 1 1017 ? 7.128 -0.555 37.417 1.00 92.88 1017 VAL A CA 1
ATOM 7099 C C . VAL A 1 1017 ? 8.481 -0.349 36.746 1.00 92.88 1017 VAL A C 1
ATOM 7101 O O . VAL A 1 1017 ? 8.980 0.776 36.670 1.00 92.88 1017 VAL A O 1
ATOM 7104 N N . ASP A 1 1018 ? 9.082 -1.448 36.307 1.00 90.44 1018 ASP A N 1
ATOM 7105 C CA . ASP A 1 1018 ? 10.393 -1.485 35.666 1.00 90.44 1018 ASP A CA 1
ATOM 7106 C C . ASP A 1 1018 ? 10.315 -0.996 34.206 1.00 90.44 1018 ASP A C 1
ATOM 7108 O O . ASP A 1 1018 ? 9.331 -1.257 33.504 1.00 90.44 1018 ASP A O 1
ATOM 7112 N N . PRO A 1 1019 ? 11.331 -0.277 33.702 1.00 91.69 1019 PRO A N 1
ATOM 7113 C CA . PRO A 1 1019 ? 11.373 0.151 32.310 1.00 91.69 1019 PRO A CA 1
ATOM 7114 C C . PRO A 1 1019 ? 11.862 -0.981 31.400 1.00 91.69 1019 PRO A C 1
ATOM 7116 O O . PRO A 1 1019 ? 12.691 -1.800 31.798 1.00 91.69 1019 PRO A O 1
ATOM 7119 N N . ILE A 1 1020 ? 11.421 -0.981 30.141 1.00 89.88 1020 ILE A N 1
ATOM 7120 C CA . ILE A 1 1020 ? 11.979 -1.878 29.123 1.00 89.88 1020 ILE A CA 1
ATOM 7121 C C . ILE A 1 1020 ? 13.052 -1.090 28.377 1.00 89.88 1020 ILE A C 1
ATOM 7123 O O . ILE A 1 1020 ? 12.722 -0.277 27.515 1.00 89.88 1020 ILE A O 1
ATOM 7127 N N . LEU A 1 1021 ? 14.321 -1.323 28.708 1.00 89.19 1021 LEU A N 1
ATOM 7128 C CA . LEU A 1 1021 ? 15.423 -0.868 27.861 1.00 89.19 1021 LEU A CA 1
ATOM 7129 C C . LEU A 1 1021 ? 15.694 -1.903 26.764 1.00 89.19 1021 LEU A C 1
ATOM 7131 O O . LEU A 1 1021 ? 15.487 -3.102 26.972 1.00 89.19 1021 LEU A O 1
ATOM 7135 N N . ILE A 1 1022 ? 16.165 -1.450 25.604 1.00 90.44 1022 ILE A N 1
ATOM 7136 C CA . ILE A 1 1022 ? 16.480 -2.316 24.462 1.00 90.44 1022 ILE A CA 1
ATOM 7137 C C . ILE A 1 1022 ? 17.960 -2.155 24.102 1.00 90.44 1022 ILE A C 1
ATOM 7139 O O . ILE A 1 1022 ? 18.464 -1.047 23.984 1.00 90.44 1022 ILE A O 1
ATOM 7143 N N . ASN A 1 1023 ? 18.670 -3.275 23.923 1.00 89.94 1023 ASN A N 1
ATOM 7144 C CA . ASN A 1 1023 ? 20.097 -3.265 23.587 1.00 89.94 1023 ASN A CA 1
ATOM 7145 C C . ASN A 1 1023 ? 20.368 -2.512 22.275 1.00 89.94 1023 ASN A C 1
ATOM 7147 O O . ASN A 1 1023 ? 19.926 -2.938 21.205 1.00 89.94 1023 ASN A O 1
ATOM 7151 N N . ASP A 1 1024 ? 21.151 -1.442 22.365 1.00 90.00 1024 ASP A N 1
ATOM 7152 C CA . ASP A 1 1024 ? 21.633 -0.674 21.220 1.00 90.00 1024 ASP A CA 1
ATOM 7153 C C . ASP A 1 1024 ? 22.873 -1.284 20.559 1.00 90.00 1024 ASP A C 1
ATOM 7155 O O . ASP A 1 1024 ? 23.595 -2.104 21.136 1.00 90.00 1024 ASP A O 1
ATOM 7159 N N . ALA A 1 1025 ? 23.163 -0.828 19.339 1.00 89.62 1025 ALA A N 1
ATOM 7160 C CA . ALA A 1 1025 ? 24.387 -1.158 18.623 1.00 89.62 1025 ALA A CA 1
ATOM 7161 C C . ALA A 1 1025 ? 25.014 0.082 17.974 1.00 89.62 1025 ALA A C 1
ATOM 7163 O O . ALA A 1 1025 ? 24.316 0.919 17.401 1.00 89.62 1025 ALA A O 1
ATOM 7164 N N . VAL A 1 1026 ? 26.343 0.177 18.022 1.00 90.44 1026 VAL A N 1
ATOM 7165 C CA . VAL A 1 1026 ? 27.120 1.228 17.350 1.00 90.44 1026 VAL A CA 1
ATOM 7166 C C . VAL A 1 1026 ? 28.428 0.654 16.796 1.00 90.44 1026 VAL A C 1
ATOM 7168 O O . VAL A 1 1026 ? 28.935 -0.357 17.285 1.00 90.44 1026 VAL A O 1
ATOM 7171 N N . THR A 1 1027 ? 28.982 1.297 15.773 1.00 88.12 1027 THR A N 1
ATOM 7172 C CA . THR A 1 1027 ? 30.239 0.895 15.126 1.00 88.12 1027 THR A CA 1
ATOM 7173 C C . THR A 1 1027 ? 31.217 2.068 15.147 1.00 88.12 1027 THR A C 1
ATOM 7175 O O . THR A 1 1027 ? 30.812 3.203 14.902 1.00 88.12 1027 THR A O 1
ATOM 7178 N N . THR A 1 1028 ? 32.492 1.808 15.438 1.00 89.06 1028 THR A N 1
ATOM 7179 C CA . THR A 1 1028 ? 33.582 2.801 15.405 1.00 89.06 1028 THR A CA 1
ATOM 7180 C C . THR A 1 1028 ? 34.887 2.160 14.923 1.00 89.06 1028 THR A C 1
ATOM 7182 O O . THR A 1 1028 ? 34.954 0.942 14.753 1.00 89.06 1028 THR A O 1
ATOM 7185 N N . LEU A 1 1029 ? 35.919 2.974 14.708 1.00 87.69 1029 LEU A N 1
ATOM 7186 C CA . LEU A 1 1029 ? 37.288 2.520 14.450 1.00 87.69 1029 LEU A CA 1
ATOM 7187 C C . LEU A 1 1029 ? 38.129 2.587 15.738 1.00 87.69 1029 LEU A C 1
ATOM 7189 O O . LEU A 1 1029 ? 37.804 3.334 16.665 1.00 87.69 1029 LEU A O 1
ATOM 7193 N N . ALA A 1 1030 ? 39.217 1.825 15.802 1.00 84.6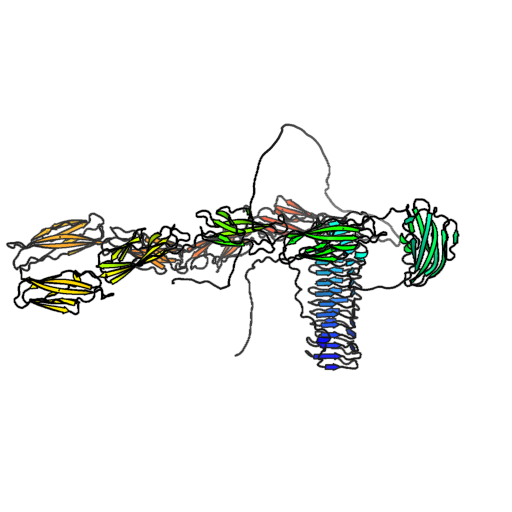9 1030 ALA A N 1
ATOM 7194 C CA . ALA A 1 1030 ? 40.120 1.779 16.950 1.00 84.69 1030 ALA A CA 1
ATOM 7195 C C . ALA A 1 1030 ? 40.694 3.165 17.306 1.00 84.69 1030 ALA A C 1
ATOM 7197 O O . ALA A 1 1030 ? 41.094 3.948 16.448 1.00 84.69 1030 ALA A O 1
ATOM 7198 N N . GLY A 1 1031 ? 40.696 3.504 18.595 1.00 81.62 1031 GLY A N 1
ATOM 7199 C CA . GLY A 1 1031 ? 41.058 4.836 19.094 1.00 81.62 1031 GLY A CA 1
ATOM 7200 C C . GLY A 1 1031 ? 40.102 5.984 18.714 1.00 81.62 1031 GLY A C 1
ATOM 7201 O O . GLY A 1 1031 ? 40.235 7.071 19.278 1.00 81.62 1031 GLY A O 1
ATOM 7202 N N . GLN A 1 1032 ? 39.120 5.780 17.824 1.00 86.81 1032 GLN A N 1
ATOM 7203 C CA . GLN A 1 1032 ? 38.169 6.820 17.416 1.00 86.81 1032 GLN A CA 1
ATOM 7204 C C . GLN A 1 1032 ? 36.955 6.882 18.347 1.00 86.81 1032 GLN A C 1
ATOM 7206 O O . GLN A 1 1032 ? 36.295 5.877 18.634 1.00 86.81 1032 GLN A O 1
ATOM 7211 N N . LYS A 1 1033 ? 36.625 8.099 18.790 1.00 88.25 1033 LYS A N 1
ATOM 7212 C CA . LYS A 1 1033 ? 35.459 8.365 19.635 1.00 88.25 1033 LYS A CA 1
ATOM 7213 C C . LYS A 1 1033 ? 34.161 8.321 18.821 1.00 88.25 1033 LYS A C 1
ATOM 7215 O O . LYS A 1 1033 ? 34.050 9.008 17.808 1.00 88.25 1033 LYS A O 1
ATOM 7220 N N . VAL A 1 1034 ? 33.145 7.630 19.336 1.00 90.75 1034 VAL A N 1
ATOM 7221 C CA . VAL A 1 1034 ? 31.775 7.617 18.799 1.00 90.75 1034 VAL A CA 1
ATOM 7222 C C . VAL A 1 1034 ? 30.755 8.053 19.857 1.00 90.75 1034 VAL A C 1
ATOM 7224 O O . VAL A 1 1034 ? 30.990 7.917 21.058 1.00 90.75 1034 VAL A O 1
ATOM 7227 N N . VAL A 1 1035 ? 29.623 8.594 19.403 1.00 89.12 1035 VAL A N 1
ATOM 7228 C CA . VAL A 1 1035 ? 28.510 9.061 20.243 1.00 89.12 1035 VAL A CA 1
ATOM 7229 C C . VAL A 1 1035 ? 27.287 8.189 19.960 1.00 89.12 1035 VAL A C 1
ATOM 7231 O O . VAL A 1 1035 ? 26.811 8.160 18.826 1.00 89.12 1035 VAL A O 1
ATOM 7234 N N . ALA A 1 1036 ? 26.776 7.485 20.969 1.00 86.38 1036 ALA A N 1
ATOM 7235 C CA . ALA A 1 1036 ? 25.610 6.610 20.851 1.00 86.38 1036 ALA A CA 1
ATOM 7236 C C . ALA A 1 1036 ? 24.375 7.214 21.546 1.00 86.38 1036 ALA A C 1
ATOM 7238 O O . ALA A 1 1036 ? 24.395 7.510 22.745 1.00 86.38 1036 ALA A O 1
ATOM 7239 N N . THR A 1 1037 ? 23.281 7.386 20.800 1.00 85.69 1037 THR A N 1
ATOM 7240 C CA . THR A 1 1037 ? 21.995 7.900 21.305 1.00 85.69 1037 THR A CA 1
ATOM 7241 C C . THR A 1 1037 ? 21.085 6.759 21.753 1.00 85.69 1037 THR A C 1
ATOM 7243 O O . THR A 1 1037 ? 20.226 6.308 20.998 1.00 85.69 1037 THR A O 1
ATOM 7246 N N . VAL A 1 1038 ? 21.278 6.321 22.998 1.00 85.50 1038 VAL A N 1
ATOM 7247 C CA . VAL A 1 1038 ? 20.665 5.119 23.597 1.00 85.50 1038 VAL A CA 1
ATOM 7248 C C . VAL A 1 1038 ? 19.264 5.334 24.192 1.00 85.50 1038 VAL A C 1
ATOM 7250 O O . VAL A 1 1038 ? 18.939 4.816 25.255 1.00 85.50 1038 VAL A O 1
ATOM 7253 N N . GLU A 1 1039 ? 18.456 6.207 23.584 1.00 83.12 1039 GLU A N 1
ATOM 7254 C CA . GLU A 1 1039 ? 17.160 6.621 24.156 1.00 83.12 1039 GLU A CA 1
ATOM 7255 C C . GLU A 1 1039 ? 15.956 6.409 23.223 1.00 83.12 1039 GLU A C 1
ATOM 7257 O O . GLU A 1 1039 ? 14.827 6.689 23.623 1.00 83.12 1039 GLU A O 1
ATOM 7262 N N . ALA A 1 1040 ? 16.175 5.968 21.979 1.00 79.50 1040 ALA A N 1
ATOM 7263 C CA . ALA A 1 1040 ? 15.170 6.019 20.907 1.00 79.50 1040 ALA A CA 1
ATOM 7264 C C . ALA A 1 1040 ? 14.293 4.756 20.776 1.00 79.50 1040 ALA A C 1
ATOM 7266 O O . ALA A 1 1040 ? 13.245 4.792 20.130 1.00 79.50 1040 ALA A O 1
ATOM 7267 N N . ASN A 1 1041 ? 14.745 3.648 21.354 1.00 83.31 1041 ASN A N 1
ATOM 7268 C CA . ASN A 1 1041 ? 14.145 2.310 21.354 1.00 83.31 1041 ASN A CA 1
ATOM 7269 C C . ASN A 1 1041 ? 13.571 1.924 22.734 1.00 83.31 1041 ASN A C 1
ATOM 7271 O O . ASN A 1 1041 ? 12.609 1.160 22.805 1.00 83.31 1041 ASN A O 1
ATOM 7275 N N . ASP A 1 1042 ? 14.145 2.465 23.809 1.00 89.00 1042 ASP A N 1
ATOM 7276 C CA . ASP A 1 1042 ? 13.703 2.290 25.189 1.00 89.00 1042 ASP A CA 1
ATOM 7277 C C . ASP A 1 1042 ? 12.246 2.720 25.417 1.00 89.00 1042 ASP A C 1
ATOM 7279 O O . ASP A 1 1042 ? 11.765 3.735 24.905 1.00 89.00 1042 ASP A O 1
ATOM 7283 N N . ILE A 1 1043 ? 11.554 1.982 26.283 1.00 87.25 1043 ILE A N 1
ATOM 7284 C CA . ILE A 1 1043 ? 10.173 2.245 26.674 1.00 87.25 1043 ILE A CA 1
ATOM 7285 C C . ILE A 1 1043 ? 10.145 2.656 28.147 1.00 87.25 1043 ILE A C 1
ATOM 7287 O O . ILE A 1 1043 ? 10.520 1.885 29.031 1.00 87.25 1043 ILE A O 1
ATOM 7291 N N . GLY A 1 1044 ? 9.637 3.863 28.409 1.00 85.31 1044 GLY A N 1
ATOM 7292 C CA . GLY A 1 1044 ? 9.407 4.395 29.753 1.00 85.31 1044 GLY A CA 1
ATOM 7293 C C . GLY A 1 1044 ? 9.859 5.847 29.922 1.00 85.31 1044 GLY A C 1
ATOM 7294 O O . GLY A 1 1044 ? 10.688 6.350 29.168 1.00 85.31 1044 GLY A O 1
ATOM 7295 N N . THR A 1 1045 ? 9.317 6.539 30.926 1.00 87.44 1045 THR A N 1
ATOM 7296 C CA . THR A 1 1045 ? 9.766 7.888 31.303 1.00 87.44 1045 THR A CA 1
ATOM 7297 C C . THR A 1 1045 ? 11.057 7.768 32.106 1.00 87.44 1045 THR A C 1
ATOM 7299 O O . THR A 1 1045 ? 11.035 7.423 33.288 1.00 87.44 1045 THR A O 1
ATOM 7302 N N . LEU A 1 1046 ? 12.186 8.019 31.446 1.00 87.44 1046 LEU A N 1
ATOM 7303 C CA . LEU A 1 1046 ? 13.524 7.698 31.937 1.00 87.44 1046 LEU A CA 1
ATOM 7304 C C . LEU A 1 1046 ? 14.421 8.931 32.074 1.00 87.44 1046 LEU A C 1
ATOM 7306 O O . LEU A 1 1046 ? 14.250 9.932 31.380 1.00 87.44 1046 LEU A O 1
ATOM 7310 N N . GLY A 1 1047 ? 15.381 8.845 32.994 1.00 83.88 1047 GLY A N 1
ATOM 7311 C CA . GLY A 1 1047 ? 16.493 9.782 33.108 1.00 83.88 1047 GLY A CA 1
ATOM 7312 C C . GLY A 1 1047 ? 17.632 9.494 32.115 1.00 83.88 1047 GLY A C 1
ATOM 7313 O O . GLY A 1 1047 ? 17.576 8.513 31.363 1.00 83.88 1047 GLY A O 1
ATOM 7314 N N . PRO A 1 1048 ? 18.691 10.327 32.132 1.00 84.81 1048 PRO A N 1
ATOM 7315 C CA . PRO A 1 1048 ? 19.876 10.118 31.304 1.00 84.81 1048 PRO A CA 1
ATOM 7316 C C . PRO A 1 1048 ? 20.591 8.798 31.656 1.00 84.81 1048 PRO A C 1
ATOM 7318 O O . PRO A 1 1048 ? 20.485 8.327 32.795 1.00 84.81 1048 PRO A O 1
ATOM 7321 N N . PRO A 1 1049 ? 21.334 8.199 30.707 1.00 88.06 1049 PRO A N 1
ATOM 7322 C CA . PRO A 1 1049 ? 22.033 6.936 30.919 1.00 88.06 1049 PRO A CA 1
ATOM 7323 C C . PRO A 1 1049 ? 23.142 7.043 31.970 1.00 88.06 1049 PRO A C 1
ATOM 7325 O O . PRO A 1 1049 ? 23.886 8.018 32.027 1.00 88.06 1049 PRO A O 1
ATOM 7328 N N . VAL A 1 1050 ? 23.286 5.993 32.776 1.00 88.19 1050 VAL A N 1
ATOM 7329 C CA . VAL A 1 1050 ? 24.372 5.813 33.745 1.00 88.19 1050 VAL A CA 1
ATOM 7330 C C . VAL A 1 1050 ? 25.127 4.538 33.392 1.00 88.19 1050 VAL A C 1
ATOM 7332 O O . VAL A 1 1050 ? 24.544 3.459 33.358 1.00 88.19 1050 VAL A O 1
ATOM 7335 N N . ILE A 1 1051 ? 26.429 4.645 33.134 1.00 88.94 1051 ILE A N 1
ATOM 7336 C CA . ILE A 1 1051 ? 27.285 3.485 32.853 1.00 88.94 1051 ILE A CA 1
ATOM 7337 C C . ILE A 1 1051 ? 27.451 2.671 34.143 1.00 88.94 1051 ILE A C 1
ATOM 7339 O O . ILE A 1 1051 ? 27.912 3.198 35.155 1.00 88.94 1051 ILE A O 1
ATOM 7343 N N . ILE A 1 1052 ? 27.081 1.391 34.091 1.00 89.75 1052 ILE A N 1
ATOM 7344 C CA . ILE A 1 1052 ? 27.177 0.427 35.204 1.00 89.75 1052 ILE A CA 1
ATOM 7345 C C . ILE A 1 1052 ? 28.247 -0.636 34.968 1.00 89.75 1052 ILE A C 1
ATOM 7347 O O . ILE A 1 1052 ? 28.827 -1.160 35.917 1.00 89.75 1052 ILE A O 1
ATOM 7351 N N . THR A 1 1053 ? 28.540 -0.934 33.706 1.00 89.62 1053 THR A N 1
ATOM 7352 C CA . THR A 1 1053 ? 29.651 -1.785 33.296 1.00 89.62 1053 THR A CA 1
ATOM 7353 C C . THR A 1 1053 ? 30.481 -0.959 32.325 1.00 89.62 1053 THR A C 1
ATOM 7355 O O . THR A 1 1053 ? 30.037 -0.748 31.192 1.00 89.62 1053 THR A O 1
ATOM 7358 N N . PRO A 1 1054 ? 31.636 -0.416 32.761 1.00 87.81 1054 PRO A N 1
ATOM 7359 C CA . PRO A 1 1054 ? 32.532 0.256 31.839 1.00 87.81 1054 PRO A CA 1
ATOM 7360 C C . PRO A 1 1054 ? 32.981 -0.742 30.762 1.00 87.81 1054 PRO A C 1
ATOM 7362 O O . PRO A 1 1054 ? 33.052 -1.944 31.038 1.00 87.81 1054 PRO A O 1
ATOM 7365 N N . PRO A 1 1055 ? 33.273 -0.254 29.549 1.00 90.56 1055 PRO A N 1
ATOM 7366 C CA . PRO A 1 1055 ? 33.735 -1.107 28.464 1.00 90.56 1055 PRO A CA 1
ATOM 7367 C C . PRO A 1 1055 ? 35.023 -1.833 28.855 1.00 90.56 1055 PRO A C 1
ATOM 7369 O O . PRO A 1 1055 ? 35.872 -1.269 29.549 1.00 90.56 1055 PRO A O 1
ATOM 7372 N N . ALA A 1 1056 ? 35.178 -3.075 28.403 1.00 88.12 1056 ALA A N 1
ATOM 7373 C CA . ALA A 1 1056 ? 36.319 -3.905 28.782 1.00 88.12 1056 ALA A CA 1
ATOM 7374 C C . ALA A 1 1056 ? 37.623 -3.388 28.161 1.00 88.12 1056 ALA A C 1
ATOM 7376 O O . ALA A 1 1056 ? 38.681 -3.467 28.785 1.00 88.12 1056 ALA A O 1
ATOM 7377 N N . ASN A 1 1057 ? 37.533 -2.824 26.953 1.00 87.88 1057 ASN A N 1
ATOM 7378 C CA . ASN A 1 1057 ? 38.677 -2.408 26.152 1.00 87.88 1057 ASN A CA 1
ATOM 7379 C C . ASN A 1 1057 ? 38.514 -0.967 25.636 1.00 87.88 1057 ASN A C 1
ATOM 7381 O O . ASN A 1 1057 ? 38.954 -0.618 24.540 1.00 87.88 1057 ASN A O 1
ATOM 7385 N N . GLY A 1 1058 ? 37.896 -0.107 26.448 1.00 85.25 1058 GLY A N 1
ATOM 7386 C CA . GLY A 1 1058 ? 37.614 1.282 26.103 1.00 85.25 1058 GLY A CA 1
ATOM 7387 C C . GLY A 1 1058 ? 37.500 2.204 27.311 1.00 85.25 1058 GLY A C 1
ATOM 7388 O O . GLY A 1 1058 ? 37.761 1.829 28.453 1.00 85.25 1058 GLY A O 1
ATOM 7389 N N . SER A 1 1059 ? 37.041 3.418 27.044 1.00 88.31 1059 SER A N 1
ATOM 7390 C CA . SER A 1 1059 ? 36.545 4.382 28.017 1.00 88.31 1059 SER A CA 1
ATOM 7391 C C . SER A 1 1059 ? 35.216 4.930 27.508 1.00 88.31 1059 SER A C 1
ATOM 7393 O O . SER A 1 1059 ? 35.078 5.230 26.322 1.00 88.31 1059 SER A O 1
ATOM 7395 N N . ALA A 1 1060 ? 34.227 5.053 28.389 1.00 89.00 1060 ALA A N 1
ATOM 7396 C CA . ALA A 1 1060 ? 32.921 5.604 28.053 1.00 89.00 1060 ALA A CA 1
ATOM 7397 C C . ALA A 1 1060 ? 32.545 6.719 29.037 1.00 89.00 1060 ALA A C 1
ATOM 7399 O O . ALA A 1 1060 ? 32.739 6.592 30.247 1.00 89.00 1060 ALA A O 1
ATOM 7400 N N . VAL A 1 1061 ? 32.027 7.822 28.500 1.00 87.12 1061 VAL A N 1
ATOM 7401 C CA . VAL A 1 1061 ? 31.679 9.050 29.227 1.00 87.12 1061 VAL A CA 1
ATOM 7402 C C . VAL A 1 1061 ? 30.205 9.389 28.971 1.00 87.12 1061 VAL A C 1
ATOM 7404 O O . VAL A 1 1061 ? 29.602 8.907 28.014 1.00 87.12 1061 VAL A O 1
ATOM 7407 N N . ILE A 1 1062 ? 29.596 10.170 29.863 1.00 82.44 1062 ILE A N 1
ATOM 7408 C CA . ILE A 1 1062 ? 28.144 10.370 29.925 1.00 82.44 1062 ILE A CA 1
ATOM 7409 C C . ILE A 1 1062 ? 27.784 11.827 29.629 1.00 82.44 1062 ILE A C 1
ATOM 7411 O O . ILE A 1 1062 ? 28.277 12.742 30.291 1.00 82.44 1062 ILE A O 1
ATOM 7415 N N . GLY A 1 1063 ? 26.865 12.020 28.683 1.00 71.06 1063 GLY A N 1
ATOM 7416 C CA . GLY A 1 1063 ? 26.120 13.262 28.469 1.00 71.06 1063 GLY A CA 1
ATOM 7417 C C . GLY A 1 1063 ? 24.622 12.972 28.343 1.00 71.06 1063 GLY A C 1
ATOM 7418 O O . GLY A 1 1063 ? 24.070 12.175 29.094 1.00 71.06 1063 GLY A O 1
ATOM 7419 N N . SER A 1 1064 ? 23.967 13.558 27.337 1.00 68.12 1064 SER A N 1
ATOM 7420 C CA . SER A 1 1064 ? 22.643 13.116 26.846 1.00 68.12 1064 SER A CA 1
ATOM 7421 C C . SER A 1 1064 ? 22.738 11.920 25.876 1.00 68.12 1064 SER A C 1
ATOM 7423 O O . SER A 1 1064 ? 21.891 11.732 25.011 1.00 68.12 1064 SER A O 1
ATOM 7425 N N . SER A 1 1065 ? 23.861 11.209 25.915 1.00 82.19 1065 SER A N 1
ATOM 7426 C CA . SER A 1 1065 ? 24.281 10.114 25.035 1.00 82.19 1065 SER A CA 1
ATOM 7427 C C . SER A 1 1065 ? 25.507 9.442 25.668 1.00 82.19 1065 SER A C 1
ATOM 7429 O O . SER A 1 1065 ? 26.080 9.980 26.626 1.00 82.19 1065 SER A O 1
ATOM 7431 N N . ILE A 1 1066 ? 25.888 8.264 25.169 1.00 88.50 1066 ILE A N 1
ATOM 7432 C CA . ILE A 1 1066 ? 27.091 7.552 25.615 1.00 88.50 1066 ILE A CA 1
ATOM 7433 C C . ILE A 1 1066 ? 28.238 7.856 24.648 1.00 88.50 1066 ILE A C 1
ATOM 7435 O O . ILE A 1 1066 ? 28.192 7.502 23.471 1.00 88.50 1066 ILE A O 1
ATOM 7439 N N . ASP A 1 1067 ? 29.274 8.498 25.178 1.00 90.12 1067 ASP A N 1
ATOM 7440 C CA . ASP A 1 1067 ? 30.488 8.901 24.474 1.00 90.12 1067 ASP A CA 1
ATOM 7441 C C . ASP A 1 1067 ? 31.568 7.821 24.655 1.00 90.12 1067 ASP A C 1
ATOM 7443 O O . ASP A 1 1067 ? 32.298 7.840 25.648 1.00 90.12 1067 ASP A O 1
ATOM 7447 N N . TYR A 1 1068 ? 31.684 6.873 23.722 1.00 91.31 1068 TYR A N 1
ATOM 7448 C CA . TYR A 1 1068 ? 32.656 5.771 23.789 1.00 91.31 1068 TYR A CA 1
ATOM 7449 C C . TYR A 1 1068 ? 33.939 6.072 23.003 1.00 91.31 1068 TYR A C 1
ATOM 7451 O O . TYR A 1 1068 ? 33.888 6.639 21.916 1.00 91.31 1068 TYR A O 1
ATOM 7459 N N . THR A 1 1069 ? 35.094 5.662 23.532 1.00 88.81 1069 THR A N 1
ATOM 7460 C CA . THR A 1 1069 ? 36.415 5.712 22.877 1.00 88.81 1069 THR A CA 1
ATOM 7461 C C . THR A 1 1069 ? 37.180 4.410 23.173 1.00 88.81 1069 THR A C 1
ATOM 7463 O O . THR A 1 1069 ? 37.329 4.091 24.353 1.00 88.81 1069 THR A O 1
ATOM 7466 N N . PRO A 1 1070 ? 37.687 3.655 22.177 1.00 88.75 1070 PRO A N 1
ATOM 7467 C CA . PRO A 1 1070 ? 38.492 2.455 22.428 1.00 88.75 1070 PRO A CA 1
ATOM 7468 C C . PRO A 1 1070 ? 39.808 2.753 23.164 1.00 88.75 1070 PRO A C 1
ATOM 7470 O O . PRO A 1 1070 ? 40.379 3.839 23.036 1.00 88.75 1070 PRO A O 1
ATOM 7473 N N . THR A 1 1071 ? 40.321 1.773 23.906 1.00 83.69 1071 THR A N 1
ATOM 7474 C CA . THR A 1 1071 ? 41.569 1.884 24.669 1.00 83.69 1071 THR A CA 1
ATOM 7475 C C . THR A 1 1071 ? 42.739 1.425 23.810 1.00 83.69 1071 THR A C 1
ATOM 7477 O O . THR A 1 1071 ? 42.912 0.237 23.547 1.00 83.69 1071 THR A O 1
ATOM 7480 N N . GLY A 1 1072 ? 43.580 2.377 23.403 1.00 77.94 1072 GLY A N 1
ATOM 7481 C CA . GLY A 1 1072 ? 44.791 2.090 22.636 1.00 77.94 1072 GLY A CA 1
ATOM 7482 C C . GLY A 1 1072 ? 44.470 1.439 21.291 1.00 77.94 1072 GLY A C 1
ATOM 7483 O O . GLY A 1 1072 ? 43.802 2.048 20.460 1.00 77.94 1072 GLY A O 1
ATOM 7484 N N . ALA A 1 1073 ? 44.970 0.219 21.091 1.00 75.81 1073 ALA A N 1
ATOM 7485 C CA . ALA A 1 1073 ? 44.850 -0.521 19.841 1.00 75.81 1073 ALA A CA 1
ATOM 7486 C C . ALA A 1 1073 ? 43.598 -1.409 19.734 1.00 75.81 1073 ALA A C 1
ATOM 7488 O O . ALA A 1 1073 ? 43.408 -1.999 18.677 1.00 75.81 1073 ALA A O 1
ATOM 7489 N N . PHE A 1 1074 ? 42.745 -1.515 20.760 1.00 85.12 1074 PHE A N 1
ATOM 7490 C CA . PHE A 1 1074 ? 41.687 -2.532 20.773 1.00 85.12 1074 PHE A CA 1
ATOM 7491 C C . PHE A 1 1074 ? 40.803 -2.548 19.514 1.00 85.12 1074 PHE A C 1
ATOM 7493 O O . PHE A 1 1074 ? 40.306 -1.509 19.072 1.00 85.12 1074 PHE A O 1
ATOM 7500 N N . THR A 1 1075 ? 40.534 -3.756 19.008 1.00 82.06 1075 THR A N 1
ATOM 7501 C CA . THR A 1 1075 ? 39.524 -4.029 17.977 1.00 82.06 1075 THR A CA 1
ATOM 7502 C C . THR A 1 1075 ? 38.737 -5.281 18.337 1.00 82.06 1075 THR A C 1
ATOM 7504 O O . THR A 1 1075 ? 39.247 -6.180 19.003 1.00 82.06 1075 THR A O 1
ATOM 7507 N N . GLY A 1 1076 ? 37.503 -5.363 17.852 1.00 83.19 1076 GLY A N 1
ATOM 7508 C CA . GLY A 1 1076 ? 36.590 -6.470 18.078 1.00 83.19 1076 GLY A CA 1
ATOM 7509 C C . GLY A 1 1076 ? 35.277 -6.006 18.687 1.00 83.19 1076 GLY A C 1
ATOM 7510 O O . GLY A 1 1076 ? 34.797 -4.897 18.438 1.00 83.19 1076 GLY A O 1
ATOM 7511 N N . HIS A 1 1077 ? 34.679 -6.885 19.481 1.00 86.75 1077 HIS A N 1
ATOM 7512 C CA . HIS A 1 1077 ? 33.458 -6.590 20.214 1.00 86.75 1077 HIS A CA 1
ATOM 7513 C C . HIS A 1 1077 ? 33.772 -6.016 21.598 1.00 86.75 1077 HIS A C 1
ATOM 7515 O O . HIS A 1 1077 ? 34.385 -6.688 22.425 1.00 86.75 1077 HIS A O 1
ATOM 7521 N N . ASP A 1 1078 ? 33.305 -4.795 21.857 1.00 90.06 1078 ASP A N 1
ATOM 7522 C CA . ASP A 1 1078 ? 33.240 -4.209 23.201 1.00 90.06 1078 ASP A CA 1
ATOM 7523 C C . ASP A 1 1078 ? 31.772 -3.983 23.588 1.00 90.06 1078 ASP A C 1
ATOM 7525 O O . ASP A 1 1078 ? 30.876 -3.962 22.738 1.00 90.06 1078 ASP A O 1
ATOM 7529 N N . THR A 1 1079 ? 31.502 -3.820 24.877 1.00 91.00 1079 THR A N 1
ATOM 7530 C CA . THR A 1 1079 ? 30.140 -3.675 25.402 1.00 91.00 1079 THR A CA 1
ATOM 7531 C C . THR A 1 1079 ? 30.113 -2.687 26.553 1.00 91.00 1079 THR A C 1
ATOM 7533 O O . THR A 1 1079 ? 30.752 -2.919 27.579 1.00 91.00 1079 THR A O 1
ATOM 7536 N N . VAL A 1 1080 ? 29.319 -1.623 26.427 1.00 92.38 1080 VAL A N 1
ATOM 7537 C CA . VAL A 1 1080 ? 29.020 -0.728 27.552 1.00 92.38 1080 VAL A CA 1
ATOM 7538 C C . VAL A 1 1080 ? 27.690 -1.152 28.159 1.00 92.38 1080 VAL A C 1
ATOM 7540 O O . VAL A 1 1080 ? 26.641 -1.015 27.527 1.00 92.38 1080 VAL A O 1
ATOM 7543 N N . GLY A 1 1081 ? 27.726 -1.647 29.395 1.00 90.75 1081 GLY A N 1
ATOM 7544 C CA . GLY A 1 1081 ? 26.517 -1.848 30.186 1.00 90.75 1081 GLY A CA 1
ATOM 7545 C C . GLY A 1 1081 ? 26.068 -0.512 30.764 1.00 90.75 1081 GLY A C 1
ATOM 7546 O O . GLY A 1 1081 ? 26.803 0.109 31.539 1.00 90.75 1081 GLY A O 1
ATOM 7547 N N . TYR A 1 1082 ? 24.867 -0.065 30.407 1.00 91.75 1082 TYR A N 1
ATOM 7548 C CA . TYR A 1 1082 ? 24.252 1.148 30.940 1.00 91.75 1082 TYR A CA 1
ATOM 7549 C C . TYR A 1 1082 ? 22.910 0.828 31.595 1.00 91.75 1082 TYR A C 1
ATOM 7551 O O . TYR A 1 1082 ? 22.233 -0.138 31.249 1.00 91.75 1082 TYR A O 1
ATOM 7559 N N . GLN A 1 1083 ? 22.531 1.657 32.561 1.00 91.06 1083 GLN A N 1
ATOM 7560 C CA . GLN A 1 1083 ? 21.198 1.676 33.140 1.00 91.06 1083 GLN A CA 1
ATOM 7561 C C . GLN A 1 1083 ? 20.538 3.025 32.875 1.00 91.06 1083 GLN A C 1
ATOM 7563 O O . GLN A 1 1083 ? 21.215 4.054 32.801 1.00 91.06 1083 GLN A O 1
ATOM 7568 N N . ARG A 1 1084 ? 19.210 3.039 32.805 1.00 91.00 1084 ARG A N 1
ATOM 7569 C CA . ARG A 1 1084 ? 18.409 4.266 32.881 1.00 91.00 1084 ARG A CA 1
ATOM 7570 C C . ARG A 1 1084 ? 17.375 4.085 33.977 1.00 91.00 1084 ARG A C 1
ATOM 7572 O O . ARG A 1 1084 ? 16.701 3.059 34.046 1.00 91.00 1084 ARG A O 1
ATOM 7579 N N . CYS A 1 1085 ? 17.289 5.082 34.849 1.00 89.75 1085 CYS A N 1
ATOM 7580 C CA . CYS A 1 1085 ? 16.460 5.052 36.049 1.00 89.75 1085 CYS A CA 1
ATOM 7581 C C . CYS A 1 1085 ? 15.261 5.994 35.915 1.00 89.75 1085 CYS A C 1
ATOM 7583 O O . CYS A 1 1085 ? 15.326 6.993 35.194 1.00 89.75 1085 CYS A O 1
ATOM 7585 N N . SER A 1 1086 ? 14.181 5.712 36.644 1.00 89.81 1086 SER A N 1
ATOM 7586 C CA . SER A 1 1086 ? 13.033 6.617 36.729 1.00 89.81 1086 SER A CA 1
ATOM 7587 C C . SER A 1 1086 ? 13.426 7.966 37.359 1.00 89.81 1086 SER A C 1
ATOM 7589 O O . SER A 1 1086 ? 13.991 7.977 38.459 1.00 89.81 1086 SER A O 1
ATOM 7591 N N . PRO A 1 1087 ? 13.064 9.116 36.751 1.00 84.00 1087 PRO A N 1
ATOM 7592 C CA . PRO A 1 1087 ? 13.263 10.437 37.354 1.00 84.00 1087 PRO A CA 1
ATOM 7593 C C . PRO A 1 1087 ? 12.521 10.635 38.686 1.00 84.00 1087 PRO A C 1
ATOM 7595 O O . PRO A 1 1087 ? 12.923 11.477 39.485 1.00 84.00 1087 PRO A O 1
ATOM 7598 N N . VAL A 1 1088 ? 11.444 9.876 38.926 1.00 81.81 1088 VAL A N 1
ATOM 7599 C CA . VAL A 1 1088 ? 10.618 9.945 40.149 1.00 81.81 1088 VAL A CA 1
ATOM 7600 C C . VAL A 1 1088 ? 10.878 8.789 41.120 1.00 81.81 1088 VAL A C 1
ATOM 7602 O O . VAL A 1 1088 ? 10.353 8.774 42.230 1.00 81.81 1088 VAL A O 1
ATOM 7605 N N . SER A 1 1089 ? 11.698 7.809 40.738 1.00 86.69 1089 SER A N 1
ATOM 7606 C CA . SER A 1 1089 ? 12.117 6.696 41.597 1.00 86.69 1089 SER A CA 1
ATOM 7607 C C . SER A 1 1089 ? 13.519 6.219 41.196 1.00 86.69 1089 SER A C 1
ATOM 7609 O O . SER A 1 1089 ? 13.642 5.192 40.531 1.00 86.69 1089 SER A O 1
ATOM 7611 N N . PRO A 1 1090 ? 14.595 6.930 41.595 1.00 82.25 1090 PRO A N 1
ATOM 7612 C CA . PRO A 1 1090 ? 15.951 6.692 41.080 1.00 82.25 1090 PRO A CA 1
ATOM 7613 C C . PRO A 1 1090 ? 16.573 5.321 41.397 1.00 82.25 1090 PRO A C 1
ATOM 7615 O O . PRO A 1 1090 ? 17.665 5.032 40.923 1.00 82.25 1090 PRO A O 1
ATOM 7618 N N . THR A 1 1091 ? 15.912 4.492 42.208 1.00 84.12 1091 THR A N 1
ATOM 7619 C CA . THR A 1 1091 ? 16.286 3.095 42.490 1.00 84.12 1091 THR A CA 1
ATOM 7620 C C . THR A 1 1091 ? 15.651 2.084 41.532 1.00 84.12 1091 THR A C 1
ATOM 7622 O O . THR A 1 1091 ? 16.007 0.913 41.580 1.00 84.12 1091 THR A O 1
ATOM 7625 N N . VAL A 1 1092 ? 14.689 2.508 40.707 1.00 89.94 1092 VAL A N 1
ATOM 7626 C CA . VAL A 1 1092 ? 14.024 1.677 39.696 1.00 89.94 1092 VAL A CA 1
ATOM 7627 C C . VAL A 1 1092 ? 14.682 1.977 38.359 1.00 89.94 1092 VAL A C 1
ATOM 7629 O O . VAL A 1 1092 ? 14.477 3.048 37.780 1.00 89.94 1092 VAL A O 1
ATOM 7632 N N . CYS A 1 1093 ? 15.523 1.048 37.915 1.00 88.31 1093 CYS A N 1
ATOM 7633 C CA . CYS A 1 1093 ? 16.356 1.180 36.730 1.00 88.31 1093 CYS A CA 1
ATOM 7634 C C . CYS A 1 1093 ? 16.305 -0.115 35.926 1.00 88.31 1093 CYS A C 1
ATOM 7636 O O . CYS A 1 1093 ? 16.491 -1.193 36.487 1.00 88.31 1093 CYS A O 1
ATOM 7638 N N . GLY A 1 1094 ? 16.123 -0.004 34.615 1.00 88.69 1094 GLY A N 1
ATOM 7639 C CA . GLY A 1 1094 ? 16.415 -1.111 33.709 1.00 88.69 1094 GLY A CA 1
ATOM 7640 C C . GLY A 1 1094 ? 17.853 -1.007 33.219 1.00 88.69 1094 GLY A C 1
ATOM 7641 O O . GLY A 1 1094 ? 18.466 0.063 33.292 1.00 88.69 1094 GLY A O 1
ATOM 7642 N N . ILE A 1 1095 ? 18.382 -2.122 32.721 1.00 90.25 1095 ILE A N 1
ATOM 7643 C CA . ILE A 1 1095 ? 19.745 -2.235 32.198 1.00 90.25 1095 ILE A CA 1
ATOM 7644 C C . ILE A 1 1095 ? 19.709 -2.685 30.738 1.00 90.25 1095 ILE A C 1
ATOM 7646 O O . ILE A 1 1095 ? 18.884 -3.520 30.369 1.00 90.25 1095 ILE A O 1
ATOM 7650 N N . ALA A 1 1096 ? 20.619 -2.159 29.927 1.00 90.69 1096 ALA A N 1
ATOM 7651 C CA . ALA A 1 1096 ? 20.840 -2.593 28.555 1.00 90.69 1096 ALA A CA 1
ATOM 7652 C C . ALA A 1 1096 ? 22.327 -2.521 28.193 1.00 90.69 1096 ALA A C 1
ATOM 7654 O O . ALA A 1 1096 ? 23.156 -1.942 28.900 1.00 90.69 1096 ALA A O 1
ATOM 7655 N N . THR A 1 1097 ? 22.667 -3.179 27.090 1.00 90.56 1097 THR A N 1
ATOM 7656 C CA . THR A 1 1097 ? 24.032 -3.294 26.583 1.00 90.56 1097 THR A CA 1
ATOM 7657 C C . THR A 1 1097 ? 24.137 -2.561 25.260 1.00 90.56 1097 THR A C 1
ATOM 7659 O O . THR A 1 1097 ? 23.550 -2.990 24.267 1.00 90.56 1097 THR A O 1
ATOM 7662 N N . LEU A 1 1098 ? 24.929 -1.490 25.232 1.00 91.38 1098 LEU A N 1
ATOM 7663 C CA . LEU A 1 1098 ? 25.376 -0.880 23.990 1.00 91.38 1098 LEU A CA 1
ATOM 7664 C C . LEU A 1 1098 ? 26.468 -1.784 23.415 1.00 91.38 1098 LEU A C 1
ATOM 7666 O O . LEU A 1 1098 ? 27.579 -1.852 23.946 1.00 91.38 1098 LEU A O 1
ATOM 7670 N N . SER A 1 1099 ? 26.122 -2.506 22.355 1.00 90.31 1099 SER A N 1
ATOM 7671 C CA . SER A 1 1099 ? 27.002 -3.445 21.663 1.00 90.31 1099 SER A CA 1
ATOM 7672 C C . SER A 1 1099 ? 27.865 -2.691 20.656 1.00 90.31 1099 SER A C 1
ATOM 7674 O O . SER A 1 1099 ? 27.352 -2.133 19.686 1.00 90.31 1099 SER A O 1
ATOM 7676 N N . ILE A 1 1100 ? 29.177 -2.669 20.871 1.00 90.50 1100 ILE A N 1
ATOM 7677 C CA . ILE A 1 1100 ? 30.102 -1.858 20.084 1.00 90.50 1100 ILE A CA 1
ATOM 7678 C C . ILE A 1 1100 ? 30.914 -2.770 19.172 1.00 90.50 1100 ILE A C 1
ATOM 7680 O O . ILE A 1 1100 ? 31.553 -3.723 19.618 1.00 90.50 1100 ILE A O 1
ATOM 7684 N N . ARG A 1 1101 ? 30.894 -2.463 17.876 1.00 89.19 1101 ARG A N 1
ATOM 7685 C CA . ARG A 1 1101 ? 31.788 -3.056 16.879 1.00 89.19 1101 ARG A CA 1
ATOM 7686 C C . ARG A 1 1101 ? 32.948 -2.091 16.662 1.00 89.19 1101 ARG A C 1
ATOM 7688 O O . ARG A 1 1101 ? 32.774 -1.063 16.011 1.00 89.19 1101 ARG A O 1
ATOM 7695 N N . VAL A 1 1102 ? 34.106 -2.395 17.242 1.00 88.31 1102 VAL A N 1
ATOM 7696 C CA . VAL A 1 1102 ? 35.344 -1.639 17.024 1.00 88.31 1102 VAL A CA 1
ATOM 7697 C C . VAL A 1 1102 ? 36.107 -2.316 15.897 1.00 88.31 1102 VAL A C 1
ATOM 7699 O O . VAL A 1 1102 ? 36.670 -3.391 16.078 1.00 88.31 1102 VAL A O 1
ATOM 7702 N N . LEU A 1 1103 ? 36.102 -1.722 14.712 1.00 87.12 1103 LEU A N 1
ATOM 7703 C CA . LEU A 1 1103 ? 36.953 -2.180 13.617 1.00 87.12 1103 LEU A CA 1
ATOM 7704 C C . LEU A 1 1103 ? 38.373 -1.628 13.839 1.00 87.12 1103 LEU A C 1
ATOM 7706 O O . LEU A 1 1103 ? 38.514 -0.576 14.468 1.00 87.12 1103 LEU A O 1
ATOM 7710 N N . PRO A 1 1104 ? 39.429 -2.277 13.322 1.00 85.81 1104 PRO A N 1
ATOM 7711 C CA . PRO A 1 1104 ? 40.751 -1.658 13.272 1.00 85.81 1104 PRO A CA 1
ATOM 7712 C C . PRO A 1 1104 ? 40.682 -0.290 12.572 1.00 85.81 1104 PRO A C 1
ATOM 7714 O O . PRO A 1 1104 ? 39.997 -0.153 11.556 1.00 85.81 1104 PRO A O 1
ATOM 7717 N N . ASP A 1 1105 ? 41.378 0.724 13.086 1.00 86.50 1105 ASP A N 1
ATOM 7718 C CA . ASP A 1 1105 ? 41.588 1.975 12.346 1.00 86.50 1105 ASP A CA 1
ATOM 7719 C C . ASP A 1 1105 ? 42.761 1.742 11.391 1.00 86.50 1105 ASP A C 1
ATOM 7721 O O . ASP A 1 1105 ? 43.905 2.106 11.678 1.00 86.50 1105 ASP A O 1
ATOM 7725 N N . THR A 1 1106 ? 42.450 1.015 10.310 1.00 82.94 1106 THR A N 1
ATOM 7726 C CA . THR A 1 1106 ? 43.350 0.782 9.181 1.00 82.94 1106 THR A CA 1
ATOM 7727 C C . THR A 1 1106 ? 43.490 2.079 8.405 1.00 82.94 1106 THR A C 1
ATOM 7729 O O . THR A 1 1106 ? 42.472 2.619 7.959 1.00 82.94 1106 THR A O 1
ATOM 7732 N N . ARG A 1 1107 ? 44.712 2.577 8.217 1.00 87.06 1107 ARG A N 1
ATOM 7733 C CA . ARG A 1 1107 ? 44.949 3.878 7.575 1.00 87.06 1107 ARG A CA 1
ATOM 7734 C C . ARG A 1 1107 ? 45.827 3.729 6.351 1.00 87.06 1107 ARG A C 1
ATOM 7736 O O . ARG A 1 1107 ? 46.772 2.958 6.359 1.00 87.06 1107 ARG A O 1
ATOM 7743 N N . ASP A 1 1108 ? 45.542 4.515 5.320 1.00 85.50 1108 ASP A N 1
ATOM 7744 C CA . ASP A 1 1108 ? 46.313 4.492 4.078 1.00 85.50 1108 ASP A CA 1
ATOM 7745 C C . ASP A 1 1108 ? 47.802 4.777 4.357 1.00 85.50 1108 ASP A C 1
ATOM 7747 O O . ASP A 1 1108 ? 48.195 5.897 4.704 1.00 85.50 1108 ASP A O 1
ATOM 7751 N N . ASP A 1 1109 ? 48.633 3.738 4.253 1.00 85.69 1109 ASP A N 1
ATOM 7752 C CA . ASP A 1 1109 ? 50.086 3.852 4.317 1.00 85.69 1109 ASP A CA 1
ATOM 7753 C C . ASP A 1 1109 ? 50.624 4.606 3.104 1.00 85.69 1109 ASP A C 1
ATOM 7755 O O . ASP A 1 1109 ? 50.086 4.528 1.994 1.00 85.69 1109 ASP A O 1
ATOM 7759 N N . SER A 1 1110 ? 51.779 5.244 3.289 1.00 82.69 1110 SER A N 1
ATOM 7760 C CA . SER A 1 1110 ? 52.629 5.599 2.162 1.00 82.69 1110 SER A CA 1
ATOM 7761 C C . SER A 1 1110 ? 54.053 5.095 2.340 1.00 82.69 1110 SER A C 1
ATOM 7763 O O . SER A 1 1110 ? 54.684 5.262 3.385 1.00 82.69 1110 SER A O 1
ATOM 7765 N N . ALA A 1 1111 ? 54.563 4.486 1.277 1.00 84.25 1111 ALA A N 1
ATOM 7766 C CA . ALA A 1 1111 ? 55.960 4.126 1.130 1.00 84.25 1111 ALA A CA 1
ATOM 7767 C C . ALA A 1 1111 ? 56.523 4.802 -0.121 1.00 84.25 1111 ALA A C 1
ATOM 7769 O O . ALA A 1 1111 ? 55.788 5.182 -1.033 1.00 84.25 1111 ALA A O 1
ATOM 7770 N N . SER A 1 1112 ? 57.842 4.920 -0.192 1.00 78.94 1112 SER A N 1
ATOM 7771 C CA . SER A 1 1112 ? 58.520 5.201 -1.451 1.00 78.94 1112 SER A CA 1
ATOM 7772 C C . SER A 1 1112 ? 59.765 4.342 -1.583 1.00 78.94 1112 SER A C 1
ATOM 7774 O O . SER A 1 1112 ? 60.387 3.948 -0.595 1.00 78.94 1112 SER A O 1
ATOM 7776 N N . THR A 1 1113 ? 60.099 4.011 -2.823 1.00 75.56 1113 THR A N 1
ATOM 7777 C CA . THR A 1 1113 ? 61.291 3.237 -3.173 1.00 75.56 1113 THR A CA 1
ATOM 7778 C C . THR A 1 1113 ? 61.856 3.748 -4.496 1.00 75.56 1113 THR A C 1
ATOM 7780 O O . THR A 1 1113 ? 61.358 4.724 -5.067 1.00 75.56 1113 THR A O 1
ATOM 7783 N N . VAL A 1 1114 ? 62.913 3.112 -4.986 1.00 76.69 1114 VAL A N 1
ATOM 7784 C CA . VAL A 1 1114 ? 63.386 3.284 -6.360 1.00 76.69 1114 VAL A CA 1
ATOM 7785 C C . VAL A 1 1114 ? 63.096 2.027 -7.173 1.00 76.69 1114 VAL A C 1
ATOM 7787 O O . VAL A 1 1114 ? 62.984 0.934 -6.617 1.00 76.69 1114 VAL A O 1
ATOM 7790 N N . ASP A 1 1115 ? 62.960 2.193 -8.485 1.00 73.31 1115 ASP A N 1
ATOM 7791 C CA . ASP A 1 1115 ? 62.707 1.096 -9.424 1.00 73.31 1115 ASP A CA 1
ATOM 7792 C C . ASP A 1 1115 ? 63.630 -0.122 -9.182 1.00 73.31 1115 ASP A C 1
ATOM 7794 O O . ASP A 1 1115 ? 64.841 0.013 -8.982 1.00 73.31 1115 ASP A O 1
ATOM 7798 N N . GLY A 1 1116 ? 63.032 -1.316 -9.168 1.00 70.19 1116 GLY A N 1
ATOM 7799 C CA . GLY A 1 1116 ? 63.699 -2.595 -8.920 1.00 70.19 1116 GLY A CA 1
ATOM 7800 C C . GLY A 1 1116 ? 64.169 -2.858 -7.481 1.00 70.19 1116 GLY A C 1
ATOM 7801 O O . GLY A 1 1116 ? 64.729 -3.926 -7.235 1.00 70.19 1116 GLY A O 1
ATOM 7802 N N . VAL A 1 1117 ? 63.959 -1.943 -6.526 1.00 76.44 1117 VAL A N 1
ATOM 7803 C CA . VAL A 1 1117 ? 64.324 -2.142 -5.112 1.00 76.44 1117 VAL A CA 1
ATOM 7804 C C . VAL A 1 1117 ? 63.078 -2.478 -4.280 1.00 76.44 1117 VAL A C 1
ATOM 7806 O O . VAL A 1 1117 ? 62.189 -1.628 -4.157 1.00 76.44 1117 VAL A O 1
ATOM 7809 N N . PRO A 1 1118 ? 62.999 -3.682 -3.672 1.00 82.44 1118 PRO A N 1
ATOM 7810 C CA . PRO A 1 1118 ? 61.931 -4.022 -2.739 1.00 82.44 1118 PRO A CA 1
ATOM 7811 C C . PRO A 1 1118 ? 61.886 -3.064 -1.550 1.00 82.44 1118 PRO A C 1
ATOM 7813 O O . PRO A 1 1118 ? 62.925 -2.708 -0.990 1.00 82.44 1118 PRO A O 1
ATOM 7816 N N . VAL A 1 1119 ? 60.678 -2.697 -1.131 1.00 83.50 1119 VAL A N 1
ATOM 7817 C CA . VAL A 1 1119 ? 60.436 -1.944 0.100 1.00 83.50 1119 VAL A CA 1
ATOM 7818 C C . VAL A 1 1119 ? 59.574 -2.774 1.043 1.00 83.50 1119 VAL A C 1
ATOM 7820 O O . VAL A 1 1119 ? 58.453 -3.163 0.719 1.00 83.50 1119 VAL A O 1
ATOM 7823 N N . THR A 1 1120 ? 60.119 -3.058 2.224 1.00 84.25 1120 THR A N 1
ATOM 7824 C CA . THR A 1 1120 ? 59.386 -3.683 3.326 1.00 84.25 1120 THR A CA 1
ATOM 7825 C C . THR A 1 1120 ? 58.515 -2.627 3.989 1.00 84.25 1120 THR A C 1
ATOM 7827 O O . THR A 1 1120 ? 59.018 -1.738 4.676 1.00 84.25 1120 THR A O 1
ATOM 7830 N N . ILE A 1 1121 ? 57.210 -2.714 3.755 1.00 82.50 1121 ILE A N 1
ATOM 7831 C CA . ILE A 1 1121 ? 56.213 -1.793 4.288 1.00 82.50 1121 ILE A CA 1
ATOM 7832 C C . ILE A 1 1121 ? 55.637 -2.414 5.555 1.00 82.50 1121 ILE A C 1
ATOM 7834 O O . ILE A 1 1121 ? 55.021 -3.484 5.536 1.00 82.50 1121 ILE A O 1
ATOM 7838 N N . ASP A 1 1122 ? 55.853 -1.740 6.679 1.00 81.69 1122 ASP A N 1
ATOM 7839 C CA . ASP A 1 1122 ? 55.215 -2.103 7.936 1.00 81.69 1122 ASP A CA 1
ATOM 7840 C C . ASP A 1 1122 ? 53.832 -1.454 8.015 1.00 81.69 1122 ASP A C 1
ATOM 7842 O O . ASP A 1 1122 ? 53.657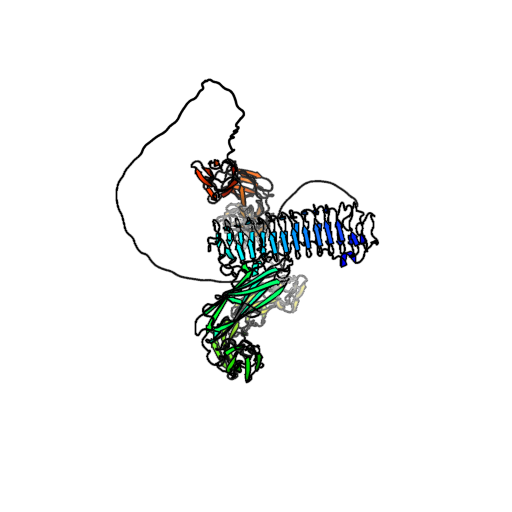 -0.424 8.661 1.00 81.69 1122 ASP A O 1
ATOM 7846 N N . VAL A 1 1123 ? 52.851 -2.083 7.364 1.00 78.75 1123 VAL A N 1
ATOM 7847 C CA . VAL A 1 1123 ? 51.436 -1.649 7.325 1.00 78.75 1123 VAL A CA 1
ATOM 7848 C C . VAL A 1 1123 ? 50.725 -1.673 8.688 1.00 78.75 1123 VAL A C 1
ATOM 7850 O O . VAL A 1 1123 ? 49.516 -1.499 8.798 1.00 78.75 1123 VAL A O 1
ATOM 7853 N N . ASN A 1 1124 ? 51.473 -1.962 9.753 1.00 75.88 1124 ASN A N 1
ATOM 7854 C CA . ASN A 1 1124 ? 51.023 -1.922 11.136 1.00 75.88 1124 ASN A CA 1
ATOM 7855 C C . ASN A 1 1124 ? 51.538 -0.653 11.857 1.00 75.88 1124 ASN A C 1
ATOM 7857 O O . ASN A 1 1124 ? 51.302 -0.505 13.055 1.00 75.88 1124 ASN A O 1
ATOM 7861 N N . ALA A 1 1125 ? 52.283 0.233 11.174 1.00 78.12 1125 ALA A N 1
ATOM 7862 C CA . ALA A 1 1125 ? 53.044 1.323 11.798 1.00 78.12 1125 ALA A CA 1
ATOM 7863 C C . ALA A 1 1125 ? 52.303 2.671 11.885 1.00 78.12 1125 ALA A C 1
ATOM 7865 O O . ALA A 1 1125 ? 52.497 3.409 12.855 1.00 78.12 1125 ALA A O 1
ATOM 7866 N N . ASN A 1 1126 ? 51.467 3.014 10.899 1.00 76.56 1126 ASN A N 1
ATOM 7867 C CA . ASN A 1 1126 ? 50.509 4.132 10.976 1.00 76.56 1126 ASN A CA 1
ATOM 7868 C C . ASN A 1 1126 ? 49.152 3.696 11.585 1.00 76.56 1126 ASN A C 1
ATOM 7870 O O . ASN A 1 1126 ? 48.321 4.537 11.949 1.00 76.56 1126 ASN A O 1
ATOM 7874 N N . ASP A 1 1127 ? 48.957 2.383 11.661 1.00 82.38 1127 ASP A N 1
ATOM 7875 C CA . ASP A 1 1127 ? 47.729 1.652 11.921 1.00 82.38 1127 ASP A CA 1
ATOM 7876 C C . ASP A 1 1127 ? 47.435 1.574 13.423 1.00 82.38 1127 ASP A C 1
ATOM 7878 O O . ASP A 1 1127 ? 48.338 1.582 14.262 1.00 82.38 1127 ASP A O 1
ATOM 7882 N N . VAL A 1 1128 ? 46.159 1.471 13.796 1.00 80.38 1128 VAL A N 1
ATOM 7883 C CA . VAL A 1 1128 ? 45.769 1.221 15.191 1.00 80.38 1128 VAL A CA 1
ATOM 7884 C C . VAL A 1 1128 ? 44.824 0.028 15.207 1.00 80.38 1128 VAL A C 1
ATOM 7886 O O . VAL A 1 1128 ? 43.688 0.116 14.747 1.00 80.38 1128 VAL A O 1
ATOM 7889 N N . GLY A 1 1129 ? 45.304 -1.114 15.707 1.00 73.19 1129 GLY A N 1
ATOM 7890 C CA . GLY A 1 1129 ? 44.494 -2.326 15.737 1.00 73.19 1129 GLY A CA 1
ATOM 7891 C C . GLY A 1 1129 ? 45.172 -3.581 16.293 1.00 73.19 1129 GLY A C 1
ATOM 7892 O O . GLY A 1 1129 ? 46.109 -4.097 15.682 1.00 73.19 1129 GLY A O 1
ATOM 7893 N N . ASP A 1 1130 ? 44.619 -4.117 17.382 1.00 72.75 1130 ASP A N 1
ATOM 7894 C CA . ASP A 1 1130 ? 44.722 -5.512 17.822 1.00 72.75 1130 ASP A CA 1
ATOM 7895 C C . ASP A 1 1130 ? 43.943 -6.398 16.834 1.00 72.75 1130 ASP A C 1
ATOM 7897 O O . ASP A 1 1130 ? 42.748 -6.665 16.988 1.00 72.75 1130 ASP A O 1
ATOM 7901 N N . ALA A 1 1131 ? 44.617 -6.790 15.759 1.00 70.38 1131 ALA A N 1
ATOM 7902 C CA . ALA A 1 1131 ? 44.056 -7.527 14.634 1.00 70.38 1131 ALA A CA 1
ATOM 7903 C C . ALA A 1 1131 ? 45.037 -8.597 14.145 1.00 70.38 1131 ALA A C 1
ATOM 7905 O O . ALA A 1 1131 ? 46.232 -8.540 14.445 1.00 70.38 1131 ALA A O 1
ATOM 7906 N N . GLU A 1 1132 ? 44.530 -9.556 13.372 1.00 73.00 1132 GLU A N 1
ATOM 7907 C CA . GLU A 1 1132 ? 45.360 -10.533 12.664 1.00 73.00 1132 GLU A CA 1
ATOM 7908 C C . GLU A 1 1132 ? 46.357 -9.847 11.711 1.00 73.00 1132 GLU A C 1
ATOM 7910 O O . GLU A 1 1132 ? 46.204 -8.674 11.338 1.00 73.00 1132 GLU A O 1
ATOM 7915 N N . SER A 1 1133 ? 47.403 -10.588 11.326 1.00 73.25 1133 SER A N 1
ATOM 7916 C CA . SER A 1 1133 ? 48.378 -10.151 10.323 1.00 73.25 1133 SER A CA 1
ATOM 7917 C C . SER A 1 1133 ? 47.664 -9.683 9.055 1.00 73.25 1133 SER A C 1
ATOM 7919 O O . SER A 1 1133 ? 46.721 -10.330 8.600 1.00 73.25 1133 SER A O 1
ATOM 7921 N N . ALA A 1 1134 ? 48.110 -8.561 8.487 1.00 71.75 1134 ALA A N 1
ATOM 7922 C CA . ALA A 1 1134 ? 47.454 -7.941 7.343 1.00 71.75 1134 ALA A CA 1
ATOM 7923 C C . ALA A 1 1134 ? 47.293 -8.922 6.169 1.00 71.75 1134 ALA A C 1
ATOM 7925 O O . ALA A 1 1134 ? 48.267 -9.444 5.626 1.00 71.75 1134 ALA A O 1
ATOM 7926 N N . THR A 1 1135 ? 46.044 -9.160 5.768 1.00 80.44 1135 THR A N 1
ATOM 7927 C CA . THR A 1 1135 ? 45.709 -10.027 4.634 1.00 80.44 1135 THR A CA 1
ATOM 7928 C C . THR A 1 1135 ? 45.534 -9.189 3.373 1.00 80.44 1135 THR A C 1
ATOM 7930 O O . THR A 1 1135 ? 45.033 -8.066 3.423 1.00 80.44 1135 THR A O 1
ATOM 7933 N N . ILE A 1 1136 ? 45.947 -9.710 2.219 1.00 82.00 1136 ILE A N 1
ATOM 7934 C CA . ILE A 1 1136 ? 45.819 -8.978 0.955 1.00 82.00 1136 ILE A CA 1
ATOM 7935 C C . ILE A 1 1136 ? 44.386 -9.117 0.438 1.00 82.00 1136 ILE A C 1
ATOM 7937 O O . ILE A 1 1136 ? 43.997 -10.167 -0.069 1.00 82.00 1136 ILE A O 1
ATOM 7941 N N . PHE A 1 1137 ? 43.602 -8.044 0.554 1.00 84.50 1137 PHE A N 1
ATOM 7942 C CA . PHE A 1 1137 ? 42.223 -7.992 0.063 1.00 84.50 1137 PHE A CA 1
ATOM 7943 C C . PHE A 1 1137 ? 42.171 -7.700 -1.440 1.00 84.50 1137 PHE A C 1
ATOM 7945 O O . PHE A 1 1137 ? 41.325 -8.229 -2.161 1.00 84.50 1137 PHE A O 1
ATOM 7952 N N . ARG A 1 1138 ? 43.099 -6.862 -1.921 1.00 82.56 1138 ARG A N 1
ATOM 7953 C CA . ARG A 1 1138 ? 43.385 -6.605 -3.337 1.00 82.56 1138 ARG A CA 1
ATOM 7954 C C . ARG A 1 1138 ? 44.899 -6.417 -3.500 1.00 82.56 1138 ARG A C 1
ATOM 7956 O O . ARG A 1 1138 ? 45.430 -5.509 -2.861 1.00 82.56 1138 ARG A O 1
ATOM 7963 N N . PRO A 1 1139 ? 45.593 -7.245 -4.301 1.00 80.88 1139 PRO A N 1
ATOM 7964 C CA . PRO A 1 1139 ? 47.027 -7.089 -4.547 1.00 80.88 1139 PRO A CA 1
ATOM 7965 C C . PRO A 1 1139 ? 47.337 -5.816 -5.363 1.00 80.88 1139 PRO A C 1
ATOM 7967 O O . PRO A 1 1139 ? 46.406 -5.197 -5.888 1.00 80.88 1139 PRO A O 1
ATOM 7970 N N . PRO A 1 1140 ? 48.621 -5.428 -5.477 1.00 81.38 1140 PRO A N 1
ATOM 7971 C CA . PRO A 1 1140 ? 49.065 -4.323 -6.313 1.00 81.38 1140 PRO A CA 1
ATOM 7972 C C . PRO A 1 1140 ? 48.927 -4.668 -7.796 1.00 81.38 1140 PRO A C 1
ATOM 7974 O O . PRO A 1 1140 ? 48.676 -5.820 -8.158 1.00 81.38 1140 PRO A O 1
ATOM 7977 N N . THR A 1 1141 ? 49.108 -3.672 -8.663 1.00 81.44 1141 THR A N 1
ATOM 7978 C CA . THR A 1 1141 ? 49.033 -3.878 -10.120 1.00 81.44 1141 THR A CA 1
ATOM 7979 C C . THR A 1 1141 ? 50.418 -3.927 -10.773 1.00 81.44 1141 THR A C 1
ATOM 7981 O O . THR A 1 1141 ? 50.558 -4.505 -11.849 1.00 81.44 1141 THR A O 1
ATOM 7984 N N . ASN A 1 1142 ? 51.444 -3.358 -10.132 1.00 73.25 1142 ASN A N 1
ATOM 7985 C CA . ASN A 1 1142 ? 52.772 -3.126 -10.706 1.00 73.25 1142 ASN A CA 1
ATOM 7986 C C . ASN A 1 1142 ? 53.917 -3.601 -9.789 1.00 73.25 1142 ASN A C 1
ATOM 7988 O O . ASN A 1 1142 ? 55.051 -3.132 -9.916 1.00 73.25 1142 ASN A O 1
ATOM 7992 N N . GLY A 1 1143 ? 53.643 -4.544 -8.883 1.00 79.56 1143 GLY A N 1
ATOM 7993 C CA . GLY A 1 1143 ? 54.652 -5.204 -8.061 1.00 79.56 1143 GLY A CA 1
ATOM 7994 C C . GLY A 1 1143 ? 54.118 -6.414 -7.295 1.00 79.56 1143 GLY A C 1
ATOM 7995 O O . GLY A 1 1143 ? 52.919 -6.532 -7.043 1.00 79.56 1143 GLY A O 1
ATOM 7996 N N . ASP A 1 1144 ? 55.024 -7.316 -6.922 1.00 83.19 1144 ASP A N 1
ATOM 7997 C CA . ASP A 1 1144 ? 54.710 -8.523 -6.153 1.00 83.19 1144 ASP A CA 1
ATOM 7998 C C . ASP A 1 1144 ? 54.712 -8.232 -4.646 1.00 83.19 1144 ASP A C 1
ATOM 8000 O O . ASP A 1 1144 ? 55.578 -7.508 -4.143 1.00 83.19 1144 ASP A O 1
ATOM 8004 N N . LEU A 1 1145 ? 53.781 -8.847 -3.906 1.00 86.62 1145 LEU A N 1
ATOM 8005 C CA . LEU A 1 1145 ? 53.758 -8.808 -2.441 1.00 86.62 1145 LEU A CA 1
ATOM 8006 C C . LEU A 1 1145 ? 54.244 -10.113 -1.834 1.00 86.62 1145 LEU A C 1
ATOM 8008 O O . LEU A 1 1145 ? 53.731 -11.188 -2.142 1.00 86.62 1145 LEU A O 1
ATOM 8012 N N . THR A 1 1146 ? 55.146 -9.987 -0.866 1.00 81.19 1146 THR A N 1
ATOM 8013 C CA . THR A 1 1146 ? 55.482 -11.063 0.066 1.00 81.19 1146 THR A CA 1
ATOM 8014 C C . THR A 1 1146 ? 55.030 -10.645 1.463 1.00 81.19 1146 THR A C 1
ATOM 8016 O O . THR A 1 1146 ? 55.534 -9.662 2.002 1.00 81.19 1146 THR A O 1
ATOM 8019 N N . LEU A 1 1147 ? 54.067 -11.368 2.043 1.00 76.88 1147 LEU A N 1
ATOM 8020 C CA . LEU A 1 1147 ? 53.730 -11.232 3.462 1.00 76.88 1147 LEU A CA 1
ATOM 8021 C C . LEU A 1 1147 ? 54.792 -11.985 4.270 1.00 76.88 1147 LEU A C 1
ATOM 8023 O O . LEU A 1 1147 ? 54.936 -13.200 4.125 1.00 76.88 1147 LEU A O 1
ATOM 8027 N N . GLU A 1 1148 ? 55.550 -11.265 5.087 1.00 75.88 1148 GLU A N 1
ATOM 8028 C CA . GLU A 1 1148 ? 56.629 -11.838 5.886 1.00 75.88 1148 GLU A CA 1
ATOM 8029 C C . GLU A 1 1148 ? 56.115 -12.381 7.225 1.00 75.88 1148 GLU A C 1
ATOM 8031 O O . GLU A 1 1148 ? 55.058 -11.997 7.729 1.00 75.88 1148 GLU A O 1
ATOM 8036 N N . SER A 1 1149 ? 56.859 -13.320 7.819 1.00 63.41 1149 SER A N 1
ATOM 8037 C CA . SER A 1 1149 ? 56.422 -14.069 9.010 1.00 63.41 1149 SER A CA 1
ATOM 8038 C C . SER A 1 1149 ? 56.302 -13.232 10.292 1.00 63.41 1149 SER A C 1
ATOM 8040 O O . SER A 1 1149 ? 55.899 -13.760 11.325 1.00 63.41 1149 SER A O 1
ATOM 8042 N N . ASP A 1 1150 ? 56.683 -11.955 10.245 1.00 65.19 1150 ASP A N 1
ATOM 8043 C CA . ASP A 1 1150 ? 56.523 -10.970 11.316 1.00 65.19 1150 ASP A CA 1
ATOM 8044 C C . ASP A 1 1150 ? 55.301 -10.045 11.121 1.00 65.19 1150 ASP A C 1
ATOM 8046 O O . ASP A 1 1150 ? 55.021 -9.224 11.994 1.00 65.19 1150 ASP A O 1
ATOM 8050 N N . GLY A 1 1151 ? 54.562 -10.188 10.012 1.00 66.19 1151 GLY A N 1
ATOM 8051 C CA . GLY A 1 1151 ? 53.383 -9.385 9.681 1.00 66.19 1151 GLY A CA 1
ATOM 8052 C C . GLY A 1 1151 ? 53.650 -8.141 8.825 1.00 66.19 1151 GLY A C 1
ATOM 8053 O O . GLY A 1 1151 ? 52.720 -7.357 8.622 1.00 66.19 1151 GLY A O 1
ATOM 8054 N N . ARG A 1 1152 ? 54.876 -7.940 8.319 1.00 82.19 1152 ARG A N 1
ATOM 8055 C CA . ARG A 1 1152 ? 55.191 -6.881 7.342 1.00 82.19 1152 ARG A CA 1
ATOM 8056 C C . ARG A 1 1152 ? 54.920 -7.334 5.910 1.00 82.19 1152 ARG A C 1
ATOM 8058 O O . ARG A 1 1152 ? 54.913 -8.527 5.615 1.00 82.19 1152 ARG A O 1
ATOM 8065 N N . ILE A 1 1153 ? 54.718 -6.377 5.007 1.00 83.38 1153 ILE A N 1
ATOM 8066 C CA . ILE A 1 1153 ? 54.474 -6.645 3.588 1.00 83.38 1153 ILE A CA 1
ATOM 8067 C C . ILE A 1 1153 ? 55.626 -6.062 2.771 1.00 83.38 1153 ILE A C 1
ATOM 8069 O O . ILE A 1 1153 ? 55.743 -4.847 2.617 1.00 83.38 1153 ILE A O 1
ATOM 8073 N N . THR A 1 1154 ? 56.471 -6.926 2.213 1.00 84.38 1154 THR A N 1
ATOM 8074 C CA . THR A 1 1154 ? 57.499 -6.507 1.255 1.00 84.38 1154 THR A CA 1
ATOM 8075 C C . THR A 1 1154 ? 56.891 -6.417 -0.136 1.00 84.38 1154 THR A C 1
ATOM 8077 O O . THR A 1 1154 ? 56.544 -7.430 -0.746 1.00 84.38 1154 THR A O 1
ATOM 8080 N N . TYR A 1 1155 ? 56.772 -5.183 -0.628 1.00 83.00 1155 TYR A N 1
ATOM 8081 C CA . TYR A 1 1155 ? 56.403 -4.872 -2.002 1.00 83.00 1155 TYR A CA 1
ATOM 8082 C C . TYR A 1 1155 ? 57.665 -4.790 -2.860 1.00 83.00 1155 TYR A C 1
ATOM 8084 O O . TYR A 1 1155 ? 58.560 -3.982 -2.599 1.00 83.00 1155 TYR A O 1
ATOM 8092 N N . THR A 1 1156 ? 57.731 -5.613 -3.903 1.00 82.69 1156 THR A N 1
ATOM 8093 C CA . THR A 1 1156 ? 58.775 -5.543 -4.929 1.00 82.69 1156 THR A CA 1
ATOM 8094 C C . THR A 1 1156 ? 58.187 -4.916 -6.189 1.00 82.69 1156 THR A C 1
ATOM 8096 O O . THR A 1 1156 ? 57.399 -5.592 -6.853 1.00 82.69 1156 THR A O 1
ATOM 8099 N N . PRO A 1 1157 ? 58.545 -3.670 -6.562 1.00 77.25 1157 PRO A N 1
ATOM 8100 C CA . PRO A 1 1157 ? 58.090 -3.103 -7.826 1.00 77.25 1157 PRO A CA 1
ATOM 8101 C C . PRO A 1 1157 ? 58.551 -3.962 -9.002 1.00 77.25 1157 PRO A C 1
ATOM 8103 O O . PRO A 1 1157 ? 59.712 -4.376 -9.073 1.00 77.25 1157 PRO A O 1
ATOM 8106 N N . THR A 1 1158 ? 57.648 -4.197 -9.949 1.00 77.56 1158 THR A N 1
ATOM 8107 C CA . THR A 1 1158 ? 57.971 -4.811 -11.234 1.00 77.56 1158 THR A CA 1
ATOM 8108 C C . THR A 1 1158 ? 58.959 -3.905 -11.968 1.00 77.56 1158 THR A C 1
ATOM 8110 O O . THR A 1 1158 ? 58.635 -2.769 -12.311 1.00 77.56 1158 THR A O 1
ATOM 8113 N N . GLY A 1 1159 ? 60.178 -4.407 -12.186 1.00 66.56 1159 GLY A N 1
ATOM 8114 C CA . GLY A 1 1159 ? 61.293 -3.613 -12.706 1.00 66.56 1159 GLY A CA 1
ATOM 8115 C C . GLY A 1 1159 ? 60.966 -2.888 -14.016 1.00 66.56 1159 GLY A C 1
ATOM 8116 O O . GLY A 1 1159 ? 60.530 -3.507 -14.988 1.00 66.56 1159 GLY A O 1
ATOM 8117 N N . GLY A 1 1160 ? 61.206 -1.579 -14.033 1.00 69.50 1160 GLY A N 1
ATOM 8118 C CA . GLY A 1 1160 ? 60.808 -0.632 -15.070 1.00 69.50 1160 GLY A CA 1
ATOM 8119 C C . GLY A 1 1160 ? 59.607 0.246 -14.692 1.00 69.50 1160 GLY A C 1
ATOM 8120 O O . GLY A 1 1160 ? 59.316 1.195 -15.424 1.00 69.50 1160 GLY A O 1
ATOM 8121 N N . PHE A 1 1161 ? 58.905 -0.031 -13.585 1.00 76.88 1161 PHE A N 1
ATOM 8122 C CA . PHE A 1 1161 ? 57.776 0.784 -13.132 1.00 76.88 1161 PHE A CA 1
ATOM 8123 C C . PHE A 1 1161 ? 58.230 1.960 -12.257 1.00 76.88 1161 PHE A C 1
ATOM 8125 O O . PHE A 1 1161 ? 58.865 1.781 -11.220 1.00 76.88 1161 PHE A O 1
ATOM 8132 N N . ILE A 1 1162 ? 57.861 3.176 -12.668 1.00 69.06 1162 ILE A N 1
ATOM 8133 C CA . ILE A 1 1162 ? 58.110 4.435 -11.954 1.00 69.06 1162 ILE A CA 1
ATOM 8134 C C . ILE A 1 1162 ? 56.799 5.230 -11.952 1.00 69.06 1162 ILE A C 1
ATOM 8136 O O . ILE A 1 1162 ? 56.260 5.547 -13.013 1.00 69.06 1162 ILE A O 1
ATOM 8140 N N . GLY A 1 1163 ? 56.293 5.548 -10.763 1.00 69.56 1163 GLY A N 1
ATOM 8141 C CA . GLY A 1 1163 ? 54.960 6.097 -10.514 1.00 69.56 1163 GLY A CA 1
ATOM 8142 C C . GLY A 1 1163 ? 54.390 5.574 -9.193 1.00 69.56 1163 GLY A C 1
ATOM 8143 O O . GLY A 1 1163 ? 55.079 4.869 -8.457 1.00 69.56 1163 GLY A O 1
ATOM 8144 N N . THR A 1 1164 ? 53.129 5.892 -8.901 1.00 80.12 1164 THR A N 1
ATOM 8145 C CA . THR A 1 1164 ? 52.410 5.293 -7.771 1.00 80.12 1164 THR A CA 1
ATOM 8146 C C . THR A 1 1164 ? 51.806 3.943 -8.153 1.00 80.12 1164 THR A C 1
ATOM 8148 O O . THR A 1 1164 ? 51.038 3.857 -9.110 1.00 80.12 1164 THR A O 1
ATOM 8151 N N . ASP A 1 1165 ? 52.096 2.903 -7.371 1.00 85.00 1165 ASP A N 1
ATOM 8152 C CA . ASP A 1 1165 ? 51.273 1.685 -7.314 1.00 85.00 1165 ASP A CA 1
ATOM 8153 C C . ASP A 1 1165 ? 50.530 1.631 -5.973 1.00 85.00 1165 ASP A C 1
ATOM 8155 O O . ASP A 1 1165 ? 50.893 2.345 -5.031 1.00 85.00 1165 ASP A O 1
ATOM 8159 N N . SER A 1 1166 ? 49.482 0.815 -5.860 1.00 87.62 1166 SER A N 1
ATOM 8160 C CA . SER A 1 1166 ? 48.790 0.644 -4.581 1.00 87.62 1166 SER A CA 1
ATOM 8161 C C . SER A 1 1166 ? 48.096 -0.701 -4.418 1.00 87.62 1166 SER A C 1
ATOM 8163 O O . SER A 1 1166 ? 47.667 -1.323 -5.388 1.00 87.62 1166 SER A O 1
ATOM 8165 N N . PHE A 1 1167 ? 47.965 -1.144 -3.165 1.00 87.25 1167 PHE A N 1
ATOM 8166 C CA . PHE A 1 1167 ? 47.252 -2.369 -2.801 1.00 87.25 1167 PHE A CA 1
ATOM 8167 C C . PHE A 1 1167 ? 46.312 -2.143 -1.619 1.00 87.25 1167 PHE A C 1
ATOM 8169 O O . PHE A 1 1167 ? 46.576 -1.310 -0.754 1.00 87.25 1167 PHE A O 1
ATOM 8176 N N . THR A 1 1168 ? 45.209 -2.893 -1.568 1.00 85.62 1168 THR A N 1
ATOM 8177 C CA . THR A 1 1168 ? 44.274 -2.854 -0.435 1.00 85.62 1168 THR A CA 1
ATOM 8178 C C . THR A 1 1168 ? 44.532 -4.044 0.475 1.00 85.62 1168 THR A C 1
ATOM 8180 O O . THR A 1 1168 ? 44.327 -5.191 0.067 1.00 85.62 1168 THR A O 1
ATOM 8183 N N . TYR A 1 1169 ? 44.925 -3.792 1.719 1.00 86.00 1169 TYR A N 1
ATOM 8184 C CA . TYR A 1 1169 ? 44.968 -4.828 2.748 1.00 86.00 1169 TYR A CA 1
ATOM 8185 C C . TYR A 1 1169 ? 43.697 -4.790 3.600 1.00 86.00 1169 TYR A C 1
ATOM 8187 O O . TYR A 1 1169 ? 43.026 -3.764 3.719 1.00 86.00 1169 TYR A O 1
ATOM 8195 N N . GLN A 1 1170 ? 43.353 -5.944 4.162 1.00 84.56 1170 GLN A N 1
ATOM 8196 C CA . GLN A 1 1170 ? 42.308 -6.108 5.156 1.00 84.56 1170 GLN A CA 1
ATOM 8197 C C . GLN A 1 1170 ? 42.935 -6.558 6.468 1.00 84.56 1170 GLN A C 1
ATOM 8199 O O . GLN A 1 1170 ? 43.709 -7.522 6.506 1.00 84.56 1170 GLN A O 1
ATOM 8204 N N . ARG A 1 1171 ? 42.543 -5.893 7.554 1.00 84.44 1171 ARG A N 1
ATOM 8205 C CA . ARG A 1 1171 ? 42.800 -6.361 8.916 1.00 84.44 1171 ARG A CA 1
ATOM 8206 C C . ARG A 1 1171 ? 41.470 -6.707 9.567 1.00 84.44 1171 ARG A C 1
ATOM 8208 O O . ARG A 1 1171 ? 40.513 -5.936 9.495 1.00 84.44 1171 ARG A O 1
ATOM 8215 N N . CYS A 1 1172 ? 41.417 -7.891 10.163 1.00 82.00 1172 CYS A N 1
ATOM 8216 C CA . CYS A 1 1172 ? 40.273 -8.408 10.903 1.00 82.00 1172 CYS A CA 1
ATOM 8217 C C . CYS A 1 1172 ? 40.644 -8.529 12.381 1.00 82.00 1172 CYS A C 1
ATOM 8219 O O . CYS A 1 1172 ? 41.779 -8.876 12.709 1.00 82.00 1172 CYS A O 1
ATOM 8221 N N . SER A 1 1173 ? 39.694 -8.235 13.266 1.00 81.12 1173 SER A N 1
ATOM 8222 C CA . SER A 1 1173 ? 39.880 -8.336 14.712 1.00 81.12 1173 SER A CA 1
ATOM 8223 C C . SER A 1 1173 ? 40.337 -9.733 15.133 1.00 81.12 1173 SER A C 1
ATOM 8225 O O . SER A 1 1173 ? 39.795 -10.740 14.676 1.00 81.12 1173 SER A O 1
ATOM 8227 N N . LEU A 1 1174 ? 41.338 -9.777 16.017 1.00 70.56 1174 LEU A N 1
ATOM 8228 C CA . LEU A 1 1174 ? 41.986 -11.009 16.457 1.00 70.56 1174 LEU A CA 1
ATOM 8229 C C . LEU A 1 1174 ? 40.980 -11.938 17.165 1.00 70.56 1174 LEU A C 1
ATOM 8231 O O . LEU A 1 1174 ? 40.599 -11.695 18.309 1.00 70.56 1174 LEU A O 1
ATOM 8235 N N . GLY A 1 1175 ? 40.567 -13.018 16.494 1.00 62.59 1175 GLY A N 1
ATOM 8236 C CA . GLY A 1 1175 ? 39.634 -14.005 17.051 1.00 62.59 1175 GLY A CA 1
ATOM 8237 C C . GLY A 1 1175 ? 38.164 -13.564 17.133 1.00 62.59 1175 GLY A C 1
ATOM 8238 O O . GLY A 1 1175 ? 37.418 -14.125 17.938 1.00 62.59 1175 GLY A O 1
ATOM 8239 N N . ALA A 1 1176 ? 37.734 -12.581 16.331 1.00 60.47 1176 ALA A N 1
ATOM 8240 C CA . ALA A 1 1176 ? 36.331 -12.165 16.231 1.00 60.47 1176 ALA A CA 1
ATOM 8241 C C . ALA A 1 1176 ? 35.852 -12.122 14.767 1.00 60.47 1176 ALA A C 1
ATOM 8243 O O . ALA A 1 1176 ? 35.947 -11.095 14.088 1.00 60.47 1176 ALA A O 1
ATOM 8244 N N . ASP A 1 1177 ? 35.313 -13.252 14.300 1.00 58.31 1177 ASP A N 1
ATOM 8245 C CA . ASP A 1 1177 ? 34.881 -13.477 12.918 1.00 58.31 1177 ASP A CA 1
ATOM 8246 C C . ASP A 1 1177 ? 34.041 -12.312 12.349 1.00 58.31 1177 ASP A C 1
ATOM 8248 O O . ASP A 1 1177 ? 32.956 -11.985 12.836 1.00 58.31 1177 ASP A O 1
ATOM 8252 N N . GLN A 1 1178 ? 34.530 -11.735 11.245 1.00 67.50 1178 GLN A N 1
ATOM 8253 C CA . GLN A 1 1178 ? 33.876 -10.701 10.423 1.00 67.50 1178 GLN A CA 1
ATOM 8254 C C . GLN A 1 1178 ? 33.787 -9.269 10.999 1.00 67.50 1178 GLN A C 1
ATOM 8256 O O . GLN A 1 1178 ? 32.977 -8.469 10.526 1.00 67.50 1178 GLN A O 1
ATOM 8261 N N . LEU A 1 1179 ? 34.660 -8.878 11.937 1.00 82.69 1179 LEU A N 1
ATOM 8262 C CA . LEU A 1 1179 ? 34.942 -7.456 12.206 1.00 82.69 1179 LEU A CA 1
ATOM 8263 C C . LEU A 1 1179 ? 36.245 -7.015 11.531 1.00 82.69 1179 LEU A C 1
ATOM 8265 O O . LEU A 1 1179 ? 37.325 -7.178 12.095 1.00 82.69 1179 LEU A O 1
ATOM 8269 N N . CYS A 1 1180 ? 36.140 -6.448 10.326 1.00 82.44 1180 CYS A N 1
ATOM 8270 C CA . CYS A 1 1180 ? 37.295 -6.101 9.496 1.00 82.44 1180 CYS A CA 1
ATOM 8271 C C . CYS A 1 1180 ? 37.170 -4.720 8.838 1.00 82.44 1180 CYS A C 1
ATOM 8273 O O . CYS A 1 1180 ? 36.072 -4.293 8.478 1.00 82.44 1180 CYS A O 1
ATOM 8275 N N . SER A 1 1181 ? 38.308 -4.071 8.608 1.00 84.06 1181 SER A N 1
ATOM 8276 C CA . SER A 1 1181 ? 38.450 -2.795 7.893 1.00 84.06 1181 SER A CA 1
ATOM 8277 C C . SER A 1 1181 ? 39.490 -2.901 6.770 1.00 84.06 1181 SER A C 1
ATOM 8279 O O . SER A 1 1181 ? 40.167 -3.923 6.633 1.00 84.06 1181 SER A O 1
ATOM 8281 N N . LEU A 1 1182 ? 39.531 -1.884 5.904 1.00 85.81 1182 LEU A N 1
ATOM 8282 C CA . LEU A 1 1182 ? 40.339 -1.834 4.685 1.00 85.81 1182 LEU A CA 1
ATOM 8283 C C . LEU A 1 1182 ? 41.126 -0.521 4.634 1.00 85.81 1182 LEU A C 1
ATOM 8285 O O . LEU A 1 1182 ? 40.542 0.535 4.878 1.00 85.81 1182 LEU A O 1
ATOM 8289 N N . ALA A 1 1183 ? 42.390 -0.591 4.222 1.00 83.25 1183 ALA A N 1
ATOM 8290 C CA . ALA A 1 1183 ? 43.208 0.571 3.871 1.00 83.25 1183 ALA A CA 1
ATOM 8291 C C . ALA A 1 1183 ? 44.041 0.310 2.614 1.00 83.25 1183 ALA A C 1
ATOM 8293 O O . ALA A 1 1183 ? 44.236 -0.838 2.198 1.00 83.25 1183 ALA A O 1
ATOM 8294 N N . VAL A 1 1184 ? 44.495 1.395 1.990 1.00 82.31 1184 VAL A N 1
ATOM 8295 C CA . VAL A 1 1184 ? 45.236 1.400 0.732 1.00 82.31 1184 VAL A CA 1
ATOM 8296 C C . VAL A 1 1184 ? 46.670 1.855 0.974 1.00 82.31 1184 VAL A C 1
ATOM 8298 O O . VAL A 1 1184 ? 46.927 3.032 1.212 1.00 82.31 1184 VAL A O 1
ATOM 8301 N N . VAL A 1 1185 ? 47.624 0.937 0.832 1.00 86.56 1185 VAL A N 1
ATOM 8302 C CA . VAL A 1 1185 ? 49.044 1.302 0.787 1.00 86.56 1185 VAL A CA 1
ATOM 8303 C C . VAL A 1 1185 ? 49.328 1.955 -0.555 1.00 86.56 1185 VAL A C 1
ATOM 8305 O O . VAL A 1 1185 ? 49.119 1.324 -1.589 1.00 86.56 1185 VAL A O 1
ATOM 8308 N N . SER A 1 1186 ? 49.816 3.194 -0.551 1.00 81.06 1186 SER A N 1
ATOM 8309 C CA . SER A 1 1186 ? 50.241 3.919 -1.755 1.00 81.06 1186 SER A CA 1
ATOM 8310 C C . SER A 1 1186 ? 51.766 3.995 -1.827 1.00 81.06 1186 SER A C 1
ATOM 8312 O O . SER A 1 1186 ? 52.421 4.390 -0.865 1.00 81.06 1186 SER A O 1
ATOM 8314 N N . ILE A 1 1187 ? 52.352 3.603 -2.957 1.00 86.94 1187 ILE A N 1
ATOM 8315 C CA . ILE A 1 1187 ? 53.793 3.355 -3.066 1.00 86.94 1187 ILE A CA 1
ATOM 8316 C C . ILE A 1 1187 ? 54.369 4.200 -4.198 1.00 86.94 1187 ILE A C 1
ATOM 8318 O O . ILE A 1 1187 ? 54.192 3.868 -5.365 1.00 86.94 1187 ILE A O 1
ATOM 8322 N N . ASP A 1 1188 ? 55.066 5.283 -3.856 1.00 79.19 1188 ASP A N 1
ATOM 8323 C CA . ASP A 1 1188 ? 55.768 6.141 -4.817 1.00 79.19 1188 ASP A CA 1
ATOM 8324 C C . ASP A 1 1188 ? 57.089 5.478 -5.242 1.00 79.19 1188 ASP A C 1
ATOM 8326 O O . ASP A 1 1188 ? 58.107 5.551 -4.544 1.00 79.19 1188 ASP A O 1
ATOM 8330 N N . ILE A 1 1189 ? 57.092 4.807 -6.395 1.00 83.06 1189 ILE A N 1
ATOM 8331 C CA . ILE A 1 1189 ? 58.304 4.217 -6.967 1.00 83.06 1189 ILE A CA 1
ATOM 8332 C C . ILE A 1 1189 ? 58.970 5.250 -7.866 1.00 83.06 1189 ILE A C 1
ATOM 8334 O O . ILE A 1 1189 ? 58.432 5.671 -8.888 1.00 83.06 1189 ILE A O 1
ATOM 8338 N N . THR A 1 1190 ? 60.154 5.690 -7.461 1.00 73.56 1190 THR A N 1
ATOM 8339 C CA . THR A 1 1190 ? 60.879 6.795 -8.092 1.00 73.56 1190 THR A CA 1
ATOM 8340 C C . THR A 1 1190 ? 62.007 6.300 -8.996 1.00 73.56 1190 THR A C 1
ATOM 8342 O O . THR A 1 1190 ? 62.541 5.201 -8.837 1.00 73.56 1190 THR A O 1
ATOM 8345 N N . ALA A 1 1191 ? 62.407 7.120 -9.969 1.00 68.56 1191 ALA A N 1
ATOM 8346 C CA . ALA A 1 1191 ? 63.601 6.837 -10.756 1.00 68.56 1191 ALA A CA 1
ATOM 8347 C C . ALA A 1 1191 ? 64.842 6.876 -9.848 1.00 68.56 1191 ALA A C 1
ATOM 8349 O O . ALA A 1 1191 ? 65.079 7.883 -9.174 1.00 68.56 1191 ALA A O 1
ATOM 8350 N N . ALA A 1 1192 ? 65.664 5.821 -9.865 1.00 57.34 1192 ALA A N 1
ATOM 8351 C CA . ALA A 1 1192 ? 66.952 5.837 -9.176 1.00 57.34 1192 ALA A CA 1
ATOM 8352 C C . ALA A 1 1192 ? 67.789 7.043 -9.666 1.00 57.34 1192 ALA A C 1
ATOM 8354 O O . ALA A 1 1192 ? 67.961 7.209 -10.879 1.00 57.34 1192 ALA A O 1
ATOM 8355 N N . PRO A 1 1193 ? 68.289 7.917 -8.768 1.00 52.06 1193 PRO A N 1
ATOM 8356 C CA . PRO A 1 1193 ? 68.882 9.186 -9.173 1.00 52.06 1193 PRO A CA 1
ATOM 8357 C C . PRO A 1 1193 ? 70.154 8.951 -10.009 1.00 52.06 1193 PRO A C 1
ATOM 8359 O O . PRO A 1 1193 ? 71.072 8.274 -9.537 1.00 52.06 1193 PRO A O 1
ATOM 8362 N N . PRO A 1 1194 ? 70.248 9.502 -11.236 1.00 53.00 1194 PRO A N 1
ATOM 8363 C CA . PRO A 1 1194 ? 71.344 9.194 -12.148 1.00 53.00 1194 PRO A CA 1
ATOM 8364 C C . PRO A 1 1194 ? 72.672 9.735 -11.610 1.00 53.00 1194 PRO A C 1
ATOM 8366 O O . PRO A 1 1194 ? 72.870 10.946 -11.482 1.00 53.00 1194 PRO A O 1
ATOM 8369 N N . THR A 1 1195 ? 73.604 8.831 -11.307 1.00 40.03 1195 THR A N 1
ATOM 8370 C CA . THR A 1 1195 ? 74.945 9.199 -10.846 1.00 40.03 1195 THR A CA 1
ATOM 8371 C C . THR A 1 1195 ? 75.751 9.850 -11.986 1.00 40.03 1195 THR A C 1
ATOM 8373 O O . THR A 1 1195 ? 75.669 9.422 -13.139 1.00 40.03 1195 THR A O 1
ATOM 8376 N N . PRO A 1 1196 ? 76.495 10.940 -11.714 1.00 46.19 1196 PRO A N 1
ATOM 8377 C CA . PRO A 1 1196 ? 76.952 11.847 -12.767 1.00 46.19 1196 PRO A CA 1
ATOM 8378 C C . PRO A 1 1196 ? 78.218 11.368 -13.490 1.00 46.19 1196 PRO A C 1
ATOM 8380 O O . PRO A 1 1196 ? 79.184 10.949 -12.856 1.00 46.19 1196 PRO A O 1
ATOM 8383 N N . VAL A 1 1197 ? 78.267 11.566 -14.815 1.00 36.66 1197 VAL A N 1
ATOM 8384 C CA . VAL A 1 1197 ? 79.476 11.358 -15.637 1.00 36.66 1197 VAL A CA 1
ATOM 8385 C C . VAL A 1 1197 ? 79.802 12.595 -16.491 1.00 36.66 1197 VAL A C 1
ATOM 8387 O O . VAL A 1 1197 ? 79.212 12.794 -17.554 1.00 36.66 1197 VAL A O 1
ATOM 8390 N N . PRO A 1 1198 ? 80.771 13.421 -16.063 1.00 40.72 1198 PRO A N 1
ATOM 8391 C CA . PRO A 1 1198 ? 81.431 14.429 -16.894 1.00 40.72 1198 PRO A CA 1
ATOM 8392 C C . PRO A 1 1198 ? 82.931 14.112 -17.112 1.00 40.72 1198 PRO A C 1
ATOM 8394 O O . PRO A 1 1198 ? 83.544 13.446 -16.279 1.00 40.72 1198 PRO A O 1
ATOM 8397 N N . PRO A 1 1199 ? 83.616 14.737 -18.088 1.00 46.28 1199 PRO A N 1
ATOM 8398 C CA . PRO A 1 1199 ? 83.233 15.014 -19.476 1.00 46.28 1199 PRO A CA 1
ATOM 8399 C C . PRO A 1 1199 ? 84.307 14.462 -20.460 1.00 46.28 1199 PRO A C 1
ATOM 8401 O O . PRO A 1 1199 ? 85.287 13.851 -20.042 1.00 46.28 1199 PRO A O 1
ATOM 8404 N N . THR A 1 1200 ? 84.203 14.728 -21.771 1.00 38.09 1200 THR A N 1
ATOM 8405 C CA . THR A 1 1200 ? 85.292 14.446 -22.742 1.00 38.09 1200 THR A CA 1
ATOM 8406 C C . THR A 1 1200 ? 85.606 15.632 -23.663 1.00 38.09 1200 THR A C 1
ATOM 8408 O O . THR A 1 1200 ? 84.743 16.064 -24.423 1.00 38.09 1200 THR A O 1
ATOM 8411 N N . PRO A 1 1201 ? 86.857 16.138 -23.638 1.00 56.06 1201 PRO A N 1
ATOM 8412 C CA . PRO A 1 1201 ? 87.374 17.037 -24.673 1.00 56.06 1201 PRO A CA 1
ATOM 8413 C C . PRO A 1 1201 ? 88.776 16.651 -25.200 1.00 56.06 1201 PRO A C 1
ATOM 8415 O O . PRO A 1 1201 ? 89.699 16.410 -24.419 1.00 56.06 1201 PRO A O 1
ATOM 8418 N N . PRO A 1 1202 ? 88.983 16.697 -26.527 1.00 40.56 1202 PRO A N 1
ATOM 8419 C CA . PRO A 1 1202 ? 90.314 16.949 -27.089 1.00 40.56 1202 PRO A CA 1
ATOM 8420 C C . PRO A 1 1202 ? 90.305 17.997 -28.228 1.00 40.56 1202 PRO A C 1
ATOM 8422 O O . PRO A 1 1202 ? 89.338 18.099 -28.973 1.00 40.56 1202 PRO A O 1
ATOM 8425 N N . ALA A 1 1203 ? 91.368 18.758 -28.503 1.00 39.88 1203 ALA A N 1
ATOM 8426 C CA . ALA A 1 1203 ? 92.537 19.147 -27.702 1.00 39.88 1203 ALA A CA 1
ATOM 8427 C C . ALA A 1 1203 ? 93.318 20.252 -28.457 1.00 39.88 1203 ALA A C 1
ATOM 8429 O O . ALA A 1 1203 ? 93.339 20.240 -29.689 1.00 39.88 1203 ALA A O 1
ATOM 8430 N N . PRO A 1 1204 ? 94.058 21.130 -27.759 1.00 37.59 1204 PRO A N 1
ATOM 8431 C CA . PRO A 1 1204 ? 95.284 21.732 -28.277 1.00 37.59 1204 PRO A CA 1
ATOM 8432 C C . PRO A 1 1204 ? 96.528 21.077 -27.638 1.00 37.59 1204 PRO A C 1
ATOM 8434 O O . PRO A 1 1204 ? 96.593 20.887 -26.427 1.00 37.59 1204 PRO A O 1
ATOM 8437 N N . THR A 1 1205 ? 97.534 20.743 -28.447 1.00 41.94 1205 THR A N 1
ATOM 8438 C CA . THR A 1 1205 ? 98.864 20.241 -28.016 1.00 41.94 1205 THR A CA 1
ATOM 8439 C C . THR A 1 1205 ? 99.919 21.357 -27.980 1.00 41.94 1205 THR A C 1
ATOM 8441 O O . THR A 1 1205 ? 99.722 22.342 -28.696 1.00 41.94 1205 THR A O 1
ATOM 8444 N N . PRO A 1 1206 ? 101.089 21.204 -27.304 1.00 48.75 1206 PRO A N 1
ATOM 8445 C CA . PRO A 1 1206 ? 101.609 20.091 -26.472 1.00 48.75 1206 PRO A CA 1
ATOM 8446 C C . PRO A 1 1206 ? 101.674 20.520 -24.965 1.00 48.75 1206 PRO A C 1
ATOM 8448 O O . PRO A 1 1206 ? 100.868 21.361 -24.593 1.00 48.75 1206 PRO A O 1
ATOM 8451 N N . ILE A 1 1207 ? 102.485 20.045 -23.993 1.00 35.50 1207 ILE A N 1
ATOM 8452 C CA . ILE A 1 1207 ? 103.715 19.212 -23.884 1.00 35.50 1207 ILE A CA 1
ATOM 8453 C C . ILE A 1 1207 ? 103.673 18.420 -22.539 1.00 35.50 1207 ILE A C 1
ATOM 8455 O O . ILE A 1 1207 ? 102.953 18.815 -21.627 1.00 35.50 1207 ILE A O 1
ATOM 8459 N N . GLY A 1 1208 ? 104.446 17.329 -22.393 1.00 36.41 1208 GLY A N 1
ATOM 8460 C CA . GLY A 1 1208 ? 104.697 16.626 -21.106 1.00 36.41 1208 GLY A CA 1
ATOM 8461 C C . GLY A 1 1208 ? 105.947 17.132 -20.344 1.00 36.41 1208 GLY A C 1
ATOM 8462 O O . GLY A 1 1208 ? 106.386 18.243 -20.650 1.00 36.41 1208 GLY A O 1
ATOM 8463 N N . PRO A 1 1209 ? 106.597 16.345 -19.439 1.00 49.59 1209 PRO A N 1
ATOM 8464 C CA . PRO A 1 1209 ? 106.331 14.942 -19.028 1.00 49.59 1209 PRO A CA 1
ATOM 8465 C C . PRO A 1 1209 ? 106.306 14.652 -17.483 1.00 49.59 1209 PRO A C 1
ATOM 8467 O O . PRO A 1 1209 ? 106.809 15.470 -16.730 1.00 49.59 1209 PRO A O 1
ATOM 8470 N N . ALA A 1 1210 ? 105.791 13.463 -17.073 1.00 37.34 1210 ALA A N 1
ATOM 8471 C CA . ALA A 1 1210 ? 106.053 12.561 -15.890 1.00 37.34 1210 ALA A CA 1
ATOM 8472 C C . ALA A 1 1210 ? 106.463 13.098 -14.464 1.00 37.34 1210 ALA A C 1
ATOM 8474 O O . ALA A 1 1210 ? 107.026 14.183 -14.395 1.00 37.34 1210 ALA A O 1
ATOM 8475 N N . PRO A 1 1211 ? 106.338 12.352 -13.312 1.00 45.78 1211 PRO A N 1
ATOM 8476 C CA . PRO A 1 1211 ? 105.913 10.950 -13.049 1.00 45.78 1211 PRO A CA 1
ATOM 8477 C C . PRO A 1 1211 ? 104.939 10.737 -11.816 1.00 45.78 1211 PRO A C 1
ATOM 8479 O O . PRO A 1 1211 ? 104.242 11.654 -11.402 1.00 45.78 1211 PRO A O 1
ATOM 8482 N N . THR A 1 1212 ? 104.897 9.507 -11.256 1.00 32.41 1212 THR A N 1
ATOM 8483 C CA . THR A 1 1212 ? 104.173 8.914 -10.069 1.00 32.41 1212 THR A CA 1
ATOM 8484 C C . THR A 1 1212 ? 104.558 9.455 -8.660 1.00 32.41 1212 THR A C 1
ATOM 8486 O O . THR A 1 1212 ? 105.575 10.152 -8.626 1.00 32.41 1212 THR A O 1
ATOM 8489 N N . PRO A 1 1213 ? 103.940 9.081 -7.484 1.00 51.34 1213 PRO A N 1
ATOM 8490 C CA . PRO A 1 1213 ? 102.969 7.998 -7.113 1.00 51.34 1213 PRO A CA 1
ATOM 8491 C C . PRO A 1 1213 ? 101.670 8.543 -6.393 1.00 51.34 1213 PRO A C 1
ATOM 8493 O O . PRO A 1 1213 ? 101.193 9.552 -6.893 1.00 51.34 1213 PRO A O 1
ATOM 8496 N N . SER A 1 1214 ? 100.965 8.034 -5.340 1.00 33.00 1214 SER A N 1
ATOM 8497 C CA . SER A 1 1214 ? 101.116 6.976 -4.285 1.00 33.00 1214 SER A CA 1
ATOM 8498 C C . SER A 1 1214 ? 99.789 6.581 -3.535 1.00 33.00 1214 SER A C 1
ATOM 8500 O O . SER A 1 1214 ? 98.725 7.068 -3.889 1.00 33.00 1214 SER A O 1
ATOM 8502 N N . PHE A 1 1215 ? 99.883 5.717 -2.494 1.00 35.38 1215 PHE A N 1
ATOM 8503 C CA . PHE A 1 1215 ? 98.878 5.228 -1.494 1.00 35.38 1215 PHE A CA 1
ATOM 8504 C C . PHE A 1 1215 ? 97.932 6.283 -0.861 1.00 35.38 1215 PHE A C 1
ATOM 8506 O O . PHE A 1 1215 ? 98.307 7.449 -0.795 1.00 35.38 1215 PHE A O 1
ATOM 8513 N N . GLY A 1 1216 ? 96.769 5.954 -0.269 1.00 33.94 1216 GLY A N 1
ATOM 8514 C CA . GLY A 1 1216 ? 96.088 4.673 0.064 1.00 33.94 1216 GLY A CA 1
ATOM 8515 C C . GLY A 1 1216 ? 94.843 4.967 0.952 1.00 33.94 1216 GLY A C 1
ATOM 8516 O O . GLY A 1 1216 ? 94.489 6.137 1.059 1.00 33.94 1216 GLY A O 1
ATOM 8517 N N . VAL A 1 1217 ? 94.134 4.050 1.636 1.00 35.22 1217 VAL A N 1
ATOM 8518 C CA . VAL A 1 1217 ? 94.245 2.590 1.900 1.00 35.22 1217 VAL A CA 1
ATOM 8519 C C . VAL A 1 1217 ? 92.830 1.971 2.132 1.00 35.22 1217 VAL A C 1
ATOM 8521 O O . VAL A 1 1217 ? 91.843 2.693 2.054 1.00 35.22 1217 VAL A O 1
ATOM 8524 N N . ASP A 1 1218 ? 92.750 0.662 2.422 1.00 43.47 1218 ASP A N 1
ATOM 8525 C CA . ASP A 1 1218 ? 91.546 -0.209 2.576 1.00 43.47 1218 ASP A CA 1
ATOM 8526 C C . ASP A 1 1218 ? 91.628 -0.956 3.956 1.00 43.47 1218 ASP A C 1
ATOM 8528 O O . ASP A 1 1218 ? 92.298 -0.377 4.825 1.00 43.47 1218 ASP A O 1
ATOM 8532 N N . PRO A 1 1219 ? 91.125 -2.197 4.253 1.00 54.88 1219 PRO A N 1
ATOM 8533 C CA . PRO A 1 1219 ? 90.293 -3.210 3.541 1.00 54.88 1219 PRO A CA 1
ATOM 8534 C C . PRO A 1 1219 ? 89.044 -3.631 4.401 1.00 54.88 1219 PRO A C 1
ATOM 8536 O O . PRO A 1 1219 ? 88.674 -2.858 5.280 1.00 54.88 1219 PRO A O 1
ATOM 8539 N N . ILE A 1 1220 ? 88.322 -4.779 4.358 1.00 37.47 1220 ILE A N 1
ATOM 8540 C CA . ILE A 1 1220 ? 88.206 -6.088 3.631 1.00 37.47 1220 ILE A CA 1
ATOM 8541 C C . ILE A 1 1220 ? 86.761 -6.628 3.936 1.00 37.47 1220 ILE A C 1
ATOM 8543 O O . ILE A 1 1220 ? 86.140 -6.075 4.841 1.00 37.47 1220 ILE A O 1
ATOM 8547 N N . ALA A 1 1221 ? 86.093 -7.657 3.378 1.00 28.97 1221 ALA A N 1
ATOM 8548 C CA . ALA A 1 1221 ? 86.245 -8.736 2.370 1.00 28.97 1221 ALA A CA 1
ATOM 8549 C C . ALA A 1 1221 ? 84.839 -8.937 1.702 1.00 28.97 1221 ALA A C 1
ATOM 8551 O O . ALA A 1 1221 ? 83.867 -8.414 2.238 1.00 28.97 1221 ALA A O 1
ATOM 8552 N N . ILE A 1 1222 ? 84.565 -9.577 0.551 1.00 29.95 1222 ILE A N 1
ATOM 8553 C CA . ILE A 1 1222 ? 85.159 -10.662 -0.277 1.00 29.95 1222 ILE A CA 1
ATOM 8554 C C . ILE A 1 1222 ? 84.715 -12.100 0.131 1.00 29.95 1222 ILE A C 1
ATOM 8556 O O . ILE A 1 1222 ? 85.051 -12.565 1.215 1.00 29.95 1222 ILE A O 1
ATOM 8560 N N . GLY A 1 1223 ? 83.975 -12.789 -0.765 1.00 27.34 1223 GLY A N 1
ATOM 8561 C CA . GLY A 1 1223 ? 83.664 -14.247 -0.766 1.00 27.34 1223 GLY A CA 1
ATOM 8562 C C . GLY A 1 1223 ? 84.598 -15.019 -1.728 1.00 27.34 1223 GLY A C 1
ATOM 8563 O O . GLY A 1 1223 ? 85.772 -14.646 -1.763 1.00 27.34 1223 GLY A O 1
ATOM 8564 N N . PRO A 1 1224 ? 84.155 -15.978 -2.585 1.00 73.06 1224 PRO A N 1
ATOM 8565 C CA . PRO A 1 1224 ? 82.875 -16.712 -2.710 1.00 73.06 1224 PRO A CA 1
ATOM 8566 C C . PRO A 1 1224 ? 83.103 -18.262 -2.851 1.00 73.06 1224 PRO A C 1
ATOM 8568 O O . PRO A 1 1224 ? 84.051 -18.757 -2.249 1.00 73.06 1224 PRO A O 1
ATOM 8571 N N . ASP A 1 1225 ? 82.291 -18.980 -3.664 1.00 33.22 1225 ASP A N 1
ATOM 8572 C CA . ASP A 1 1225 ? 82.443 -20.387 -4.155 1.00 33.22 1225 ASP A CA 1
ATOM 8573 C C . ASP A 1 1225 ? 82.307 -21.536 -3.103 1.00 33.22 1225 ASP A C 1
ATOM 8575 O O . ASP A 1 1225 ? 82.551 -21.313 -1.921 1.00 33.22 1225 ASP A O 1
ATOM 8579 N N . ASP A 1 1226 ? 81.896 -22.793 -3.385 1.00 32.75 1226 ASP A N 1
ATOM 8580 C CA . ASP A 1 1226 ? 81.282 -23.494 -4.547 1.00 32.75 1226 ASP A CA 1
ATOM 8581 C C . ASP A 1 1226 ? 80.337 -24.660 -4.074 1.00 32.75 1226 ASP A C 1
ATOM 8583 O O . ASP A 1 1226 ? 80.017 -24.755 -2.889 1.00 32.75 1226 ASP A O 1
ATOM 8587 N N . GLY A 1 1227 ? 79.884 -25.564 -4.971 1.00 26.55 1227 GLY A N 1
ATOM 8588 C CA . GLY A 1 1227 ? 79.564 -26.966 -4.592 1.00 26.55 1227 GLY A CA 1
ATOM 8589 C C . GLY A 1 1227 ? 78.138 -27.545 -4.808 1.00 26.55 1227 GLY A C 1
ATOM 8590 O O . GLY A 1 1227 ? 77.120 -26.960 -4.461 1.00 26.55 1227 GLY A O 1
ATOM 8591 N N . SER A 1 1228 ? 78.081 -28.784 -5.322 1.00 36.09 1228 SER A N 1
ATOM 8592 C CA . SER A 1 1228 ? 76.938 -29.742 -5.400 1.00 36.09 1228 SER A CA 1
ATOM 8593 C C . SER A 1 1228 ? 77.523 -31.176 -5.173 1.00 36.09 1228 SER A C 1
ATOM 8595 O O . SER A 1 1228 ? 78.733 -31.216 -4.926 1.00 36.09 1228 SER A O 1
ATOM 8597 N N . PRO A 1 1229 ? 76.858 -32.366 -5.300 1.00 54.31 1229 PRO A N 1
ATOM 8598 C CA . PRO A 1 1229 ? 75.436 -32.739 -5.523 1.00 54.31 1229 PRO A CA 1
ATOM 8599 C C . PRO A 1 1229 ? 74.905 -33.990 -4.720 1.00 54.31 1229 PRO A C 1
ATOM 8601 O O . PRO A 1 1229 ? 75.666 -34.677 -4.049 1.00 54.31 1229 PRO A O 1
ATOM 8604 N N . GLY A 1 1230 ? 73.634 -34.403 -4.936 1.00 30.84 1230 GLY A N 1
ATOM 8605 C CA . GLY A 1 1230 ? 73.297 -35.812 -5.303 1.00 30.84 1230 GLY A CA 1
ATOM 8606 C C . GLY A 1 1230 ? 72.597 -36.820 -4.337 1.00 30.84 1230 GLY A C 1
ATOM 8607 O O . GLY A 1 1230 ? 73.188 -37.253 -3.358 1.00 30.84 1230 GLY A O 1
ATOM 8608 N N . THR A 1 1231 ? 71.450 -37.382 -4.793 1.00 33.19 1231 THR A N 1
ATOM 8609 C CA . THR A 1 1231 ? 70.876 -38.759 -4.543 1.00 33.19 1231 THR A CA 1
ATOM 8610 C C . THR A 1 1231 ? 70.411 -39.185 -3.122 1.00 33.19 1231 THR A C 1
ATOM 8612 O O . THR A 1 1231 ? 70.989 -38.743 -2.142 1.00 33.19 1231 THR A O 1
ATOM 8615 N N . GLY A 1 1232 ? 69.417 -40.080 -2.901 1.00 28.23 1232 GLY A N 1
ATOM 8616 C CA . GLY A 1 1232 ? 68.411 -40.745 -3.774 1.00 28.23 1232 GLY A CA 1
ATOM 8617 C C . GLY A 1 1232 ? 67.719 -41.994 -3.128 1.00 28.23 1232 GLY A C 1
ATOM 8618 O O . GLY A 1 1232 ? 68.342 -42.641 -2.293 1.00 28.23 1232 GLY A O 1
ATOM 8619 N N . GLY A 1 1233 ? 66.485 -42.360 -3.550 1.00 29.64 1233 GLY A N 1
ATOM 8620 C CA . GLY A 1 1233 ? 65.725 -43.597 -3.174 1.00 29.64 1233 GLY A CA 1
ATOM 8621 C C . GLY A 1 1233 ? 64.834 -43.521 -1.903 1.00 29.64 1233 GLY A C 1
ATOM 8622 O O . GLY A 1 1233 ? 65.081 -42.658 -1.068 1.00 29.64 1233 GLY A O 1
ATOM 8623 N N . ASP A 1 1234 ? 63.805 -44.364 -1.664 1.00 32.53 1234 ASP A N 1
ATOM 8624 C CA . ASP A 1 1234 ? 63.123 -45.405 -2.485 1.00 32.53 1234 ASP A CA 1
ATOM 8625 C C . ASP A 1 1234 ? 61.751 -45.859 -1.862 1.00 32.53 1234 ASP A C 1
ATOM 8627 O O . ASP A 1 1234 ? 61.598 -45.709 -0.653 1.00 32.53 1234 ASP A O 1
ATOM 8631 N N . ASP A 1 1235 ? 60.823 -46.426 -2.672 1.00 32.19 1235 ASP A N 1
ATOM 8632 C CA . ASP A 1 1235 ? 59.568 -47.226 -2.412 1.00 32.19 1235 ASP A CA 1
ATOM 8633 C C . ASP A 1 1235 ? 58.529 -46.829 -1.294 1.00 32.19 1235 ASP A C 1
ATOM 8635 O O . ASP A 1 1235 ? 58.847 -46.113 -0.355 1.00 32.19 1235 ASP A O 1
ATOM 8639 N N . THR A 1 1236 ? 57.233 -47.234 -1.237 1.00 31.36 1236 THR A N 1
ATOM 8640 C CA . THR A 1 1236 ? 56.383 -48.264 -1.917 1.00 31.36 1236 THR A CA 1
ATOM 8641 C C . THR A 1 1236 ? 54.856 -47.923 -1.870 1.00 31.36 1236 THR A C 1
ATOM 8643 O O . THR A 1 1236 ? 54.410 -47.412 -0.849 1.00 31.36 1236 THR A O 1
ATOM 8646 N N . LEU A 1 1237 ? 54.048 -48.392 -2.860 1.00 29.70 1237 LEU A N 1
ATOM 8647 C CA . LEU A 1 1237 ? 52.586 -48.779 -2.796 1.00 29.70 1237 LEU A CA 1
ATOM 8648 C C . LEU A 1 1237 ? 51.510 -47.689 -2.433 1.00 29.70 1237 LEU A C 1
ATOM 8650 O O . LEU A 1 1237 ? 51.831 -46.717 -1.772 1.00 29.70 1237 LEU A O 1
ATOM 8654 N N . ALA A 1 1238 ? 50.186 -47.735 -2.731 1.00 29.86 1238 ALA A N 1
ATOM 8655 C CA . ALA A 1 1238 ? 49.230 -48.484 -3.606 1.00 29.86 1238 ALA A CA 1
ATOM 8656 C C . ALA A 1 1238 ? 47.775 -47.899 -3.398 1.00 29.86 1238 ALA A C 1
ATOM 8658 O O . ALA A 1 1238 ? 47.581 -47.251 -2.376 1.00 29.86 1238 ALA A O 1
ATOM 8659 N N . THR A 1 1239 ? 46.663 -48.057 -4.164 1.00 29.66 1239 THR A N 1
ATOM 8660 C CA . THR A 1 1239 ? 46.279 -48.491 -5.548 1.00 29.66 1239 THR A CA 1
ATOM 8661 C C . THR A 1 1239 ? 44.764 -48.202 -5.833 1.00 29.66 1239 THR A C 1
ATOM 8663 O O . THR A 1 1239 ? 43.972 -48.232 -4.898 1.00 29.66 1239 THR A O 1
ATOM 8666 N N . THR A 1 1240 ? 44.346 -48.110 -7.119 1.00 29.53 1240 THR A N 1
ATOM 8667 C CA . THR A 1 1240 ? 42.976 -48.368 -7.711 1.00 29.53 1240 THR A CA 1
ATOM 8668 C C . THR A 1 1240 ? 41.736 -47.466 -7.417 1.00 29.53 1240 THR A C 1
ATOM 8670 O O . THR A 1 1240 ? 41.551 -46.985 -6.310 1.00 29.53 1240 THR A O 1
ATOM 8673 N N . GLY A 1 1241 ? 40.844 -47.301 -8.426 1.00 25.06 1241 GLY A N 1
ATOM 8674 C CA . GLY A 1 1241 ? 39.443 -46.774 -8.342 1.00 25.06 1241 GLY A CA 1
ATOM 8675 C C . GLY A 1 1241 ? 38.381 -47.892 -8.547 1.00 25.06 1241 GLY A C 1
ATOM 8676 O O . GLY A 1 1241 ? 38.761 -49.033 -8.276 1.00 25.06 1241 GLY A O 1
ATOM 8677 N N . PRO A 1 1242 ? 37.134 -47.687 -9.082 1.00 51.78 1242 PRO A N 1
ATOM 8678 C CA . PRO A 1 1242 ? 36.491 -46.488 -9.687 1.00 51.78 1242 PRO A CA 1
ATOM 8679 C C . PRO A 1 1242 ? 34.954 -46.292 -9.357 1.00 51.78 1242 PRO A C 1
ATOM 8681 O O . PRO A 1 1242 ? 34.429 -46.902 -8.432 1.00 51.78 1242 PRO A O 1
ATOM 8684 N N . THR A 1 1243 ? 34.208 -45.547 -10.209 1.00 27.97 1243 THR A N 1
ATOM 8685 C CA . THR A 1 1243 ? 32.716 -45.530 -10.445 1.00 27.97 1243 THR A CA 1
ATOM 8686 C C . THR A 1 1243 ? 31.732 -44.757 -9.515 1.00 27.97 1243 THR A C 1
ATOM 8688 O O . THR A 1 1243 ? 32.069 -44.391 -8.397 1.00 27.97 1243 THR A O 1
ATOM 8691 N N . ALA A 1 1244 ? 30.533 -44.437 -10.059 1.00 28.53 1244 ALA A N 1
ATOM 8692 C CA . ALA A 1 1244 ? 29.434 -43.573 -9.528 1.00 28.53 1244 ALA A CA 1
ATOM 8693 C C . ALA A 1 1244 ? 28.191 -44.429 -9.072 1.00 28.53 1244 ALA A C 1
ATOM 8695 O O . ALA A 1 1244 ? 28.480 -45.593 -8.783 1.00 28.53 1244 ALA A O 1
ATOM 8696 N N . PRO A 1 1245 ? 26.868 -44.032 -9.012 1.00 48.88 1245 PRO A N 1
ATOM 8697 C CA . PRO A 1 1245 ? 26.106 -42.885 -9.604 1.00 48.88 1245 PRO A CA 1
ATOM 8698 C C . PRO A 1 1245 ? 24.862 -42.330 -8.792 1.00 48.88 1245 PRO A C 1
ATOM 8700 O O . PRO A 1 1245 ? 24.727 -42.612 -7.607 1.00 48.88 1245 PRO A O 1
ATOM 8703 N N . ILE A 1 1246 ? 23.925 -41.641 -9.494 1.00 26.02 1246 ILE A N 1
ATOM 8704 C CA . ILE A 1 1246 ? 22.433 -41.555 -9.309 1.00 26.02 1246 ILE A CA 1
ATOM 8705 C C . ILE A 1 1246 ? 21.750 -40.363 -8.550 1.00 26.02 1246 ILE A C 1
ATOM 8707 O O . ILE A 1 1246 ? 21.929 -40.182 -7.354 1.00 26.02 1246 ILE A O 1
ATOM 8711 N N . ASP A 1 1247 ? 20.914 -39.633 -9.323 1.00 28.44 1247 ASP A N 1
ATOM 8712 C CA . ASP A 1 1247 ? 19.561 -39.026 -9.126 1.00 28.44 1247 ASP A CA 1
ATOM 8713 C C . ASP A 1 1247 ? 19.165 -38.065 -7.963 1.00 28.44 1247 ASP A C 1
ATOM 8715 O O . ASP A 1 1247 ? 19.690 -38.160 -6.862 1.00 28.44 1247 ASP A O 1
ATOM 8719 N N . ALA A 1 1248 ? 18.142 -37.179 -8.080 1.00 27.80 1248 ALA A N 1
ATOM 8720 C CA . ALA A 1 1248 ? 17.497 -36.467 -9.222 1.00 27.80 1248 ALA A CA 1
ATOM 8721 C C . ALA A 1 1248 ? 16.389 -35.461 -8.743 1.00 27.80 1248 ALA A C 1
ATOM 8723 O O . ALA A 1 1248 ? 15.934 -35.584 -7.611 1.00 27.80 1248 ALA A O 1
ATOM 8724 N N . LEU A 1 1249 ? 15.870 -34.597 -9.654 1.00 24.70 1249 LEU A N 1
ATOM 8725 C CA . LEU A 1 1249 ? 14.524 -33.928 -9.641 1.00 24.70 1249 LEU A CA 1
ATOM 8726 C C . LEU A 1 1249 ? 14.227 -32.860 -8.528 1.00 24.70 1249 LEU A C 1
ATOM 8728 O O . LEU A 1 1249 ? 14.857 -32.886 -7.481 1.00 24.70 1249 LEU A O 1
ATOM 8732 N N . LEU A 1 1250 ? 13.281 -31.892 -8.626 1.00 23.48 1250 LEU A N 1
ATOM 8733 C CA . LEU A 1 1250 ? 12.568 -31.216 -9.746 1.00 23.48 1250 LEU A CA 1
ATOM 8734 C C . LEU A 1 1250 ? 11.758 -29.966 -9.235 1.00 23.48 1250 LEU A C 1
ATOM 8736 O O . LEU A 1 1250 ? 10.967 -30.106 -8.315 1.00 23.48 1250 LEU A O 1
ATOM 8740 N N . GLU A 1 1251 ? 11.923 -28.801 -9.891 1.00 25.58 1251 GLU A N 1
ATOM 8741 C CA . GLU A 1 1251 ? 10.941 -27.699 -10.168 1.00 25.58 1251 GLU A CA 1
ATOM 8742 C C . GLU A 1 1251 ? 10.219 -26.754 -9.149 1.00 25.58 1251 GLU A C 1
ATOM 8744 O O . GLU A 1 1251 ? 9.795 -27.133 -8.068 1.00 25.58 1251 GLU A O 1
ATOM 8749 N N . TRP A 1 1252 ? 9.944 -25.536 -9.689 1.00 22.92 1252 TRP A N 1
ATOM 8750 C CA . TRP A 1 1252 ? 8.770 -24.621 -9.526 1.00 22.92 1252 TRP A CA 1
ATOM 8751 C C . TRP A 1 1252 ? 8.542 -23.858 -8.190 1.00 22.92 1252 TRP A C 1
ATOM 8753 O O . TRP A 1 1252 ? 8.913 -24.327 -7.126 1.00 22.92 1252 TRP A O 1
ATOM 8763 N N . ALA A 1 1253 ? 7.896 -22.671 -8.150 1.00 24.94 1253 ALA A N 1
ATOM 8764 C CA . ALA A 1 1253 ? 7.591 -21.633 -9.167 1.00 24.94 1253 ALA A CA 1
ATOM 8765 C C . ALA A 1 1253 ? 7.074 -20.313 -8.500 1.00 24.94 1253 ALA A C 1
ATOM 8767 O O . ALA A 1 1253 ? 6.890 -20.289 -7.291 1.00 24.94 1253 ALA A O 1
ATOM 8768 N N . LEU A 1 1254 ? 6.881 -19.243 -9.306 1.00 24.95 1254 LEU A N 1
ATOM 8769 C CA . LEU A 1 1254 ? 5.747 -18.262 -9.383 1.00 24.95 1254 LEU A CA 1
ATOM 8770 C C . LEU A 1 1254 ? 4.887 -17.934 -8.113 1.00 24.95 1254 LEU A C 1
ATOM 8772 O O . LEU A 1 1254 ? 4.604 -18.811 -7.316 1.00 24.95 1254 LEU A O 1
ATOM 8776 N N . ALA A 1 1255 ? 4.277 -16.749 -7.898 1.00 26.39 1255 ALA A N 1
ATOM 8777 C CA . ALA A 1 1255 ? 4.087 -15.518 -8.697 1.00 26.39 1255 ALA A CA 1
ATOM 8778 C C . ALA A 1 1255 ? 3.324 -14.410 -7.903 1.00 26.39 1255 ALA A C 1
ATOM 8780 O O . ALA A 1 1255 ? 2.428 -14.762 -7.148 1.00 26.39 1255 ALA A O 1
ATOM 8781 N N . PHE A 1 1256 ? 3.550 -13.114 -8.229 1.00 25.09 1256 PHE A N 1
ATOM 8782 C CA . PHE A 1 1256 ? 2.610 -11.954 -8.093 1.00 25.09 1256 PHE A CA 1
ATOM 8783 C C . PHE A 1 1256 ? 2.043 -11.650 -6.666 1.00 25.09 1256 PHE A C 1
ATOM 8785 O O . PHE A 1 1256 ? 2.290 -12.390 -5.726 1.00 25.09 1256 PHE A O 1
ATOM 8792 N N . GLY A 1 1257 ? 1.329 -10.553 -6.353 1.00 25.75 1257 GLY A N 1
ATOM 8793 C CA . GLY A 1 1257 ? 1.037 -9.260 -7.012 1.00 25.75 1257 GLY A CA 1
ATOM 8794 C C . GLY A 1 1257 ? 0.381 -8.298 -5.976 1.00 25.75 1257 GLY A C 1
ATOM 8795 O O . GLY A 1 1257 ? -0.296 -8.770 -5.075 1.00 25.75 1257 GLY A O 1
ATOM 8796 N N . VAL A 1 1258 ? 0.735 -7.005 -5.890 1.00 25.75 1258 VAL A N 1
ATOM 8797 C CA . VAL A 1 1258 ? 0.184 -5.832 -6.627 1.00 25.75 1258 VAL A CA 1
ATOM 8798 C C . VAL A 1 1258 ? -1.045 -5.145 -5.970 1.00 25.75 1258 VAL A C 1
ATOM 8800 O O . VAL A 1 1258 ? -2.085 -5.761 -5.795 1.00 25.75 1258 VAL A O 1
ATOM 8803 N N . ALA A 1 1259 ? -0.912 -3.818 -5.767 1.00 28.14 1259 ALA A N 1
ATOM 8804 C CA . ALA A 1 1259 ? -1.929 -2.781 -5.467 1.00 28.14 1259 ALA A CA 1
ATOM 8805 C C . ALA A 1 1259 ? -2.647 -2.773 -4.084 1.00 28.14 1259 ALA A C 1
ATOM 8807 O O . ALA A 1 1259 ? -2.934 -3.812 -3.510 1.00 28.14 1259 ALA A O 1
ATOM 8808 N N . GLY A 1 1260 ? -2.996 -1.605 -3.512 1.00 26.38 1260 GLY A N 1
ATOM 8809 C CA . GLY A 1 1260 ? -2.589 -0.231 -3.876 1.00 26.38 1260 GLY A CA 1
ATOM 8810 C C . GLY A 1 1260 ? -3.482 0.899 -3.318 1.00 26.38 1260 GLY A C 1
ATOM 8811 O O . GLY A 1 1260 ? -4.670 0.685 -3.116 1.00 26.38 1260 GLY A O 1
ATOM 8812 N N . LEU A 1 1261 ? -2.905 2.114 -3.193 1.00 25.17 1261 LEU A N 1
ATOM 8813 C CA . LEU A 1 1261 ? -3.550 3.417 -2.869 1.00 25.17 1261 LEU A CA 1
ATOM 8814 C C . LEU A 1 1261 ? -4.165 3.513 -1.436 1.00 25.17 1261 LEU A C 1
ATOM 8816 O O . LEU A 1 1261 ? -4.574 2.513 -0.871 1.00 25.17 1261 LEU A O 1
ATOM 8820 N N . LEU A 1 1262 ? -4.239 4.662 -0.737 1.00 25.09 1262 LEU A N 1
ATOM 8821 C CA . LEU A 1 1262 ? -4.187 6.088 -1.122 1.00 25.09 1262 LEU A CA 1
ATOM 8822 C C . LEU A 1 1262 ? -3.800 6.994 0.094 1.00 25.09 1262 LEU A C 1
ATOM 8824 O O . LEU A 1 1262 ? -3.958 6.588 1.237 1.00 25.09 1262 LEU A O 1
ATOM 8828 N N . ALA A 1 1263 ? -3.407 8.249 -0.176 1.00 26.98 1263 ALA A N 1
ATOM 8829 C CA . ALA A 1 1263 ? -3.492 9.448 0.697 1.00 26.98 1263 ALA A CA 1
ATOM 8830 C C . ALA A 1 1263 ? -2.680 9.574 2.026 1.00 26.98 1263 ALA A C 1
ATOM 8832 O O . ALA A 1 1263 ? -3.097 9.164 3.103 1.00 26.98 1263 ALA A O 1
ATOM 8833 N N . LEU A 1 1264 ? -1.578 10.334 1.922 1.00 26.73 1264 LEU A N 1
ATOM 8834 C CA . LEU A 1 1264 ? -1.040 11.368 2.844 1.00 26.73 1264 LEU A CA 1
ATOM 8835 C C . LEU A 1 1264 ? -1.905 11.787 4.068 1.00 26.73 1264 LEU A C 1
ATOM 8837 O O . LEU A 1 1264 ? -3.065 12.148 3.875 1.00 26.73 1264 LEU A O 1
ATOM 8841 N N . GLY A 1 1265 ? -1.323 11.932 5.281 1.00 27.19 1265 GLY A N 1
ATOM 8842 C CA . GLY A 1 1265 ? -2.101 12.489 6.416 1.00 27.19 1265 GLY A CA 1
ATOM 8843 C C . GLY A 1 1265 ? -1.532 12.682 7.846 1.00 27.19 1265 GLY A C 1
ATOM 8844 O O . GLY A 1 1265 ? -2.348 12.819 8.742 1.00 27.19 1265 GLY A O 1
ATOM 8845 N N . SER A 1 1266 ? -0.214 12.744 8.093 1.00 29.69 1266 SER A N 1
ATOM 8846 C CA . SER A 1 1266 ? 0.425 13.284 9.335 1.00 29.69 1266 SER A CA 1
ATOM 8847 C C . SER A 1 1266 ? 0.078 12.748 10.757 1.00 29.69 1266 SER A C 1
ATOM 8849 O O . SER A 1 1266 ? -0.987 12.992 11.304 1.00 29.69 1266 SER A O 1
ATOM 8851 N N . ALA A 1 1267 ? 1.118 12.238 11.436 1.00 29.08 1267 ALA A N 1
ATOM 8852 C CA . ALA A 1 1267 ? 1.435 12.391 12.875 1.00 29.08 1267 ALA A CA 1
ATOM 8853 C C . ALA A 1 1267 ? 0.408 12.021 13.990 1.00 29.08 1267 ALA A C 1
ATOM 8855 O O . ALA A 1 1267 ? -0.421 12.813 14.425 1.00 29.08 1267 ALA A O 1
ATOM 8856 N N . THR A 1 1268 ? 0.633 10.832 14.559 1.00 28.33 1268 THR A N 1
ATOM 8857 C CA . THR A 1 1268 ? 0.469 10.356 15.955 1.00 28.33 1268 THR A CA 1
ATOM 8858 C C . THR A 1 1268 ? 0.021 11.346 17.060 1.00 28.33 1268 THR A C 1
ATOM 8860 O O . THR A 1 1268 ? 0.717 12.324 17.312 1.00 28.33 1268 THR A O 1
ATOM 8863 N N . VAL A 1 1269 ? -1.013 10.985 17.855 1.00 26.30 1269 VAL A N 1
ATOM 8864 C CA . VAL A 1 1269 ? -0.924 10.665 19.318 1.00 26.30 1269 VAL A CA 1
ATOM 8865 C C . VAL A 1 1269 ? -2.295 10.291 19.954 1.00 26.30 1269 VAL A C 1
ATOM 8867 O O . VAL A 1 1269 ? -3.251 11.050 19.918 1.00 26.30 1269 VAL A O 1
ATOM 8870 N N . LEU A 1 1270 ? -2.321 9.096 20.565 1.00 25.34 1270 LEU A N 1
ATOM 8871 C CA . LEU A 1 1270 ? -3.158 8.512 21.646 1.00 25.34 1270 LEU A CA 1
ATOM 8872 C C . LEU A 1 1270 ? -4.678 8.798 21.872 1.00 25.34 1270 LEU A C 1
ATOM 8874 O O . LEU A 1 1270 ? -5.125 9.911 22.108 1.00 25.34 1270 LEU A O 1
ATOM 8878 N N . ARG A 1 1271 ? -5.347 7.666 22.189 1.00 26.86 1271 ARG A N 1
ATOM 8879 C CA . ARG A 1 1271 ? -6.363 7.406 23.255 1.00 26.86 1271 ARG A CA 1
ATOM 8880 C C . ARG A 1 1271 ? -7.879 7.672 23.029 1.00 26.86 1271 ARG A C 1
ATOM 8882 O O . ARG A 1 1271 ? -8.403 8.739 23.307 1.00 26.86 1271 ARG A O 1
ATOM 8889 N N . ARG A 1 1272 ? -8.578 6.525 22.909 1.00 27.64 1272 ARG A N 1
ATOM 8890 C CA . ARG A 1 1272 ? -9.808 6.082 23.631 1.00 27.64 1272 ARG A CA 1
ATOM 8891 C C . ARG A 1 1272 ? -11.214 6.634 23.270 1.00 27.64 1272 ARG A C 1
ATOM 8893 O O . ARG A 1 1272 ? -11.606 7.706 23.704 1.00 27.64 1272 ARG A O 1
ATOM 8900 N N . ARG A 1 1273 ? -12.042 5.653 22.855 1.00 29.20 1273 ARG A N 1
ATOM 8901 C CA . ARG A 1 1273 ? -13.467 5.385 23.199 1.00 29.20 1273 ARG A CA 1
ATOM 8902 C C . ARG A 1 1273 ? -14.597 6.174 22.501 1.00 29.20 1273 ARG A C 1
ATOM 8904 O O . ARG A 1 1273 ? -14.755 7.366 22.715 1.00 29.20 1273 ARG A O 1
ATOM 8911 N N . ARG A 1 1274 ? -15.531 5.371 21.954 1.00 28.75 1274 ARG A N 1
ATOM 8912 C CA . ARG A 1 1274 ? -16.880 5.680 21.425 1.00 28.75 1274 ARG A CA 1
ATOM 8913 C C . ARG A 1 1274 ? -16.878 6.484 20.109 1.00 28.75 1274 ARG A C 1
ATOM 8915 O O . ARG A 1 1274 ? -16.173 7.475 20.004 1.00 28.75 1274 ARG A O 1
ATOM 8922 N N . ARG A 1 1275 ? -17.707 6.149 19.115 1.00 27.77 1275 ARG A N 1
ATOM 8923 C CA . ARG A 1 1275 ? -18.603 4.976 18.994 1.00 27.77 1275 ARG A CA 1
ATOM 8924 C C . ARG A 1 1275 ? -17.889 3.793 18.354 1.00 27.77 1275 ARG A C 1
ATOM 8926 O O . ARG A 1 1275 ? -17.084 4.047 17.441 1.00 27.77 1275 ARG A O 1
#

pLDDT: mean 81.37, std 17.41, range [22.31, 97.31]

Mean predicted aligned error: 24.61 Å